Protein AF-0000000085180297 (afdb_homodimer)

Solvent-accessible surface area (backbone atoms only — not comparable to full-atom values): 61639 Å² total; per-residue (Å²): 126,77,76,69,55,74,67,64,65,93,54,68,66,61,51,52,54,57,50,56,61,45,54,87,44,45,68,52,50,51,50,18,51,49,22,45,51,49,23,40,52,36,58,58,46,50,39,54,44,52,18,48,41,33,41,61,41,64,56,42,88,58,97,67,59,68,70,57,30,51,52,49,31,47,51,42,26,51,50,47,49,50,41,44,49,50,25,27,50,21,44,25,49,19,45,32,38,40,44,45,49,24,48,51,38,37,46,52,50,37,51,50,48,50,49,46,61,61,60,43,44,69,70,54,52,75,77,41,54,64,68,59,53,50,38,44,56,46,58,28,38,47,34,41,28,45,16,49,46,56,17,54,49,42,52,52,48,37,50,48,42,48,50,48,45,50,51,55,39,45,73,73,37,51,69,64,38,49,60,46,55,65,42,46,64,56,50,54,48,53,51,50,53,45,48,52,55,37,52,55,30,48,53,52,26,50,54,37,45,50,51,40,51,51,51,50,52,50,48,60,73,33,38,67,61,34,54,51,64,58,38,47,66,61,53,43,53,52,48,44,51,41,50,50,53,30,45,55,29,47,50,51,34,36,55,40,56,25,43,49,63,36,48,53,52,41,51,50,47,49,29,44,31,49,40,48,34,59,46,44,49,32,33,65,71,64,76,39,56,67,15,55,46,56,21,48,47,52,51,53,60,58,56,53,52,52,69,65,51,51,64,61,33,51,53,33,44,53,50,19,52,48,26,46,53,56,44,49,50,60,70,62,48,74,55,80,77,69,64,44,96,76,47,53,83,81,90,76,67,72,28,27,38,34,37,44,46,25,23,35,50,90,54,60,90,91,52,80,69,51,86,86,42,48,38,29,55,56,29,63,50,77,44,54,58,42,39,36,36,29,40,36,58,57,90,77,13,32,64,66,56,54,53,34,44,75,65,54,70,46,76,59,81,36,57,46,49,26,48,68,85,36,52,58,69,42,31,36,62,59,64,53,27,51,37,36,20,62,30,56,64,76,55,74,39,58,72,38,28,48,48,43,51,43,45,66,73,40,80,83,60,52,68,66,58,53,51,50,50,23,48,73,41,65,43,40,67,64,40,55,67,38,97,48,24,55,64,25,72,30,41,72,73,30,52,92,57,52,72,52,56,41,44,47,47,35,49,43,30,27,51,72,58,61,35,33,27,38,39,36,39,53,59,68,62,87,81,48,54,69,66,55,46,50,50,45,51,53,23,50,54,56,67,39,58,87,21,12,23,42,30,36,49,64,45,66,77,59,51,66,71,38,66,32,36,41,33,30,50,84,11,26,72,76,49,73,39,37,64,70,58,38,46,71,65,60,44,70,61,28,51,47,40,50,68,72,45,57,78,106,125,79,75,71,54,74,67,65,66,91,53,67,66,61,51,51,54,56,52,56,60,45,53,86,44,45,66,52,50,52,50,20,51,48,22,45,51,50,24,39,53,37,59,59,46,50,40,52,43,52,17,51,42,32,41,62,40,66,55,42,88,58,97,67,59,68,69,57,29,52,52,49,33,47,50,42,26,51,50,46,50,50,41,44,49,49,24,29,52,20,43,25,50,18,44,32,39,39,45,46,50,25,48,51,38,38,48,52,50,35,51,50,48,50,51,46,61,61,61,43,46,69,69,54,53,76,75,40,53,64,69,59,54,50,38,44,56,46,59,30,38,48,34,41,28,45,15,50,46,54,17,55,50,42,53,52,48,37,51,48,40,47,50,50,44,51,50,52,39,44,73,74,37,51,70,64,40,50,59,45,54,64,42,46,63,57,49,55,49,52,52,51,52,45,48,52,54,37,52,54,30,47,52,53,28,50,53,37,46,50,51,41,51,51,49,51,52,49,49,60,74,33,39,67,60,33,55,49,65,59,38,46,67,60,52,44,53,51,48,48,50,42,48,48,52,31,46,57,30,47,48,51,34,36,56,41,57,26,42,48,62,37,48,53,52,40,51,51,47,49,32,44,32,50,41,48,33,58,45,43,48,32,33,66,71,64,75,38,55,67,15,56,48,55,21,48,47,51,50,52,60,59,56,53,52,53,69,65,51,52,65,61,31,49,53,32,45,55,50,19,52,50,26,45,53,56,45,49,51,59,69,62,49,75,56,80,77,69,65,43,96,76,48,51,84,80,92,77,65,73,28,26,38,34,37,46,45,24,23,34,50,91,55,61,91,90,51,80,69,51,86,86,43,47,39,30,55,55,30,65,51,78,44,54,58,43,39,34,36,29,40,35,59,57,89,79,13,32,64,67,55,53,55,33,44,74,64,55,71,46,77,59,81,36,58,47,49,25,48,67,85,36,53,59,68,42,30,36,62,60,63,52,26,50,36,36,18,63,31,56,63,76,55,75,39,58,72,40,28,47,48,43,50,43,46,64,73,39,81,83,61,52,68,66,57,53,52,49,49,22,48,71,40,66,44,40,66,64,38,54,68,37,96,48,23,56,64,26,72,30,40,72,73,31,52,91,56,53,70,51,56,41,42,48,48,36,47,42,30,26,51,72,58,60,36,33,27,38,38,36,40,54,59,70,61,88,82,50,54,68,66,55,45,50,49,45,52,52,23,50,55,56,67,39,58,89,22,13,24,42,31,37,47,65,46,67,76,58,50,66,72,38,66,32,36,39,32,31,51,83,12,27,73,76,49,72,39,36,62,70,58,38,48,71,65,60,44,71,62,29,51,49,39,50,69,73,44,56,80,107

InterPro domains:
  IPR003439 ABC transporter-like, ATP-binding domain [PF00005] (376-526)
  IPR003439 ABC transporter-like, ATP-binding domain [PS50893] (353-595)
  IPR003593 AAA+ ATPase domain [SM00382] (385-572)
  IPR011527 ABC transporter type 1, transmembrane domain [PF00664] (30-307)
  IPR011527 ABC transporter type 1, transmembrane domain [PS50929] (31-319)
  IPR027417 P-loop containing nucleoside triphosphate hydrolase [G3DSA:3.40.50.300] (343-600)
  IPR027417 P-loop containing nucleoside triphosphate hydrolase [SSF52540] (342-597)
  IPR036640 ABC transporter type 1, transmembrane domain superfamily [G3DSA:1.20.1560.10] (3-340)
  IPR036640 ABC transporter type 1, transmembrane domain superfamily [SSF90123] (17-340)
  IPR039421 Type 1 protein exporter [PTHR43394] (13-596)

Structure (mmCIF, N/CA/C/O backbone):
data_AF-0000000085180297-model_v1
#
loop_
_entity.id
_entity.type
_entity.pdbx_description
1 polymer 'ABC-type multidrug transport system, ATPase and permease component'
#
loop_
_atom_site.group_PDB
_atom_site.id
_atom_site.type_symbol
_atom_site.label_atom_id
_atom_site.label_alt_id
_atom_site.label_comp_id
_atom_site.label_asym_id
_atom_site.label_entity_id
_atom_site.label_seq_id
_atom_site.pdbx_PDB_ins_code
_atom_site.Cartn_x
_atom_site.Cartn_y
_atom_site.Cartn_z
_atom_site.occupancy
_atom_site.B_iso_or_equiv
_atom_site.auth_seq_id
_atom_site.auth_comp_id
_atom_site.auth_asym_id
_atom_site.auth_atom_id
_atom_site.pdbx_PDB_model_num
ATOM 1 N N . MET A 1 1 ? 7.879 -11.773 10.672 1 28.69 1 MET A N 1
ATOM 2 C CA . MET A 1 1 ? 9 -10.922 10.297 1 28.69 1 MET A CA 1
ATOM 3 C C . MET A 1 1 ? 8.594 -9.453 10.297 1 28.69 1 MET A C 1
ATOM 5 O O . MET A 1 1 ? 9.438 -8.57 10.156 1 28.69 1 MET A O 1
ATOM 9 N N . THR A 1 2 ? 7.203 -9.227 10.242 1 34.41 2 THR A N 1
ATOM 10 C CA . THR A 1 2 ? 6.742 -7.848 10.109 1 34.41 2 THR A CA 1
ATOM 11 C C . THR A 1 2 ? 6.777 -7.141 11.461 1 34.41 2 THR A C 1
ATOM 13 O O . THR A 1 2 ? 6.559 -5.93 11.539 1 34.41 2 THR A O 1
ATOM 16 N N . GLU A 1 3 ? 6.613 -7.992 12.469 1 37.78 3 GLU A N 1
ATOM 17 C CA . GLU A 1 3 ? 6.367 -7.469 13.812 1 37.78 3 GLU A CA 1
ATOM 18 C C . GLU A 1 3 ? 7.535 -6.609 14.289 1 37.78 3 GLU A C 1
ATOM 20 O O . GLU A 1 3 ? 7.328 -5.566 14.914 1 37.78 3 GLU A O 1
ATOM 25 N N . ASP A 1 4 ? 8.781 -7.27 14.297 1 38.88 4 ASP A N 1
ATOM 26 C CA . ASP A 1 4 ? 9.977 -6.801 14.984 1 38.88 4 ASP A CA 1
ATOM 27 C C . ASP A 1 4 ? 10.547 -5.551 14.32 1 38.88 4 ASP A C 1
ATOM 29 O O . ASP A 1 4 ? 11.578 -5.027 14.75 1 38.88 4 ASP A O 1
ATOM 33 N N . ALA A 1 5 ? 10.18 -5.281 13.172 1 37.88 5 ALA A N 1
ATOM 34 C CA . ALA A 1 5 ? 10.914 -4.285 12.391 1 37.88 5 ALA A CA 1
ATOM 35 C C . ALA A 1 5 ? 10.727 -2.887 12.977 1 37.88 5 ALA A C 1
ATOM 37 O O . ALA A 1 5 ? 11.539 -1.992 12.734 1 37.88 5 ALA A O 1
ATOM 38 N N . TYR A 1 6 ? 9.609 -2.658 13.508 1 44.75 6 TYR A N 1
ATOM 39 C CA . TYR A 1 6 ? 9.367 -1.262 13.859 1 44.75 6 TYR A CA 1
ATOM 40 C C . TYR A 1 6 ? 10.008 -0.915 15.195 1 44.75 6 TYR A C 1
ATOM 42 O O . TYR A 1 6 ? 9.938 0.232 15.641 1 44.75 6 TYR A O 1
ATOM 50 N N . SER A 1 7 ? 10.328 -1.898 15.883 1 44.38 7 SER A N 1
ATOM 51 C CA . SER A 1 7 ? 10.852 -1.503 17.188 1 44.38 7 SER A CA 1
ATOM 52 C C . SER A 1 7 ? 12.289 -1 17.062 1 44.38 7 SER A C 1
ATOM 54 O O . SER A 1 7 ? 12.969 -0.8 18.078 1 44.38 7 SER A O 1
ATOM 56 N N . LYS A 1 8 ? 12.859 -1.248 15.953 1 48.69 8 LYS A N 1
ATOM 57 C CA . LYS A 1 8 ? 14.281 -0.948 16.125 1 48.69 8 LYS A CA 1
ATOM 58 C C . LYS A 1 8 ? 14.508 0.549 16.328 1 48.69 8 LYS A C 1
ATOM 60 O O . LYS A 1 8 ? 14.008 1.362 15.539 1 48.69 8 LYS A O 1
ATOM 65 N N . THR A 1 9 ? 15.039 0.898 17.422 1 58.44 9 THR A N 1
ATOM 66 C CA . THR A 1 9 ? 15.648 2.105 17.984 1 58.44 9 THR A CA 1
ATOM 67 C C . THR A 1 9 ? 16.453 2.846 16.922 1 58.44 9 THR A C 1
ATOM 69 O O . THR A 1 9 ? 16.781 2.277 15.875 1 58.44 9 THR A O 1
ATOM 72 N N . PHE A 1 10 ? 16.812 3.934 17.219 1 68.12 10 PHE A N 1
ATOM 73 C CA . PHE A 1 10 ? 17.703 4.844 16.5 1 68.12 10 PHE A CA 1
ATOM 74 C C . PHE A 1 10 ? 19 4.137 16.109 1 68.12 10 PHE A C 1
ATOM 76 O O . PHE A 1 10 ? 19.734 3.641 16.953 1 68.12 10 PHE A O 1
ATOM 83 N N . ASP A 1 11 ? 19.031 3.752 14.656 1 79.06 11 ASP A N 1
ATOM 84 C CA . ASP A 1 11 ? 20.281 3.229 14.141 1 79.06 11 ASP A CA 1
ATOM 85 C C . ASP A 1 11 ? 21.172 4.352 13.602 1 79.06 11 ASP A C 1
ATOM 87 O O . ASP A 1 11 ? 20.906 4.902 12.531 1 79.06 11 ASP A O 1
ATOM 91 N N . ARG A 1 12 ? 22.266 4.695 14.297 1 83.88 12 ARG A N 1
ATOM 92 C CA . ARG A 1 12 ? 23.156 5.797 13.977 1 83.88 12 ARG A CA 1
ATOM 93 C C . ARG A 1 12 ? 23.859 5.57 12.641 1 83.88 12 ARG A C 1
ATOM 95 O O . ARG A 1 12 ? 24.109 6.52 11.898 1 83.88 12 ARG A O 1
ATOM 102 N N . VAL A 1 13 ? 24.078 4.336 12.312 1 87.38 13 VAL A N 1
ATOM 103 C CA . VAL A 1 13 ? 24.797 4.016 11.078 1 87.38 13 VAL A CA 1
ATOM 104 C C . VAL A 1 13 ? 23.891 4.289 9.875 1 87.38 13 VAL A C 1
ATOM 106 O O . VAL A 1 13 ? 24.328 4.902 8.898 1 87.38 13 VAL A O 1
ATOM 109 N N . LEU A 1 14 ? 22.688 3.879 10.016 1 88.75 14 LEU A N 1
ATOM 110 C CA . LEU A 1 14 ? 21.75 4.094 8.93 1 88.75 14 LEU A CA 1
ATOM 111 C C . LEU A 1 14 ? 21.484 5.582 8.727 1 88.75 14 LEU A C 1
ATOM 113 O O . LEU A 1 14 ? 21.375 6.043 7.586 1 88.75 14 LEU A O 1
ATOM 117 N N . PHE A 1 15 ? 21.453 6.23 9.859 1 89.19 15 PHE A N 1
ATOM 118 C CA . PHE A 1 15 ? 21.234 7.672 9.797 1 89.19 15 PHE A CA 1
ATOM 119 C C . PHE A 1 15 ? 22.391 8.359 9.094 1 89.19 15 PHE A C 1
ATOM 121 O O . PHE A 1 15 ? 22.188 9.234 8.242 1 89.19 15 PHE A O 1
ATOM 128 N N . ALA A 1 16 ? 23.609 8 9.367 1 90.81 16 ALA A N 1
ATOM 129 C CA . ALA A 1 16 ? 24.812 8.578 8.758 1 90.81 16 ALA A CA 1
ATOM 130 C C . ALA A 1 16 ? 24.859 8.289 7.262 1 90.81 16 ALA A C 1
ATOM 132 O O . ALA A 1 16 ? 25.312 9.117 6.473 1 90.81 16 ALA A O 1
ATOM 133 N N . ARG A 1 17 ? 24.375 7.184 6.883 1 90.38 17 ARG A N 1
ATOM 134 C CA . ARG A 1 17 ? 24.375 6.801 5.473 1 90.38 17 ARG A CA 1
ATOM 135 C C . ARG A 1 17 ? 23.375 7.629 4.684 1 90.38 17 ARG A C 1
ATOM 137 O O . ARG A 1 17 ? 23.609 7.98 3.527 1 90.38 17 ARG A O 1
ATOM 144 N N . ILE A 1 18 ? 22.266 7.848 5.367 1 90 18 ILE A N 1
ATOM 145 C CA . ILE A 1 18 ? 21.281 8.711 4.719 1 90 18 ILE A CA 1
ATOM 146 C C . ILE A 1 18 ? 21.875 10.102 4.508 1 90 18 ILE A C 1
ATOM 148 O O . ILE A 1 18 ? 21.734 10.688 3.432 1 90 18 ILE A O 1
ATOM 152 N N . LEU A 1 19 ? 22.578 10.609 5.496 1 89.94 19 LEU A N 1
ATOM 153 C CA . LEU A 1 19 ? 23.156 11.953 5.441 1 89.94 19 LEU A CA 1
ATOM 154 C C . LEU A 1 19 ? 24.297 12.016 4.422 1 89.94 19 LEU A C 1
ATOM 156 O O . LEU A 1 19 ? 24.609 13.086 3.902 1 89.94 19 LEU A O 1
ATOM 160 N N . ALA A 1 20 ? 24.906 10.852 4.137 1 91.81 20 ALA A N 1
ATOM 161 C CA . ALA A 1 20 ? 25.953 10.789 3.125 1 91.81 20 ALA A CA 1
ATOM 162 C C . ALA A 1 20 ? 25.406 11.117 1.74 1 91.81 20 ALA A C 1
ATOM 164 O O . ALA A 1 20 ? 26.125 11.672 0.899 1 91.81 20 ALA A O 1
ATOM 165 N N . TYR A 1 21 ? 24.172 10.875 1.495 1 91.69 21 TYR A N 1
ATOM 166 C CA . TYR A 1 21 ? 23.547 11.18 0.211 1 91.69 21 TYR A CA 1
ATOM 167 C C . TYR A 1 21 ? 23.188 12.656 0.11 1 91.69 21 TYR A C 1
ATOM 169 O O . TYR A 1 21 ? 22.938 13.164 -0.985 1 91.69 21 TYR A O 1
ATOM 177 N N . VAL A 1 22 ? 23.203 13.312 1.261 1 92.12 22 VAL A N 1
ATOM 178 C CA . VAL A 1 22 ? 22.922 14.742 1.285 1 92.12 22 VAL A CA 1
ATOM 179 C C . VAL A 1 22 ? 24.219 15.531 1.129 1 92.12 22 VAL A C 1
ATOM 181 O O . VAL A 1 22 ? 24.203 16.703 0.76 1 92.12 22 VAL A O 1
ATOM 184 N N . ARG A 1 23 ? 25.391 14.93 1.265 1 91.62 23 ARG A N 1
ATOM 185 C CA . ARG A 1 23 ? 26.703 15.562 1.302 1 91.62 23 ARG A CA 1
ATOM 186 C C . ARG A 1 23 ? 27 16.281 -0.013 1 91.62 23 ARG A C 1
ATOM 188 O O . ARG A 1 23 ? 27.531 17.391 -0.014 1 91.62 23 ARG A O 1
ATOM 195 N N . PRO A 1 24 ? 26.625 15.648 -1.125 1 92.38 24 PRO A N 1
ATOM 196 C CA . PRO A 1 24 ? 26.906 16.344 -2.381 1 92.38 24 PRO A CA 1
ATOM 197 C C . PRO A 1 24 ? 26.125 17.656 -2.523 1 92.38 24 PRO A C 1
ATOM 199 O O . PRO A 1 24 ? 26.531 18.531 -3.285 1 92.38 24 PRO A O 1
ATOM 202 N N . TYR A 1 25 ? 25.156 17.812 -1.785 1 94.44 25 TYR A N 1
ATOM 203 C CA . TYR A 1 25 ? 24.328 19 -1.866 1 94.44 25 TYR A CA 1
ATOM 204 C C . TYR A 1 25 ? 24.5 19.875 -0.628 1 94.44 25 TYR A C 1
ATOM 206 O O . TYR A 1 25 ? 23.547 20.516 -0.186 1 94.44 25 TYR A O 1
ATOM 214 N N . ARG A 1 26 ? 25.609 19.922 -0.039 1 92.44 26 ARG A N 1
ATOM 215 C CA . ARG A 1 26 ? 25.875 20.625 1.21 1 92.44 26 ARG A CA 1
ATOM 216 C C . ARG A 1 26 ? 25.703 22.125 1.042 1 92.44 26 ARG A C 1
ATOM 218 O O . ARG A 1 26 ? 25.25 22.812 1.964 1 92.44 26 ARG A O 1
ATOM 225 N N . LEU A 1 27 ? 26 22.609 -0.156 1 94.12 27 LEU A N 1
ATOM 226 C CA . LEU A 1 27 ? 25.859 24.047 -0.389 1 94.12 27 LEU A CA 1
ATOM 227 C C . LEU A 1 27 ? 24.375 24.453 -0.392 1 94.12 27 LEU A C 1
ATOM 229 O O . LEU A 1 27 ? 24.016 25.469 0.184 1 94.12 27 LEU A O 1
ATOM 233 N N . GLN A 1 28 ? 23.594 23.641 -1.027 1 95 28 GLN A N 1
ATOM 234 C CA . GLN A 1 28 ? 22.172 23.922 -1.065 1 95 28 GLN A CA 1
ATOM 235 C C . GLN A 1 28 ? 21.547 23.797 0.32 1 95 28 GLN A C 1
ATOM 237 O O . GLN A 1 28 ? 20.688 24.609 0.706 1 95 28 GLN A O 1
ATOM 242 N N . VAL A 1 29 ? 22.016 22.844 1.051 1 92.81 29 VAL A N 1
ATOM 243 C CA . VAL A 1 29 ? 21.5 22.656 2.408 1 92.81 29 VAL A CA 1
ATOM 244 C C . VAL A 1 29 ? 21.953 23.812 3.293 1 92.81 29 VAL A C 1
ATOM 246 O O . VAL A 1 29 ? 21.172 24.344 4.094 1 92.81 29 VAL A O 1
ATOM 249 N N . GLY A 1 30 ? 23.219 24.234 3.205 1 93 30 GLY A N 1
ATOM 250 C CA . GLY A 1 30 ? 23.703 25.375 3.951 1 93 30 GLY A CA 1
ATOM 251 C C . GLY A 1 30 ? 22.922 26.656 3.656 1 93 30 GLY A C 1
ATOM 252 O O . GLY A 1 30 ? 22.594 27.406 4.57 1 93 30 GLY A O 1
ATOM 253 N N . LEU A 1 31 ? 22.609 26.828 2.385 1 95.06 31 LEU A N 1
ATOM 254 C CA . LEU A 1 31 ? 21.828 28 1.987 1 95.06 31 LEU A CA 1
ATOM 255 C C . LEU A 1 31 ? 20.406 27.922 2.543 1 95.06 31 LEU A C 1
ATOM 257 O O . LEU A 1 31 ? 19.844 28.922 2.955 1 95.06 31 LEU A O 1
ATOM 261 N N . ALA A 1 32 ? 19.875 26.703 2.516 1 93.69 32 ALA A N 1
ATOM 262 C CA . ALA A 1 32 ? 18.531 26.516 3.074 1 93.69 32 ALA A CA 1
ATOM 263 C C . ALA A 1 32 ? 18.516 26.812 4.57 1 93.69 32 ALA A C 1
ATOM 265 O O . ALA A 1 32 ? 17.578 27.438 5.074 1 93.69 32 ALA A O 1
ATOM 266 N N . LEU A 1 33 ? 19.547 26.391 5.266 1 92 33 LEU A N 1
ATOM 267 C CA . LEU A 1 33 ? 19.641 26.656 6.699 1 92 33 LEU A CA 1
ATOM 268 C C . LEU A 1 33 ? 19.812 28.141 6.969 1 92 33 LEU A C 1
ATOM 270 O O . LEU A 1 33 ? 19.281 28.672 7.957 1 92 33 LEU A O 1
ATOM 274 N N . LEU A 1 34 ? 20.5 28.797 6.086 1 94.44 34 LEU A N 1
ATOM 275 C CA . LEU A 1 34 ? 20.641 30.25 6.199 1 94.44 34 LEU A CA 1
ATOM 276 C C . LEU A 1 34 ? 19.297 30.938 6.004 1 94.44 34 LEU A C 1
ATOM 278 O O . LEU A 1 34 ? 18.953 31.859 6.75 1 94.44 34 LEU A O 1
ATOM 282 N N . PHE A 1 35 ? 18.594 30.5 5.004 1 94.44 35 PHE A N 1
ATOM 283 C CA . PHE A 1 35 ? 17.266 31.047 4.781 1 94.44 35 PHE A CA 1
ATOM 284 C C . PHE A 1 35 ? 16.344 30.75 5.957 1 94.44 35 PHE A C 1
ATOM 286 O O . PHE A 1 35 ? 15.484 31.562 6.309 1 94.44 35 PHE A O 1
ATOM 293 N N . LEU A 1 36 ? 16.562 29.594 6.508 1 91.12 36 LEU A N 1
ATOM 294 C CA . LEU A 1 36 ? 15.781 29.219 7.68 1 91.12 36 LEU A CA 1
ATOM 295 C C . LEU A 1 36 ? 16.078 30.125 8.859 1 91.12 36 LEU A C 1
ATOM 297 O O . LEU A 1 36 ? 15.172 30.562 9.562 1 91.12 36 LEU A O 1
ATOM 301 N N . LEU A 1 37 ? 17.328 30.406 9.078 1 91 37 LEU A N 1
ATOM 302 C CA . LEU A 1 37 ? 17.734 31.328 10.133 1 91 37 LEU A CA 1
ATOM 303 C C . LEU A 1 37 ? 17.172 32.719 9.898 1 91 37 LEU A C 1
ATOM 305 O O . LEU A 1 37 ? 16.656 33.344 10.828 1 91 37 LEU A O 1
ATOM 309 N N . LEU A 1 38 ? 17.234 33.125 8.695 1 92.94 38 LEU A N 1
ATOM 310 C CA . LEU A 1 38 ? 16.688 34.438 8.344 1 92.94 38 LEU A CA 1
ATOM 311 C C . LEU A 1 38 ? 15.18 34.5 8.562 1 92.94 38 LEU A C 1
ATOM 313 O O . LEU A 1 38 ? 14.648 35.5 9.055 1 92.94 38 LEU A O 1
ATOM 317 N N . GLY A 1 39 ? 14.578 33.438 8.148 1 90.19 39 GLY A N 1
ATOM 318 C CA . GLY A 1 39 ? 13.141 33.344 8.352 1 90.19 39 GLY A CA 1
ATOM 319 C C . GLY A 1 39 ? 12.742 33.344 9.82 1 90.19 39 GLY A C 1
ATOM 320 O O . GLY A 1 39 ? 11.766 34 10.195 1 90.19 39 GLY A O 1
ATOM 321 N N . THR A 1 40 ? 13.508 32.688 10.617 1 87.75 40 THR A N 1
ATOM 322 C CA . THR A 1 40 ? 13.242 32.625 12.047 1 87.75 40 THR A CA 1
ATOM 323 C C . THR A 1 40 ? 13.477 34 12.688 1 87.75 40 THR A C 1
ATOM 325 O O . THR A 1 40 ? 12.695 34.438 13.539 1 87.75 40 THR A O 1
ATOM 328 N N . LEU A 1 41 ? 14.484 34.656 12.312 1 90.25 41 LEU A N 1
ATOM 329 C CA . LEU A 1 41 ? 14.805 35.969 12.859 1 90.25 41 LEU A CA 1
ATOM 330 C C . LEU A 1 41 ? 13.75 37 12.461 1 90.25 41 LEU A C 1
ATOM 332 O O . LEU A 1 41 ? 13.352 37.812 13.273 1 90.25 41 LEU A O 1
ATOM 336 N N . THR A 1 42 ? 13.359 36.875 11.219 1 91.44 42 THR A N 1
ATOM 337 C CA . THR A 1 42 ? 12.344 37.812 10.758 1 91.44 42 THR A CA 1
ATOM 338 C C . THR A 1 42 ? 11 37.531 11.422 1 91.44 42 THR A C 1
ATOM 340 O O . THR A 1 42 ? 10.25 38.469 11.742 1 91.44 42 THR A O 1
ATOM 343 N N . ALA A 1 43 ? 10.695 36.312 11.664 1 87.75 43 ALA A N 1
ATOM 344 C CA . ALA A 1 43 ? 9.461 35.938 12.359 1 87.75 43 ALA A CA 1
ATOM 345 C C . ALA A 1 43 ? 9.5 36.406 13.812 1 87.75 43 ALA A C 1
ATOM 347 O O . ALA A 1 43 ? 8.492 36.875 14.344 1 87.75 43 ALA A O 1
ATOM 348 N N . ALA A 1 44 ? 10.641 36.281 14.406 1 88.12 44 ALA A N 1
ATOM 349 C CA . ALA A 1 44 ? 10.805 36.688 15.805 1 88.12 44 ALA A CA 1
ATOM 350 C C . ALA A 1 44 ? 10.766 38.188 15.961 1 88.12 44 ALA A C 1
ATOM 352 O O . ALA A 1 44 ? 10.461 38.719 17.047 1 88.12 44 ALA A O 1
ATOM 353 N N . ALA A 1 45 ? 11 38.906 14.906 1 90.88 45 ALA A N 1
ATOM 354 C CA . ALA A 1 45 ? 11.039 40.375 14.961 1 90.88 45 ALA A CA 1
ATOM 355 C C . ALA A 1 45 ? 9.641 40.969 14.805 1 90.88 45 ALA A C 1
ATOM 357 O O . ALA A 1 45 ? 9.414 42.125 15.141 1 90.88 45 ALA A O 1
ATOM 358 N N . THR A 1 46 ? 8.719 40.156 14.445 1 88.19 46 THR A N 1
ATOM 359 C CA . THR A 1 46 ? 7.395 40.625 14.07 1 88.19 46 THR A CA 1
ATOM 360 C C . THR A 1 46 ? 6.684 41.25 15.273 1 88.19 46 THR A C 1
ATOM 362 O O . THR A 1 46 ? 6.105 42.344 15.172 1 88.19 46 THR A O 1
ATOM 365 N N . PRO A 1 47 ? 6.719 40.625 16.453 1 88.75 47 PRO A N 1
ATOM 366 C CA . PRO A 1 47 ? 6.012 41.219 17.594 1 88.75 47 PRO A CA 1
ATOM 367 C C . PRO A 1 47 ? 6.598 42.562 18.031 1 88.75 47 PRO A C 1
ATOM 369 O O . PRO A 1 47 ? 5.906 43.375 18.656 1 88.75 47 PRO A O 1
ATOM 372 N N . LEU A 1 48 ? 7.855 42.875 17.688 1 91.38 48 LEU A N 1
ATOM 373 C CA . LEU A 1 48 ? 8.492 44.125 18.062 1 91.38 48 LEU A CA 1
ATOM 374 C C . LEU A 1 48 ? 7.836 45.312 17.344 1 91.38 48 LEU A C 1
ATOM 376 O O . LEU A 1 48 ? 7.812 46.406 17.859 1 91.38 48 LEU A O 1
ATOM 380 N N . PHE A 1 49 ? 7.328 45.031 16.203 1 91.69 49 PHE A N 1
ATOM 381 C CA . PHE A 1 49 ? 6.672 46.094 15.461 1 91.69 49 PHE A CA 1
ATOM 382 C C . PHE A 1 49 ? 5.379 46.531 16.141 1 91.69 49 PHE A C 1
ATOM 384 O O . PHE A 1 49 ? 5.023 47.688 16.141 1 91.69 49 PHE A O 1
ATOM 391 N N . PHE A 1 50 ? 4.758 45.594 16.766 1 90.31 50 PHE A N 1
ATOM 392 C CA . PHE A 1 50 ? 3.564 45.906 17.531 1 90.31 50 PHE A CA 1
ATOM 393 C C . PHE A 1 50 ? 3.934 46.719 18.781 1 90.31 50 PHE A C 1
ATOM 395 O O . PHE A 1 50 ? 3.232 47.656 19.156 1 90.31 50 PHE A O 1
ATOM 402 N N . LYS A 1 51 ? 5 46.312 19.344 1 90 51 LYS A N 1
ATOM 403 C CA . LYS A 1 51 ? 5.492 47.062 20.516 1 90 51 LYS A CA 1
ATOM 404 C C . LYS A 1 51 ? 5.805 48.5 20.156 1 90 51 LYS A C 1
ATOM 406 O O . LYS A 1 51 ? 5.355 49.438 20.844 1 90 51 LYS A O 1
ATOM 411 N N . TRP A 1 52 ? 6.484 48.688 19.047 1 89.81 52 TRP A N 1
ATOM 412 C CA . TRP A 1 52 ? 6.867 50.031 18.625 1 89.81 52 TRP A CA 1
ATOM 413 C C . TRP A 1 52 ? 5.641 50.844 18.234 1 89.81 52 TRP A C 1
ATOM 415 O O . TRP A 1 52 ? 5.57 52.031 18.531 1 89.81 52 TRP A O 1
ATOM 425 N N . ALA A 1 53 ? 4.723 50.219 17.656 1 90.38 53 ALA A N 1
ATOM 426 C CA . ALA A 1 53 ? 3.51 50.906 17.234 1 90.38 53 ALA A CA 1
ATOM 427 C C . ALA A 1 53 ? 2.709 51.375 18.438 1 90.38 53 ALA A C 1
ATOM 429 O O . ALA A 1 53 ? 2.229 52.531 18.469 1 90.38 53 ALA A O 1
ATOM 430 N N . ILE A 1 54 ? 2.639 50.594 19.453 1 88.5 54 ILE A N 1
ATOM 431 C CA . ILE A 1 54 ? 1.829 50.875 20.625 1 88.5 54 ILE A CA 1
ATOM 432 C C . ILE A 1 54 ? 2.555 51.906 21.516 1 88.5 54 ILE A C 1
ATOM 434 O O . ILE A 1 54 ? 1.987 52.938 21.875 1 88.5 54 ILE A O 1
ATOM 438 N N . ASP A 1 55 ? 3.779 51.719 21.781 1 87.12 55 ASP A N 1
ATOM 439 C CA . ASP A 1 55 ? 4.523 52.562 22.688 1 87.12 55 ASP A CA 1
ATOM 440 C C . ASP A 1 55 ? 4.867 53.906 22.031 1 87.12 55 ASP A C 1
ATOM 442 O O . ASP A 1 55 ? 4.988 54.938 22.719 1 87.12 55 ASP A O 1
ATOM 446 N N . GLY A 1 56 ? 4.98 53.906 20.734 1 85.75 56 GLY A N 1
ATOM 447 C CA . GLY A 1 56 ? 5.445 55.094 20.047 1 85.75 56 GLY A CA 1
ATOM 448 C C . GLY A 1 56 ? 4.316 55.969 19.516 1 85.75 56 GLY A C 1
ATOM 449 O O . GLY A 1 56 ? 4.43 57.188 19.484 1 85.75 56 GLY A O 1
ATOM 450 N N . ALA A 1 57 ? 3.309 55.344 19.094 1 84.88 57 ALA A N 1
ATOM 451 C CA . ALA A 1 57 ? 2.305 56.125 18.391 1 84.88 57 ALA A CA 1
ATOM 452 C C . ALA A 1 57 ? 0.954 56.062 19.109 1 84.88 57 ALA A C 1
ATOM 454 O O . ALA A 1 57 ? 0.234 57.062 19.188 1 84.88 57 ALA A O 1
ATOM 455 N N . LEU A 1 58 ? 0.614 55 19.656 1 80.75 58 LEU A N 1
ATOM 456 C CA . LEU A 1 58 ? -0.742 54.812 20.156 1 80.75 58 LEU A CA 1
ATOM 457 C C . LEU A 1 58 ? -0.848 55.281 21.609 1 80.75 58 LEU A C 1
ATOM 459 O O . LEU A 1 58 ? -1.811 55.938 21.984 1 80.75 58 LEU A O 1
ATOM 463 N N . VAL A 1 59 ? 0.102 54.812 22.422 1 79.94 59 VAL A N 1
ATOM 464 C CA . VAL A 1 59 ? 0.186 55.281 23.812 1 79.94 59 VAL A CA 1
ATOM 465 C C . VAL A 1 59 ? 1.576 55.844 24.078 1 79.94 59 VAL A C 1
ATOM 467 O O . VAL A 1 59 ? 2.375 55.25 24.797 1 79.94 59 VAL A O 1
ATOM 470 N N . PRO A 1 60 ? 1.7 57.062 23.453 1 73.31 60 PRO A N 1
ATOM 471 C CA . PRO A 1 60 ? 3.047 57.625 23.594 1 73.31 60 PRO A CA 1
ATOM 472 C C . PRO A 1 60 ? 3.352 58.094 25.016 1 73.31 60 PRO A C 1
ATOM 474 O O . PRO A 1 60 ? 2.449 58.531 25.734 1 73.31 60 PRO A O 1
ATOM 477 N N . GLN A 1 61 ? 4.5 57.781 25.406 1 67.75 61 GLN A N 1
ATOM 478 C CA . GLN A 1 61 ? 4.953 58.219 26.719 1 67.75 61 GLN A CA 1
ATOM 479 C C . GLN A 1 61 ? 5.062 59.719 26.797 1 67.75 61 GLN A C 1
ATOM 481 O O . GLN A 1 61 ? 4.844 60.344 27.844 1 67.75 61 GLN A O 1
ATOM 486 N N . SER A 1 62 ? 5.32 60.375 25.609 1 71.88 62 SER A N 1
ATOM 487 C CA . SER A 1 62 ? 5.395 61.812 25.531 1 71.88 62 SER A CA 1
ATOM 488 C C . SER A 1 62 ? 4.426 62.375 24.484 1 71.88 62 SER A C 1
ATOM 490 O O . SER A 1 62 ? 4.152 61.719 23.484 1 71.88 62 SER A O 1
ATOM 492 N N . PRO A 1 63 ? 3.807 63.5 24.797 1 76.5 63 PRO A N 1
ATOM 493 C CA . PRO A 1 63 ? 2.846 64.062 23.844 1 76.5 63 PRO A CA 1
ATOM 494 C C . PRO A 1 63 ? 3.475 64.375 22.5 1 76.5 63 PRO A C 1
ATOM 496 O O . PRO A 1 63 ? 4.516 65.062 22.438 1 76.5 63 PRO A O 1
ATOM 499 N N . LYS A 1 64 ? 3.107 63.75 21.516 1 82.69 64 LYS A N 1
ATOM 500 C CA . LYS A 1 64 ? 3.566 64 20.156 1 82.69 64 LYS A CA 1
ATOM 501 C C . LYS A 1 64 ? 2.42 64.5 19.266 1 82.69 64 LYS A C 1
ATOM 503 O O . LYS A 1 64 ? 1.27 64.062 19.469 1 82.69 64 LYS A O 1
ATOM 508 N N . PRO A 1 65 ? 2.791 65.375 18.281 1 85.31 65 PRO A N 1
ATOM 509 C CA . PRO A 1 65 ? 1.747 65.812 17.359 1 85.31 65 PRO A CA 1
ATOM 510 C C . PRO A 1 65 ? 1.15 64.688 16.531 1 85.31 65 PRO A C 1
ATOM 512 O O . PRO A 1 65 ? 1.79 63.625 16.344 1 85.31 65 PRO A O 1
ATOM 515 N N . LEU A 1 66 ? -0.109 64.938 16.156 1 85 66 LEU A N 1
ATOM 516 C CA . LEU A 1 66 ? -0.887 63.938 15.438 1 85 66 LEU A CA 1
ATOM 517 C C . LEU A 1 66 ? -0.189 63.562 14.141 1 85 66 LEU A C 1
ATOM 519 O O . LEU A 1 66 ? -0.171 62.375 13.773 1 85 66 LEU A O 1
ATOM 523 N N . ASP A 1 67 ? 0.345 64.5 13.477 1 86.44 67 ASP A N 1
ATOM 524 C CA . ASP A 1 67 ? 0.983 64.25 12.195 1 86.44 67 ASP A CA 1
ATOM 525 C C . ASP A 1 67 ? 2.203 63.344 12.359 1 86.44 67 ASP A C 1
ATOM 527 O O . ASP A 1 67 ? 2.453 62.469 11.523 1 86.44 67 ASP A O 1
ATOM 531 N N . GLU A 1 68 ? 2.893 63.531 13.406 1 88 68 GLU A N 1
ATOM 532 C CA . GLU A 1 68 ? 4.07 62.719 13.672 1 88 68 GLU A CA 1
ATOM 533 C C . GLU A 1 68 ? 3.676 61.312 14.062 1 88 68 GLU A C 1
ATOM 535 O O . GLU A 1 68 ? 4.367 60.344 13.719 1 88 68 GLU A O 1
ATOM 540 N N . ARG A 1 69 ? 2.576 61.188 14.68 1 88.75 69 ARG A N 1
ATOM 541 C CA . ARG A 1 69 ? 2.1 59.875 15.086 1 88.75 69 ARG A CA 1
ATOM 542 C C . ARG A 1 69 ? 1.64 59.062 13.875 1 88.75 69 ARG A C 1
ATOM 544 O O . ARG A 1 69 ? 1.921 57.875 13.781 1 88.75 69 ARG A O 1
ATOM 551 N N . PHE A 1 70 ? 0.989 59.75 12.953 1 89.5 70 PHE A N 1
ATOM 552 C CA . PHE A 1 70 ? 0.538 59.094 11.75 1 89.5 70 PHE A CA 1
ATOM 553 C C . PHE A 1 70 ? 1.724 58.656 10.891 1 89.5 70 PHE A C 1
ATOM 555 O O . PHE A 1 70 ? 1.716 57.594 10.297 1 89.5 70 PHE A O 1
ATOM 562 N N . ALA A 1 71 ? 2.705 59.5 10.789 1 90.56 71 ALA A N 1
ATOM 563 C CA . ALA A 1 71 ? 3.908 59.188 10.023 1 90.56 71 ALA A CA 1
ATOM 564 C C . ALA A 1 71 ? 4.648 58 10.648 1 90.56 71 ALA A C 1
ATOM 566 O O . ALA A 1 71 ? 5.145 57.125 9.93 1 90.56 71 ALA A O 1
ATOM 567 N N . PHE A 1 72 ? 4.688 57.969 11.945 1 90.06 72 PHE A N 1
ATOM 568 C CA . PHE A 1 72 ? 5.355 56.875 12.648 1 90.06 72 PHE A CA 1
ATOM 569 C C . PHE A 1 72 ? 4.613 55.562 12.438 1 90.06 72 PHE A C 1
ATOM 571 O O . PHE A 1 72 ? 5.234 54.5 12.219 1 90.06 72 PHE A O 1
ATOM 578 N N . LEU A 1 73 ? 3.312 55.656 12.469 1 91.81 73 LEU A N 1
ATOM 579 C CA . LEU A 1 73 ? 2.508 54.469 12.242 1 91.81 73 LEU A CA 1
ATOM 580 C C . LEU A 1 73 ? 2.703 53.938 10.828 1 91.81 73 LEU A C 1
ATOM 582 O O . LEU A 1 73 ? 2.732 52.719 10.617 1 91.81 73 LEU A O 1
ATOM 586 N N . LEU A 1 74 ? 2.797 54.812 9.867 1 92.62 74 LEU A N 1
ATOM 587 C CA . LEU A 1 74 ? 3.033 54.406 8.492 1 92.62 74 LEU A CA 1
ATOM 588 C C . LEU A 1 74 ? 4.391 53.719 8.344 1 92.62 74 LEU A C 1
ATOM 590 O O . LEU A 1 74 ? 4.508 52.688 7.68 1 92.62 74 LEU A O 1
ATOM 594 N N . TRP A 1 75 ? 5.414 54.25 9.008 1 92.38 75 TRP A N 1
ATOM 595 C CA . TRP A 1 75 ? 6.758 53.688 8.922 1 92.38 75 TRP A CA 1
ATOM 596 C C . TRP A 1 75 ? 6.824 52.344 9.602 1 92.38 75 TRP A C 1
ATOM 598 O O . TRP A 1 75 ? 7.496 51.438 9.117 1 92.38 75 TRP A O 1
ATOM 608 N N . VAL A 1 76 ? 6.137 52.188 10.68 1 93.25 76 VAL A N 1
ATOM 609 C CA . VAL A 1 76 ? 6.125 50.906 11.391 1 93.25 76 VAL A CA 1
ATOM 610 C C . VAL A 1 76 ? 5.391 49.875 10.562 1 93.25 76 VAL A C 1
ATOM 612 O O . VAL A 1 76 ? 5.832 48.719 10.477 1 93.25 76 VAL A O 1
ATOM 615 N N . SER A 1 77 ? 4.258 50.312 9.961 1 94.25 77 SER A N 1
ATOM 616 C CA . SER A 1 77 ? 3.498 49.375 9.133 1 94.25 77 SER A CA 1
ATOM 617 C C . SER A 1 77 ? 4.293 48.938 7.895 1 94.25 77 SER A C 1
ATOM 619 O O . SER A 1 77 ? 4.293 47.781 7.52 1 94.25 77 SER A O 1
ATOM 621 N N . LEU A 1 78 ? 4.953 49.875 7.266 1 94.19 78 LEU A N 1
ATOM 622 C CA . LEU A 1 78 ? 5.773 49.562 6.102 1 94.19 78 LEU A CA 1
ATOM 623 C C . LEU A 1 78 ? 6.977 48.719 6.488 1 94.19 78 LEU A C 1
ATOM 625 O O . LEU A 1 78 ? 7.391 47.812 5.734 1 94.19 78 LEU A O 1
ATOM 629 N N . GLY A 1 79 ? 7.586 49.062 7.645 1 94.25 79 GLY A N 1
ATOM 630 C CA . GLY A 1 79 ? 8.672 48.25 8.148 1 94.25 79 GLY A CA 1
ATOM 631 C C . GLY A 1 79 ? 8.242 46.812 8.438 1 94.25 79 GLY A C 1
ATOM 632 O O . GLY A 1 79 ? 8.977 45.875 8.133 1 94.25 79 GLY A O 1
ATOM 633 N N . PHE A 1 80 ? 7.043 46.719 9.023 1 94.44 80 PHE A N 1
ATOM 634 C CA . PHE A 1 80 ? 6.473 45.406 9.281 1 94.44 80 PHE A CA 1
ATOM 635 C C . PHE A 1 80 ? 6.293 44.625 7.984 1 94.44 80 PHE A C 1
ATOM 637 O O . PHE A 1 80 ? 6.684 43.469 7.895 1 94.44 80 PHE A O 1
ATOM 644 N N . LEU A 1 81 ? 5.758 45.219 6.957 1 94.5 81 LEU A N 1
ATOM 645 C CA . LEU A 1 81 ? 5.508 44.562 5.672 1 94.5 81 LEU A CA 1
ATOM 646 C C . LEU A 1 81 ? 6.82 44.188 5 1 94.5 81 LEU A C 1
ATOM 648 O O . LEU A 1 81 ? 6.895 43.125 4.34 1 94.5 81 LEU A O 1
ATOM 652 N N . LEU A 1 82 ? 7.801 45.031 5.137 1 94.81 82 LEU A N 1
ATOM 653 C CA . LEU A 1 82 ? 9.102 44.75 4.543 1 94.81 82 LEU A CA 1
ATOM 654 C C . LEU A 1 82 ? 9.734 43.5 5.191 1 94.81 82 LEU A C 1
ATOM 656 O O . LEU A 1 82 ? 10.281 42.656 4.496 1 94.81 82 LEU A O 1
ATOM 660 N N . VAL A 1 83 ? 9.68 43.438 6.504 1 94.62 83 VAL A N 1
ATOM 661 C CA . VAL A 1 83 ? 10.25 42.281 7.223 1 94.62 83 VAL A CA 1
ATOM 662 C C . VAL A 1 83 ? 9.484 41.031 6.875 1 94.62 83 VAL A C 1
ATOM 664 O O . VAL A 1 83 ? 10.078 39.938 6.727 1 94.62 83 VAL A O 1
ATOM 667 N N . ARG A 1 84 ? 8.195 41.156 6.727 1 93.12 84 ARG A N 1
ATOM 668 C CA . ARG A 1 84 ? 7.383 40 6.383 1 93.12 84 ARG A CA 1
ATOM 669 C C . ARG A 1 84 ? 7.621 39.562 4.938 1 93.12 84 ARG A C 1
ATOM 671 O O . ARG A 1 84 ? 7.535 38.375 4.613 1 93.12 84 ARG A O 1
ATOM 678 N N . ALA A 1 85 ? 7.875 40.531 4.082 1 95.19 85 ALA A N 1
ATOM 679 C CA . ALA A 1 85 ? 8.258 40.219 2.709 1 95.19 85 ALA A CA 1
ATOM 680 C C . ALA A 1 85 ? 9.578 39.438 2.676 1 95.19 85 ALA A C 1
ATOM 682 O O . ALA A 1 85 ? 9.742 38.531 1.876 1 95.19 85 ALA A O 1
ATOM 683 N N . LEU A 1 86 ? 10.469 39.906 3.545 1 95.12 86 LEU A N 1
ATOM 684 C CA . LEU A 1 86 ? 11.727 39.188 3.664 1 95.12 86 LEU A CA 1
ATOM 685 C C . LEU A 1 86 ? 11.508 37.75 4.207 1 95.12 86 LEU A C 1
ATOM 687 O O . LEU A 1 86 ? 12.172 36.812 3.783 1 95.12 86 LEU A O 1
ATOM 691 N N . ASN A 1 87 ? 10.617 37.688 5.133 1 94.31 87 ASN A N 1
ATOM 692 C CA . ASN A 1 87 ? 10.258 36.375 5.66 1 94.31 87 ASN A CA 1
ATOM 693 C C . ASN A 1 87 ? 9.656 35.469 4.582 1 94.31 87 ASN A C 1
ATOM 695 O O . ASN A 1 87 ? 9.945 34.281 4.531 1 94.31 87 ASN A O 1
ATOM 699 N N . PHE A 1 88 ? 8.836 36.062 3.777 1 94.38 88 PHE A N 1
ATOM 700 C CA . PHE A 1 88 ? 8.242 35.375 2.648 1 94.38 88 PHE A CA 1
ATOM 701 C C . PHE A 1 88 ? 9.32 34.844 1.713 1 94.38 88 PHE A C 1
ATOM 703 O O . PHE A 1 88 ? 9.305 33.656 1.355 1 94.38 88 PHE A O 1
ATOM 710 N N . ALA A 1 89 ? 10.242 35.625 1.371 1 95.75 89 ALA A N 1
ATOM 711 C CA . ALA A 1 89 ? 11.32 35.25 0.461 1 95.75 89 ALA A CA 1
ATOM 712 C C . ALA A 1 89 ? 12.203 34.188 1.084 1 95.75 89 ALA A C 1
ATOM 714 O O . ALA A 1 89 ? 12.609 33.219 0.409 1 95.75 89 ALA A O 1
ATOM 715 N N . ALA A 1 90 ? 12.5 34.344 2.344 1 95.12 90 ALA A N 1
ATOM 716 C CA . ALA A 1 90 ? 13.352 33.406 3.045 1 95.12 90 ALA A CA 1
ATOM 717 C C . ALA A 1 90 ? 12.664 32.031 3.166 1 95.12 90 ALA A C 1
ATOM 719 O O . ALA A 1 90 ? 13.289 31 2.963 1 95.12 90 ALA A O 1
ATOM 720 N N . THR A 1 91 ? 11.422 32.062 3.461 1 92.94 91 THR A N 1
ATOM 721 C CA . THR A 1 91 ? 10.672 30.828 3.615 1 92.94 91 THR A CA 1
ATOM 722 C C . THR A 1 91 ? 10.516 30.125 2.271 1 92.94 91 THR A C 1
ATOM 724 O O . THR A 1 91 ? 10.602 28.906 2.191 1 92.94 91 THR A O 1
ATOM 727 N N . TYR A 1 92 ? 10.227 30.922 1.289 1 94.62 92 TYR A N 1
ATOM 728 C CA . TYR A 1 92 ? 10.148 30.359 -0.054 1 94.62 92 TYR A CA 1
ATOM 729 C C . TYR A 1 92 ? 11.469 29.703 -0.449 1 94.62 92 TYR A C 1
ATOM 731 O O . TYR A 1 92 ? 11.492 28.562 -0.907 1 94.62 92 TYR A O 1
ATOM 739 N N . GLY A 1 93 ? 12.531 30.484 -0.249 1 94.94 93 GLY A N 1
ATOM 740 C CA . GLY A 1 93 ? 13.844 29.969 -0.602 1 94.94 93 GLY A CA 1
ATOM 741 C C . GLY A 1 93 ? 14.219 28.719 0.16 1 94.94 93 GLY A C 1
ATOM 742 O O . GLY A 1 93 ? 14.742 27.766 -0.424 1 94.94 93 GLY A O 1
ATOM 743 N N . GLN A 1 94 ? 13.953 28.734 1.357 1 94.06 94 GLN A N 1
ATOM 744 C CA . GLN A 1 94 ? 14.289 27.578 2.195 1 94.06 94 GLN A CA 1
ATOM 745 C C . GLN A 1 94 ? 13.484 26.359 1.792 1 94.06 94 GLN A C 1
ATOM 747 O O . GLN A 1 94 ? 14.039 25.266 1.647 1 94.06 94 GLN A O 1
ATOM 752 N N . THR A 1 95 ? 12.18 26.516 1.619 1 92.19 95 THR A N 1
ATOM 753 C CA . THR A 1 95 ? 11.305 25.406 1.273 1 92.19 95 THR A CA 1
ATOM 754 C C . THR A 1 95 ? 11.664 24.844 -0.096 1 92.19 95 THR A C 1
ATOM 756 O O . THR A 1 95 ? 11.742 23.625 -0.27 1 92.19 95 THR A O 1
ATOM 759 N N . TYR A 1 96 ? 11.898 25.703 -0.924 1 94.31 96 TYR A N 1
ATOM 760 C CA . TYR A 1 96 ? 12.258 25.281 -2.273 1 94.31 96 TYR A CA 1
ATOM 761 C C . TYR A 1 96 ? 13.555 24.484 -2.268 1 94.31 96 TYR A C 1
ATOM 763 O O . TYR A 1 96 ? 13.625 23.391 -2.842 1 94.31 96 TYR A O 1
ATOM 771 N N . LEU A 1 97 ? 14.539 25.031 -1.621 1 94.81 97 LEU A N 1
ATOM 772 C CA . LEU A 1 97 ? 15.859 24.406 -1.642 1 94.81 97 LEU A CA 1
ATOM 773 C C . LEU A 1 97 ? 15.836 23.062 -0.927 1 94.81 97 LEU A C 1
ATOM 775 O O . LEU A 1 97 ? 16.438 22.094 -1.398 1 94.81 97 LEU A O 1
ATOM 779 N N . ILE A 1 98 ? 15.164 23 0.131 1 92.94 98 ILE A N 1
ATOM 780 C CA . ILE A 1 98 ? 15.117 21.766 0.899 1 92.94 98 ILE A CA 1
ATOM 781 C C . ILE A 1 98 ? 14.359 20.688 0.11 1 92.94 98 ILE A C 1
ATOM 783 O O . ILE A 1 98 ? 14.781 19.531 0.059 1 92.94 98 ILE A O 1
ATOM 787 N N . GLN A 1 99 ? 13.258 21.062 -0.481 1 93.44 99 GLN A N 1
ATOM 788 C CA . GLN A 1 99 ? 12.484 20.125 -1.278 1 93.44 99 GLN A CA 1
ATOM 789 C C . GLN A 1 99 ? 13.266 19.688 -2.516 1 93.44 99 GLN A C 1
ATOM 791 O O . GLN A 1 99 ? 13.18 18.516 -2.932 1 93.44 99 GLN A O 1
ATOM 796 N N . TRP A 1 100 ? 13.922 20.656 -3.029 1 94.06 100 TRP A N 1
ATOM 797 C CA . TRP A 1 100 ? 14.758 20.328 -4.184 1 94.06 100 TRP A CA 1
ATOM 798 C C . TRP A 1 100 ? 15.836 19.312 -3.818 1 94.06 100 TRP A C 1
ATOM 800 O O . TRP A 1 100 ? 16.062 18.359 -4.559 1 94.06 100 TRP A O 1
ATOM 810 N N . VAL A 1 101 ? 16.469 19.531 -2.736 1 93.88 101 VAL A N 1
ATOM 811 C CA . VAL A 1 101 ? 17.5 18.609 -2.264 1 93.88 101 VAL A CA 1
ATOM 812 C C . VAL A 1 101 ? 16.859 17.234 -1.999 1 93.88 101 VAL A C 1
ATOM 814 O O . VAL A 1 101 ? 17.453 16.203 -2.342 1 93.88 101 VAL A O 1
ATOM 817 N N . GLY A 1 102 ? 15.719 17.266 -1.325 1 93.31 102 GLY A N 1
ATOM 818 C CA . GLY A 1 102 ? 15.031 16.016 -1.067 1 93.31 102 GLY A CA 1
ATOM 819 C C . GLY A 1 102 ? 14.758 15.211 -2.326 1 93.31 102 GLY A C 1
ATOM 820 O O . GLY A 1 102 ? 14.977 14 -2.357 1 93.31 102 GLY A O 1
ATOM 821 N N . GLN A 1 103 ? 14.336 15.883 -3.359 1 93.62 103 GLN A N 1
ATOM 822 C CA . GLN A 1 103 ? 14.016 15.211 -4.613 1 93.62 103 GLN A CA 1
ATOM 823 C C . GLN A 1 103 ? 15.281 14.727 -5.312 1 93.62 103 GLN A C 1
ATOM 825 O O . GLN A 1 103 ? 15.273 13.68 -5.965 1 93.62 103 GLN A O 1
ATOM 830 N N . ARG A 1 104 ? 16.344 15.469 -5.211 1 94.19 104 ARG A N 1
ATOM 831 C CA . ARG A 1 104 ? 17.594 15.055 -5.809 1 94.19 104 ARG A CA 1
ATOM 832 C C . ARG A 1 104 ? 18.156 13.82 -5.113 1 94.19 104 ARG A C 1
ATOM 834 O O . ARG A 1 104 ? 18.719 12.93 -5.762 1 94.19 104 ARG A O 1
ATOM 841 N N . VAL A 1 105 ? 18.047 13.844 -3.857 1 93.44 105 VAL A N 1
ATOM 842 C CA . VAL A 1 105 ? 18.469 12.672 -3.098 1 93.44 105 VAL A CA 1
ATOM 843 C C . VAL A 1 105 ? 17.641 11.461 -3.49 1 93.44 105 VAL A C 1
ATOM 845 O O . VAL A 1 105 ? 18.156 10.352 -3.617 1 93.44 105 VAL A O 1
ATOM 848 N N . LEU A 1 106 ? 16.344 11.648 -3.588 1 94.06 106 LEU A N 1
ATOM 849 C CA . LEU A 1 106 ? 15.445 10.586 -4.031 1 94.06 106 LEU A CA 1
ATOM 850 C C . LEU A 1 106 ? 15.883 10.031 -5.387 1 94.06 106 LEU A C 1
ATOM 852 O O . LEU A 1 106 ? 15.883 8.82 -5.602 1 94.06 106 LEU A O 1
ATOM 856 N N . PHE A 1 107 ? 16.234 10.922 -6.242 1 94.38 107 PHE A N 1
ATOM 857 C CA . PHE A 1 107 ? 16.719 10.555 -7.566 1 94.38 107 PHE A CA 1
ATOM 858 C C . PHE A 1 107 ? 17.984 9.703 -7.465 1 94.38 107 PHE A C 1
ATOM 860 O O . PHE A 1 107 ? 18.094 8.664 -8.117 1 94.38 107 PHE A O 1
ATOM 867 N N . ASP A 1 108 ? 18.891 10.125 -6.676 1 94.94 108 ASP A N 1
ATOM 868 C CA . ASP A 1 108 ? 20.156 9.422 -6.516 1 94.94 108 ASP A CA 1
ATOM 869 C C . ASP A 1 108 ? 19.938 8.023 -5.934 1 94.94 108 ASP A C 1
ATOM 871 O O . ASP A 1 108 ? 20.547 7.055 -6.387 1 94.94 108 ASP A O 1
ATOM 875 N N . LEU A 1 109 ? 19.062 7.949 -4.984 1 94.38 109 LEU A N 1
ATOM 876 C CA . LEU A 1 109 ? 18.797 6.668 -4.348 1 94.38 109 LEU A CA 1
ATOM 877 C C . LEU A 1 109 ? 18.109 5.711 -5.312 1 94.38 109 LEU A C 1
ATOM 879 O O . LEU A 1 109 ? 18.438 4.527 -5.371 1 94.38 109 LEU A O 1
ATOM 883 N N . ARG A 1 110 ? 17.172 6.23 -5.984 1 94.31 110 ARG A N 1
ATOM 884 C CA . ARG A 1 110 ? 16.422 5.414 -6.934 1 94.31 110 ARG A CA 1
ATOM 885 C C . ARG A 1 110 ? 17.328 4.883 -8.039 1 94.31 110 ARG A C 1
ATOM 887 O O . ARG A 1 110 ? 17.266 3.703 -8.391 1 94.31 110 ARG A O 1
ATOM 894 N N . THR A 1 111 ? 18.125 5.723 -8.586 1 94.06 111 THR A N 1
ATOM 895 C CA . THR A 1 111 ? 19.031 5.332 -9.664 1 94.06 111 THR A CA 1
ATOM 896 C C . THR A 1 111 ? 20.078 4.348 -9.156 1 94.06 111 THR A C 1
ATOM 898 O O . THR A 1 111 ? 20.453 3.402 -9.859 1 94.06 111 THR A O 1
ATOM 901 N N . ALA A 1 112 ? 20.562 4.59 -7.961 1 93.88 112 ALA A N 1
ATOM 902 C CA . ALA A 1 112 ? 21.547 3.676 -7.375 1 93.88 112 ALA A CA 1
ATOM 903 C C . ALA A 1 112 ? 20.922 2.301 -7.129 1 93.88 112 ALA A C 1
ATOM 905 O O . ALA A 1 112 ? 21.562 1.275 -7.379 1 93.88 112 ALA A O 1
ATOM 906 N N . LEU A 1 113 ? 19.688 2.32 -6.621 1 94.5 113 LEU A N 1
ATOM 907 C CA . LEU A 1 113 ? 18.984 1.068 -6.348 1 94.5 113 LEU A CA 1
ATOM 908 C C . LEU A 1 113 ? 18.734 0.293 -7.633 1 94.5 113 LEU A C 1
ATOM 910 O O . LEU A 1 113 ? 18.938 -0.923 -7.684 1 94.5 113 LEU A O 1
ATOM 914 N N . PHE A 1 114 ? 18.344 1.005 -8.641 1 93.44 114 PHE A N 1
ATOM 915 C CA . PHE A 1 114 ? 18.078 0.354 -9.914 1 93.44 114 PHE A CA 1
ATOM 916 C C . PHE A 1 114 ? 19.344 -0.234 -10.508 1 93.44 114 PHE A C 1
ATOM 918 O O . PHE A 1 114 ? 19.359 -1.371 -10.984 1 93.44 114 PHE A O 1
ATOM 925 N N . ALA A 1 115 ? 20.344 0.514 -10.5 1 91.88 115 ALA A N 1
ATOM 926 C CA . ALA A 1 115 ? 21.625 0.048 -11.023 1 91.88 115 ALA A CA 1
ATOM 927 C C . ALA A 1 115 ? 22.109 -1.194 -10.281 1 91.88 115 ALA A C 1
ATOM 929 O O . ALA A 1 115 ? 22.609 -2.143 -10.898 1 91.88 115 ALA A O 1
ATOM 930 N N . LYS A 1 116 ? 21.938 -1.113 -8.969 1 91.56 116 LYS A N 1
ATOM 931 C CA . LYS A 1 116 ? 22.344 -2.252 -8.156 1 91.56 116 LYS A CA 1
ATOM 932 C C . LYS A 1 116 ? 21.5 -3.486 -8.469 1 91.56 116 LYS A C 1
ATOM 934 O O . LYS A 1 116 ? 22.031 -4.598 -8.562 1 91.56 116 LYS A O 1
ATOM 939 N N . LEU A 1 117 ? 20.234 -3.301 -8.602 1 91 117 LEU A N 1
ATOM 940 C CA . LEU A 1 117 ? 19.328 -4.406 -8.898 1 91 117 LEU A CA 1
ATOM 941 C C . LEU A 1 117 ? 19.656 -5.043 -10.242 1 91 117 LEU A C 1
ATOM 943 O O . LEU A 1 117 ? 19.516 -6.254 -10.414 1 91 117 LEU A O 1
ATOM 947 N N . MET A 1 118 ? 20.156 -4.23 -11.156 1 87.69 118 MET A N 1
ATOM 948 C CA . MET A 1 118 ? 20.531 -4.742 -12.477 1 87.69 118 MET A CA 1
ATOM 949 C C . MET A 1 118 ? 21.812 -5.566 -12.406 1 87.69 118 MET A C 1
ATOM 951 O O . MET A 1 118 ? 22.062 -6.395 -13.281 1 87.69 118 MET A O 1
ATOM 955 N N . ARG A 1 119 ? 22.531 -5.457 -11.32 1 84.12 119 ARG A N 1
ATOM 956 C CA . ARG A 1 119 ? 23.828 -6.117 -11.234 1 84.12 119 ARG A CA 1
ATOM 957 C C . ARG A 1 119 ? 23.766 -7.328 -10.312 1 84.12 119 ARG A C 1
ATOM 959 O O . ARG A 1 119 ? 24.703 -8.117 -10.25 1 84.12 119 ARG A O 1
ATOM 966 N N . LEU A 1 120 ? 22.672 -7.449 -9.633 1 85.75 120 LEU A N 1
ATOM 967 C CA . LEU A 1 120 ? 22.562 -8.555 -8.688 1 85.75 120 LEU A CA 1
ATOM 968 C C . LEU A 1 120 ? 22.312 -9.867 -9.422 1 85.75 120 LEU A C 1
ATOM 970 O O . LEU A 1 120 ? 21.828 -9.875 -10.555 1 85.75 120 LEU A O 1
ATOM 974 N N . HIS A 1 121 ? 22.688 -10.906 -8.734 1 80.12 121 HIS A N 1
ATOM 975 C CA . HIS A 1 121 ? 22.562 -12.25 -9.289 1 80.12 121 HIS A CA 1
ATOM 976 C C . HIS A 1 121 ? 21.109 -12.656 -9.43 1 80.12 121 HIS A C 1
ATOM 978 O O . HIS A 1 121 ? 20.25 -12.234 -8.641 1 80.12 121 HIS A O 1
ATOM 984 N N . PRO A 1 122 ? 20.828 -13.414 -10.43 1 74.94 122 PRO A N 1
ATOM 985 C CA . PRO A 1 122 ? 19.453 -13.867 -10.648 1 74.94 122 PRO A CA 1
ATOM 986 C C . PRO A 1 122 ? 18.859 -14.578 -9.43 1 74.94 122 PRO A C 1
ATOM 988 O O . PRO A 1 122 ? 17.641 -14.555 -9.227 1 74.94 122 PRO A O 1
ATOM 991 N N . GLY A 1 123 ? 19.703 -15.227 -8.672 1 72 123 GLY A N 1
ATOM 992 C CA . GLY A 1 123 ? 19.234 -15.891 -7.469 1 72 123 GLY A CA 1
ATOM 993 C C . GLY A 1 123 ? 18.594 -14.93 -6.48 1 72 123 GLY A C 1
ATOM 994 O O . GLY A 1 123 ? 17.719 -15.328 -5.699 1 72 123 GLY A O 1
ATOM 995 N N . PHE A 1 124 ? 19.016 -13.734 -6.645 1 78.25 124 PHE A N 1
ATOM 996 C CA . PHE A 1 124 ? 18.453 -12.711 -5.762 1 78.25 124 PHE A CA 1
ATOM 997 C C . PHE A 1 124 ? 16.984 -12.492 -6.055 1 78.25 124 PHE A C 1
ATOM 999 O O . PHE A 1 124 ? 16.188 -12.281 -5.137 1 78.25 124 PHE A O 1
ATOM 1006 N N . TYR A 1 125 ? 16.609 -12.57 -7.258 1 77.81 125 TYR A N 1
ATOM 1007 C CA . TYR A 1 125 ? 15.25 -12.289 -7.695 1 77.81 125 TYR A CA 1
ATOM 1008 C C . TYR A 1 125 ? 14.32 -13.453 -7.383 1 77.81 125 TYR A C 1
ATOM 1010 O O . TYR A 1 125 ? 13.102 -13.281 -7.305 1 77.81 125 TYR A O 1
ATOM 1018 N N . ASP A 1 126 ? 14.898 -14.617 -7.234 1 71 126 ASP A N 1
ATOM 1019 C CA . ASP A 1 126 ? 14.125 -15.789 -6.828 1 71 126 ASP A CA 1
ATOM 1020 C C . ASP A 1 126 ? 13.672 -15.672 -5.375 1 71 126 ASP A C 1
ATOM 1022 O O . ASP A 1 126 ? 12.578 -16.109 -5.02 1 71 126 ASP A O 1
ATOM 1026 N N . ARG A 1 127 ? 14.484 -14.969 -4.641 1 72.56 127 ARG A N 1
ATOM 1027 C CA . ARG A 1 127 ? 14.219 -14.844 -3.209 1 72.56 127 ARG A CA 1
ATOM 1028 C C . ARG A 1 127 ? 13.43 -13.578 -2.908 1 72.56 127 ARG A C 1
ATOM 1030 O O . ARG A 1 127 ? 12.82 -13.461 -1.844 1 72.56 127 ARG A O 1
ATOM 1037 N N . ASN A 1 128 ? 13.484 -12.672 -3.857 1 81.06 128 ASN A N 1
ATOM 1038 C CA . ASN A 1 128 ? 12.797 -11.398 -3.664 1 81.06 128 ASN A CA 1
ATOM 1039 C C . ASN A 1 128 ? 11.797 -11.125 -4.781 1 81.06 128 ASN A C 1
ATOM 1041 O O . ASN A 1 128 ? 12.18 -10.727 -5.883 1 81.06 128 ASN A O 1
ATOM 1045 N N . PRO A 1 129 ? 10.555 -11.266 -4.453 1 81 129 PRO A N 1
ATOM 1046 C CA . PRO A 1 129 ? 9.539 -11.023 -5.48 1 81 129 PRO A CA 1
ATOM 1047 C C . PRO A 1 129 ? 9.609 -9.609 -6.055 1 81 129 PRO A C 1
ATOM 1049 O O . PRO A 1 129 ? 10.016 -8.672 -5.359 1 81 129 PRO A O 1
ATOM 1052 N N . VAL A 1 130 ? 9.195 -9.5 -7.309 1 84.75 130 VAL A N 1
ATOM 1053 C CA . VAL A 1 130 ? 9.266 -8.25 -8.062 1 84.75 130 VAL A CA 1
ATOM 1054 C C . VAL A 1 130 ? 8.5 -7.156 -7.324 1 84.75 130 VAL A C 1
ATOM 1056 O O . VAL A 1 130 ? 8.945 -6.012 -7.258 1 84.75 130 VAL A O 1
ATOM 1059 N N . GLY A 1 131 ? 7.391 -7.461 -6.742 1 77.5 131 GLY A N 1
ATOM 1060 C CA . GLY A 1 131 ? 6.594 -6.484 -6.016 1 77.5 131 GLY A CA 1
ATOM 1061 C C . GLY A 1 131 ? 7.34 -5.852 -4.855 1 77.5 131 GLY A C 1
ATOM 1062 O O . GLY A 1 131 ? 7.246 -4.641 -4.641 1 77.5 131 GLY A O 1
ATOM 1063 N N . ARG A 1 132 ? 8.031 -6.617 -4.137 1 84.06 132 ARG A N 1
ATOM 1064 C CA . ARG A 1 132 ? 8.812 -6.129 -3 1 84.06 132 ARG A CA 1
ATOM 1065 C C . ARG A 1 132 ? 9.914 -5.188 -3.459 1 84.06 132 ARG A C 1
ATOM 1067 O O . ARG A 1 132 ? 10.172 -4.16 -2.822 1 84.06 132 ARG A O 1
ATOM 1074 N N . LEU A 1 133 ? 10.508 -5.59 -4.504 1 89.44 133 LEU A N 1
ATOM 1075 C CA . LEU A 1 133 ? 11.594 -4.77 -5.035 1 89.44 133 LEU A CA 1
ATOM 1076 C C . LEU A 1 133 ? 11.062 -3.441 -5.562 1 89.44 133 LEU A C 1
ATOM 1078 O O . LEU A 1 133 ? 11.719 -2.406 -5.422 1 89.44 133 LEU A O 1
ATOM 1082 N N . MET A 1 134 ? 9.898 -3.516 -6.133 1 89.44 134 MET A N 1
ATOM 1083 C CA . MET A 1 134 ? 9.25 -2.293 -6.594 1 89.44 134 MET A CA 1
ATOM 1084 C C . MET A 1 134 ? 9.008 -1.336 -5.43 1 89.44 134 MET A C 1
ATOM 1086 O O . MET A 1 134 ? 9.25 -0.133 -5.551 1 89.44 134 MET A O 1
ATOM 1090 N N . THR A 1 135 ? 8.625 -1.829 -4.281 1 85.19 135 THR A N 1
ATOM 1091 C CA . THR A 1 135 ? 8.328 -1.021 -3.1 1 85.19 135 THR A CA 1
ATOM 1092 C C . THR A 1 135 ? 9.602 -0.373 -2.562 1 85.19 135 THR A C 1
ATOM 1094 O O . THR A 1 135 ? 9.57 0.763 -2.084 1 85.19 135 THR A O 1
ATOM 1097 N N . ARG A 1 136 ? 10.625 -1.062 -2.666 1 88.5 136 ARG A N 1
ATOM 1098 C CA . ARG A 1 136 ? 11.898 -0.543 -2.18 1 88.5 136 ARG A CA 1
ATOM 1099 C C . ARG A 1 136 ? 12.352 0.661 -2.998 1 88.5 136 ARG A C 1
ATOM 1101 O O . ARG A 1 136 ? 12.867 1.637 -2.447 1 88.5 136 ARG A O 1
ATOM 1108 N N . VAL A 1 137 ? 12.031 0.583 -4.281 1 92 137 VAL A N 1
ATOM 1109 C CA . VAL A 1 137 ? 12.531 1.617 -5.18 1 92 137 VAL A CA 1
ATOM 1110 C C . VAL A 1 137 ? 11.562 2.801 -5.191 1 92 137 VAL A C 1
ATOM 1112 O O . VAL A 1 137 ? 11.945 3.92 -5.539 1 92 137 VAL A O 1
ATOM 1115 N N . THR A 1 138 ? 10.344 2.561 -4.73 1 89.19 138 THR A N 1
ATOM 1116 C CA . THR A 1 138 ? 9.352 3.625 -4.844 1 89.19 138 THR A CA 1
ATOM 1117 C C . THR A 1 138 ? 8.977 4.156 -3.463 1 89.19 138 THR A C 1
ATOM 1119 O O . THR A 1 138 ? 9.547 5.145 -2.994 1 89.19 138 THR A O 1
ATOM 1122 N N . SER A 1 139 ? 8.25 3.355 -2.65 1 85.62 139 SER A N 1
ATOM 1123 C CA . SER A 1 139 ? 7.672 3.805 -1.387 1 85.62 139 SER A CA 1
ATOM 1124 C C . SER A 1 139 ? 8.758 4.031 -0.337 1 85.62 139 SER A C 1
ATOM 1126 O O . SER A 1 139 ? 8.711 5.012 0.41 1 85.62 139 SER A O 1
ATOM 1128 N N . ASP A 1 140 ? 9.664 3.143 -0.294 1 89.69 140 ASP A N 1
ATOM 1129 C CA . ASP A 1 140 ? 10.703 3.252 0.723 1 89.69 140 ASP A CA 1
ATOM 1130 C C . ASP A 1 140 ? 11.586 4.473 0.472 1 89.69 140 ASP A C 1
ATOM 1132 O O . ASP A 1 140 ? 11.984 5.16 1.413 1 89.69 140 ASP A O 1
ATOM 1136 N N . VAL A 1 141 ? 11.883 4.68 -0.759 1 93 141 VAL A N 1
ATOM 1137 C CA . VAL A 1 141 ? 12.703 5.836 -1.1 1 93 141 VAL A CA 1
ATOM 1138 C C . VAL A 1 141 ? 11.945 7.121 -0.784 1 93 141 VAL A C 1
ATOM 1140 O O . VAL A 1 141 ? 12.539 8.109 -0.348 1 93 141 VAL A O 1
ATOM 1143 N N . ASP A 1 142 ? 10.688 7.086 -0.959 1 91.62 142 ASP A N 1
ATOM 1144 C CA . ASP A 1 142 ? 9.859 8.242 -0.65 1 91.62 142 ASP A CA 1
ATOM 1145 C C . ASP A 1 142 ? 9.852 8.531 0.85 1 91.62 142 ASP A C 1
ATOM 1147 O O . ASP A 1 142 ? 9.797 9.688 1.267 1 91.62 142 ASP A O 1
ATOM 1151 N N . ALA A 1 143 ? 9.852 7.523 1.669 1 90.06 143 ALA A N 1
ATOM 1152 C CA . ALA A 1 143 ? 9.898 7.695 3.119 1 90.06 143 ALA A CA 1
ATOM 1153 C C . ALA A 1 143 ? 11.164 8.438 3.541 1 90.06 143 ALA A C 1
ATOM 1155 O O . ALA A 1 143 ? 11.125 9.273 4.449 1 90.06 143 ALA A O 1
ATOM 1156 N N . ILE A 1 144 ? 12.195 8.156 2.889 1 91.19 144 ILE A N 1
ATOM 1157 C CA . ILE A 1 144 ? 13.461 8.82 3.186 1 91.19 144 ILE A CA 1
ATOM 1158 C C . ILE A 1 144 ? 13.375 10.289 2.783 1 91.19 144 ILE A C 1
ATOM 1160 O O . ILE A 1 144 ? 13.859 11.164 3.504 1 91.19 144 ILE A O 1
ATOM 1164 N N . ASN A 1 145 ? 12.781 10.477 1.635 1 91.62 145 ASN A N 1
ATOM 1165 C CA . ASN A 1 145 ? 12.578 11.852 1.191 1 91.62 145 ASN A CA 1
ATOM 1166 C C . ASN A 1 145 ? 11.734 12.648 2.188 1 91.62 145 ASN A C 1
ATOM 1168 O O . ASN A 1 145 ? 12.055 13.797 2.5 1 91.62 145 ASN A O 1
ATOM 1172 N N . GLN A 1 146 ? 10.711 12.07 2.713 1 89.69 146 GLN A N 1
ATOM 1173 C CA . GLN A 1 146 ? 9.844 12.742 3.676 1 89.69 146 GLN A CA 1
ATOM 1174 C C . GLN A 1 146 ? 10.586 13.055 4.969 1 89.69 146 GLN A C 1
ATOM 1176 O O . GLN A 1 146 ? 10.344 14.094 5.594 1 89.69 146 GLN A O 1
ATOM 1181 N N . PHE A 1 147 ? 11.453 12.203 5.266 1 89.25 147 PHE A N 1
ATOM 1182 C CA . PHE A 1 147 ? 12.25 12.422 6.465 1 89.25 147 PHE A CA 1
ATOM 1183 C C . PHE A 1 147 ? 13.219 13.578 6.273 1 89.25 147 PHE A C 1
ATOM 1185 O O . PHE A 1 147 ? 13.367 14.43 7.156 1 89.25 147 PHE A O 1
ATOM 1192 N N . ILE A 1 148 ? 13.789 13.641 5.176 1 88.38 148 ILE A N 1
ATOM 1193 C CA . ILE A 1 148 ? 14.75 14.695 4.91 1 88.38 148 ILE A CA 1
ATOM 1194 C C . ILE A 1 148 ? 14.031 16.047 4.828 1 88.38 148 ILE A C 1
ATOM 1196 O O . ILE A 1 148 ? 14.438 17.016 5.469 1 88.38 148 ILE A O 1
ATOM 1200 N N . THR A 1 149 ? 12.914 16.062 4.098 1 86.44 149 THR A N 1
ATOM 1201 C CA . THR A 1 149 ? 12.242 17.328 3.805 1 86.44 149 THR A CA 1
ATOM 1202 C C . THR A 1 149 ? 11.344 17.734 4.965 1 86.44 149 THR A C 1
ATOM 1204 O O . THR A 1 149 ? 11.258 18.922 5.309 1 86.44 149 THR A O 1
ATOM 1207 N N . GLY A 1 150 ? 10.688 16.797 5.531 1 83.25 150 GLY A N 1
ATOM 1208 C CA . GLY A 1 150 ? 9.719 17.125 6.57 1 83.25 150 GLY A CA 1
ATOM 1209 C C . GLY A 1 150 ? 10.219 16.812 7.969 1 83.25 150 GLY A C 1
ATOM 1210 O O . GLY A 1 150 ? 9.789 17.438 8.938 1 83.25 150 GLY A O 1
ATOM 1211 N N . GLY A 1 151 ? 11.078 15.82 8.148 1 84.38 151 GLY A N 1
ATOM 1212 C CA . GLY A 1 151 ? 11.547 15.383 9.453 1 84.38 151 GLY A CA 1
ATOM 1213 C C . GLY A 1 151 ? 12.789 16.125 9.922 1 84.38 151 GLY A C 1
ATOM 1214 O O . GLY A 1 151 ? 12.711 17 10.781 1 84.38 151 GLY A O 1
ATOM 1215 N N . LEU A 1 152 ? 13.828 15.977 9.266 1 83.38 152 LEU A N 1
ATOM 1216 C CA . LEU A 1 152 ? 15.125 16.484 9.688 1 83.38 152 LEU A CA 1
ATOM 1217 C C . LEU A 1 152 ? 15.156 18 9.648 1 83.38 152 LEU A C 1
ATOM 1219 O O . LEU A 1 152 ? 15.523 18.656 10.633 1 83.38 152 LEU A O 1
ATOM 1223 N N . VAL A 1 153 ? 14.82 18.531 8.617 1 81.5 153 VAL A N 1
ATOM 1224 C CA . VAL A 1 153 ? 14.82 19.984 8.477 1 81.5 153 VAL A CA 1
ATOM 1225 C C . VAL A 1 153 ? 13.773 20.594 9.406 1 81.5 153 VAL A C 1
ATOM 1227 O O . VAL A 1 153 ? 13.984 21.672 9.969 1 81.5 153 VAL A O 1
ATOM 1230 N N . GLY A 1 154 ? 12.641 19.891 9.562 1 82.56 154 GLY A N 1
ATOM 1231 C CA . GLY A 1 154 ? 11.609 20.359 10.477 1 82.56 154 GLY A CA 1
ATOM 1232 C C . GLY A 1 154 ? 12.086 20.453 11.914 1 82.56 154 GLY A C 1
ATOM 1233 O O . GLY A 1 154 ? 11.797 21.422 12.609 1 82.56 154 GLY A O 1
ATOM 1234 N N . VAL A 1 155 ? 12.883 19.516 12.336 1 85.44 155 VAL A N 1
ATOM 1235 C CA . VAL A 1 155 ? 13.414 19.5 13.695 1 85.44 155 VAL A CA 1
ATOM 1236 C C . VAL A 1 155 ? 14.406 20.656 13.883 1 85.44 155 VAL A C 1
ATOM 1238 O O . VAL A 1 155 ? 14.398 21.328 14.906 1 85.44 155 VAL A O 1
ATOM 1241 N N . ILE A 1 156 ? 15.188 20.859 12.906 1 86.31 156 ILE A N 1
ATOM 1242 C CA . ILE A 1 156 ? 16.156 21.938 12.953 1 86.31 156 ILE A CA 1
ATOM 1243 C C . ILE A 1 156 ? 15.445 23.297 12.984 1 86.31 156 ILE A C 1
ATOM 1245 O O . ILE A 1 156 ? 15.797 24.172 13.766 1 86.31 156 ILE A O 1
ATOM 1249 N N . ALA A 1 157 ? 14.461 23.312 12.141 1 84.5 157 ALA A N 1
ATOM 1250 C CA . ALA A 1 157 ? 13.672 24.547 12.102 1 84.5 157 ALA A CA 1
ATOM 1251 C C . ALA A 1 157 ? 13 24.812 13.445 1 84.5 157 ALA A C 1
ATOM 1253 O O . ALA A 1 157 ? 12.984 25.938 13.938 1 84.5 157 ALA A O 1
ATOM 1254 N N . ASP A 1 158 ? 12.461 23.797 14.039 1 85.56 158 ASP A N 1
ATOM 1255 C CA . ASP A 1 158 ? 11.789 23.938 15.328 1 85.56 158 ASP A CA 1
ATOM 1256 C C . ASP A 1 158 ? 12.773 24.359 16.422 1 85.56 158 ASP A C 1
ATOM 1258 O O . ASP A 1 158 ? 12.438 25.188 17.281 1 85.56 158 ASP A O 1
ATOM 1262 N N . PHE A 1 159 ? 13.922 23.891 16.375 1 86.5 159 PHE A N 1
ATOM 1263 C CA . PHE A 1 159 ? 14.961 24.234 17.328 1 86.5 159 PHE A CA 1
ATOM 1264 C C . PHE A 1 159 ? 15.359 25.703 17.188 1 86.5 159 PHE A C 1
ATOM 1266 O O . PHE A 1 159 ? 15.484 26.406 18.188 1 86.5 159 PHE A O 1
ATOM 1273 N N . PHE A 1 160 ? 15.477 26.141 15.984 1 85.31 160 PHE A N 1
ATOM 1274 C CA . PHE A 1 160 ? 15.852 27.531 15.734 1 85.31 160 PHE A CA 1
ATOM 1275 C C . PHE A 1 160 ? 14.727 28.484 16.156 1 85.31 160 PHE A C 1
ATOM 1277 O O . PHE A 1 160 ? 14.984 29.547 16.703 1 85.31 160 PHE A O 1
ATOM 1284 N N . THR A 1 161 ? 13.57 28.016 15.906 1 86 161 THR A N 1
ATOM 1285 C CA . THR A 1 161 ? 12.43 28.859 16.266 1 86 161 THR A CA 1
ATOM 1286 C C . THR A 1 161 ? 12.281 28.953 17.781 1 86 161 THR A C 1
ATOM 1288 O O . THR A 1 161 ? 12.109 30.047 18.328 1 86 161 THR A O 1
ATOM 1291 N N . LEU A 1 162 ? 12.383 27.828 18.438 1 87.75 162 LEU A N 1
ATOM 1292 C CA . LEU A 1 162 ? 12.234 27.781 19.891 1 87.75 162 LEU A CA 1
ATOM 1293 C C . LEU A 1 162 ? 13.32 28.609 20.562 1 87.75 162 LEU A C 1
ATOM 1295 O O . LEU A 1 162 ? 13.023 29.484 21.391 1 87.75 162 LEU A O 1
ATOM 1299 N N . PHE A 1 163 ? 14.484 28.484 20.188 1 88.38 163 PHE A N 1
ATOM 1300 C CA . PHE A 1 163 ? 15.609 29.156 20.828 1 88.38 163 PHE A CA 1
ATOM 1301 C C . PHE A 1 163 ? 15.695 30.609 20.375 1 88.38 163 PHE A C 1
ATOM 1303 O O . PHE A 1 163 ? 16.078 31.484 21.156 1 88.38 163 PHE A O 1
ATOM 1310 N N . GLY A 1 164 ? 15.367 30.766 19.094 1 86.88 164 GLY A N 1
ATOM 1311 C CA . GLY A 1 164 ? 15.32 32.156 18.625 1 86.88 164 GLY A CA 1
ATOM 1312 C C . GLY A 1 164 ? 14.297 33 19.359 1 86.88 164 GLY A C 1
ATOM 1313 O O . GLY A 1 164 ? 14.609 34.094 19.812 1 86.88 164 GLY A O 1
ATOM 1314 N N . LEU A 1 165 ? 13.109 32.469 19.547 1 89.81 165 LEU A N 1
ATOM 1315 C CA . LEU A 1 165 ? 12.062 33.188 20.25 1 89.81 165 LEU A CA 1
ATOM 1316 C C . LEU A 1 165 ? 12.438 33.375 21.719 1 89.81 165 LEU A C 1
ATOM 1318 O O . LEU A 1 165 ? 12.203 34.438 22.281 1 89.81 165 LEU A O 1
ATOM 1322 N N . LEU A 1 166 ? 13.047 32.375 22.312 1 91.12 166 LEU A N 1
ATOM 1323 C CA . LEU A 1 166 ? 13.461 32.469 23.703 1 91.12 166 LEU A CA 1
ATOM 1324 C C . LEU A 1 166 ? 14.547 33.531 23.875 1 91.12 166 LEU A C 1
ATOM 1326 O O . LEU A 1 166 ? 14.547 34.25 24.875 1 91.12 166 LEU A O 1
ATOM 1330 N N . ALA A 1 167 ? 15.445 33.625 22.922 1 91.38 167 ALA A N 1
ATOM 1331 C CA . ALA A 1 167 ? 16.516 34.625 22.984 1 91.38 167 ALA A CA 1
ATOM 1332 C C . ALA A 1 167 ? 15.938 36.031 22.906 1 91.38 167 ALA A C 1
ATOM 1334 O O . ALA A 1 167 ? 16.344 36.906 23.672 1 91.38 167 ALA A O 1
ATOM 1335 N N . PHE A 1 168 ? 14.969 36.219 22.062 1 91.44 168 PHE A N 1
ATOM 1336 C CA . PHE A 1 168 ? 14.328 37.531 21.922 1 91.44 168 PHE A CA 1
ATOM 1337 C C . PHE A 1 168 ? 13.578 37.906 23.203 1 91.44 168 PHE A C 1
ATOM 1339 O O . PHE A 1 168 ? 13.648 39.031 23.672 1 91.44 168 PHE A O 1
ATOM 1346 N N . MET A 1 169 ? 12.891 36.938 23.781 1 93.31 169 MET A N 1
ATOM 1347 C CA . MET A 1 169 ? 12.109 37.156 24.984 1 93.31 169 MET A CA 1
ATOM 1348 C C . MET A 1 169 ? 13.016 37.5 26.156 1 93.31 169 MET A C 1
ATOM 1350 O O . MET A 1 169 ? 12.719 38.406 26.953 1 93.31 169 MET A O 1
ATOM 1354 N N . LEU A 1 170 ? 14.172 36.906 26.281 1 94.19 170 LEU A N 1
ATOM 1355 C CA . LEU A 1 170 ? 15.109 37.125 27.375 1 94.19 170 LEU A CA 1
ATOM 1356 C C . LEU A 1 170 ? 15.781 38.5 27.266 1 94.19 170 LEU A C 1
ATOM 1358 O O . LEU A 1 170 ? 16.047 39.125 28.281 1 94.19 170 LEU A O 1
ATOM 1362 N N . VAL A 1 171 ? 16.047 38.938 26.078 1 92.75 171 VAL A N 1
ATOM 1363 C CA . VAL A 1 171 ? 16.688 40.219 25.859 1 92.75 171 VAL A CA 1
ATOM 1364 C C . VAL A 1 171 ? 15.711 41.375 26.172 1 92.75 171 VAL A C 1
ATOM 1366 O O . VAL A 1 171 ? 16.109 42.406 26.719 1 92.75 171 VAL A O 1
ATOM 1369 N N . LEU A 1 172 ? 14.461 41.094 25.859 1 91.44 172 LEU A N 1
ATOM 1370 C CA . LEU A 1 172 ? 13.461 42.125 26.078 1 91.44 172 LEU A CA 1
ATOM 1371 C C . LEU A 1 172 ? 13.102 42.219 27.562 1 91.44 172 LEU A C 1
ATOM 1373 O O . LEU A 1 172 ? 13.094 43.344 28.125 1 91.44 172 LEU A O 1
ATOM 1377 N N . SER A 1 173 ? 12.75 41.062 28.219 1 94.62 173 SER A N 1
ATOM 1378 C CA . SER A 1 173 ? 12.445 41.062 29.656 1 94.62 173 SER A CA 1
ATOM 1379 C C . SER A 1 173 ? 12.648 39.688 30.266 1 94.62 173 SER A C 1
ATOM 1381 O O . SER A 1 173 ? 11.812 38.812 30.094 1 94.62 173 SER A O 1
ATOM 1383 N N . PRO A 1 174 ? 13.633 39.469 30.984 1 94.06 174 PRO A N 1
ATOM 1384 C CA . PRO A 1 174 ? 13.867 38.188 31.641 1 94.06 174 PRO A CA 1
ATOM 1385 C C . PRO A 1 174 ? 12.766 37.812 32.625 1 94.06 174 PRO A C 1
ATOM 1387 O O . PRO A 1 174 ? 12.445 36.656 32.812 1 94.06 174 PRO A O 1
ATOM 1390 N N . LYS A 1 175 ? 12.172 38.875 33.312 1 93.75 175 LYS A N 1
ATOM 1391 C CA . LYS A 1 175 ? 11.141 38.625 34.312 1 93.75 175 LYS A CA 1
ATOM 1392 C C . LYS A 1 175 ? 9.883 38.031 33.656 1 93.75 175 LYS A C 1
ATOM 1394 O O . LYS A 1 175 ? 9.359 37.031 34.156 1 93.75 175 LYS A O 1
ATOM 1399 N N . LEU A 1 176 ? 9.461 38.656 32.562 1 94.38 176 LEU A N 1
ATOM 1400 C CA . LEU A 1 176 ? 8.281 38.156 31.891 1 94.38 176 LEU A CA 1
ATOM 1401 C C . LEU A 1 176 ? 8.555 36.812 31.25 1 94.38 176 LEU A C 1
ATOM 1403 O O . LEU A 1 176 ? 7.66 35.969 31.156 1 94.38 176 LEU A O 1
ATOM 1407 N N . THR A 1 177 ? 9.797 36.625 30.812 1 94.88 177 THR A N 1
ATOM 1408 C CA . THR A 1 177 ? 10.18 35.344 30.219 1 94.88 177 THR A CA 1
ATOM 1409 C C . THR A 1 177 ? 10.086 34.219 31.234 1 94.88 177 THR A C 1
ATOM 1411 O O . THR A 1 177 ? 9.664 33.125 30.922 1 94.88 177 THR A O 1
ATOM 1414 N N . LEU A 1 178 ? 10.445 34.469 32.406 1 94.12 178 LEU A N 1
ATOM 1415 C CA . LEU A 1 178 ? 10.398 33.5 33.469 1 94.12 178 LEU A CA 1
ATOM 1416 C C . LEU A 1 178 ? 8.953 33.062 33.781 1 94.12 178 LEU A C 1
ATOM 1418 O O . LEU A 1 178 ? 8.688 31.922 34.094 1 94.12 178 LEU A O 1
ATOM 1422 N N . VAL A 1 179 ? 8 34 33.656 1 92.75 179 VAL A N 1
ATOM 1423 C CA . VAL A 1 179 ? 6.59 33.719 33.875 1 92.75 179 VAL A CA 1
ATOM 1424 C C . VAL A 1 179 ? 6.102 32.719 32.844 1 92.75 179 VAL A C 1
ATOM 1426 O O . VAL A 1 179 ? 5.367 31.781 33.188 1 92.75 179 VAL A O 1
ATOM 1429 N N . VAL A 1 180 ? 6.531 32.875 31.609 1 92 180 VAL A N 1
ATOM 1430 C CA . VAL A 1 180 ? 6.125 31.984 30.531 1 92 180 VAL A CA 1
ATOM 1431 C C . VAL A 1 180 ? 6.797 30.625 30.719 1 92 180 VAL A C 1
ATOM 1433 O O . VAL A 1 180 ? 6.168 29.578 30.516 1 92 180 VAL A O 1
ATOM 1436 N N . LEU A 1 181 ? 8.055 30.578 31.141 1 91.69 181 LEU A N 1
ATOM 1437 C CA . LEU A 1 181 ? 8.844 29.359 31.266 1 91.69 181 LEU A CA 1
ATOM 1438 C C . LEU A 1 181 ? 8.344 28.516 32.438 1 91.69 181 LEU A C 1
ATOM 1440 O O . LEU A 1 181 ? 8.602 27.297 32.469 1 91.69 181 LEU A O 1
ATOM 1444 N N . LEU A 1 182 ? 7.605 29.109 33.344 1 92.06 182 LEU A N 1
ATOM 1445 C CA . LEU A 1 182 ? 7.078 28.375 34.469 1 92.06 182 LEU A CA 1
ATOM 1446 C C . LEU A 1 182 ? 6.027 27.359 34.031 1 92.06 182 LEU A C 1
ATOM 1448 O O . LEU A 1 182 ? 5.793 26.359 34.719 1 92.06 182 LEU A O 1
ATOM 1452 N N . VAL A 1 183 ? 5.445 27.609 32.906 1 91.12 183 VAL A N 1
ATOM 1453 C CA . VAL A 1 183 ? 4.414 26.719 32.375 1 91.12 183 VAL A CA 1
ATOM 1454 C C . VAL A 1 183 ? 5.062 25.578 31.594 1 91.12 183 VAL A C 1
ATOM 1456 O O . VAL A 1 183 ? 4.453 24.531 31.391 1 91.12 183 VAL A O 1
ATOM 1459 N N . ALA A 1 184 ? 6.332 25.703 31.219 1 86.75 184 ALA A N 1
ATOM 1460 C CA . ALA A 1 184 ? 7.02 24.781 30.328 1 86.75 184 ALA A CA 1
ATOM 1461 C C . ALA A 1 184 ? 7.18 23.406 30.984 1 86.75 184 ALA A C 1
ATOM 1463 O O . ALA A 1 184 ? 6.883 22.375 30.375 1 86.75 184 ALA A O 1
ATOM 1464 N N . PRO A 1 185 ? 7.594 23.328 32.25 1 88.19 185 PRO A N 1
ATOM 1465 C CA . PRO A 1 185 ? 7.719 22 32.875 1 88.19 185 PRO A CA 1
ATOM 1466 C C . PRO A 1 185 ? 6.383 21.266 32.969 1 88.19 185 PRO A C 1
ATOM 1468 O O . PRO A 1 185 ? 6.34 20.047 32.844 1 88.19 185 PRO A O 1
ATOM 1471 N N . ILE A 1 186 ? 5.312 22 33.156 1 90.81 186 ILE A N 1
ATOM 1472 C CA . ILE A 1 186 ? 3.99 21.391 33.219 1 90.81 186 ILE A CA 1
ATOM 1473 C C . ILE A 1 186 ? 3.592 20.859 31.844 1 90.81 186 ILE A C 1
ATOM 1475 O O . ILE A 1 186 ? 3.051 19.75 31.734 1 90.81 186 ILE A O 1
ATOM 1479 N N . LEU A 1 187 ? 3.93 21.625 30.891 1 87.19 187 LEU A N 1
ATOM 1480 C CA . LEU A 1 187 ? 3.643 21.203 29.516 1 87.19 187 LEU A CA 1
ATOM 1481 C C . LEU A 1 187 ? 4.422 19.953 29.141 1 87.19 187 LEU A C 1
ATOM 1483 O O . LEU A 1 187 ? 3.867 19.016 28.562 1 87.19 187 LEU A O 1
ATOM 1487 N N . LEU A 1 188 ? 5.703 19.906 29.516 1 84.38 188 LEU A N 1
ATOM 1488 C CA . LEU A 1 188 ? 6.551 18.766 29.188 1 84.38 188 LEU A CA 1
ATOM 1489 C C . LEU A 1 188 ? 6.062 17.5 29.891 1 84.38 188 LEU A C 1
ATOM 1491 O O . LEU A 1 188 ? 6.051 16.422 29.312 1 84.38 188 LEU A O 1
ATOM 1495 N N . TRP A 1 189 ? 5.645 17.719 31.047 1 89.69 189 TRP A N 1
ATOM 1496 C CA . TRP A 1 189 ? 5.133 16.594 31.812 1 89.69 189 TRP A CA 1
ATOM 1497 C C . TRP A 1 189 ? 3.812 16.094 31.234 1 89.69 189 TRP A C 1
ATOM 1499 O O . TRP A 1 189 ? 3.611 14.883 31.078 1 89.69 189 TRP A O 1
ATOM 1509 N N . ALA A 1 190 ? 2.875 16.953 30.984 1 89.25 190 ALA A N 1
ATOM 1510 C CA . ALA A 1 190 ? 1.567 16.609 30.438 1 89.25 190 ALA A CA 1
ATOM 1511 C C . ALA A 1 190 ? 1.705 15.914 29.078 1 89.25 190 ALA A C 1
ATOM 1513 O O . ALA A 1 190 ? 1.01 14.93 28.797 1 89.25 190 ALA A O 1
ATOM 1514 N N . THR A 1 191 ? 2.566 16.406 28.297 1 84.69 191 THR A N 1
ATOM 1515 C CA . THR A 1 191 ? 2.775 15.828 26.969 1 84.69 191 THR A CA 1
ATOM 1516 C C . THR A 1 191 ? 3.395 14.438 27.094 1 84.69 191 THR A C 1
ATOM 1518 O O . THR A 1 191 ? 3.031 13.523 26.344 1 84.69 191 THR A O 1
ATOM 1521 N N . ALA A 1 192 ? 4.316 14.258 28 1 86.81 192 ALA A N 1
ATOM 1522 C CA . ALA A 1 192 ? 4.938 12.953 28.219 1 86.81 192 ALA A CA 1
ATOM 1523 C C . ALA A 1 192 ? 3.918 11.945 28.734 1 86.81 192 ALA A C 1
ATOM 1525 O O . ALA A 1 192 ? 3.955 10.766 28.359 1 86.81 192 ALA A O 1
ATOM 1526 N N . TRP A 1 193 ? 3.096 12.5 29.562 1 91.62 193 TRP A N 1
ATOM 1527 C CA . TRP A 1 193 ? 2.053 11.648 30.125 1 91.62 193 TRP A CA 1
ATOM 1528 C C . TRP A 1 193 ? 1.103 11.156 29.047 1 91.62 193 TRP A C 1
ATOM 1530 O O . TRP A 1 193 ? 0.796 9.969 28.969 1 91.62 193 TRP A O 1
ATOM 1540 N N . VAL A 1 194 ? 0.653 12 28.219 1 90.19 194 VAL A N 1
ATOM 1541 C CA . VAL A 1 194 ? -0.254 11.641 27.141 1 90.19 194 VAL A CA 1
ATOM 1542 C C . VAL A 1 194 ? 0.461 10.727 26.141 1 90.19 194 VAL A C 1
ATOM 1544 O O . VAL A 1 194 ? -0.125 9.766 25.641 1 90.19 194 VAL A O 1
ATOM 1547 N N . ARG A 1 195 ? 1.66 11.031 25.891 1 84.5 195 ARG A N 1
ATOM 1548 C CA . ARG A 1 195 ? 2.445 10.242 24.953 1 84.5 195 ARG A CA 1
ATOM 1549 C C . ARG A 1 195 ? 2.594 8.805 25.422 1 84.5 195 ARG A C 1
ATOM 1551 O O . ARG A 1 195 ? 2.525 7.867 24.625 1 84.5 195 ARG A O 1
ATOM 1558 N N . LYS A 1 196 ? 2.863 8.641 26.641 1 89.75 196 LYS A N 1
ATOM 1559 C CA . LYS A 1 196 ? 2.979 7.301 27.203 1 89.75 196 LYS A CA 1
ATOM 1560 C C . LYS A 1 196 ? 1.67 6.531 27.062 1 89.75 196 LYS A C 1
ATOM 1562 O O . LYS A 1 196 ? 1.67 5.363 26.672 1 89.75 196 LYS A O 1
ATOM 1567 N N . GLY A 1 197 ? 0.578 7.195 27.391 1 91.75 197 GLY A N 1
ATOM 1568 C CA . GLY A 1 197 ? -0.723 6.566 27.219 1 91.75 197 GLY A CA 1
ATOM 1569 C C . GLY A 1 197 ? -1.023 6.203 25.766 1 91.75 197 GLY A C 1
ATOM 1570 O O . GLY A 1 197 ? -1.532 5.113 25.5 1 91.75 197 GLY A O 1
ATOM 1571 N N . MET A 1 198 ? -0.659 7.043 24.922 1 90.25 198 MET A N 1
ATOM 1572 C CA . MET A 1 198 ? -0.878 6.816 23.5 1 90.25 198 MET A CA 1
ATOM 1573 C C . MET A 1 198 ? -0.04 5.645 23 1 90.25 198 MET A C 1
ATOM 1575 O O . MET A 1 198 ? -0.511 4.84 22.203 1 90.25 198 MET A O 1
ATOM 1579 N N . ARG A 1 199 ? 1.142 5.578 23.453 1 86.69 199 ARG A N 1
ATOM 1580 C CA . ARG A 1 199 ? 2.045 4.512 23.031 1 86.69 199 ARG A CA 1
ATOM 1581 C C . ARG A 1 199 ? 1.487 3.143 23.422 1 86.69 199 ARG A C 1
ATOM 1583 O O . ARG A 1 199 ? 1.518 2.211 22.609 1 86.69 199 ARG A O 1
ATOM 1590 N N . GLU A 1 200 ? 1.026 3.027 24.531 1 92.12 200 GLU A N 1
ATOM 1591 C CA . GLU A 1 200 ? 0.457 1.768 25.016 1 92.12 200 GLU A CA 1
ATOM 1592 C C . GLU A 1 200 ? -0.821 1.423 24.25 1 92.12 200 GLU A C 1
ATOM 1594 O O . GLU A 1 200 ? -1.048 0.262 23.906 1 92.12 200 GLU A O 1
ATOM 1599 N N . ALA A 1 201 ? -1.645 2.404 24.078 1 93 201 ALA A N 1
ATOM 1600 C CA . ALA A 1 201 ? -2.889 2.195 23.328 1 93 201 ALA A CA 1
ATOM 1601 C C . ALA A 1 201 ? -2.609 1.776 21.891 1 93 201 ALA A C 1
ATOM 1603 O O . ALA A 1 201 ? -3.289 0.902 21.359 1 93 201 ALA A O 1
ATOM 1604 N N . TYR A 1 202 ? -1.628 2.311 21.312 1 90.25 202 TYR A N 1
ATOM 1605 C CA . TYR A 1 202 ? -1.261 1.979 19.938 1 90.25 202 TYR A CA 1
ATOM 1606 C C . TYR A 1 202 ? -0.728 0.555 19.844 1 90.25 202 TYR A C 1
ATOM 1608 O O . TYR A 1 202 ? -0.983 -0.146 18.859 1 90.25 202 TYR A O 1
ATOM 1616 N N . ARG A 1 203 ? 0.011 0.212 20.828 1 89.06 203 ARG A N 1
ATOM 1617 C CA . ARG A 1 203 ? 0.529 -1.151 20.844 1 89.06 203 ARG A CA 1
ATOM 1618 C C . ARG A 1 203 ? -0.607 -2.168 20.891 1 89.06 203 ARG A C 1
ATOM 1620 O O . ARG A 1 203 ? -0.608 -3.133 20.109 1 89.06 203 ARG A O 1
ATOM 1627 N N . THR A 1 204 ? -1.514 -1.877 21.703 1 93.94 204 THR A N 1
ATOM 1628 C CA . THR A 1 204 ? -2.668 -2.762 21.812 1 93.94 204 THR A CA 1
ATOM 1629 C C . THR A 1 204 ? -3.465 -2.777 20.5 1 93.94 204 THR A C 1
ATOM 1631 O O . THR A 1 204 ? -3.889 -3.84 20.047 1 93.94 204 THR A O 1
ATOM 1634 N N . MET A 1 205 ? -3.676 -1.677 19.953 1 93 205 MET A N 1
ATOM 1635 C CA . MET A 1 205 ? -4.426 -1.556 18.703 1 93 205 MET A CA 1
ATOM 1636 C C . MET A 1 205 ? -3.736 -2.316 17.578 1 93 205 MET A C 1
ATOM 1638 O O . MET A 1 205 ? -4.395 -3.002 16.781 1 93 205 MET A O 1
ATOM 1642 N N . ARG A 1 206 ? -2.469 -2.26 17.547 1 88.94 206 ARG A N 1
ATOM 1643 C CA . ARG A 1 206 ? -1.704 -2.938 16.5 1 88.94 206 ARG A CA 1
ATOM 1644 C C . ARG A 1 206 ? -1.849 -4.449 16.609 1 88.94 206 ARG A C 1
ATOM 1646 O O . ARG A 1 206 ? -1.965 -5.145 15.602 1 88.94 206 ARG A O 1
ATOM 1653 N N . LEU A 1 207 ? -1.839 -4.941 17.75 1 91.44 207 LEU A N 1
ATOM 1654 C CA . LEU A 1 207 ? -2.025 -6.371 17.984 1 91.44 207 LEU A CA 1
ATOM 1655 C C . LEU A 1 207 ? -3.418 -6.812 17.547 1 91.44 207 LEU A C 1
ATOM 1657 O O . LEU A 1 207 ? -3.572 -7.848 16.891 1 91.44 207 LEU A O 1
ATOM 1661 N N . ARG A 1 208 ? -4.387 -6.02 17.953 1 94.31 208 ARG A N 1
ATOM 1662 C CA . ARG A 1 208 ? -5.758 -6.344 17.578 1 94.31 208 ARG A CA 1
ATOM 1663 C C . ARG A 1 208 ? -5.949 -6.25 16.062 1 94.31 208 ARG A C 1
ATOM 1665 O O . ARG A 1 208 ? -6.676 -7.047 15.469 1 94.31 208 ARG A O 1
ATOM 1672 N N . LEU A 1 209 ? -5.355 -5.297 15.477 1 92.31 209 LEU A N 1
ATOM 1673 C CA . LEU A 1 209 ? -5.426 -5.129 14.031 1 92.31 209 LEU A CA 1
ATOM 1674 C C . LEU A 1 209 ? -4.773 -6.305 13.312 1 92.31 209 LEU A C 1
ATOM 1676 O O . LEU A 1 209 ? -5.305 -6.801 12.312 1 92.31 209 LEU A O 1
ATOM 1680 N N . ALA A 1 210 ? -3.693 -6.746 13.828 1 88.56 210 ALA A N 1
ATOM 1681 C CA . ALA A 1 210 ? -3.004 -7.902 13.258 1 88.56 210 ALA A CA 1
ATOM 1682 C C . ALA A 1 210 ? -3.887 -9.148 13.305 1 88.56 210 ALA A C 1
ATOM 1684 O O . ALA A 1 210 ? -3.943 -9.914 12.336 1 88.56 210 ALA A O 1
ATOM 1685 N N . ARG A 1 211 ? -4.512 -9.297 14.352 1 92.31 211 ARG A N 1
ATOM 1686 C CA . ARG A 1 211 ? -5.414 -10.438 14.516 1 92.31 211 ARG A CA 1
ATOM 1687 C C . ARG A 1 211 ? -6.578 -10.352 13.531 1 92.31 211 ARG A C 1
ATOM 1689 O O . ARG A 1 211 ? -6.973 -11.359 12.938 1 92.31 211 ARG A O 1
ATOM 1696 N N . LEU A 1 212 ? -7.109 -9.195 13.438 1 93.69 212 LEU A N 1
ATOM 1697 C CA . LEU A 1 212 ? -8.227 -8.992 12.516 1 93.69 212 LEU A CA 1
ATOM 1698 C C . LEU A 1 212 ? -7.793 -9.25 11.07 1 93.69 212 LEU A C 1
ATOM 1700 O O . LEU A 1 212 ? -8.5 -9.922 10.32 1 93.69 212 LEU A O 1
ATOM 1704 N N . ASN A 1 213 ? -6.66 -8.727 10.703 1 91.19 213 ASN A N 1
ATOM 1705 C CA . ASN A 1 213 ? -6.145 -8.93 9.352 1 91.19 213 ASN A CA 1
ATOM 1706 C C . ASN A 1 213 ? -5.867 -10.398 9.07 1 91.19 213 ASN A C 1
ATOM 1708 O O . ASN A 1 213 ? -6.145 -10.891 7.973 1 91.19 213 ASN A O 1
ATOM 1712 N N . ALA A 1 214 ? -5.348 -11.055 10.008 1 89.31 214 ALA A N 1
ATOM 1713 C CA . ALA A 1 214 ? -5.098 -12.484 9.859 1 89.31 214 ALA A CA 1
ATOM 1714 C C . ALA A 1 214 ? -6.402 -13.25 9.656 1 89.31 214 ALA A C 1
ATOM 1716 O O . ALA A 1 214 ? -6.48 -14.141 8.805 1 89.31 214 ALA A O 1
ATOM 1717 N N . ALA A 1 215 ? -7.344 -12.914 10.422 1 91.06 215 ALA A N 1
ATOM 1718 C CA . ALA A 1 215 ? -8.648 -13.555 10.305 1 91.06 215 ALA A CA 1
ATOM 1719 C C . ALA A 1 215 ? -9.289 -13.266 8.953 1 91.06 215 ALA A C 1
ATOM 1721 O O . ALA A 1 215 ? -9.883 -14.156 8.336 1 91.06 215 ALA A O 1
ATOM 1722 N N . LEU A 1 216 ? -9.18 -12.023 8.586 1 92 216 LEU A N 1
ATOM 1723 C CA . LEU A 1 216 ? -9.727 -11.641 7.289 1 92 216 LEU A CA 1
ATOM 1724 C C . LEU A 1 216 ? -9.055 -12.422 6.168 1 92 216 LEU A C 1
ATOM 1726 O O . LEU A 1 216 ? -9.727 -12.953 5.285 1 92 216 LEU A O 1
ATOM 1730 N N . GLN A 1 217 ? -7.801 -12.492 6.18 1 89.81 217 GLN A N 1
ATOM 1731 C CA . GLN A 1 217 ? -7.039 -13.203 5.16 1 89.81 217 GLN A CA 1
ATOM 1732 C C . GLN A 1 217 ? -7.402 -14.688 5.141 1 89.81 217 GLN A C 1
ATOM 1734 O O . GLN A 1 217 ? -7.594 -15.273 4.074 1 89.81 217 GLN A O 1
ATOM 1739 N N . GLU A 1 218 ? -7.492 -15.273 6.227 1 88.81 218 GLU A N 1
ATOM 1740 C CA . GLU A 1 218 ? -7.836 -16.688 6.355 1 88.81 218 GLU A CA 1
ATOM 1741 C C . GLU A 1 218 ? -9.242 -16.953 5.832 1 88.81 218 GLU A C 1
ATOM 1743 O O . GLU A 1 218 ? -9.469 -17.938 5.109 1 88.81 218 GLU A O 1
ATOM 1748 N N . ASN A 1 219 ? -10.18 -16.172 6.23 1 91 219 ASN A N 1
ATOM 1749 C CA . ASN A 1 219 ? -11.562 -16.375 5.828 1 91 219 ASN A CA 1
ATOM 1750 C C . ASN A 1 219 ? -11.75 -16.156 4.328 1 91 219 ASN A C 1
ATOM 1752 O O . ASN A 1 219 ? -12.547 -16.859 3.691 1 91 219 ASN A O 1
ATOM 1756 N N . LEU A 1 220 ? -11.016 -15.25 3.816 1 89.25 220 LEU A N 1
ATOM 1757 C CA . LEU A 1 220 ? -11.117 -15.008 2.381 1 89.25 220 LEU A CA 1
ATOM 1758 C C . LEU A 1 220 ? -10.461 -16.125 1.588 1 89.25 220 LEU A C 1
ATOM 1760 O O . LEU A 1 220 ? -10.977 -16.547 0.547 1 89.25 220 LEU A O 1
ATOM 1764 N N . SER A 1 221 ? -9.367 -16.609 2.08 1 86.38 221 SER A N 1
ATOM 1765 C CA . SER A 1 221 ? -8.68 -17.719 1.42 1 86.38 221 SER A CA 1
ATOM 1766 C C . SER A 1 221 ? -9.477 -19.016 1.539 1 86.38 221 SER A C 1
ATOM 1768 O O . SER A 1 221 ? -9.414 -19.875 0.66 1 86.38 221 SER A O 1
ATOM 1770 N N . GLY A 1 222 ? -10.172 -19.156 2.598 1 87 222 GLY A N 1
ATOM 1771 C CA . GLY A 1 222 ? -10.945 -20.375 2.844 1 87 222 GLY A CA 1
ATOM 1772 C C . GLY A 1 222 ? -12.438 -20.188 2.635 1 87 222 GLY A C 1
ATOM 1773 O O . GLY A 1 222 ? -13.242 -20.922 3.203 1 87 222 GLY A O 1
ATOM 1774 N N . VAL A 1 223 ? -12.828 -19.25 1.858 1 87.69 223 VAL A N 1
ATOM 1775 C CA . VAL A 1 223 ? -14.234 -18.875 1.723 1 87.69 223 VAL A CA 1
ATOM 1776 C C . VAL A 1 223 ? -15.023 -20.047 1.145 1 87.69 223 VAL A C 1
ATOM 1778 O O . VAL A 1 223 ? -16.172 -20.281 1.54 1 87.69 223 VAL A O 1
ATOM 1781 N N . GLU A 1 224 ? -14.438 -20.734 0.218 1 82.94 224 GLU A N 1
ATOM 1782 C CA . GLU A 1 224 ? -15.109 -21.875 -0.396 1 82.94 224 GLU A CA 1
ATOM 1783 C C . GLU A 1 224 ? -15.477 -22.922 0.647 1 82.94 224 GLU A C 1
ATOM 1785 O O . GLU A 1 224 ? -16.594 -23.453 0.641 1 82.94 224 GLU A O 1
ATOM 1790 N N . THR A 1 225 ? -14.562 -23.203 1.505 1 83.94 225 THR A N 1
ATOM 1791 C CA . THR A 1 225 ? -14.789 -24.172 2.566 1 83.94 225 THR A CA 1
ATOM 1792 C C . THR A 1 225 ? -15.859 -23.672 3.531 1 83.94 225 THR A C 1
ATOM 1794 O O . THR A 1 225 ? -16.719 -24.453 3.967 1 83.94 225 THR A O 1
ATOM 1797 N N . ILE A 1 226 ? -15.875 -22.469 3.816 1 87.44 226 ILE A N 1
ATOM 1798 C CA . ILE A 1 226 ? -16.828 -21.875 4.746 1 87.44 226 ILE A CA 1
ATOM 1799 C C . ILE A 1 226 ? -18.234 -21.984 4.172 1 87.44 226 ILE A C 1
ATOM 1801 O O . ILE A 1 226 ? -19.188 -22.359 4.887 1 87.44 226 ILE A O 1
ATOM 1805 N N . GLN A 1 227 ? -18.344 -21.781 2.941 1 81.94 227 GLN A N 1
ATOM 1806 C CA . GLN A 1 227 ? -19.656 -21.828 2.289 1 81.94 227 GLN A CA 1
ATOM 1807 C C . GLN A 1 227 ? -20.141 -23.266 2.123 1 81.94 227 GLN A C 1
ATOM 1809 O O . GLN A 1 227 ? -21.328 -23.547 2.27 1 81.94 227 GLN A O 1
ATOM 1814 N N . LEU A 1 228 ? -19.172 -24.078 1.83 1 80.31 228 LEU A N 1
ATOM 1815 C CA . LEU A 1 228 ? -19.516 -25.484 1.644 1 80.31 228 LEU A CA 1
ATOM 1816 C C . LEU A 1 228 ? -20.094 -26.078 2.92 1 80.31 228 LEU A C 1
ATOM 1818 O O . LEU A 1 228 ? -21 -26.922 2.861 1 80.31 228 LEU A O 1
ATOM 1822 N N . PHE A 1 229 ? -19.672 -25.531 4.008 1 82.5 229 PHE A N 1
ATOM 1823 C CA . PHE A 1 229 ? -20.109 -26.109 5.273 1 82.5 229 PHE A CA 1
ATOM 1824 C C . PHE A 1 229 ? -21.062 -25.156 6 1 82.5 229 PHE A C 1
ATOM 1826 O O . PHE A 1 229 ? -21.344 -25.359 7.184 1 82.5 229 PHE A O 1
ATOM 1833 N N . ALA A 1 230 ? -21.516 -24.172 5.355 1 80.62 230 ALA A N 1
ATOM 1834 C CA . ALA A 1 230 ? -22.531 -23.234 5.836 1 80.62 230 ALA A CA 1
ATOM 1835 C C . ALA A 1 230 ? -22.141 -22.656 7.191 1 80.62 230 ALA A C 1
ATOM 1837 O O . ALA A 1 230 ? -22.922 -22.672 8.133 1 80.62 230 ALA A O 1
ATOM 1838 N N . ARG A 1 231 ? -20.906 -22.234 7.281 1 84.44 231 ARG A N 1
ATOM 1839 C CA . ARG A 1 231 ? -20.406 -21.688 8.531 1 84.44 231 ARG A CA 1
ATOM 1840 C C . ARG A 1 231 ? -20.234 -20.172 8.43 1 84.44 231 ARG A C 1
ATOM 1842 O O . ARG A 1 231 ? -19.438 -19.578 9.164 1 84.44 231 ARG A O 1
ATOM 1849 N N . GLU A 1 232 ? -20.922 -19.578 7.543 1 86.44 232 GLU A N 1
ATOM 1850 C CA . GLU A 1 232 ? -20.812 -18.141 7.32 1 86.44 232 GLU A CA 1
ATOM 1851 C C . GLU A 1 232 ? -21.203 -17.359 8.57 1 86.44 232 GLU A C 1
ATOM 1853 O O . GLU A 1 232 ? -20.5 -16.422 8.961 1 86.44 232 GLU A O 1
ATOM 1858 N N . GLY A 1 233 ? -22.281 -17.797 9.25 1 86.06 233 GLY A N 1
ATOM 1859 C CA . GLY A 1 233 ? -22.766 -17.094 10.43 1 86.06 233 GLY A CA 1
ATOM 1860 C C . GLY A 1 233 ? -21.766 -17.125 11.578 1 86.06 233 GLY A C 1
ATOM 1861 O O . GLY A 1 233 ? -21.531 -16.094 12.227 1 86.06 233 GLY A O 1
ATOM 1862 N N . ALA A 1 234 ? -21.172 -18.25 11.758 1 86.69 234 ALA A N 1
ATOM 1863 C CA . ALA A 1 234 ? -20.203 -18.391 12.844 1 86.69 234 ALA A CA 1
ATOM 1864 C C . ALA A 1 234 ? -18.953 -17.547 12.578 1 86.69 234 ALA A C 1
ATOM 1866 O O . ALA A 1 234 ? -18.406 -16.938 13.5 1 86.69 234 ALA A O 1
ATOM 1867 N N . ARG A 1 235 ? -18.5 -17.609 11.352 1 88.62 235 ARG A N 1
ATOM 1868 C CA . ARG A 1 235 ? -17.312 -16.859 11.008 1 88.62 235 ARG A CA 1
ATOM 1869 C C . ARG A 1 235 ? -17.578 -15.352 11.055 1 88.62 235 ARG A C 1
ATOM 1871 O O . ARG A 1 235 ? -16.703 -14.57 11.445 1 88.62 235 ARG A O 1
ATOM 1878 N N . GLU A 1 236 ? -18.797 -15.039 10.703 1 91.94 236 GLU A N 1
ATOM 1879 C CA . GLU A 1 236 ? -19.203 -13.633 10.781 1 91.94 236 GLU A CA 1
ATOM 1880 C C . GLU A 1 236 ? -19.219 -13.156 12.234 1 91.94 236 GLU A C 1
ATOM 1882 O O . GLU A 1 236 ? -18.766 -12.047 12.531 1 91.94 236 GLU A O 1
ATOM 1887 N N . ALA A 1 237 ? -19.766 -13.969 13.102 1 92 237 ALA A N 1
ATOM 1888 C CA . ALA A 1 237 ? -19.828 -13.609 14.516 1 92 237 ALA A CA 1
ATOM 1889 C C . ALA A 1 237 ? -18.438 -13.461 15.117 1 92 237 ALA A C 1
ATOM 1891 O O . ALA A 1 237 ? -18.188 -12.547 15.906 1 92 237 ALA A O 1
ATOM 1892 N N . LYS A 1 238 ? -17.578 -14.336 14.711 1 91.12 238 LYS A N 1
ATOM 1893 C CA . LYS A 1 238 ? -16.203 -14.258 15.195 1 91.12 238 LYS A CA 1
ATOM 1894 C C . LYS A 1 238 ? -15.508 -13 14.68 1 91.12 238 LYS A C 1
ATOM 1896 O O . LYS A 1 238 ? -14.789 -12.336 15.43 1 91.12 238 LYS A O 1
ATOM 1901 N N . PHE A 1 239 ? -15.734 -12.695 13.445 1 93.06 239 PHE A N 1
ATOM 1902 C CA . PHE A 1 239 ? -15.141 -11.5 12.867 1 93.06 239 PHE A CA 1
ATOM 1903 C C . PHE A 1 239 ? -15.68 -10.242 13.539 1 93.06 239 PHE A C 1
ATOM 1905 O O . PHE A 1 239 ? -14.938 -9.289 13.766 1 93.06 239 PHE A O 1
ATOM 1912 N N . ASP A 1 240 ? -16.922 -10.305 13.875 1 94.12 240 ASP A N 1
ATOM 1913 C CA . ASP A 1 240 ? -17.562 -9.172 14.555 1 94.12 240 ASP A CA 1
ATOM 1914 C C . ASP A 1 240 ? -16.922 -8.938 15.922 1 94.12 240 ASP A C 1
ATOM 1916 O O . ASP A 1 240 ? -16.734 -7.789 16.328 1 94.12 240 ASP A O 1
ATOM 1920 N N . ARG A 1 241 ? -16.609 -10.008 16.562 1 94.5 241 ARG A N 1
ATOM 1921 C CA . ARG A 1 241 ? -15.984 -9.883 17.859 1 94.5 241 ARG A CA 1
ATOM 1922 C C . ARG A 1 241 ? -14.586 -9.297 17.75 1 94.5 241 ARG A C 1
ATOM 1924 O O . ARG A 1 241 ? -14.188 -8.445 18.547 1 94.5 241 ARG A O 1
ATOM 1931 N N . LEU A 1 242 ? -13.875 -9.734 16.781 1 94.88 242 LEU A N 1
ATOM 1932 C CA . LEU A 1 242 ? -12.531 -9.211 16.547 1 94.88 242 LEU A CA 1
ATOM 1933 C C . LEU A 1 242 ? -12.586 -7.734 16.156 1 94.88 242 LEU A C 1
ATOM 1935 O O . LEU A 1 242 ? -11.758 -6.941 16.609 1 94.88 242 LEU A O 1
ATOM 1939 N N . ALA A 1 243 ? -13.547 -7.441 15.344 1 95.12 243 ALA A N 1
ATOM 1940 C CA . ALA A 1 243 ? -13.742 -6.055 14.93 1 95.12 243 ALA A CA 1
ATOM 1941 C C . ALA A 1 243 ? -14.117 -5.172 16.109 1 95.12 243 ALA A C 1
ATOM 1943 O O . ALA A 1 243 ? -13.688 -4.02 16.203 1 95.12 243 ALA A O 1
ATOM 1944 N N . GLN A 1 244 ? -14.953 -5.723 17.047 1 95.88 244 GLN A N 1
ATOM 1945 C CA . GLN A 1 244 ? -15.344 -4.992 18.234 1 95.88 244 GLN A CA 1
ATOM 1946 C C . GLN A 1 244 ? -14.141 -4.758 19.156 1 95.88 244 GLN A C 1
ATOM 1948 O O . GLN A 1 244 ? -14.016 -3.689 19.766 1 95.88 244 GLN A O 1
ATOM 1953 N N . ASP A 1 245 ? -13.32 -5.738 19.219 1 95.94 245 ASP A N 1
ATOM 1954 C CA . ASP A 1 245 ? -12.109 -5.586 20.016 1 95.94 245 ASP A CA 1
ATOM 1955 C C . ASP A 1 245 ? -11.203 -4.496 19.438 1 95.94 245 ASP A C 1
ATOM 1957 O O . ASP A 1 245 ? -10.602 -3.721 20.188 1 95.94 245 ASP A O 1
ATOM 1961 N N . LEU A 1 246 ? -11.125 -4.48 18.141 1 94.75 246 LEU A N 1
ATOM 1962 C CA . LEU A 1 246 ? -10.336 -3.447 17.484 1 94.75 246 LEU A CA 1
ATOM 1963 C C . LEU A 1 246 ? -10.945 -2.066 17.719 1 94.75 246 LEU A C 1
ATOM 1965 O O . LEU A 1 246 ? -10.219 -1.101 17.969 1 94.75 246 LEU A O 1
ATOM 1969 N N . LEU A 1 247 ? -12.266 -1.999 17.688 1 95.25 247 LEU A N 1
ATOM 1970 C CA . LEU A 1 247 ? -12.961 -0.741 17.938 1 95.25 247 LEU A CA 1
ATOM 1971 C C . LEU A 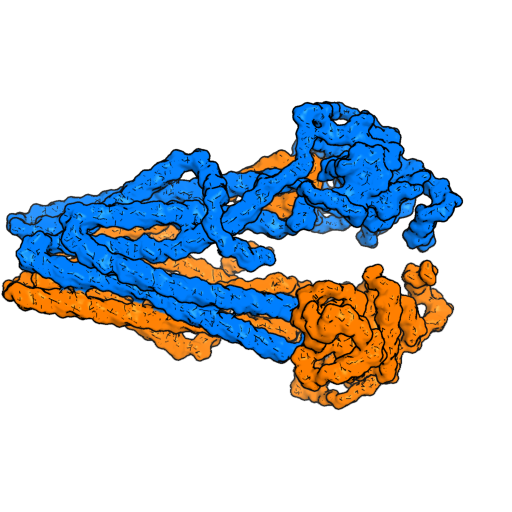1 247 ? -12.656 -0.228 19.344 1 95.25 247 LEU A C 1
ATOM 1973 O O . LEU A 1 247 ? -12.352 0.952 19.531 1 95.25 247 LEU A O 1
ATOM 1977 N N . ARG A 1 248 ? -12.672 -1.099 20.297 1 95.69 248 ARG A N 1
ATOM 1978 C CA . ARG A 1 248 ? -12.398 -0.709 21.688 1 95.69 248 ARG A CA 1
ATOM 1979 C C . ARG A 1 248 ? -10.969 -0.195 21.828 1 95.69 248 ARG A C 1
ATOM 1981 O O . ARG A 1 248 ? -10.727 0.776 22.547 1 95.69 248 ARG A O 1
ATOM 1988 N N . ALA A 1 249 ? -10.078 -0.86 21.141 1 95.12 249 ALA A N 1
ATOM 1989 C CA . ALA A 1 249 ? -8.688 -0.418 21.188 1 95.12 249 ALA A CA 1
ATOM 1990 C C . ALA A 1 249 ? -8.523 0.951 20.531 1 95.12 249 ALA A C 1
ATOM 1992 O O . ALA A 1 249 ? -7.789 1.803 21.031 1 95.12 249 ALA A O 1
ATOM 1993 N N . TRP A 1 250 ? -9.211 1.169 19.438 1 92.62 250 TRP A N 1
ATOM 1994 C CA . TRP A 1 250 ? -9.156 2.443 18.734 1 92.62 250 TRP A CA 1
ATOM 1995 C C . TRP A 1 250 ? -9.75 3.564 19.578 1 92.62 250 TRP A C 1
ATOM 1997 O O . TRP A 1 250 ? -9.258 4.691 19.562 1 92.62 250 TRP A O 1
ATOM 2007 N N . VAL A 1 251 ? -10.859 3.291 20.297 1 94.12 251 VAL A N 1
ATOM 2008 C CA . VAL A 1 251 ? -11.523 4.293 21.125 1 94.12 251 VAL A CA 1
ATOM 2009 C C . VAL A 1 251 ? -10.578 4.742 22.234 1 94.12 251 VAL A C 1
ATOM 2011 O O . VAL A 1 251 ? -10.594 5.914 22.625 1 94.12 251 VAL A O 1
ATOM 2014 N N . GLU A 1 252 ? -9.719 3.865 22.656 1 94.31 252 GLU A N 1
ATOM 2015 C CA . GLU A 1 252 ? -8.719 4.238 23.656 1 94.31 252 GLU A CA 1
ATOM 2016 C C . GLU A 1 252 ? -7.703 5.227 23.078 1 94.31 252 GLU A C 1
ATOM 2018 O O . GLU A 1 252 ? -7.293 6.168 23.766 1 94.31 252 GLU A O 1
ATOM 2023 N N . ILE A 1 253 ? -7.344 5 21.891 1 92.31 253 ILE A N 1
ATOM 2024 C CA . ILE A 1 253 ? -6.434 5.922 21.219 1 92.31 253 ILE A CA 1
ATOM 2025 C C . ILE A 1 253 ? -7.117 7.277 21.031 1 92.31 253 ILE A C 1
ATOM 2027 O O . ILE A 1 253 ? -6.504 8.32 21.25 1 92.31 253 ILE A O 1
ATOM 2031 N N . VAL A 1 254 ? -8.406 7.184 20.672 1 91.44 254 VAL A N 1
ATOM 2032 C CA . VAL A 1 254 ? -9.18 8.398 20.422 1 91.44 254 VAL A CA 1
ATOM 2033 C C . VAL A 1 254 ? -9.242 9.234 21.703 1 91.44 254 VAL A C 1
ATOM 2035 O O . VAL A 1 254 ? -9.141 10.461 21.656 1 91.44 254 VAL A O 1
ATOM 2038 N N . ARG A 1 255 ? -9.312 8.641 22.828 1 93.88 255 ARG A N 1
ATOM 2039 C CA . ARG A 1 255 ? -9.359 9.336 24.109 1 93.88 255 ARG A CA 1
ATOM 2040 C C . ARG A 1 255 ? -8.078 10.117 24.359 1 93.88 255 ARG A C 1
ATOM 2042 O O . ARG A 1 255 ? -8.125 11.289 24.766 1 93.88 255 ARG A O 1
ATOM 2049 N N . TRP A 1 256 ? -6.992 9.508 24.078 1 90.88 256 TRP A N 1
ATOM 2050 C CA . TRP A 1 256 ? -5.699 10.156 24.281 1 90.88 256 TRP A CA 1
ATOM 2051 C C . TRP A 1 256 ? -5.449 11.219 23.219 1 90.88 256 TRP A C 1
ATOM 2053 O O . TRP A 1 256 ? -4.941 12.305 23.531 1 90.88 256 TRP A O 1
ATOM 2063 N N . PHE A 1 257 ? -5.832 10.914 22.047 1 86 257 PHE A N 1
ATOM 2064 C CA . PHE A 1 257 ? -5.621 11.836 20.938 1 86 257 PHE A CA 1
ATOM 2065 C C . PHE A 1 257 ? -6.43 13.109 21.125 1 86 257 PHE A C 1
ATOM 2067 O O . PHE A 1 257 ? -5.93 14.211 20.891 1 86 257 PHE A O 1
ATOM 2074 N N . ALA A 1 258 ? -7.664 12.914 21.547 1 90.5 258 ALA A N 1
ATOM 2075 C CA . ALA A 1 258 ? -8.57 14.047 21.734 1 90.5 258 ALA A CA 1
ATOM 2076 C C . ALA A 1 258 ? -8.086 14.961 22.844 1 90.5 258 ALA A C 1
ATOM 2078 O O . ALA A 1 258 ? -8.414 16.156 22.875 1 90.5 258 ALA A O 1
ATOM 2079 N N . LEU A 1 259 ? -7.219 14.375 23.703 1 91.12 259 LEU A N 1
ATOM 2080 C CA . LEU A 1 259 ? -6.75 15.125 24.859 1 91.12 259 LEU A CA 1
ATOM 2081 C C . LEU A 1 259 ? -5.488 15.914 24.531 1 91.12 259 LEU A C 1
ATOM 2083 O O . LEU A 1 259 ? -5.234 16.953 25.125 1 91.12 259 LEU A O 1
ATOM 2087 N N . PHE A 1 260 ? -4.746 15.555 23.594 1 85.88 260 PHE A N 1
ATOM 2088 C CA . PHE A 1 260 ? -3.391 16.062 23.406 1 85.88 260 PHE A CA 1
ATOM 2089 C C . PHE A 1 260 ? -3.414 17.516 22.953 1 85.88 260 PHE A C 1
ATOM 2091 O O . PHE A 1 260 ? -2.896 18.391 23.656 1 85.88 260 PHE A O 1
ATOM 2098 N N . PHE A 1 261 ? -4.102 17.844 21.828 1 82.56 261 PHE A N 1
ATOM 2099 C CA . PHE A 1 261 ? -4.02 19.188 21.25 1 82.56 261 PHE A CA 1
ATOM 2100 C C . PHE A 1 261 ? -4.73 20.203 22.125 1 82.56 261 PHE A C 1
ATOM 2102 O O . PHE A 1 261 ? -4.176 21.266 22.438 1 82.56 261 PHE A O 1
ATOM 2109 N N . PRO A 1 262 ? -5.926 19.844 22.688 1 87.56 262 PRO A N 1
ATOM 2110 C CA . PRO A 1 262 ? -6.586 20.797 23.578 1 87.56 262 PRO A CA 1
ATOM 2111 C C . PRO A 1 262 ? -5.809 21.031 24.859 1 87.56 262 PRO A C 1
ATOM 2113 O O . PRO A 1 262 ? -5.824 22.141 25.406 1 87.56 262 PRO A O 1
ATOM 2116 N N . LEU A 1 263 ? -5.098 20 25.297 1 89.5 263 LEU A N 1
ATOM 2117 C CA . LEU A 1 263 ? -4.312 20.141 26.516 1 89.5 263 LEU A CA 1
ATOM 2118 C C . LEU A 1 263 ? -3.127 21.078 26.281 1 89.5 263 LEU A C 1
ATOM 2120 O O . LEU A 1 263 ? -2.854 21.953 27.109 1 89.5 263 LEU A O 1
ATOM 2124 N N . VAL A 1 264 ? -2.473 20.938 25.25 1 86.19 264 VAL A N 1
ATOM 2125 C CA . VAL A 1 264 ? -1.346 21.797 24.906 1 86.19 264 VAL A CA 1
ATOM 2126 C C . VAL A 1 264 ? -1.835 23.234 24.703 1 86.19 264 VAL A C 1
ATOM 2128 O O . VAL A 1 264 ? -1.205 24.172 25.172 1 86.19 264 VAL A O 1
ATOM 2131 N N . GLY A 1 265 ? -2.996 23.375 23.938 1 87.62 265 GLY A N 1
ATOM 2132 C CA . GLY A 1 265 ? -3.588 24.688 23.75 1 87.62 265 GLY A CA 1
ATOM 2133 C C . GLY A 1 265 ? -3.947 25.359 25.062 1 87.62 265 GLY A C 1
ATOM 2134 O O . GLY A 1 265 ? -3.67 26.547 25.25 1 87.62 265 GLY A O 1
ATOM 2135 N N . PHE A 1 266 ? -4.453 24.625 25.969 1 90.94 266 PHE A N 1
ATOM 2136 C CA . PHE A 1 266 ? -4.871 25.156 27.25 1 90.94 266 PHE A CA 1
ATOM 2137 C C . PHE A 1 266 ? -3.668 25.609 28.062 1 90.94 266 PHE A C 1
ATOM 2139 O O . PHE A 1 266 ? -3.713 26.656 28.719 1 90.94 266 PHE A O 1
ATOM 2146 N N . LEU A 1 267 ? -2.65 24.859 28.062 1 90.62 267 LEU A N 1
ATOM 2147 C CA . LEU A 1 267 ? -1.444 25.234 28.781 1 90.62 267 LEU A CA 1
ATOM 2148 C C . LEU A 1 267 ? -0.801 26.484 28.172 1 90.62 267 LEU A C 1
ATOM 2150 O O . LEU A 1 267 ? -0.246 27.312 28.891 1 90.62 267 LEU A O 1
ATOM 2154 N N . GLY A 1 268 ? -0.842 26.578 26.844 1 89.12 268 GLY A N 1
ATOM 2155 C CA . GLY A 1 268 ? -0.424 27.812 26.203 1 89.12 268 GLY A CA 1
ATOM 2156 C C . GLY A 1 268 ? -1.242 29.016 26.656 1 89.12 268 GLY A C 1
ATOM 2157 O O . GLY A 1 268 ? -0.694 30.094 26.906 1 89.12 268 GLY A O 1
ATOM 2158 N N . ASP A 1 269 ? -2.52 28.766 26.781 1 91.75 269 ASP A N 1
ATOM 2159 C CA . ASP A 1 269 ? -3.414 29.828 27.219 1 91.75 269 ASP A CA 1
ATOM 2160 C C . ASP A 1 269 ? -3.182 30.172 28.688 1 91.75 269 ASP A C 1
ATOM 2162 O O . ASP A 1 269 ? -3.35 31.328 29.094 1 91.75 269 ASP A O 1
ATOM 2166 N N . LEU A 1 270 ? -2.82 29.188 29.422 1 93.25 270 LEU A N 1
ATOM 2167 C CA . LEU A 1 270 ? -2.449 29.438 30.812 1 93.25 270 LEU A CA 1
ATOM 2168 C C . LEU A 1 270 ? -1.247 30.375 30.906 1 93.25 270 LEU A C 1
ATOM 2170 O O . LEU A 1 270 ? -1.194 31.25 31.766 1 93.25 270 LEU A O 1
ATOM 2174 N N . ALA A 1 271 ? -0.333 30.188 30 1 93.31 271 ALA A N 1
ATOM 2175 C CA . ALA A 1 271 ? 0.828 31.062 29.953 1 93.31 271 ALA A CA 1
ATOM 2176 C C . ALA A 1 271 ? 0.414 32.5 29.594 1 93.31 271 ALA A C 1
ATOM 2178 O O . ALA A 1 271 ? 0.912 33.469 30.172 1 93.31 271 ALA A O 1
ATOM 2179 N N . VAL A 1 272 ? -0.484 32.594 28.688 1 92.38 272 VAL A N 1
ATOM 2180 C CA . VAL A 1 272 ? -0.963 33.906 28.25 1 92.38 272 VAL A CA 1
ATOM 2181 C C . VAL A 1 272 ? -1.713 34.594 29.391 1 92.38 272 VAL A C 1
ATOM 2183 O O . VAL A 1 272 ? -1.535 35.781 29.641 1 92.38 272 VAL A O 1
ATOM 2186 N N . ALA A 1 273 ? -2.578 33.844 30.078 1 93.38 273 ALA A N 1
ATOM 2187 C CA . ALA A 1 273 ? -3.314 34.375 31.219 1 93.38 273 ALA A CA 1
ATOM 2188 C C . ALA A 1 273 ? -2.363 34.844 32.312 1 93.38 273 ALA A C 1
ATOM 2190 O O . ALA A 1 273 ? -2.594 35.875 32.938 1 93.38 273 ALA A O 1
ATOM 2191 N N . SER A 1 274 ? -1.336 34.062 32.562 1 93.25 274 SER A N 1
ATOM 2192 C CA . SER A 1 274 ? -0.336 34.438 33.531 1 93.25 274 SER A CA 1
ATOM 2193 C C . SER A 1 274 ? 0.385 35.719 33.156 1 93.25 274 SER A C 1
ATOM 2195 O O . SER A 1 274 ? 0.666 36.562 34 1 93.25 274 SER A O 1
ATOM 2197 N N . LEU A 1 275 ? 0.626 35.875 31.859 1 93.12 275 LEU A N 1
ATOM 2198 C CA . LEU A 1 275 ? 1.265 37.062 31.359 1 93.12 275 LEU A CA 1
ATOM 2199 C C . LEU A 1 275 ? 0.345 38.281 31.516 1 93.12 275 LEU A C 1
ATOM 2201 O O . LEU A 1 275 ? 0.806 39.375 31.828 1 93.12 275 LEU A O 1
ATOM 2205 N N . LEU A 1 276 ? -0.893 38.031 31.234 1 91.25 276 LEU A N 1
ATOM 2206 C CA . LEU A 1 276 ? -1.858 39.125 31.359 1 91.25 276 LEU A CA 1
ATOM 2207 C C . LEU A 1 276 ? -1.942 39.625 32.781 1 91.25 276 LEU A C 1
ATOM 2209 O O . LEU A 1 276 ? -2.027 40.812 33.031 1 91.25 276 LEU A O 1
ATOM 2213 N N . TYR A 1 277 ? -1.897 38.719 33.688 1 91.38 277 TYR A N 1
ATOM 2214 C CA . TYR A 1 277 ? -2.018 39.094 35.094 1 91.38 277 TYR A CA 1
ATOM 2215 C C . TYR A 1 277 ? -0.712 39.688 35.594 1 91.38 277 TYR A C 1
ATOM 2217 O O . TYR A 1 277 ? -0.682 40.844 36.062 1 91.38 277 TYR A O 1
ATOM 2225 N N . PHE A 1 278 ? 0.371 38.969 35.5 1 91.62 278 PHE A N 1
ATOM 2226 C CA . PHE A 1 278 ? 1.645 39.406 36.031 1 91.62 278 PHE A CA 1
ATOM 2227 C C . PHE A 1 278 ? 2.246 40.5 35.188 1 91.62 278 PHE A C 1
ATOM 2229 O O . PHE A 1 278 ? 2.746 41.5 35.719 1 91.62 278 PHE A O 1
ATOM 2236 N N . GLY A 1 279 ? 2.238 40.281 33.844 1 90.88 279 GLY A N 1
ATOM 2237 C CA . GLY A 1 279 ? 2.732 41.312 32.969 1 90.88 279 GLY A CA 1
ATOM 2238 C C . GLY A 1 279 ? 1.869 42.562 32.969 1 90.88 279 GLY A C 1
ATOM 2239 O O . GLY A 1 279 ? 2.387 43.688 32.969 1 90.88 279 GLY A O 1
ATOM 2240 N N . GLY A 1 280 ? 0.558 42.375 33 1 90.75 280 GLY A N 1
ATOM 2241 C CA . GLY A 1 280 ? -0.349 43.5 33.125 1 90.75 280 GLY A CA 1
ATOM 2242 C C . GLY A 1 280 ? -0.169 44.281 34.406 1 90.75 280 GLY A C 1
ATOM 2243 O O . GLY A 1 280 ? -0.279 45.531 34.406 1 90.75 280 GLY A O 1
ATOM 2244 N N . GLY A 1 281 ? 0.091 43.562 35.469 1 89.69 281 GLY A N 1
ATOM 2245 C CA . GLY A 1 281 ? 0.387 44.219 36.75 1 89.69 281 GLY A CA 1
ATOM 2246 C C . GLY A 1 281 ? 1.625 45.094 36.688 1 89.69 281 GLY A C 1
ATOM 2247 O O . GLY A 1 281 ? 1.648 46.188 37.25 1 89.69 281 GLY A O 1
ATOM 2248 N N . GLU A 1 282 ? 2.574 44.719 35.938 1 91.25 282 GLU A N 1
ATOM 2249 C CA . GLU A 1 282 ? 3.803 45.469 35.781 1 91.25 282 GLU A CA 1
ATOM 2250 C C . GLU A 1 282 ? 3.572 46.719 34.906 1 91.25 282 GLU A C 1
ATOM 2252 O O . GLU A 1 282 ? 4.215 47.75 35.094 1 91.25 282 GLU A O 1
ATOM 2257 N N . VAL A 1 283 ? 2.688 46.594 34.031 1 89.06 283 VAL A N 1
ATOM 2258 C CA . VAL A 1 283 ? 2.348 47.75 33.188 1 89.06 283 VAL A CA 1
ATOM 2259 C C . VAL A 1 283 ? 1.629 48.812 34 1 89.06 283 VAL A C 1
ATOM 2261 O O . VAL A 1 283 ? 1.911 50 33.875 1 89.06 283 VAL A O 1
ATOM 2264 N N . VAL A 1 284 ? 0.72 48.375 34.875 1 87 284 VAL A N 1
ATOM 2265 C CA . VAL A 1 284 ? -0.047 49.312 35.688 1 87 284 VAL A CA 1
ATOM 2266 C C . VAL A 1 284 ? 0.886 50.031 36.688 1 87 284 VAL A C 1
ATOM 2268 O O . VAL A 1 284 ? 0.682 51.188 36.969 1 87 284 VAL A O 1
ATOM 2271 N N . ARG A 1 285 ? 1.909 49.281 37.094 1 87.19 285 ARG A N 1
ATOM 2272 C CA . ARG A 1 285 ? 2.879 49.875 38 1 87.19 285 ARG A CA 1
ATOM 2273 C C . ARG A 1 285 ? 3.902 50.719 37.25 1 87.19 285 ARG A C 1
ATOM 2275 O O . ARG A 1 285 ? 4.707 51.406 37.875 1 87.19 285 ARG A O 1
ATOM 2282 N N . GLY A 1 286 ? 3.955 50.688 35.938 1 84.5 286 GLY A N 1
ATOM 2283 C CA . GLY A 1 286 ? 4.84 51.5 35.094 1 84.5 286 GLY A CA 1
ATOM 2284 C C . GLY A 1 286 ? 6.191 50.844 34.875 1 84.5 286 GLY A C 1
ATOM 2285 O O . GLY A 1 286 ? 7.109 51.5 34.344 1 84.5 286 GLY A O 1
ATOM 2286 N N . ALA A 1 287 ? 6.301 49.625 35.219 1 86.94 287 ALA A N 1
ATOM 2287 C CA . ALA A 1 287 ? 7.59 48.969 35.125 1 86.94 287 ALA A CA 1
ATOM 2288 C C . ALA A 1 287 ? 7.82 48.438 33.719 1 86.94 287 ALA A C 1
ATOM 2290 O O . ALA A 1 287 ? 8.969 48.25 33.281 1 86.94 287 ALA A O 1
ATOM 2291 N N . VAL A 1 288 ? 6.73 48.094 33.031 1 89.19 288 VAL A N 1
ATOM 2292 C CA . VAL A 1 288 ? 6.801 47.531 31.688 1 89.19 288 VAL A CA 1
ATOM 2293 C C . VAL A 1 288 ? 5.836 48.281 30.766 1 89.19 288 VAL A C 1
ATOM 2295 O O . VAL A 1 288 ? 4.797 48.781 31.219 1 89.19 288 VAL A O 1
ATOM 2298 N N . SER A 1 289 ? 6.242 48.438 29.547 1 89.75 289 SER A N 1
ATOM 2299 C CA . SER A 1 289 ? 5.375 49.125 28.594 1 89.75 289 SER A CA 1
ATOM 2300 C C . SER A 1 289 ? 4.27 48.219 28.078 1 89.75 289 SER A C 1
ATOM 2302 O O . SER A 1 289 ? 4.402 47 28.125 1 89.75 289 SER A O 1
ATOM 2304 N N . LEU A 1 290 ? 3.15 48.781 27.688 1 89.69 290 LEU A N 1
ATOM 2305 C CA . LEU A 1 290 ? 2.033 48.031 27.141 1 89.69 290 LEU A CA 1
ATOM 2306 C C . LEU A 1 290 ? 2.445 47.312 25.859 1 89.69 290 LEU A C 1
ATOM 2308 O O . LEU A 1 290 ? 2.031 46.188 25.625 1 89.69 290 LEU A O 1
ATOM 2312 N N . GLY A 1 291 ? 3.227 47.969 25.078 1 89.44 291 GLY A N 1
ATOM 2313 C CA . GLY A 1 291 ? 3.711 47.312 23.859 1 89.44 291 GLY A CA 1
ATOM 2314 C C . GLY A 1 291 ? 4.527 46.062 24.109 1 89.44 291 GLY A C 1
ATOM 2315 O O . GLY A 1 291 ? 4.43 45.094 23.375 1 89.44 291 GLY A O 1
ATOM 2316 N N . LEU A 1 292 ? 5.312 46.125 25.141 1 91.88 292 LEU A N 1
ATOM 2317 C CA . LEU A 1 292 ? 6.117 44.969 25.5 1 91.88 292 LEU A CA 1
ATOM 2318 C C . LEU A 1 292 ? 5.23 43.781 25.922 1 91.88 292 LEU A C 1
ATOM 2320 O O . LEU A 1 292 ? 5.512 42.656 25.578 1 91.88 292 LEU A O 1
ATOM 2324 N N . LEU A 1 293 ? 4.199 44.094 26.641 1 91.62 293 LEU A N 1
ATOM 2325 C CA . LEU A 1 293 ? 3.273 43.062 27.062 1 91.62 293 LEU A CA 1
ATOM 2326 C C . LEU A 1 293 ? 2.592 42.406 25.859 1 91.62 293 LEU A C 1
ATOM 2328 O O . LEU A 1 293 ? 2.494 41.188 25.797 1 91.62 293 LEU A O 1
ATOM 2332 N N . VAL A 1 294 ? 2.123 43.188 24.906 1 90.62 294 VAL A N 1
ATOM 2333 C CA . VAL A 1 294 ? 1.445 42.688 23.719 1 90.62 294 VAL A CA 1
ATOM 2334 C C . VAL A 1 294 ? 2.412 41.844 22.906 1 90.62 294 VAL A C 1
ATOM 2336 O O . VAL A 1 294 ? 2.041 40.781 22.406 1 90.62 294 VAL A O 1
ATOM 2339 N N . ALA A 1 295 ? 3.582 42.281 22.844 1 91.62 295 ALA A N 1
ATOM 2340 C CA . ALA A 1 295 ? 4.598 41.5 22.125 1 91.62 295 ALA A CA 1
ATOM 2341 C C . ALA A 1 295 ? 4.844 40.156 22.797 1 91.62 295 ALA A C 1
ATOM 2343 O O . ALA A 1 295 ? 5 39.125 22.141 1 91.62 295 ALA A O 1
ATOM 2344 N N . PHE A 1 296 ? 4.91 40.156 24.094 1 92.81 296 PHE A N 1
ATOM 2345 C CA . PHE A 1 296 ? 5.176 38.938 24.844 1 92.81 296 PHE A CA 1
ATOM 2346 C C . PHE A 1 296 ? 4.035 37.938 24.672 1 92.81 296 PHE A C 1
ATOM 2348 O O . PHE A 1 296 ? 4.262 36.719 24.656 1 92.81 296 PHE A O 1
ATOM 2355 N N . VAL A 1 297 ? 2.834 38.406 24.594 1 90.88 297 VAL A N 1
ATOM 2356 C CA . VAL A 1 297 ? 1.691 37.531 24.359 1 90.88 297 VAL A CA 1
ATOM 2357 C C . VAL A 1 297 ? 1.847 36.844 23 1 90.88 297 VAL A C 1
ATOM 2359 O O . VAL A 1 297 ? 1.62 35.625 22.891 1 90.88 297 VAL A O 1
ATOM 2362 N N . ASP A 1 298 ? 2.225 37.562 22.047 1 90.31 298 ASP A N 1
ATOM 2363 C CA . ASP A 1 298 ? 2.432 37 20.719 1 90.31 298 ASP A CA 1
ATOM 2364 C C . ASP A 1 298 ? 3.564 35.969 20.719 1 90.31 298 ASP A C 1
ATOM 2366 O O . ASP A 1 298 ? 3.439 34.906 20.125 1 90.31 298 ASP A O 1
ATOM 2370 N N . TYR A 1 299 ? 4.676 36.312 21.375 1 91.44 299 TYR A N 1
ATOM 2371 C CA . TYR A 1 299 ? 5.812 35.406 21.484 1 91.44 299 TYR A CA 1
ATOM 2372 C C . TYR A 1 299 ? 5.41 34.094 22.156 1 91.44 299 TYR A C 1
ATOM 2374 O O . TYR A 1 299 ? 5.82 33.031 21.719 1 91.44 299 TYR A O 1
ATOM 2382 N N . THR A 1 300 ? 4.648 34.25 23.172 1 89.81 300 THR A N 1
ATOM 2383 C CA . THR A 1 300 ? 4.23 33.062 23.922 1 89.81 300 THR A CA 1
ATOM 2384 C C . THR A 1 300 ? 3.393 32.156 23.047 1 89.81 300 THR A C 1
ATOM 2386 O O . THR A 1 300 ? 3.566 30.922 23.094 1 89.81 300 THR A O 1
ATOM 2389 N N . ARG A 1 301 ? 2.541 32.688 22.234 1 86.31 301 ARG A N 1
ATOM 2390 C CA . ARG A 1 301 ? 1.707 31.875 21.344 1 86.31 301 ARG A CA 1
ATOM 2391 C C . ARG A 1 301 ? 2.557 31.141 20.297 1 86.31 301 ARG A C 1
ATOM 2393 O O . ARG A 1 301 ? 2.285 29.984 19.969 1 86.31 301 ARG A O 1
ATOM 2400 N N . GLN A 1 302 ? 3.521 31.797 19.844 1 85.62 302 GLN A N 1
ATOM 2401 C CA . GLN A 1 302 ? 4.398 31.219 18.828 1 85.62 302 GLN A CA 1
ATOM 2402 C C . GLN A 1 302 ? 5.289 30.141 19.422 1 85.62 302 GLN A C 1
ATOM 2404 O O . GLN A 1 302 ? 5.66 29.188 18.734 1 85.62 302 GLN A O 1
ATOM 2409 N N . LEU A 1 303 ? 5.656 30.281 20.656 1 84.94 303 LEU A N 1
ATOM 2410 C CA . LEU A 1 303 ? 6.594 29.391 21.328 1 84.94 303 LEU A CA 1
ATOM 2411 C C . LEU A 1 303 ? 6 28 21.516 1 84.94 303 LEU A C 1
ATOM 2413 O O . LEU A 1 303 ? 6.73 27 21.516 1 84.94 303 LEU A O 1
ATOM 2417 N N . PHE A 1 304 ? 4.738 27.891 21.531 1 77.81 304 PHE A N 1
ATOM 2418 C CA . PHE A 1 304 ? 4.113 26.609 21.859 1 77.81 304 PHE A CA 1
ATOM 2419 C C . PHE A 1 304 ? 3.797 25.828 20.594 1 77.81 304 PHE A C 1
ATOM 2421 O O . PHE A 1 304 ? 3.537 24.625 20.656 1 77.81 304 PHE A O 1
ATOM 2428 N N . GLN A 1 305 ? 3.93 26.391 19.453 1 76.31 305 GLN A N 1
ATOM 2429 C CA . GLN A 1 305 ? 3.588 25.734 18.188 1 76.31 305 GLN A CA 1
ATOM 2430 C C . GLN A 1 305 ? 4.59 24.625 17.859 1 76.31 305 GLN A C 1
ATOM 2432 O O . GLN A 1 305 ? 4.203 23.5 17.547 1 76.31 305 GLN A O 1
ATOM 2437 N N . PRO A 1 306 ? 5.938 24.875 17.953 1 74.5 306 PRO A N 1
ATOM 2438 C CA . PRO A 1 306 ? 6.926 23.844 17.609 1 74.5 306 PRO A CA 1
ATOM 2439 C C . PRO A 1 306 ? 6.824 22.625 18.516 1 74.5 306 PRO A C 1
ATOM 2441 O O . PRO A 1 306 ? 7.184 21.516 18.109 1 74.5 306 PRO A O 1
ATOM 2444 N N . LEU A 1 307 ? 6.293 22.75 19.656 1 72.81 307 LEU A N 1
ATOM 2445 C CA . LEU A 1 307 ? 6.203 21.641 20.609 1 72.81 307 LEU A CA 1
ATOM 2446 C C . LEU A 1 307 ? 5.141 20.641 20.172 1 72.81 307 LEU A C 1
ATOM 2448 O O . LEU A 1 307 ? 5.238 19.453 20.5 1 72.81 307 LEU A O 1
ATOM 2452 N N . GLN A 1 308 ? 4.23 21.078 19.359 1 70.06 308 GLN A N 1
ATOM 2453 C CA . GLN A 1 308 ? 3.168 20.219 18.859 1 70.06 308 GLN A CA 1
ATOM 2454 C C . GLN A 1 308 ? 3.646 19.375 17.672 1 70.06 308 GLN A C 1
ATOM 2456 O O . GLN A 1 308 ? 3.166 18.266 17.453 1 70.06 308 GLN A O 1
ATOM 2461 N N . ASP A 1 309 ? 4.594 19.859 16.938 1 73.5 309 ASP A N 1
ATOM 2462 C CA . ASP A 1 309 ? 5.039 19.25 15.688 1 73.5 309 ASP A CA 1
ATOM 2463 C C . ASP A 1 309 ? 5.988 18.094 15.953 1 73.5 309 ASP A C 1
ATOM 2465 O O . ASP A 1 309 ? 6.176 17.234 15.086 1 73.5 309 ASP A O 1
ATOM 2469 N N . LEU A 1 310 ? 6.508 17.969 17.141 1 69.31 310 LEU A N 1
ATOM 2470 C CA . LEU A 1 310 ? 7.598 17.031 17.422 1 69.31 310 LEU A CA 1
ATOM 2471 C C . LEU A 1 310 ? 7.133 15.594 17.297 1 69.31 310 LEU A C 1
ATOM 2473 O O . LEU A 1 310 ? 7.891 14.734 16.844 1 69.31 310 LEU A O 1
ATOM 2477 N N . SER A 1 311 ? 5.883 15.32 17.609 1 66.62 311 SER A N 1
ATOM 2478 C CA . SER A 1 311 ? 5.375 13.961 17.547 1 66.62 311 SER A CA 1
ATOM 2479 C C . SER A 1 311 ? 5.332 13.461 16.109 1 66.62 311 SER A C 1
ATOM 2481 O O . SER A 1 311 ? 5.688 12.312 15.828 1 66.62 311 SER A O 1
ATOM 2483 N N . ASP A 1 312 ? 4.91 14.289 15.164 1 73.88 312 ASP A N 1
ATOM 2484 C CA . ASP A 1 312 ? 4.836 13.922 13.758 1 73.88 312 ASP A CA 1
ATOM 2485 C C . ASP A 1 312 ? 6.227 13.664 13.18 1 73.88 312 ASP A C 1
ATOM 2487 O O . ASP A 1 312 ? 6.406 12.758 12.367 1 73.88 312 ASP A O 1
ATOM 2491 N N . LYS A 1 313 ? 7.211 14.375 13.656 1 80.19 313 LYS A N 1
ATOM 2492 C CA . LYS A 1 313 ? 8.586 14.227 13.172 1 80.19 313 LYS A CA 1
ATOM 2493 C C . LYS A 1 313 ? 9.172 12.883 13.602 1 80.19 313 LYS A C 1
ATOM 2495 O O . LYS A 1 313 ? 9.953 12.281 12.859 1 80.19 313 LYS A O 1
ATOM 2500 N N . PHE A 1 314 ? 8.711 12.516 14.727 1 76.25 314 PHE A N 1
ATOM 2501 C CA . PHE A 1 314 ? 9.188 11.227 15.219 1 76.25 314 PHE A CA 1
ATOM 2502 C C . PHE A 1 314 ? 8.664 10.086 14.352 1 76.25 314 PHE A C 1
ATOM 2504 O O . PHE A 1 314 ? 9.383 9.125 14.078 1 76.25 314 PHE A O 1
ATOM 2511 N N . ASN A 1 315 ? 7.492 10.195 13.906 1 73.5 315 ASN A N 1
ATOM 2512 C CA . ASN A 1 315 ? 6.906 9.188 13.023 1 73.5 315 ASN A CA 1
ATOM 2513 C C . ASN A 1 315 ? 7.629 9.117 11.688 1 73.5 315 ASN A C 1
ATOM 2515 O O . ASN A 1 315 ? 7.863 8.031 11.156 1 73.5 315 ASN A O 1
ATOM 2519 N N . LEU A 1 316 ? 7.945 10.242 11.172 1 84.38 316 LEU A N 1
ATOM 2520 C CA . LEU A 1 316 ? 8.68 10.297 9.914 1 84.38 316 LEU A CA 1
ATOM 2521 C C . LEU A 1 316 ? 10.055 9.664 10.055 1 84.38 316 LEU A C 1
ATOM 2523 O O . LEU A 1 316 ? 10.516 8.953 9.156 1 84.38 316 LEU A O 1
ATOM 2527 N N . PHE A 1 317 ? 10.633 9.883 11.219 1 85.31 317 PHE A N 1
ATOM 2528 C CA . PHE A 1 317 ? 11.961 9.336 11.484 1 85.31 317 PHE A CA 1
ATOM 2529 C C . PHE A 1 317 ? 11.914 7.816 11.547 1 85.31 317 PHE A C 1
ATOM 2531 O O . PHE A 1 317 ? 12.742 7.141 10.93 1 85.31 317 PHE A O 1
ATOM 2538 N N . GLN A 1 318 ? 11.008 7.355 12.234 1 81.06 318 GLN A N 1
ATOM 2539 C CA . GLN A 1 318 ? 10.898 5.91 12.391 1 81.06 318 GLN A CA 1
ATOM 2540 C C . GLN A 1 318 ? 10.617 5.234 11.047 1 81.06 318 GLN A C 1
ATOM 2542 O O . GLN A 1 318 ? 11.203 4.191 10.742 1 81.06 318 GLN A O 1
ATOM 2547 N N . GLY A 1 319 ? 9.727 5.797 10.336 1 83.5 319 GLY A N 1
ATOM 2548 C CA . GLY A 1 319 ? 9.438 5.266 9.016 1 83.5 319 GLY A CA 1
ATOM 2549 C C . GLY A 1 319 ? 10.641 5.273 8.094 1 83.5 319 GLY A C 1
ATOM 2550 O O . GLY A 1 319 ? 10.891 4.305 7.371 1 83.5 319 GLY A O 1
ATOM 2551 N N . ALA A 1 320 ? 11.398 6.297 8.164 1 89.12 320 ALA A N 1
ATOM 2552 C CA . ALA A 1 320 ? 12.594 6.438 7.332 1 89.12 320 ALA A CA 1
ATOM 2553 C C . ALA A 1 320 ? 13.656 5.418 7.727 1 89.12 320 ALA A C 1
ATOM 2555 O O . ALA A 1 320 ? 14.359 4.883 6.867 1 89.12 320 ALA A O 1
ATOM 2556 N N . MET A 1 321 ? 13.766 5.125 9.008 1 88.12 321 MET A N 1
ATOM 2557 C CA . MET A 1 321 ? 14.75 4.16 9.477 1 88.12 321 MET A CA 1
ATOM 2558 C C . MET A 1 321 ? 14.406 2.752 9 1 88.12 321 MET A C 1
ATOM 2560 O O . MET A 1 321 ? 15.281 1.999 8.578 1 88.12 321 MET A O 1
ATOM 2564 N N . ALA A 1 322 ? 13.203 2.477 9.047 1 86.69 322 ALA A N 1
ATOM 2565 C CA . ALA A 1 322 ? 12.758 1.175 8.555 1 86.69 322 ALA A CA 1
ATOM 2566 C C . ALA A 1 322 ? 13.023 1.034 7.059 1 86.69 322 ALA A C 1
ATOM 2568 O O . ALA A 1 322 ? 13.508 -0.004 6.602 1 86.69 322 ALA A O 1
ATOM 2569 N N . SER A 1 323 ? 12.68 2.023 6.348 1 91.19 323 SER A N 1
ATOM 2570 C CA . SER A 1 323 ? 12.898 2.025 4.906 1 91.19 323 SER A CA 1
ATOM 2571 C C . SER A 1 323 ? 14.391 1.999 4.574 1 91.19 323 SER A C 1
ATOM 2573 O O . SER A 1 323 ? 14.805 1.338 3.621 1 91.19 323 SER A O 1
ATOM 2575 N N . ALA A 1 324 ? 15.133 2.723 5.383 1 92.56 324 ALA A N 1
ATOM 2576 C CA . ALA A 1 324 ? 16.578 2.766 5.176 1 92.56 324 ALA A CA 1
ATOM 2577 C C . ALA A 1 324 ? 17.188 1.38 5.336 1 92.56 324 ALA A C 1
ATOM 2579 O O . ALA A 1 324 ? 18.094 1.001 4.574 1 92.56 324 ALA A O 1
ATOM 2580 N N . GLU A 1 325 ? 16.766 0.699 6.242 1 91.06 325 GLU A N 1
ATOM 2581 C CA . GLU A 1 325 ? 17.25 -0.658 6.457 1 91.06 325 GLU A CA 1
ATOM 2582 C C . GLU A 1 325 ? 17 -1.537 5.234 1 91.06 325 GLU A C 1
ATOM 2584 O O . GLU A 1 325 ? 17.875 -2.299 4.82 1 91.06 325 GLU A O 1
ATOM 2589 N N . ARG A 1 326 ? 15.875 -1.402 4.703 1 90.38 326 ARG A N 1
ATOM 2590 C CA . ARG A 1 326 ? 15.508 -2.205 3.543 1 90.38 326 ARG A CA 1
ATOM 2591 C C . ARG A 1 326 ? 16.281 -1.773 2.307 1 90.38 326 ARG A C 1
ATOM 2593 O O . ARG A 1 326 ? 16.766 -2.615 1.547 1 90.38 326 ARG A O 1
ATOM 2600 N N . ILE A 1 327 ? 16.375 -0.543 2.117 1 93.19 327 ILE A N 1
ATOM 2601 C CA . ILE A 1 327 ? 17.062 0.011 0.956 1 93.19 327 ILE A CA 1
ATOM 2602 C C . ILE A 1 327 ? 18.547 -0.358 1.008 1 93.19 327 ILE A C 1
ATOM 2604 O O . ILE A 1 327 ? 19.109 -0.855 0.026 1 93.19 327 ILE A O 1
ATOM 2608 N N . PHE A 1 328 ? 19.172 -0.16 2.123 1 92 328 PHE A N 1
ATOM 2609 C CA . PHE A 1 328 ? 20.594 -0.417 2.234 1 92 328 PHE A CA 1
ATOM 2610 C C . PHE A 1 328 ? 20.875 -1.913 2.299 1 92 328 PHE A C 1
ATOM 2612 O O . PHE A 1 328 ? 21.984 -2.359 1.984 1 92 328 PHE A O 1
ATOM 2619 N N . GLY A 1 329 ? 19.844 -2.701 2.664 1 88.75 329 GLY A N 1
ATOM 2620 C CA . GLY A 1 329 ? 19.969 -4.145 2.518 1 88.75 329 GLY A CA 1
ATOM 2621 C C . GLY A 1 329 ? 20.172 -4.582 1.08 1 88.75 329 GLY A C 1
ATOM 2622 O O . GLY A 1 329 ? 20.938 -5.496 0.808 1 88.75 329 GLY A O 1
ATOM 2623 N N . VAL A 1 330 ? 19.531 -3.875 0.204 1 90.44 330 VAL A N 1
ATOM 2624 C CA . VAL A 1 330 ? 19.672 -4.168 -1.219 1 90.44 330 VAL A CA 1
ATOM 2625 C C . VAL A 1 330 ? 21 -3.615 -1.734 1 90.44 330 VAL A C 1
ATOM 2627 O O . VAL A 1 330 ? 21.734 -4.305 -2.451 1 90.44 330 VAL A O 1
ATOM 2630 N N . LEU A 1 331 ? 21.344 -2.443 -1.366 1 91.69 331 LEU A N 1
ATOM 2631 C CA . LEU A 1 331 ? 22.547 -1.781 -1.857 1 91.69 331 LEU A CA 1
ATOM 2632 C C . LEU A 1 331 ? 23.812 -2.48 -1.342 1 91.69 331 LEU A C 1
ATOM 2634 O O . LEU A 1 331 ? 24.844 -2.465 -2.004 1 91.69 331 LEU A O 1
ATOM 2638 N N . ASP A 1 332 ? 23.625 -3.131 -0.179 1 89.12 332 ASP A N 1
ATOM 2639 C CA . ASP A 1 332 ? 24.781 -3.791 0.427 1 89.12 332 ASP A CA 1
ATOM 2640 C C . ASP A 1 332 ? 24.828 -5.27 0.054 1 89.12 332 ASP A C 1
ATOM 2642 O O . ASP A 1 332 ? 25.766 -5.98 0.416 1 89.12 332 ASP A O 1
ATOM 2646 N N . ALA A 1 333 ? 23.797 -5.668 -0.634 1 85.31 333 ALA A N 1
ATOM 2647 C CA . ALA A 1 333 ? 23.812 -7.066 -1.054 1 85.31 333 ALA A CA 1
ATOM 2648 C C . ALA A 1 333 ? 25.047 -7.367 -1.902 1 85.31 333 ALA A C 1
ATOM 2650 O O . ALA A 1 333 ? 25.453 -6.555 -2.734 1 85.31 333 ALA A O 1
ATOM 2651 N N . GLU A 1 334 ? 25.75 -8.367 -1.56 1 79.38 334 GLU A N 1
ATOM 2652 C CA . GLU A 1 334 ? 26.984 -8.711 -2.252 1 79.38 334 GLU A CA 1
ATOM 2653 C C . GLU A 1 334 ? 26.703 -9.18 -3.68 1 79.38 334 GLU A C 1
ATOM 2655 O O . GLU A 1 334 ? 25.75 -9.922 -3.92 1 79.38 334 GLU A O 1
ATOM 2660 N N . GLU A 1 335 ? 27.422 -8.562 -4.551 1 79.38 335 GLU A N 1
ATOM 2661 C CA . GLU A 1 335 ? 27.391 -9.055 -5.926 1 79.38 335 GLU A CA 1
ATOM 2662 C C . GLU A 1 335 ? 28.141 -10.375 -6.051 1 79.38 335 GLU A C 1
ATOM 2664 O O . GLU A 1 335 ? 29.344 -10.445 -5.754 1 79.38 335 GLU A O 1
ATOM 2669 N N . GLU A 1 336 ? 27.453 -11.398 -6.133 1 71.81 336 GLU A N 1
ATOM 2670 C CA . GLU A 1 336 ? 28.016 -12.742 -6.059 1 71.81 336 GLU A CA 1
ATOM 2671 C C . GLU A 1 336 ? 29.094 -12.945 -7.121 1 71.81 336 GLU A C 1
ATOM 2673 O O . GLU A 1 336 ? 30.078 -13.648 -6.887 1 71.81 336 GLU A O 1
ATOM 2678 N N . LEU A 1 337 ? 28.938 -12.32 -8.266 1 77.75 337 LEU A N 1
ATOM 2679 C CA . LEU A 1 337 ? 29.906 -12.539 -9.328 1 77.75 337 LEU A CA 1
ATOM 2680 C C . LEU A 1 337 ? 30.75 -11.297 -9.555 1 77.75 337 LEU A C 1
ATOM 2682 O O . LEU A 1 337 ? 30.219 -10.195 -9.719 1 77.75 337 LEU A O 1
ATOM 2686 N N . LYS A 1 338 ? 32.062 -11.367 -9.281 1 80.69 338 LYS A N 1
ATOM 2687 C CA . LYS A 1 338 ? 33 -10.273 -9.531 1 80.69 338 LYS A CA 1
ATOM 2688 C C . LYS A 1 338 ? 33.938 -10.602 -10.688 1 80.69 338 LYS A C 1
ATOM 2690 O O . LYS A 1 338 ? 34.375 -11.742 -10.82 1 80.69 338 LYS A O 1
ATOM 2695 N N . ASP A 1 339 ? 34.031 -9.719 -11.523 1 86.31 339 ASP A N 1
ATOM 2696 C CA . ASP A 1 339 ? 34.969 -9.891 -12.617 1 86.31 339 ASP A CA 1
ATOM 2697 C C . ASP A 1 339 ? 36.406 -9.93 -12.094 1 86.31 339 ASP A C 1
ATOM 2699 O O . ASP A 1 339 ? 36.719 -9.289 -11.094 1 86.31 339 ASP A O 1
ATOM 2703 N N . PRO A 1 340 ? 37.219 -10.773 -12.688 1 87.88 340 PRO A N 1
ATOM 2704 C CA . PRO A 1 340 ? 38.625 -10.789 -12.297 1 87.88 340 PRO A CA 1
ATOM 2705 C C . PRO A 1 340 ? 39.344 -9.469 -12.562 1 87.88 340 PRO A C 1
ATOM 2707 O O . PRO A 1 340 ? 38.875 -8.656 -13.367 1 87.88 340 PRO A O 1
ATOM 2710 N N . GLU A 1 341 ? 40.375 -9.164 -11.75 1 88.62 341 GLU A N 1
ATOM 2711 C CA . GLU A 1 341 ? 41.125 -7.914 -11.883 1 88.62 341 GLU A CA 1
ATOM 2712 C C . GLU A 1 341 ? 41.688 -7.777 -13.289 1 88.62 341 GLU A C 1
ATOM 2714 O O . GLU A 1 341 ? 41.688 -6.688 -13.867 1 88.62 341 GLU A O 1
ATOM 2719 N N . ASN A 1 342 ? 42.156 -8.922 -13.773 1 90.75 342 ASN A N 1
ATOM 2720 C CA . ASN A 1 342 ? 42.688 -8.945 -15.125 1 90.75 342 ASN A CA 1
ATOM 2721 C C . ASN A 1 342 ? 42 -9.992 -15.992 1 90.75 342 ASN A C 1
ATOM 2723 O O . ASN A 1 342 ? 42.531 -11.086 -16.188 1 90.75 342 ASN A O 1
ATOM 2727 N N . PRO A 1 343 ? 40.938 -9.578 -16.609 1 91.12 343 PRO A N 1
ATOM 2728 C CA . PRO A 1 343 ? 40.188 -10.547 -17.422 1 91.12 343 PRO A CA 1
ATOM 2729 C C . PRO A 1 343 ? 40.875 -10.891 -18.734 1 91.12 343 PRO A C 1
ATOM 2731 O O . PRO A 1 343 ? 41.469 -10.016 -19.359 1 91.12 343 PRO A O 1
ATOM 2734 N N . LYS A 1 344 ? 40.75 -12.07 -19.062 1 92 344 LYS A N 1
ATOM 2735 C CA . LYS A 1 344 ? 41.281 -12.523 -20.359 1 92 344 LYS A CA 1
ATOM 2736 C C . LYS A 1 344 ? 40.375 -12.062 -21.5 1 92 344 LYS A C 1
ATOM 2738 O O . LYS A 1 344 ? 39.156 -12.234 -21.438 1 92 344 LYS A O 1
ATOM 2743 N N . PRO A 1 345 ? 40.906 -11.453 -22.469 1 90.38 345 PRO A N 1
ATOM 2744 C CA . PRO A 1 345 ? 40.094 -10.992 -23.594 1 90.38 345 PRO A CA 1
ATOM 2745 C C . PRO A 1 345 ? 39.562 -12.141 -24.453 1 90.38 345 PRO A C 1
ATOM 2747 O O . PRO A 1 345 ? 40.25 -13.148 -24.625 1 90.38 345 PRO A O 1
ATOM 2750 N N . ILE A 1 346 ? 38.375 -11.922 -24.922 1 86.69 346 ILE A N 1
ATOM 2751 C CA . ILE A 1 346 ? 37.75 -12.922 -25.781 1 86.69 346 ILE A CA 1
ATOM 2752 C C . ILE A 1 346 ? 37.594 -12.367 -27.188 1 86.69 346 ILE A C 1
ATOM 2754 O O . ILE A 1 346 ? 36.875 -11.375 -27.391 1 86.69 346 ILE A O 1
ATOM 2758 N N . ALA A 1 347 ? 38.312 -12.852 -28.141 1 80.75 347 ALA A N 1
ATOM 2759 C CA . ALA A 1 347 ? 38.062 -12.469 -29.531 1 80.75 347 ALA A CA 1
ATOM 2760 C C . ALA A 1 347 ? 36.938 -13.32 -30.141 1 80.75 347 ALA A C 1
ATOM 2762 O O . ALA A 1 347 ? 35.906 -12.797 -30.547 1 80.75 347 ALA A O 1
ATOM 2763 N N . ARG A 1 348 ? 37.156 -14.656 -30.188 1 84.5 348 ARG A N 1
ATOM 2764 C CA . ARG A 1 348 ? 36.156 -15.648 -30.641 1 84.5 348 ARG A CA 1
ATOM 2765 C C . ARG A 1 348 ? 36.375 -16.969 -29.906 1 84.5 348 ARG A C 1
ATOM 2767 O O . ARG A 1 348 ? 37.5 -17.328 -29.562 1 84.5 348 ARG A O 1
ATOM 2774 N N . PHE A 1 349 ? 35.281 -17.531 -29.656 1 87.94 349 PHE A N 1
ATOM 2775 C CA . PHE A 1 349 ? 35.406 -18.875 -29.078 1 87.94 349 PHE A CA 1
ATOM 2776 C C . PHE A 1 349 ? 35.344 -19.938 -30.172 1 87.94 349 PHE A C 1
ATOM 2778 O O . PHE A 1 349 ? 34.594 -19.797 -31.141 1 87.94 349 PHE A O 1
ATOM 2785 N N . ARG A 1 350 ? 36.094 -20.953 -29.969 1 89.81 350 ARG A N 1
ATOM 2786 C CA . ARG A 1 350 ? 35.938 -22.156 -30.781 1 89.81 350 ARG A CA 1
ATOM 2787 C C . ARG A 1 350 ? 34.656 -22.906 -30.391 1 89.81 350 ARG A C 1
ATOM 2789 O O . ARG A 1 350 ? 34.031 -23.547 -31.219 1 89.81 350 ARG A O 1
ATOM 2796 N N . GLY A 1 351 ? 34.281 -22.75 -29.156 1 92.38 351 GLY A N 1
ATOM 2797 C CA . GLY A 1 351 ? 33.031 -23.328 -28.688 1 92.38 351 GLY A CA 1
ATOM 2798 C C . GLY A 1 351 ? 33.219 -24.625 -27.906 1 92.38 351 GLY A C 1
ATOM 2799 O O . GLY A 1 351 ? 32.312 -25.438 -27.797 1 92.38 351 GLY A O 1
ATOM 2800 N N . GLU A 1 352 ? 34.438 -24.875 -27.438 1 95.06 352 GLU A N 1
ATOM 2801 C CA . GLU A 1 352 ? 34.719 -26.031 -26.609 1 95.06 352 GLU A CA 1
ATOM 2802 C C . GLU A 1 352 ? 34.281 -25.797 -25.172 1 95.06 352 GLU A C 1
ATOM 2804 O O . GLU A 1 352 ? 34.594 -24.766 -24.562 1 95.06 352 GLU A O 1
ATOM 2809 N N . VAL A 1 353 ? 33.5 -26.703 -24.609 1 96.62 353 VAL A N 1
ATOM 2810 C CA . VAL A 1 353 ? 33.031 -26.594 -23.234 1 96.62 353 VAL A CA 1
ATOM 2811 C C . VAL A 1 353 ? 33.406 -27.844 -22.438 1 96.62 353 VAL A C 1
ATOM 2813 O O . VAL A 1 353 ? 33.25 -28.969 -22.938 1 96.62 353 VAL A O 1
ATOM 2816 N N . ALA A 1 354 ? 33.938 -27.656 -21.281 1 97.5 354 ALA A N 1
ATOM 2817 C CA . ALA A 1 354 ? 34.344 -28.797 -20.453 1 97.5 354 ALA A CA 1
ATOM 2818 C C . ALA A 1 354 ? 34 -28.562 -18.984 1 97.5 354 ALA A C 1
ATOM 2820 O O . ALA A 1 354 ? 34.156 -27.469 -18.469 1 97.5 354 ALA A O 1
ATOM 2821 N N . PHE A 1 355 ? 33.344 -29.484 -18.438 1 97.5 355 PHE A N 1
ATOM 2822 C CA . PHE A 1 355 ? 33.094 -29.547 -17 1 97.5 355 PHE A CA 1
ATOM 2823 C C . PHE A 1 355 ? 34.062 -30.5 -16.328 1 97.5 355 PHE A C 1
ATOM 2825 O O . PHE A 1 355 ? 34.25 -31.641 -16.781 1 97.5 355 PHE A O 1
ATOM 2832 N N . ARG A 1 356 ? 34.719 -30.062 -15.297 1 97.44 356 ARG A N 1
ATOM 2833 C CA . ARG A 1 356 ? 35.656 -30.891 -14.539 1 97.44 356 ARG A CA 1
ATOM 2834 C C . ARG A 1 356 ? 35.25 -30.984 -13.078 1 97.44 356 ARG A C 1
ATOM 2836 O O . ARG A 1 356 ? 35.562 -30.109 -12.273 1 97.44 356 ARG A O 1
ATOM 2843 N N . ASP A 1 357 ? 34.625 -32.062 -12.68 1 96.81 357 ASP A N 1
ATOM 2844 C CA . ASP A 1 357 ? 34.188 -32.375 -11.32 1 96.81 357 ASP A CA 1
ATOM 2845 C C . ASP A 1 357 ? 33.438 -31.203 -10.688 1 96.81 357 ASP A C 1
ATOM 2847 O O . ASP A 1 357 ? 33.812 -30.734 -9.609 1 96.81 357 ASP A O 1
ATOM 2851 N N . VAL A 1 358 ? 32.531 -30.828 -11.367 1 96.88 358 VAL A N 1
ATOM 2852 C CA . VAL A 1 358 ? 31.812 -29.594 -10.992 1 96.88 358 VAL A CA 1
ATOM 2853 C C . VAL A 1 358 ? 30.75 -29.906 -9.953 1 96.88 358 VAL A C 1
ATOM 2855 O O . VAL A 1 358 ? 29.938 -30.828 -10.141 1 96.88 358 VAL A O 1
ATOM 2858 N N . TRP A 1 359 ? 30.703 -29.125 -8.875 1 95.44 359 TRP A N 1
ATOM 2859 C CA . TRP A 1 359 ? 29.688 -29.172 -7.82 1 95.44 359 TRP A CA 1
ATOM 2860 C C . TRP A 1 359 ? 29.016 -27.812 -7.664 1 95.44 359 TRP A C 1
ATOM 2862 O O . TRP A 1 359 ? 29.688 -26.781 -7.645 1 95.44 359 TRP A O 1
ATOM 2872 N N . LEU A 1 360 ? 27.734 -27.797 -7.645 1 93.88 360 LEU A N 1
ATOM 2873 C CA . LEU A 1 360 ? 27.016 -26.531 -7.516 1 93.88 360 LEU A CA 1
ATOM 2874 C C . LEU A 1 360 ? 25.859 -26.656 -6.52 1 93.88 360 LEU A C 1
ATOM 2876 O O . LEU A 1 360 ? 25.109 -27.641 -6.551 1 93.88 360 LEU A O 1
ATOM 2880 N N . ALA A 1 361 ? 25.781 -25.812 -5.574 1 90.88 361 ALA A N 1
ATOM 2881 C CA . ALA A 1 361 ? 24.656 -25.656 -4.656 1 90.88 361 ALA A CA 1
ATOM 2882 C C . ALA A 1 361 ? 24.188 -24.203 -4.613 1 90.88 361 ALA A C 1
ATOM 2884 O O . ALA A 1 361 ? 24.984 -23.281 -4.73 1 90.88 361 ALA A O 1
ATOM 2885 N N . TYR A 1 362 ? 22.875 -24.016 -4.559 1 82.31 362 TYR A N 1
ATOM 2886 C CA . TYR A 1 362 ? 22.312 -22.672 -4.531 1 82.31 362 TYR A CA 1
ATOM 2887 C C . TYR A 1 362 ? 22.266 -22.125 -3.105 1 82.31 362 TYR A C 1
ATOM 2889 O O . TYR A 1 362 ? 21.234 -21.609 -2.67 1 82.31 362 TYR A O 1
ATOM 2897 N N . THR A 1 363 ? 23.188 -22.344 -2.359 1 80.25 363 THR A N 1
ATOM 2898 C CA . THR A 1 363 ? 23.234 -21.812 -0.998 1 80.25 363 THR A CA 1
ATOM 2899 C C . THR A 1 363 ? 23.828 -20.406 -0.978 1 80.25 363 THR A C 1
ATOM 2901 O O . THR A 1 363 ? 24.688 -20.078 -1.801 1 80.25 363 THR A O 1
ATOM 2904 N N . PRO A 1 364 ? 23.281 -19.562 -0.091 1 72 364 PRO A N 1
ATOM 2905 C CA . PRO A 1 364 ? 23.844 -18.219 0.008 1 72 364 PRO A CA 1
ATOM 2906 C C . PRO A 1 364 ? 25.328 -18.203 0.365 1 72 364 PRO A C 1
ATOM 2908 O O . PRO A 1 364 ? 25.844 -19.188 0.897 1 72 364 PRO A O 1
ATOM 2911 N N . LYS A 1 365 ? 25.969 -17.094 0.015 1 68.38 365 LYS A N 1
ATOM 2912 C CA . LYS A 1 365 ? 27.391 -16.969 0.288 1 68.38 365 LYS A CA 1
ATOM 2913 C C . LYS A 1 365 ? 27.688 -17.062 1.785 1 68.38 365 LYS A C 1
ATOM 2915 O O . LYS A 1 365 ? 26.984 -16.453 2.594 1 68.38 365 LYS A O 1
ATOM 2920 N N . GLY A 1 366 ? 28.531 -17.828 2.125 1 68.31 366 GLY A N 1
ATOM 2921 C CA . GLY A 1 366 ? 28.953 -17.984 3.506 1 68.31 366 GLY A CA 1
ATOM 2922 C C . GLY A 1 366 ? 28.391 -19.219 4.172 1 68.31 366 GLY A C 1
ATOM 2923 O O . GLY A 1 366 ? 28.844 -19.609 5.254 1 68.31 366 GLY A O 1
ATOM 2924 N N . VAL A 1 367 ? 27.391 -19.797 3.561 1 75.88 367 VAL A N 1
ATOM 2925 C CA . VAL A 1 367 ? 26.797 -21.016 4.125 1 75.88 367 VAL A CA 1
ATOM 2926 C C . VAL A 1 367 ? 27.312 -22.234 3.369 1 75.88 367 VAL A C 1
ATOM 2928 O O . VAL A 1 367 ? 27.172 -22.328 2.145 1 75.88 367 VAL A O 1
ATOM 2931 N N . GLU A 1 368 ? 27.938 -23.078 4.02 1 81.12 368 GLU A N 1
ATOM 2932 C CA . GLU A 1 368 ? 28.438 -24.297 3.393 1 81.12 368 GLU A CA 1
ATOM 2933 C C . GLU A 1 368 ? 27.281 -25.234 3.035 1 81.12 368 GLU A C 1
ATOM 2935 O O . GLU A 1 368 ? 26.406 -25.5 3.865 1 81.12 368 GLU A O 1
ATOM 2940 N N . PRO A 1 369 ? 27.25 -25.609 1.794 1 86.69 369 PRO A N 1
ATOM 2941 C CA . PRO A 1 369 ? 26.156 -26.469 1.366 1 86.69 369 PRO A CA 1
ATOM 2942 C C . PRO A 1 369 ? 26.188 -27.844 2.045 1 86.69 369 PRO A C 1
ATOM 2944 O O . PRO A 1 369 ? 27.266 -28.391 2.297 1 86.69 369 PRO A O 1
ATOM 2947 N N . THR A 1 370 ? 25.016 -28.297 2.432 1 84.5 370 THR A N 1
ATOM 2948 C CA . THR A 1 370 ? 24.859 -29.656 2.936 1 84.5 370 THR A CA 1
ATOM 2949 C C . THR A 1 370 ? 24.672 -30.641 1.787 1 84.5 370 THR A C 1
ATOM 2951 O O . THR A 1 370 ? 24.484 -30.234 0.639 1 84.5 370 THR A O 1
ATOM 2954 N N . GLU A 1 371 ? 24.75 -31.906 2.104 1 81.56 371 GLU A N 1
ATOM 2955 C CA . GLU A 1 371 ? 24.641 -32.938 1.08 1 81.56 371 GLU A CA 1
ATOM 2956 C C . GLU A 1 371 ? 23.344 -32.812 0.295 1 81.56 371 GLU A C 1
ATOM 2958 O O . GLU A 1 371 ? 23.297 -33.094 -0.905 1 81.56 371 GLU A O 1
ATOM 2963 N N . LYS A 1 372 ? 22.359 -32.312 0.915 1 81.19 372 LYS A N 1
ATOM 2964 C CA . LYS A 1 372 ? 21.062 -32.219 0.28 1 81.19 372 LYS A CA 1
ATOM 2965 C C . LYS A 1 372 ? 20.938 -30.969 -0.555 1 81.19 372 LYS A C 1
ATOM 2967 O O . LYS A 1 372 ? 20.047 -30.844 -1.402 1 81.19 372 LYS A O 1
ATOM 2972 N N . ASP A 1 373 ? 21.953 -30.172 -0.416 1 86.62 373 ASP A N 1
ATOM 2973 C CA . ASP A 1 373 ? 21.875 -28.891 -1.087 1 86.62 373 ASP A CA 1
ATOM 2974 C C . ASP A 1 373 ? 22.5 -28.938 -2.477 1 86.62 373 ASP A C 1
ATOM 2976 O O . ASP A 1 373 ? 22.25 -28.078 -3.316 1 86.62 373 ASP A O 1
ATOM 2980 N N . TRP A 1 374 ? 23.266 -30 -2.693 1 91.19 374 TRP A N 1
ATOM 2981 C CA . TRP A 1 374 ? 23.984 -30.078 -3.959 1 91.19 374 TRP A CA 1
ATOM 2982 C C . TRP A 1 374 ? 23.047 -30.391 -5.109 1 91.19 374 TRP A C 1
ATOM 2984 O O . TRP A 1 374 ? 22.344 -31.406 -5.086 1 91.19 374 TRP A O 1
ATOM 2994 N N . VAL A 1 375 ? 22.953 -29.531 -6.02 1 91.56 375 VAL A N 1
ATOM 2995 C CA . VAL A 1 375 ? 22.156 -29.734 -7.219 1 91.56 375 VAL A CA 1
ATOM 2996 C C . VAL A 1 375 ? 22.969 -30.5 -8.266 1 91.56 375 VAL A C 1
ATOM 2998 O O . VAL A 1 375 ? 22.422 -31.344 -8.977 1 91.56 375 VAL A O 1
ATOM 3001 N N . LEU A 1 376 ? 24.219 -30.125 -8.438 1 94.88 376 LEU A N 1
ATOM 3002 C CA . LEU A 1 376 ? 25.172 -30.875 -9.25 1 94.88 376 LEU A CA 1
ATOM 3003 C C . LEU A 1 376 ? 26.234 -31.531 -8.375 1 94.88 376 LEU A C 1
ATOM 3005 O O . LEU A 1 376 ? 26.75 -30.906 -7.441 1 94.88 376 LEU A O 1
ATOM 3009 N N . LYS A 1 377 ? 26.484 -32.781 -8.641 1 95.69 377 LYS A N 1
ATOM 3010 C CA . LYS A 1 377 ? 27.391 -33.562 -7.805 1 95.69 377 LYS A CA 1
ATOM 3011 C C . LYS A 1 377 ? 28.516 -34.156 -8.633 1 95.69 377 LYS A C 1
ATOM 3013 O O . LYS A 1 377 ? 28.438 -35.344 -9.039 1 95.69 377 LYS A O 1
ATOM 3018 N N . GLY A 1 378 ? 29.547 -33.531 -8.719 1 95 378 GLY A N 1
ATOM 3019 C CA . GLY A 1 378 ? 30.734 -34.031 -9.375 1 95 378 GLY A CA 1
ATOM 3020 C C . GLY A 1 378 ? 30.531 -34.344 -10.844 1 95 378 GLY A C 1
ATOM 3021 O O . GLY A 1 378 ? 30.859 -35.438 -11.312 1 95 378 GLY A O 1
ATOM 3022 N N . VAL A 1 379 ? 30.031 -33.438 -11.578 1 96.06 379 VAL A N 1
ATOM 3023 C CA . VAL A 1 379 ? 29.688 -33.656 -12.984 1 96.06 379 VAL A CA 1
ATOM 3024 C C . VAL A 1 379 ? 30.891 -33.312 -13.859 1 96.06 379 VAL A C 1
ATOM 3026 O O . VAL A 1 379 ? 31.516 -32.281 -13.703 1 96.06 379 VAL A O 1
ATOM 3029 N N . SER A 1 380 ? 31.234 -34.281 -14.719 1 97.38 380 SER A N 1
ATOM 3030 C CA . SER A 1 380 ? 32.344 -34.062 -15.656 1 97.38 380 SER A CA 1
ATOM 3031 C C . SER A 1 380 ? 31.938 -34.5 -17.062 1 97.38 380 SER A C 1
ATOM 3033 O O . SER A 1 380 ? 31.375 -35.594 -17.266 1 97.38 380 SER A O 1
ATOM 3035 N N . PHE A 1 381 ? 32.156 -33.625 -18.047 1 96.81 381 PHE A N 1
ATOM 3036 C CA . PHE A 1 381 ? 31.938 -33.938 -19.453 1 96.81 381 PHE A CA 1
ATOM 3037 C C . PHE A 1 381 ? 32.656 -32.969 -20.359 1 96.81 381 PHE A C 1
ATOM 3039 O O . PHE A 1 381 ? 33.188 -31.953 -19.891 1 96.81 381 PHE A O 1
ATOM 3046 N N . HIS A 1 382 ? 32.781 -33.312 -21.594 1 96.81 382 HIS A N 1
ATOM 3047 C CA . HIS A 1 382 ? 33.469 -32.5 -22.578 1 96.81 382 HIS A CA 1
ATOM 3048 C C . HIS A 1 382 ? 32.688 -32.375 -23.875 1 96.81 382 HIS A C 1
ATOM 3050 O O . HIS A 1 382 ? 32.188 -33.406 -24.406 1 96.81 382 HIS A O 1
ATOM 3056 N N . ILE A 1 383 ? 32.5 -31.172 -24.297 1 96.38 383 ILE A N 1
ATOM 3057 C CA . ILE A 1 383 ? 31.781 -30.906 -25.547 1 96.38 383 ILE A CA 1
ATOM 3058 C C . ILE A 1 383 ? 32.75 -30.312 -26.562 1 96.38 383 ILE A C 1
ATOM 3060 O O . ILE A 1 383 ? 33.406 -29.297 -26.297 1 96.38 383 ILE A O 1
ATOM 3064 N N . ARG A 1 384 ? 32.781 -30.891 -27.734 1 95.5 384 ARG A N 1
ATOM 3065 C CA . ARG A 1 384 ? 33.688 -30.438 -28.781 1 95.5 384 ARG A CA 1
ATOM 3066 C C . ARG A 1 384 ? 33.094 -29.25 -29.531 1 95.5 384 ARG A C 1
ATOM 3068 O O . ARG A 1 384 ? 31.891 -29.031 -29.516 1 95.5 384 ARG A O 1
ATOM 3075 N N . PRO A 1 385 ? 34.031 -28.469 -30.172 1 94.94 385 PRO A N 1
ATOM 3076 C CA . PRO A 1 385 ? 33.531 -27.328 -30.953 1 94.94 385 PRO A CA 1
ATOM 3077 C C . PRO A 1 385 ? 32.562 -27.766 -32.062 1 94.94 385 PRO A C 1
ATOM 3079 O O . PRO A 1 385 ? 32.875 -28.688 -32.812 1 94.94 385 PRO A O 1
ATOM 3082 N N . GLY A 1 386 ? 31.406 -27.125 -32.094 1 92.62 386 GLY A N 1
ATOM 3083 C CA . GLY A 1 386 ? 30.438 -27.375 -33.125 1 92.62 386 GLY A CA 1
ATOM 3084 C C . GLY A 1 386 ? 29.5 -28.531 -32.844 1 92.62 386 GLY A C 1
ATOM 3085 O O . GLY A 1 386 ? 28.578 -28.812 -33.594 1 92.62 386 GLY A O 1
ATOM 3086 N N . GLU A 1 387 ? 29.734 -29.156 -31.734 1 94.69 387 GLU A N 1
ATOM 3087 C CA . GLU A 1 387 ? 28.938 -30.312 -31.344 1 94.69 387 GLU A CA 1
ATOM 3088 C C . GLU A 1 387 ? 27.562 -29.875 -30.828 1 94.69 387 GLU A C 1
ATOM 3090 O O . GLU A 1 387 ? 27.438 -28.859 -30.141 1 94.69 387 GLU A O 1
ATOM 3095 N N . LYS A 1 388 ? 26.547 -30.625 -31.25 1 94.69 388 LYS A N 1
ATOM 3096 C CA . LYS A 1 388 ? 25.188 -30.438 -30.719 1 94.69 388 LYS A CA 1
ATOM 3097 C C . LYS A 1 388 ? 24.875 -31.469 -29.641 1 94.69 388 LYS A C 1
ATOM 3099 O O . LYS A 1 388 ? 24.812 -32.656 -29.922 1 94.69 388 LYS A O 1
ATOM 3104 N N . VAL A 1 389 ? 24.641 -30.969 -28.422 1 94.44 389 VAL A N 1
ATOM 3105 C CA . VAL A 1 389 ? 24.453 -31.875 -27.281 1 94.44 389 VAL A CA 1
ATOM 3106 C C . VAL A 1 389 ? 23.109 -31.609 -26.609 1 94.44 389 VAL A C 1
ATOM 3108 O O . VAL A 1 389 ? 22.719 -30.453 -26.438 1 94.44 389 VAL A O 1
ATOM 3111 N N . ALA A 1 390 ? 22.406 -32.625 -26.281 1 92.75 390 ALA A N 1
ATOM 3112 C CA . ALA A 1 390 ? 21.141 -32.5 -25.562 1 92.75 390 ALA A CA 1
ATOM 3113 C C . ALA A 1 390 ? 21.281 -32.969 -24.109 1 92.75 390 ALA A C 1
ATOM 3115 O O . ALA A 1 390 ? 21.953 -33.969 -23.828 1 92.75 390 ALA A O 1
ATOM 3116 N N . LEU A 1 391 ? 20.766 -32.188 -23.234 1 92.06 391 LEU A N 1
ATOM 3117 C CA . LEU A 1 391 ? 20.656 -32.562 -21.844 1 92.06 391 LEU A CA 1
ATOM 3118 C C . LEU A 1 391 ? 19.266 -33.156 -21.547 1 92.06 391 LEU A C 1
ATOM 3120 O O . LEU A 1 391 ? 18.25 -32.469 -21.766 1 92.06 391 LEU A O 1
ATOM 3124 N N . VAL A 1 392 ? 19.25 -34.375 -21.094 1 87 392 VAL A N 1
ATOM 3125 C CA . VAL A 1 392 ? 17.984 -35.031 -20.812 1 87 392 VAL A CA 1
ATOM 3126 C C . VAL A 1 392 ? 17.969 -35.531 -19.359 1 87 392 VAL A C 1
ATOM 3128 O O . VAL A 1 392 ? 19 -35.938 -18.828 1 87 392 VAL A O 1
ATOM 3131 N N . GLY A 1 393 ? 16.891 -35.438 -18.781 1 82.31 393 GLY A N 1
ATOM 3132 C CA . GLY A 1 393 ? 16.703 -35.875 -17.406 1 82.31 393 GLY A CA 1
ATOM 3133 C C . GLY A 1 393 ? 15.414 -35.375 -16.781 1 82.31 393 GLY A C 1
ATOM 3134 O O . GLY A 1 393 ? 14.727 -34.531 -17.359 1 82.31 393 GLY A O 1
ATOM 3135 N N . ALA A 1 394 ? 15.164 -35.875 -15.633 1 75.56 394 ALA A N 1
ATOM 3136 C CA . ALA A 1 394 ? 13.961 -35.438 -14.922 1 75.56 394 ALA A CA 1
ATOM 3137 C C . ALA A 1 394 ? 14.078 -34 -14.477 1 75.56 394 ALA A C 1
ATOM 3139 O O . ALA A 1 394 ? 15.164 -33.406 -14.5 1 75.56 394 ALA A O 1
ATOM 3140 N N . THR A 1 395 ? 12.93 -33.406 -14.258 1 74.5 395 THR A N 1
ATOM 3141 C CA . THR A 1 395 ? 12.93 -32.031 -13.719 1 74.5 395 THR A CA 1
ATOM 3142 C C . THR A 1 395 ? 13.727 -31.969 -12.414 1 74.5 395 THR A C 1
ATOM 3144 O O . THR A 1 395 ? 13.594 -32.844 -11.555 1 74.5 395 THR A O 1
ATOM 3147 N N . GLY A 1 396 ? 14.562 -31.109 -12.312 1 76.88 396 GLY A N 1
ATOM 3148 C CA . GLY A 1 396 ? 15.367 -30.938 -11.109 1 76.88 396 GLY A CA 1
ATOM 3149 C C . GLY A 1 396 ? 16.672 -31.719 -11.164 1 76.88 396 GLY A C 1
ATOM 3150 O O . GLY A 1 396 ? 17.438 -31.734 -10.195 1 76.88 396 GLY A O 1
ATOM 3151 N N . ALA A 1 397 ? 16.875 -32.312 -12.297 1 83.38 397 ALA A N 1
ATOM 3152 C CA . ALA A 1 397 ? 18.047 -33.188 -12.398 1 83.38 397 ALA A CA 1
ATOM 3153 C C . ALA A 1 397 ? 19.312 -32.344 -12.531 1 83.38 397 ALA A C 1
ATOM 3155 O O . ALA A 1 397 ? 20.422 -32.875 -12.438 1 83.38 397 ALA A O 1
ATOM 3156 N N . GLY A 1 398 ? 19.203 -31.031 -12.695 1 87.62 398 GLY A N 1
ATOM 3157 C CA . GLY A 1 398 ? 20.375 -30.188 -12.742 1 87.62 398 GLY A CA 1
ATOM 3158 C C . GLY A 1 398 ? 20.672 -29.625 -14.133 1 87.62 398 GLY A C 1
ATOM 3159 O O . GLY A 1 398 ? 21.688 -28.969 -14.344 1 87.62 398 GLY A O 1
ATOM 3160 N N . LYS A 1 399 ? 19.859 -29.875 -15.047 1 89.06 399 LYS A N 1
ATOM 3161 C CA . LYS A 1 399 ? 20.062 -29.484 -16.438 1 89.06 399 LYS A CA 1
ATOM 3162 C C . LYS A 1 399 ? 20.219 -27.969 -16.562 1 89.06 399 LYS A C 1
ATOM 3164 O O . LYS A 1 399 ? 21.172 -27.484 -17.188 1 89.06 399 LYS A O 1
ATOM 3169 N N . THR A 1 400 ? 19.328 -27.234 -15.922 1 87.06 400 THR A N 1
ATOM 3170 C CA . THR A 1 400 ? 19.344 -25.781 -15.984 1 87.06 400 THR A CA 1
ATOM 3171 C C . THR A 1 400 ? 20.578 -25.219 -15.289 1 87.06 400 THR A C 1
ATOM 3173 O O . THR A 1 400 ? 21.125 -24.203 -15.703 1 87.06 400 THR A O 1
ATOM 3176 N N . SER A 1 401 ? 21.016 -25.922 -14.305 1 90.94 401 SER A N 1
ATOM 3177 C CA . SER A 1 401 ? 22.219 -25.516 -13.594 1 90.94 401 SER A CA 1
ATOM 3178 C C . SER A 1 401 ? 23.453 -25.594 -14.484 1 90.94 401 SER A C 1
ATOM 3180 O O . SER A 1 401 ? 24.344 -24.75 -14.391 1 90.94 401 SER A O 1
ATOM 3182 N N . VAL A 1 402 ? 23.438 -26.594 -15.305 1 93.12 402 VAL A N 1
ATOM 3183 C CA . VAL A 1 402 ? 24.547 -26.75 -16.25 1 93.12 402 VAL A CA 1
ATOM 3184 C C . VAL A 1 402 ? 24.609 -25.531 -17.172 1 93.12 402 VAL A C 1
ATOM 3186 O O . VAL A 1 402 ? 25.672 -24.938 -17.359 1 93.12 402 VAL A O 1
ATOM 3189 N N . VAL A 1 403 ? 23.5 -25.141 -17.656 1 90.12 403 VAL A N 1
ATOM 3190 C CA . VAL A 1 403 ? 23.406 -24 -18.547 1 90.12 403 VAL A CA 1
ATOM 3191 C C . VAL A 1 403 ? 23.781 -22.719 -17.812 1 90.12 403 VAL A C 1
ATOM 3193 O O . VAL A 1 403 ? 24.5 -21.875 -18.344 1 90.12 403 VAL A O 1
ATOM 3196 N N . SER A 1 404 ? 23.406 -22.625 -16.609 1 88.56 404 SER A N 1
ATOM 3197 C CA . SER A 1 404 ? 23.672 -21.438 -15.805 1 88.56 404 SER A CA 1
ATOM 3198 C C . SER A 1 404 ? 25.172 -21.297 -15.531 1 88.56 404 SER A C 1
ATOM 3200 O O . SER A 1 404 ? 25.688 -20.172 -15.43 1 88.56 404 SER A O 1
ATOM 3202 N N . LEU A 1 405 ? 25.797 -22.391 -15.398 1 92.06 405 LEU A N 1
ATOM 3203 C CA . LEU A 1 405 ? 27.234 -22.375 -15.133 1 92.06 405 LEU A CA 1
ATOM 3204 C C . LEU A 1 405 ? 28.016 -21.984 -16.375 1 92.06 405 LEU A C 1
ATOM 3206 O O . LEU A 1 405 ? 29.031 -21.281 -16.297 1 92.06 405 LEU A O 1
ATOM 3210 N N . ILE A 1 406 ? 27.547 -22.469 -17.5 1 92.88 406 ILE A N 1
ATOM 3211 C CA . ILE A 1 406 ? 28.219 -22.141 -18.75 1 92.88 406 ILE A CA 1
ATOM 3212 C C . ILE A 1 406 ? 28.125 -20.641 -19.016 1 92.88 406 ILE A C 1
ATOM 3214 O O . ILE A 1 406 ? 29.109 -20.016 -19.406 1 92.88 406 ILE A O 1
ATOM 3218 N N . ALA A 1 407 ? 26.969 -20.094 -18.703 1 88.69 407 ALA A N 1
ATOM 3219 C CA . ALA A 1 407 ? 26.75 -18.656 -18.891 1 88.69 407 ALA A CA 1
ATOM 3220 C C . ALA A 1 407 ? 27.297 -17.875 -17.703 1 88.69 407 ALA A C 1
ATOM 3222 O O . ALA A 1 407 ? 27.234 -16.641 -17.672 1 88.69 407 ALA A O 1
ATOM 3223 N N . ARG A 1 408 ? 27.781 -18.5 -16.703 1 89.44 408 ARG A N 1
ATOM 3224 C CA . ARG A 1 408 ? 28.359 -17.969 -15.484 1 89.44 408 ARG A CA 1
ATOM 3225 C C . ARG A 1 408 ? 27.375 -17.094 -14.727 1 89.44 408 ARG A C 1
ATOM 3227 O O . ARG A 1 408 ? 27.703 -15.961 -14.367 1 89.44 408 ARG A O 1
ATOM 3234 N N . PHE A 1 409 ? 26.281 -17.578 -14.609 1 83.81 409 PHE A N 1
ATOM 3235 C CA . PHE A 1 409 ? 25.328 -16.969 -13.68 1 83.81 409 PHE A CA 1
ATOM 3236 C C . PHE A 1 409 ? 25.672 -17.344 -12.242 1 83.81 409 PHE A C 1
ATOM 3238 O O . PHE A 1 409 ? 25.281 -16.641 -11.305 1 83.81 409 PHE A O 1
ATOM 3245 N N . TYR A 1 410 ? 26.297 -18.438 -12.188 1 85.25 410 TYR A N 1
ATOM 3246 C CA . TYR A 1 410 ? 26.797 -18.953 -10.914 1 85.25 410 TYR A CA 1
ATOM 3247 C C . TYR A 1 410 ? 28.234 -19.469 -11.062 1 85.25 410 TYR A C 1
ATOM 3249 O O . TYR A 1 410 ? 28.641 -19.859 -12.164 1 85.25 410 TYR A O 1
ATOM 3257 N N . ASP A 1 411 ? 28.875 -19.375 -9.961 1 89.56 411 ASP A N 1
ATOM 3258 C CA . ASP A 1 411 ? 30.188 -20.031 -9.898 1 89.56 411 ASP A CA 1
ATOM 3259 C C . ASP A 1 411 ? 30.109 -21.344 -9.141 1 89.56 411 ASP A C 1
ATOM 3261 O O . ASP A 1 411 ? 29.391 -21.453 -8.141 1 89.56 411 ASP A O 1
ATOM 3265 N N . PRO A 1 412 ? 30.703 -22.312 -9.758 1 91.94 412 PRO A N 1
ATOM 3266 C CA . PRO A 1 412 ? 30.703 -23.578 -9.023 1 91.94 412 PRO A CA 1
ATOM 3267 C C . PRO A 1 412 ? 31.484 -23.516 -7.719 1 91.94 412 PRO A C 1
ATOM 3269 O O . PRO A 1 412 ? 32.5 -22.797 -7.641 1 91.94 412 PRO A O 1
ATOM 3272 N N . GLN A 1 413 ? 31.047 -24.203 -6.703 1 91.06 413 GLN A N 1
ATOM 3273 C CA . GLN A 1 413 ? 31.734 -24.25 -5.422 1 91.06 413 GLN A CA 1
ATOM 3274 C C . GLN A 1 413 ? 32.969 -25.141 -5.492 1 91.06 413 GLN A C 1
ATOM 3276 O O . GLN A 1 413 ? 34 -24.859 -4.863 1 91.06 413 GLN A O 1
ATOM 3281 N N . ARG A 1 414 ? 32.781 -26.266 -6.199 1 93.5 414 ARG A N 1
ATOM 3282 C CA . ARG A 1 414 ? 33.906 -27.188 -6.461 1 93.5 414 ARG A CA 1
ATOM 3283 C C . ARG A 1 414 ? 34 -27.5 -7.949 1 93.5 414 ARG A C 1
ATOM 3285 O O . ARG A 1 414 ? 33 -27.531 -8.656 1 93.5 414 ARG A O 1
ATOM 3292 N N . GLY A 1 415 ? 35.25 -27.625 -8.367 1 95.31 415 GLY A N 1
ATOM 3293 C CA . GLY A 1 415 ? 35.469 -27.938 -9.773 1 95.31 415 GLY A CA 1
ATOM 3294 C C . GLY A 1 415 ? 35.625 -26.703 -10.648 1 95.31 415 GLY A C 1
ATOM 3295 O O . GLY A 1 415 ? 35.812 -25.609 -10.148 1 95.31 415 GLY A O 1
ATOM 3296 N N . GLN A 1 416 ? 35.656 -26.953 -11.992 1 96.56 416 GLN A N 1
ATOM 3297 C CA . GLN A 1 416 ? 35.812 -25.828 -12.906 1 96.56 416 GLN A CA 1
ATOM 3298 C C . GLN A 1 416 ? 35.031 -26.047 -14.188 1 96.56 416 GLN A C 1
ATOM 3300 O O . GLN A 1 416 ? 34.844 -27.172 -14.633 1 96.56 416 GLN A O 1
ATOM 3305 N N . VAL A 1 417 ? 34.531 -24.984 -14.68 1 96.31 417 VAL A N 1
ATOM 3306 C CA . VAL A 1 417 ? 33.906 -24.938 -16 1 96.31 417 VAL A CA 1
ATOM 3307 C C . VAL A 1 417 ? 34.812 -24.219 -16.984 1 96.31 417 VAL A C 1
ATOM 3309 O O . VAL A 1 417 ? 35.188 -23.062 -16.75 1 96.31 417 VAL A O 1
ATOM 3312 N N . LEU A 1 418 ? 35.125 -24.984 -18 1 96.62 418 LEU A N 1
ATOM 3313 C CA . LEU A 1 418 ? 36.094 -24.438 -18.953 1 96.62 418 LEU A CA 1
ATOM 3314 C C . LEU A 1 418 ? 35.406 -24.188 -20.312 1 96.62 418 LEU A C 1
ATOM 3316 O O . LEU A 1 418 ? 34.625 -25 -20.766 1 96.62 418 LEU A O 1
ATOM 3320 N N . ILE A 1 419 ? 35.75 -23.047 -20.906 1 95.38 419 ILE A N 1
ATOM 3321 C CA . ILE A 1 419 ? 35.438 -22.766 -22.297 1 95.38 419 ILE A CA 1
ATOM 3322 C C . ILE A 1 419 ? 36.719 -22.5 -23.078 1 95.38 419 ILE A C 1
ATOM 3324 O O . ILE A 1 419 ? 37.469 -21.578 -22.766 1 95.38 419 ILE A O 1
ATOM 3328 N N . ASP A 1 420 ? 36.906 -23.281 -24.031 1 94.88 420 ASP A N 1
ATOM 3329 C CA . ASP A 1 420 ? 38.125 -23.25 -24.828 1 94.88 420 ASP A CA 1
ATOM 3330 C C . ASP A 1 420 ? 39.375 -23.344 -23.953 1 94.88 420 ASP A C 1
ATOM 3332 O O . ASP A 1 420 ? 40.312 -22.562 -24.109 1 94.88 420 ASP A O 1
ATOM 3336 N N . GLY A 1 421 ? 39.25 -24.125 -22.969 1 92.94 421 GLY A N 1
ATOM 3337 C CA . GLY A 1 421 ? 40.406 -24.453 -22.141 1 92.94 421 GLY A CA 1
ATOM 3338 C C . GLY A 1 421 ? 40.594 -23.484 -20.984 1 92.94 421 GLY A C 1
ATOM 3339 O O . GLY A 1 421 ? 41.438 -23.719 -20.125 1 92.94 421 GLY A O 1
ATOM 3340 N N . GLU A 1 422 ? 39.844 -22.453 -20.938 1 94.62 422 GLU A N 1
ATOM 3341 C CA . GLU A 1 422 ? 39.969 -21.453 -19.891 1 94.62 422 GLU A CA 1
ATOM 3342 C C . GLU A 1 422 ? 38.781 -21.469 -18.953 1 94.62 422 GLU A C 1
ATOM 3344 O O . GLU A 1 422 ? 37.625 -21.578 -19.406 1 94.62 422 GLU A O 1
ATOM 3349 N N . ASP A 1 423 ? 39.125 -21.25 -17.688 1 95.12 423 ASP A N 1
ATOM 3350 C CA . ASP A 1 423 ? 38.062 -21.188 -16.688 1 95.12 423 ASP A CA 1
ATOM 3351 C C . ASP A 1 423 ? 37.188 -19.984 -16.922 1 95.12 423 ASP A C 1
ATOM 3353 O O . ASP A 1 423 ? 37.656 -18.875 -17.188 1 95.12 423 ASP A O 1
ATOM 3357 N N . VAL A 1 424 ? 35.938 -20.188 -16.812 1 93.62 424 VAL A N 1
ATOM 3358 C CA . VAL A 1 424 ? 34.969 -19.125 -17.078 1 93.62 424 VAL A CA 1
ATOM 3359 C C . VAL A 1 424 ? 35.156 -17.984 -16.094 1 93.62 424 VAL A C 1
ATOM 3361 O O . VAL A 1 424 ? 34.75 -16.844 -16.359 1 93.62 424 VAL A O 1
ATOM 3364 N N . ARG A 1 425 ? 35.781 -18.094 -14.93 1 92.69 425 ARG A N 1
ATOM 3365 C CA . ARG A 1 425 ? 35.969 -17.094 -13.891 1 92.69 425 ARG A CA 1
ATOM 3366 C C . ARG A 1 425 ? 37.062 -16.094 -14.305 1 92.69 425 ARG A C 1
ATOM 3368 O O . ARG A 1 425 ? 37.188 -15.023 -13.719 1 92.69 425 ARG A O 1
ATOM 3375 N N . ASN A 1 426 ? 37.688 -16.516 -15.352 1 93.69 426 ASN A N 1
ATOM 3376 C CA . ASN A 1 426 ? 38.781 -15.664 -15.812 1 93.69 426 ASN A CA 1
ATOM 3377 C C . ASN A 1 426 ? 38.312 -14.695 -16.891 1 93.69 426 ASN A C 1
ATOM 3379 O O . ASN A 1 426 ? 39.062 -13.805 -17.297 1 93.69 426 ASN A O 1
ATOM 3383 N N . TYR A 1 427 ? 37.156 -14.82 -17.375 1 92.44 427 TYR A N 1
ATOM 3384 C CA . TYR A 1 427 ? 36.625 -13.922 -18.391 1 92.44 427 TYR A CA 1
ATOM 3385 C C . TYR A 1 427 ? 35.781 -12.828 -17.75 1 92.44 427 TYR A C 1
ATOM 3387 O O . TYR A 1 427 ? 35.281 -12.992 -16.625 1 92.44 427 TYR A O 1
ATOM 3395 N N . ARG A 1 428 ? 35.75 -11.719 -18.453 1 90.81 428 ARG A N 1
ATOM 3396 C CA . ARG A 1 428 ? 34.781 -10.711 -18.078 1 90.81 428 ARG A CA 1
ATOM 3397 C C . ARG A 1 428 ? 33.344 -11.18 -18.391 1 90.81 428 ARG A C 1
ATOM 3399 O O . ARG A 1 428 ? 33.094 -11.672 -19.484 1 90.81 428 ARG A O 1
ATOM 3406 N N . GLN A 1 429 ? 32.469 -11.039 -17.453 1 87.25 429 GLN A N 1
ATOM 3407 C CA . GLN A 1 429 ? 31.109 -11.562 -17.578 1 87.25 429 GLN A CA 1
ATOM 3408 C C . GLN A 1 429 ? 30.422 -11.016 -18.828 1 87.25 429 GLN A C 1
ATOM 3410 O O . GLN A 1 429 ? 29.797 -11.773 -19.578 1 87.25 429 GLN A O 1
ATOM 3415 N N . GLU A 1 430 ? 30.578 -9.766 -19.062 1 84.25 430 GLU A N 1
ATOM 3416 C CA . GLU A 1 430 ? 29.906 -9.109 -20.188 1 84.25 430 GLU A CA 1
ATOM 3417 C C . GLU A 1 430 ? 30.406 -9.68 -21.516 1 84.25 430 GLU A C 1
ATOM 3419 O O . GLU A 1 430 ? 29.609 -9.945 -22.422 1 84.25 430 GLU A O 1
ATOM 3424 N N . GLU A 1 431 ? 31.672 -9.852 -21.578 1 86.88 431 GLU A N 1
ATOM 3425 C CA . GLU A 1 431 ? 32.281 -10.375 -22.812 1 86.88 431 GLU A CA 1
ATOM 3426 C C . GLU A 1 431 ? 31.891 -11.844 -23.016 1 86.88 431 GLU A C 1
ATOM 3428 O O . GLU A 1 431 ? 31.641 -12.266 -24.141 1 86.88 431 GLU A O 1
ATOM 3433 N N . LEU A 1 432 ? 31.938 -12.539 -21.984 1 89.75 432 LEU A N 1
ATOM 3434 C CA . LEU A 1 432 ? 31.562 -13.953 -22.047 1 89.75 432 LEU A CA 1
ATOM 3435 C C . LEU A 1 432 ? 30.141 -14.109 -22.562 1 89.75 432 LEU A C 1
ATOM 3437 O O . LEU A 1 432 ? 29.891 -14.883 -23.484 1 89.75 432 LEU A O 1
ATOM 3441 N N . ARG A 1 433 ? 29.266 -13.383 -22.031 1 86.5 433 ARG A N 1
ATOM 3442 C CA . ARG A 1 433 ? 27.844 -13.523 -22.344 1 86.5 433 ARG A CA 1
ATOM 3443 C C . ARG A 1 433 ? 27.531 -12.984 -23.734 1 86.5 433 ARG A C 1
ATOM 3445 O O . ARG A 1 433 ? 26.531 -13.375 -24.344 1 86.5 433 ARG A O 1
ATOM 3452 N N . ARG A 1 434 ? 28.406 -12.195 -24.234 1 84.31 434 ARG A N 1
ATOM 3453 C CA . ARG A 1 434 ? 28.25 -11.719 -25.609 1 84.31 434 ARG A CA 1
ATOM 3454 C C . ARG A 1 434 ? 28.484 -12.844 -26.609 1 84.31 434 ARG A C 1
ATOM 3456 O O . ARG A 1 434 ? 27.922 -12.836 -27.703 1 84.31 434 ARG A O 1
ATOM 3463 N N . HIS A 1 435 ? 29.203 -13.773 -26.172 1 89.5 435 HIS A N 1
ATOM 3464 C CA . HIS A 1 435 ? 29.578 -14.852 -27.078 1 89.5 435 HIS A CA 1
ATOM 3465 C C . HIS A 1 435 ? 28.719 -16.094 -26.828 1 89.5 435 HIS A C 1
ATOM 3467 O O . HIS A 1 435 ? 28.875 -17.109 -27.516 1 89.5 435 HIS A O 1
ATOM 3473 N N . ILE A 1 436 ? 27.875 -15.922 -25.875 1 89.62 436 ILE A N 1
ATOM 3474 C CA . ILE A 1 436 ? 26.969 -17.016 -25.562 1 89.62 436 ILE A CA 1
ATOM 3475 C C . ILE A 1 436 ? 25.531 -16.578 -25.797 1 89.62 436 ILE A C 1
ATOM 3477 O O . ILE A 1 436 ? 25.078 -15.586 -25.219 1 89.62 436 ILE A O 1
ATOM 3481 N N . GLY A 1 437 ? 24.812 -17.266 -26.688 1 88.5 437 GLY A N 1
ATOM 3482 C CA . GLY A 1 437 ? 23.406 -17.031 -26.891 1 88.5 437 GLY A CA 1
ATOM 3483 C C . GLY A 1 437 ? 22.516 -17.969 -26.062 1 88.5 437 GLY A C 1
ATOM 3484 O O . GLY A 1 437 ? 22.812 -19.156 -25.953 1 88.5 437 GLY A O 1
ATOM 3485 N N . ILE A 1 438 ? 21.594 -17.375 -25.406 1 87.38 438 ILE A N 1
ATOM 3486 C CA . ILE A 1 438 ? 20.719 -18.219 -24.578 1 87.38 438 ILE A CA 1
ATOM 3487 C C . ILE A 1 438 ? 19.266 -17.984 -24.953 1 87.38 438 ILE A C 1
ATOM 3489 O O . ILE A 1 438 ? 18.844 -16.844 -25.156 1 87.38 438 ILE A O 1
ATOM 3493 N N . VAL A 1 439 ? 18.578 -19.047 -25.109 1 86.94 439 VAL A N 1
ATOM 3494 C CA . VAL A 1 439 ? 17.141 -19.031 -25.297 1 86.94 439 VAL A CA 1
ATOM 3495 C C . VAL A 1 439 ? 16.438 -19.672 -24.109 1 86.94 439 VAL A C 1
ATOM 3497 O O . VAL A 1 439 ? 16.531 -20.875 -23.906 1 86.94 439 VAL A O 1
ATOM 3500 N N . LEU A 1 440 ? 15.734 -18.859 -23.406 1 83.69 440 LEU A N 1
ATOM 3501 C CA . LEU A 1 440 ? 15.094 -19.328 -22.172 1 83.69 440 LEU A CA 1
ATOM 3502 C C . LEU A 1 440 ? 13.797 -20.062 -22.484 1 83.69 440 LEU A C 1
ATOM 3504 O O . LEU A 1 440 ? 13.258 -19.938 -23.594 1 83.69 440 LEU A O 1
ATOM 3508 N N . GLN A 1 441 ? 13.367 -20.781 -21.422 1 75.94 441 GLN A N 1
ATOM 3509 C CA . GLN A 1 441 ? 12.109 -21.516 -21.531 1 75.94 441 GLN A CA 1
ATOM 3510 C C . GLN A 1 441 ? 10.93 -20.578 -21.703 1 75.94 441 GLN A C 1
ATOM 3512 O O . GLN A 1 441 ? 10.047 -20.797 -22.531 1 75.94 441 GLN A O 1
ATOM 3517 N N . ASP A 1 442 ? 10.93 -19.578 -20.906 1 79.12 442 ASP A N 1
ATOM 3518 C CA . ASP A 1 442 ? 9.922 -18.516 -20.984 1 79.12 442 ASP A CA 1
ATOM 3519 C C . ASP A 1 442 ? 10.555 -17.172 -21.312 1 79.12 442 ASP A C 1
ATOM 3521 O O . ASP A 1 442 ? 10.836 -16.375 -20.422 1 79.12 442 ASP A O 1
ATOM 3525 N N . PRO A 1 443 ? 10.625 -17.016 -22.688 1 84.31 443 PRO A N 1
ATOM 3526 C CA . PRO A 1 443 ? 11.305 -15.789 -23.094 1 84.31 443 PRO A CA 1
ATOM 3527 C C . PRO A 1 443 ? 10.523 -14.531 -22.719 1 84.31 443 PRO A C 1
ATOM 3529 O O . PRO A 1 443 ? 9.297 -14.508 -22.812 1 84.31 443 PRO A O 1
ATOM 3532 N N . PHE A 1 444 ? 11.219 -13.594 -22.297 1 86.62 444 PHE A N 1
ATOM 3533 C CA . PHE A 1 444 ? 10.625 -12.328 -21.891 1 86.62 444 PHE A CA 1
ATOM 3534 C C . PHE A 1 444 ? 10.734 -11.297 -23.016 1 86.62 444 PHE A C 1
ATOM 3536 O O . PHE A 1 444 ? 11.797 -11.133 -23.609 1 86.62 444 PHE A O 1
ATOM 3543 N N . LEU A 1 445 ? 9.586 -10.672 -23.359 1 88 445 LEU A N 1
ATOM 3544 C CA . LEU A 1 445 ? 9.578 -9.578 -24.312 1 88 445 LEU A CA 1
ATOM 3545 C C . LEU A 1 445 ? 9.266 -8.258 -23.641 1 88 445 LEU A C 1
ATOM 3547 O O . LEU A 1 445 ? 8.367 -8.188 -22.781 1 88 445 LEU A O 1
ATOM 3551 N N . PHE A 1 446 ? 10.031 -7.301 -23.969 1 88.62 446 PHE A N 1
ATOM 3552 C CA . PHE A 1 446 ? 9.844 -5.973 -23.391 1 88.62 446 PHE A CA 1
ATOM 3553 C C . PHE A 1 446 ? 8.773 -5.203 -24.156 1 88.62 446 PHE A C 1
ATOM 3555 O O . PHE A 1 446 ? 8.43 -5.555 -25.281 1 88.62 446 PHE A O 1
ATOM 3562 N N . SER A 1 447 ? 8.273 -4.129 -23.469 1 87.38 447 SER A N 1
ATOM 3563 C CA . SER A 1 447 ? 7.336 -3.254 -24.172 1 87.38 447 SER A CA 1
ATOM 3564 C C . SER A 1 447 ? 8.023 -2.48 -25.281 1 87.38 447 SER A C 1
ATOM 3566 O O . SER A 1 447 ? 9.148 -1.993 -25.109 1 87.38 447 SER A O 1
ATOM 3568 N N . GLY A 1 448 ? 7.453 -2.52 -26.438 1 87.31 448 GLY A N 1
ATOM 3569 C CA . GLY A 1 448 ? 8.016 -1.889 -27.625 1 87.31 448 GLY A CA 1
ATOM 3570 C C . GLY A 1 448 ? 7.68 -2.617 -28.906 1 87.31 448 GLY A C 1
ATOM 3571 O O . GLY A 1 448 ? 6.688 -3.346 -28.969 1 87.31 448 GLY A O 1
ATOM 3572 N N . THR A 1 449 ? 8.469 -2.381 -29.859 1 91.06 449 THR A N 1
ATOM 3573 C CA . THR A 1 449 ? 8.234 -3.037 -31.141 1 91.06 449 THR A CA 1
ATOM 3574 C C . THR A 1 449 ? 8.977 -4.371 -31.219 1 91.06 449 THR A C 1
ATOM 3576 O O . THR A 1 449 ? 9.859 -4.637 -30.406 1 91.06 449 THR A O 1
ATOM 3579 N N . ILE A 1 450 ? 8.539 -5.188 -32.125 1 92.38 450 ILE A N 1
ATOM 3580 C CA . ILE A 1 450 ? 9.219 -6.457 -32.375 1 92.38 450 ILE A CA 1
ATOM 3581 C C . ILE A 1 450 ? 10.68 -6.199 -32.719 1 92.38 450 ILE A C 1
ATOM 3583 O O . ILE A 1 450 ? 11.578 -6.879 -32.219 1 92.38 450 ILE A O 1
ATOM 3587 N N . LEU A 1 451 ? 10.875 -5.172 -33.5 1 92.81 451 LEU A N 1
ATOM 3588 C CA . LEU A 1 451 ? 12.227 -4.812 -33.906 1 92.81 451 LEU A CA 1
ATOM 3589 C C . LEU A 1 451 ? 13.086 -4.445 -32.719 1 92.81 451 LEU A C 1
ATOM 3591 O O . LEU A 1 451 ? 14.219 -4.902 -32.594 1 92.81 451 LEU A O 1
ATOM 3595 N N . GLU A 1 452 ? 12.578 -3.676 -31.844 1 90.06 452 GLU A N 1
ATOM 3596 C CA . GLU A 1 452 ? 13.297 -3.252 -30.656 1 90.06 452 GLU A CA 1
ATOM 3597 C C . GLU A 1 452 ? 13.602 -4.438 -29.734 1 90.06 452 GLU A C 1
ATOM 3599 O O . GLU A 1 452 ? 14.664 -4.488 -29.109 1 90.06 452 GLU A O 1
ATOM 3604 N N . ASN A 1 453 ? 12.656 -5.348 -29.656 1 90.81 453 ASN A N 1
ATOM 3605 C CA . ASN A 1 453 ? 12.836 -6.539 -28.844 1 90.81 453 ASN A CA 1
ATOM 3606 C C . ASN A 1 453 ? 13.922 -7.453 -29.406 1 90.81 453 ASN A C 1
ATOM 3608 O O . ASN A 1 453 ? 14.68 -8.062 -28.656 1 90.81 453 ASN A O 1
ATOM 3612 N N . LEU A 1 454 ? 13.914 -7.504 -30.703 1 92.06 454 LEU A N 1
ATOM 3613 C CA . LEU A 1 454 ? 14.898 -8.367 -31.344 1 92.06 454 LEU A CA 1
ATOM 3614 C C . LEU A 1 454 ? 16.297 -7.785 -31.188 1 92.06 454 LEU A C 1
ATOM 3616 O O . LEU A 1 454 ? 17.25 -8.523 -30.906 1 92.06 454 LEU A O 1
ATOM 3620 N N . ARG A 1 455 ? 16.391 -6.488 -31.312 1 89.5 455 ARG A N 1
ATOM 3621 C CA . ARG A 1 455 ? 17.688 -5.824 -31.188 1 89.5 455 ARG A CA 1
ATOM 3622 C C . ARG A 1 455 ? 18.016 -5.574 -29.719 1 89.5 455 ARG A C 1
ATOM 3624 O O . ARG A 1 455 ? 19.125 -5.125 -29.391 1 89.5 455 ARG A O 1
ATOM 3631 N N . LEU A 1 456 ? 17.109 -5.875 -28.828 1 85.06 456 LEU A N 1
ATOM 3632 C CA . LEU A 1 456 ? 17.188 -5.582 -27.406 1 85.06 456 LEU A CA 1
ATOM 3633 C C . LEU A 1 456 ? 17.672 -4.152 -27.172 1 85.06 456 LEU A C 1
ATOM 3635 O O . LEU A 1 456 ? 18.609 -3.93 -26.406 1 85.06 456 LEU A O 1
ATOM 3639 N N . PHE A 1 457 ? 17.297 -3.252 -28.031 1 76.12 457 PHE A N 1
ATOM 3640 C CA . PHE A 1 457 ? 17.438 -1.805 -27.938 1 76.12 457 PHE A CA 1
ATOM 3641 C C . PHE A 1 457 ? 18.875 -1.388 -28.219 1 76.12 457 PHE A C 1
ATOM 3643 O O . PHE A 1 457 ? 19.359 -0.399 -27.672 1 76.12 457 PHE A O 1
ATOM 3650 N N . ASN A 1 458 ? 19.562 -2.314 -28.938 1 81.38 458 ASN A N 1
ATOM 3651 C CA . ASN A 1 458 ? 20.859 -1.947 -29.469 1 81.38 458 ASN A CA 1
ATOM 3652 C C . ASN A 1 458 ? 20.734 -1.312 -30.859 1 81.38 458 ASN A C 1
ATOM 3654 O O . ASN A 1 458 ? 20.578 -2.016 -31.859 1 81.38 458 ASN A O 1
ATOM 3658 N N . PRO A 1 459 ? 20.953 -0.093 -30.875 1 79.81 459 PRO A N 1
ATOM 3659 C CA . PRO A 1 459 ? 20.766 0.592 -32.156 1 79.81 459 PRO A CA 1
ATOM 3660 C C . PRO A 1 459 ? 21.875 0.277 -33.156 1 79.81 459 PRO A C 1
ATOM 3662 O O . PRO A 1 459 ? 21.734 0.547 -34.344 1 79.81 459 PRO A O 1
ATOM 3665 N N . GLU A 1 460 ? 22.859 -0.307 -32.75 1 83.06 460 GLU A N 1
ATOM 3666 C CA . GLU A 1 460 ? 23.984 -0.598 -33.625 1 83.06 460 GLU A CA 1
ATOM 3667 C C . GLU A 1 460 ? 23.672 -1.748 -34.594 1 83.06 460 GLU A C 1
ATOM 3669 O O . GLU A 1 460 ? 24.328 -1.896 -35.625 1 83.06 460 GLU A O 1
ATOM 3674 N N . ILE A 1 461 ? 22.703 -2.562 -34.219 1 88.69 461 ILE A N 1
ATOM 3675 C CA . ILE A 1 461 ? 22.312 -3.66 -35.094 1 88.69 461 ILE A CA 1
ATOM 3676 C C . ILE A 1 461 ? 21.375 -3.143 -36.188 1 88.69 461 ILE A C 1
ATOM 3678 O O . ILE A 1 461 ? 20.25 -2.715 -35.875 1 88.69 461 ILE A O 1
ATOM 3682 N N . PRO A 1 462 ? 21.766 -3.113 -37.344 1 91.31 462 PRO A N 1
ATOM 3683 C CA . PRO A 1 462 ? 20.922 -2.607 -38.438 1 91.31 462 PRO A CA 1
ATOM 3684 C C . PRO A 1 462 ? 19.688 -3.488 -38.688 1 91.31 462 PRO A C 1
ATOM 3686 O O . PRO A 1 462 ? 19.734 -4.695 -38.406 1 91.31 462 PRO A O 1
ATOM 3689 N N . GLU A 1 463 ? 18.688 -2.893 -39.156 1 92.06 463 GLU A N 1
ATOM 3690 C CA . GLU A 1 463 ? 17.438 -3.596 -39.438 1 92.06 463 GLU A CA 1
ATOM 3691 C C . GLU A 1 463 ? 17.641 -4.688 -40.5 1 92.06 463 GLU A C 1
ATOM 3693 O O . GLU A 1 463 ? 17 -5.738 -40.438 1 92.06 463 GLU A O 1
ATOM 3698 N N . GLU A 1 464 ? 18.484 -4.398 -41.375 1 92.94 464 GLU A N 1
ATOM 3699 C CA . GLU A 1 464 ? 18.766 -5.359 -42.438 1 92.94 464 GLU A CA 1
ATOM 3700 C C . GLU A 1 464 ? 19.312 -6.668 -41.875 1 92.94 464 GLU A C 1
ATOM 3702 O O . GLU A 1 464 ? 18.953 -7.75 -42.344 1 92.94 464 GLU A O 1
ATOM 3707 N N . LYS A 1 465 ? 20.094 -6.566 -40.906 1 93.56 465 LYS A N 1
ATOM 3708 C CA . LYS A 1 465 ? 20.672 -7.762 -40.281 1 93.56 465 LYS A CA 1
ATOM 3709 C C . LYS A 1 465 ? 19.594 -8.562 -39.562 1 93.56 465 LYS A C 1
ATOM 3711 O O . LYS A 1 465 ? 19.625 -9.797 -39.562 1 93.56 465 LYS A O 1
ATOM 3716 N N . VAL A 1 466 ? 18.719 -7.867 -38.969 1 94.75 466 VAL A N 1
ATOM 3717 C CA . VAL A 1 466 ? 17.609 -8.516 -38.281 1 94.75 466 VAL A CA 1
ATOM 3718 C C . VAL A 1 466 ? 16.766 -9.32 -39.25 1 94.75 466 VAL A C 1
ATOM 3720 O O . VAL A 1 466 ? 16.422 -10.469 -39 1 94.75 466 VAL A O 1
ATOM 3723 N N . VAL A 1 467 ? 16.484 -8.688 -40.406 1 94.88 467 VAL A N 1
ATOM 3724 C CA . VAL A 1 467 ? 15.656 -9.328 -41.406 1 94.88 467 VAL A CA 1
ATOM 3725 C C . VAL A 1 467 ? 16.391 -10.547 -41.969 1 94.88 467 VAL A C 1
ATOM 3727 O O . VAL A 1 467 ? 15.781 -11.586 -42.25 1 94.88 467 VAL A O 1
ATOM 3730 N N . GLU A 1 468 ? 17.625 -10.414 -42.125 1 94.06 468 GLU A N 1
ATOM 3731 C CA . GLU A 1 468 ? 18.453 -11.5 -42.656 1 94.06 468 GLU A CA 1
ATOM 3732 C C . GLU A 1 468 ? 18.406 -12.711 -41.719 1 94.06 468 GLU A C 1
ATOM 3734 O O . GLU A 1 468 ? 18.188 -13.844 -42.156 1 94.06 468 GLU A O 1
ATOM 3739 N N . VAL A 1 469 ? 18.594 -12.492 -40.469 1 93.31 469 VAL A N 1
ATOM 3740 C CA . VAL A 1 469 ? 18.609 -13.578 -39.5 1 93.31 469 VAL A CA 1
ATOM 3741 C C . VAL A 1 469 ? 17.203 -14.18 -39.375 1 93.31 469 VAL A C 1
ATOM 3743 O O . VAL A 1 469 ? 17.062 -15.406 -39.281 1 93.31 469 VAL A O 1
ATOM 3746 N N . ALA A 1 470 ? 16.219 -13.367 -39.438 1 94.75 470 ALA A N 1
ATOM 3747 C CA . ALA A 1 470 ? 14.836 -13.844 -39.375 1 94.75 470 ALA A CA 1
ATOM 3748 C C . ALA A 1 470 ? 14.5 -14.711 -40.562 1 94.75 470 ALA A C 1
ATOM 3750 O O . ALA A 1 470 ? 13.805 -15.719 -40.438 1 94.75 470 ALA A O 1
ATOM 3751 N N . ARG A 1 471 ? 14.969 -14.258 -41.719 1 93.81 471 ARG A N 1
ATOM 3752 C CA . ARG A 1 471 ? 14.766 -15.039 -42.938 1 93.81 471 ARG A CA 1
ATOM 3753 C C . ARG A 1 471 ? 15.5 -16.375 -42.844 1 93.81 471 ARG A C 1
ATOM 3755 O O . ARG A 1 471 ? 14.977 -17.406 -43.281 1 93.81 471 ARG A O 1
ATOM 3762 N N . PHE A 1 472 ? 16.656 -16.297 -42.375 1 91.62 472 PHE A N 1
ATOM 3763 C CA . PHE A 1 472 ? 17.469 -17.5 -42.25 1 91.62 472 PHE A CA 1
ATOM 3764 C C . PHE A 1 472 ? 16.75 -18.531 -41.375 1 91.62 472 PHE A C 1
ATOM 3766 O O . PHE A 1 472 ? 16.703 -19.719 -41.688 1 91.62 472 PHE A O 1
ATOM 3773 N N . LEU A 1 473 ? 16.094 -18.031 -40.312 1 91.69 473 LEU A N 1
ATOM 3774 C CA . LEU A 1 473 ? 15.453 -18.922 -39.344 1 91.69 473 LEU A CA 1
ATOM 3775 C C . LEU A 1 473 ? 14.023 -19.234 -39.781 1 91.69 473 LEU A C 1
ATOM 3777 O O . LEU A 1 473 ? 13.336 -20.016 -39.125 1 91.69 473 LEU A O 1
ATOM 3781 N N . GLY A 1 474 ? 13.57 -18.609 -40.844 1 88.31 474 GLY A N 1
ATOM 3782 C CA . GLY A 1 474 ? 12.234 -18.859 -41.344 1 88.31 474 GLY A CA 1
ATOM 3783 C C . GLY A 1 474 ? 11.141 -18.188 -40.562 1 88.31 474 GLY A C 1
ATOM 3784 O O . GLY A 1 474 ? 10.008 -18.672 -40.5 1 88.31 474 GLY A O 1
ATOM 3785 N N . VAL A 1 475 ? 11.5 -17.172 -39.844 1 89.88 475 VAL A N 1
ATOM 3786 C CA . VAL A 1 475 ? 10.547 -16.5 -38.969 1 89.88 475 VAL A CA 1
ATOM 3787 C C . VAL A 1 475 ? 10.078 -15.195 -39.625 1 89.88 475 VAL A C 1
ATOM 3789 O O . VAL A 1 475 ? 9.102 -14.586 -39.188 1 89.88 475 VAL A O 1
ATOM 3792 N N . HIS A 1 476 ? 10.68 -14.773 -40.656 1 92.56 476 HIS A N 1
ATOM 3793 C CA . HIS A 1 476 ? 10.445 -13.492 -41.312 1 92.56 476 HIS A CA 1
ATOM 3794 C C . HIS A 1 476 ? 8.984 -13.344 -41.719 1 92.56 476 HIS A C 1
ATOM 3796 O O . HIS A 1 476 ? 8.352 -12.32 -41.438 1 92.56 476 HIS A O 1
ATOM 3802 N N . GLU A 1 477 ? 8.453 -14.375 -42.344 1 88.88 477 GLU A N 1
ATOM 3803 C CA . GLU A 1 477 ? 7.078 -14.312 -42.844 1 88.88 477 GLU A CA 1
ATOM 3804 C C . GLU A 1 477 ? 6.086 -14.242 -41.688 1 88.88 477 GLU A C 1
ATOM 3806 O O . GLU A 1 477 ? 5.059 -13.57 -41.781 1 88.88 477 GLU A O 1
ATOM 3811 N N . ALA A 1 478 ? 6.402 -14.93 -40.656 1 86.38 478 ALA A N 1
ATOM 3812 C CA . ALA A 1 478 ? 5.531 -14.906 -39.469 1 86.38 478 ALA A CA 1
ATOM 3813 C C . ALA A 1 478 ? 5.488 -13.508 -38.844 1 86.38 478 ALA A C 1
ATOM 3815 O O . ALA A 1 478 ? 4.441 -13.078 -38.375 1 86.38 478 ALA A O 1
ATOM 3816 N N . ILE A 1 479 ? 6.586 -12.828 -38.875 1 90.94 479 ILE A N 1
ATOM 3817 C CA . ILE A 1 479 ? 6.672 -11.477 -38.312 1 90.94 479 ILE A CA 1
ATOM 3818 C C . ILE A 1 479 ? 5.891 -10.508 -39.219 1 90.94 479 ILE A C 1
ATOM 3820 O O . ILE A 1 479 ? 5.199 -9.617 -38.719 1 90.94 479 ILE A O 1
ATOM 3824 N N . LEU A 1 480 ? 5.988 -10.711 -40.469 1 91.44 480 LEU A N 1
ATOM 3825 C CA . LEU A 1 480 ? 5.32 -9.836 -41.438 1 91.44 480 LEU A CA 1
ATOM 3826 C C . LEU A 1 480 ? 3.805 -9.992 -41.344 1 91.44 480 LEU A C 1
ATOM 3828 O O . LEU A 1 480 ? 3.059 -9.094 -41.75 1 91.44 480 LEU A O 1
ATOM 3832 N N . ARG A 1 481 ? 3.361 -11.086 -40.844 1 86.44 481 ARG A N 1
ATOM 3833 C CA . ARG A 1 481 ? 1.93 -11.344 -40.719 1 86.44 481 ARG A CA 1
ATOM 3834 C C . ARG A 1 481 ? 1.333 -10.594 -39.531 1 86.44 481 ARG A C 1
ATOM 3836 O O . ARG A 1 481 ? 0.115 -10.414 -39.469 1 86.44 481 ARG A O 1
ATOM 3843 N N . LEU A 1 482 ? 2.146 -10.219 -38.75 1 88 482 LEU A N 1
ATOM 3844 C CA . LEU A 1 482 ? 1.652 -9.383 -37.656 1 88 482 LEU A CA 1
ATOM 3845 C C . LEU A 1 482 ? 1.146 -8.047 -38.188 1 88 482 LEU A C 1
ATOM 3847 O O . LEU A 1 482 ? 1.543 -7.605 -39.25 1 88 482 LEU A O 1
ATOM 3851 N N . PRO A 1 483 ? 0.277 -7.312 -37.469 1 86.38 483 PRO A N 1
ATOM 3852 C CA . PRO A 1 483 ? -0.397 -6.109 -37.969 1 86.38 483 PRO A CA 1
ATOM 3853 C C . PRO A 1 483 ? 0.579 -5.059 -38.5 1 86.38 483 PRO A C 1
ATOM 3855 O O . PRO A 1 483 ? 0.311 -4.414 -39.5 1 86.38 483 PRO A O 1
ATOM 3858 N N . GLN A 1 484 ? 1.752 -4.848 -37.906 1 92.19 484 GLN A N 1
ATOM 3859 C CA . GLN A 1 484 ? 2.719 -3.85 -38.344 1 92.19 484 GLN A CA 1
ATOM 3860 C C . GLN A 1 484 ? 4.094 -4.473 -38.562 1 92.19 484 GLN A C 1
ATOM 3862 O O . GLN A 1 484 ? 5.117 -3.799 -38.438 1 92.19 484 GLN A O 1
ATOM 3867 N N . GLY A 1 485 ? 4.027 -5.773 -38.781 1 92.19 485 GLY A N 1
ATOM 3868 C CA . GLY A 1 485 ? 5.281 -6.457 -39.031 1 92.19 485 GLY A CA 1
ATOM 3869 C C . GLY A 1 485 ? 6.289 -6.289 -37.906 1 92.19 485 GLY A C 1
ATOM 3870 O O . GLY A 1 485 ? 5.969 -6.512 -36.75 1 92.19 485 GLY A O 1
ATOM 3871 N N . TYR A 1 486 ? 7.457 -5.746 -38.344 1 93.06 486 TYR A N 1
ATOM 3872 C CA . TYR A 1 486 ? 8.539 -5.562 -37.375 1 93.06 486 TYR A CA 1
ATOM 3873 C C . TYR A 1 486 ? 8.242 -4.398 -36.438 1 93.06 486 TYR A C 1
ATOM 3875 O O . TYR A 1 486 ? 8.828 -4.301 -35.344 1 93.06 486 TYR A O 1
ATOM 3883 N N . GLN A 1 487 ? 7.309 -3.623 -36.844 1 92.44 487 GLN A N 1
ATOM 3884 C CA . GLN A 1 487 ? 6.98 -2.447 -36.062 1 92.44 487 GLN A CA 1
ATOM 3885 C C . GLN A 1 487 ? 5.766 -2.705 -35.188 1 92.44 487 GLN A C 1
ATOM 3887 O O . GLN A 1 487 ? 5.273 -1.793 -34.5 1 92.44 487 GLN A O 1
ATOM 3892 N N . THR A 1 488 ? 5.387 -3.957 -35.188 1 91.44 488 THR A N 1
ATOM 3893 C CA . THR A 1 488 ? 4.258 -4.305 -34.312 1 91.44 488 THR A CA 1
ATOM 3894 C C . THR A 1 488 ? 4.602 -4.074 -32.844 1 91.44 488 THR A C 1
ATOM 3896 O O . THR A 1 488 ? 5.668 -4.48 -32.375 1 91.44 488 THR A O 1
ATOM 3899 N N . ARG A 1 489 ? 3.754 -3.424 -32.156 1 89.12 489 ARG A N 1
ATOM 3900 C CA . ARG A 1 489 ? 3.977 -3.131 -30.75 1 89.12 489 ARG A CA 1
ATOM 3901 C C . ARG A 1 489 ? 3.51 -4.285 -29.875 1 89.12 489 ARG A C 1
ATOM 3903 O O . ARG A 1 489 ? 2.432 -4.844 -30.094 1 89.12 489 ARG A O 1
ATOM 3910 N N . VAL A 1 490 ? 4.406 -4.715 -28.969 1 85.06 490 VAL A N 1
ATOM 3911 C CA . VAL A 1 490 ? 4.082 -5.758 -28 1 85.06 490 VAL A CA 1
ATOM 3912 C C . VAL A 1 490 ? 3.881 -5.137 -26.625 1 85.06 490 VAL A C 1
ATOM 3914 O O . VAL A 1 490 ? 4.594 -4.203 -26.25 1 85.06 490 VAL A O 1
ATOM 3917 N N . GLY A 1 491 ? 2.789 -5.5 -26.047 1 77.25 491 GLY A N 1
ATOM 3918 C CA . GLY A 1 491 ? 2.51 -5.008 -24.703 1 77.25 491 GLY A CA 1
ATOM 3919 C C . GLY A 1 491 ? 3.369 -5.66 -23.641 1 77.25 491 GLY A C 1
ATOM 3920 O O . GLY A 1 491 ? 4.379 -6.297 -23.953 1 77.25 491 GLY A O 1
ATOM 3921 N N . GLU A 1 492 ? 2.871 -5.547 -22.422 1 72.62 492 GLU A N 1
ATOM 3922 C CA . GLU A 1 492 ? 3.613 -6.082 -21.281 1 72.62 492 GLU A CA 1
ATOM 3923 C C . GLU A 1 492 ? 3.725 -7.602 -21.359 1 72.62 492 GLU A C 1
ATOM 3925 O O . GLU A 1 492 ? 2.75 -8.281 -21.672 1 72.62 492 GLU A O 1
ATOM 3930 N N . ARG A 1 493 ? 4.926 -8.102 -21.234 1 69.25 493 ARG A N 1
ATOM 3931 C CA . ARG A 1 493 ? 5.281 -9.516 -21.203 1 69.25 493 ARG A CA 1
ATOM 3932 C C . ARG A 1 493 ? 4.848 -10.219 -22.484 1 69.25 493 ARG A C 1
ATOM 393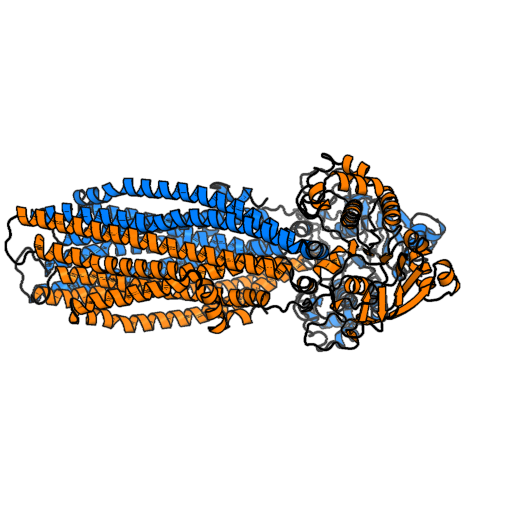4 O O . ARG A 1 493 ? 4.438 -11.383 -22.453 1 69.25 493 ARG A O 1
ATOM 3941 N N . GLY A 1 494 ? 4.82 -9.461 -23.594 1 70.88 494 GLY A N 1
ATOM 3942 C CA . GLY A 1 494 ? 4.523 -10.062 -24.875 1 70.88 494 GLY A CA 1
ATOM 3943 C C . GLY A 1 494 ? 3.053 -10.391 -25.062 1 70.88 494 GLY A C 1
ATOM 3944 O O . GLY A 1 494 ? 2.709 -11.359 -25.75 1 70.88 494 GLY A O 1
ATOM 3945 N N . ALA A 1 495 ? 2.264 -9.625 -24.422 1 69.81 495 ALA A N 1
ATOM 3946 C CA . ALA A 1 495 ? 0.828 -9.867 -24.531 1 69.81 495 ALA A CA 1
ATOM 3947 C C . ALA A 1 495 ? 0.378 -9.891 -25.984 1 69.81 495 ALA A C 1
ATOM 3949 O O . ALA A 1 495 ? 0.758 -9.023 -26.781 1 69.81 495 ALA A O 1
ATOM 3950 N N . GLY A 1 496 ? -0.218 -11.023 -26.391 1 68.06 496 GLY A N 1
ATOM 3951 C CA . GLY A 1 496 ? -0.738 -11.133 -27.75 1 68.06 496 GLY A CA 1
ATOM 3952 C C . GLY A 1 496 ? -0.038 -12.203 -28.562 1 68.06 496 GLY A C 1
ATOM 3953 O O . GLY A 1 496 ? -0.531 -12.594 -29.625 1 68.06 496 GLY A O 1
ATOM 3954 N N . LEU A 1 497 ? 1.182 -12.594 -28.094 1 78.88 497 LEU A N 1
ATOM 3955 C CA . LEU A 1 497 ? 1.931 -13.609 -28.812 1 78.88 497 LEU A CA 1
ATOM 3956 C C . LEU A 1 497 ? 1.861 -14.953 -28.094 1 78.88 497 LEU A C 1
ATOM 3958 O O . LEU A 1 497 ? 1.799 -15 -26.875 1 78.88 497 LEU A O 1
ATOM 3962 N N . SER A 1 498 ? 1.74 -15.938 -28.828 1 76 498 SER A N 1
ATOM 3963 C CA . SER A 1 498 ? 1.784 -17.266 -28.234 1 76 498 SER A CA 1
ATOM 3964 C C . SER A 1 498 ? 3.178 -17.594 -27.719 1 76 498 SER A C 1
ATOM 3966 O O . SER A 1 498 ? 4.152 -16.938 -28.078 1 76 498 SER A O 1
ATOM 3968 N N . THR A 1 499 ? 3.303 -18.578 -26.844 1 77.69 499 THR A N 1
ATOM 3969 C CA . THR A 1 499 ? 4.578 -19 -26.281 1 77.69 499 THR A CA 1
ATOM 3970 C C . THR A 1 499 ? 5.547 -19.422 -27.391 1 77.69 499 THR A C 1
ATOM 3972 O O . THR A 1 499 ? 6.742 -19.125 -27.312 1 77.69 499 THR A O 1
ATOM 3975 N N . GLY A 1 500 ? 5 -20.109 -28.359 1 78.19 500 GLY A N 1
ATOM 3976 C CA . GLY A 1 500 ? 5.832 -20.531 -29.484 1 78.19 500 GLY A CA 1
ATOM 3977 C C . GLY A 1 500 ? 6.383 -19.359 -30.281 1 78.19 500 GLY A C 1
ATOM 3978 O O . GLY A 1 500 ? 7.543 -19.375 -30.703 1 78.19 500 GLY A O 1
ATOM 3979 N N . GLU A 1 501 ? 5.566 -18.391 -30.484 1 82.06 501 GLU A N 1
ATOM 3980 C CA . GLU A 1 501 ? 5.996 -17.188 -31.203 1 82.06 501 GLU A CA 1
ATOM 3981 C C . GLU A 1 501 ? 7.074 -16.438 -30.422 1 82.06 501 GLU A C 1
ATOM 3983 O O . GLU A 1 501 ? 8.039 -15.938 -31 1 82.06 501 GLU A O 1
ATOM 3988 N N . LYS A 1 502 ? 6.926 -16.375 -29.156 1 87.5 502 LYS A N 1
ATOM 3989 C CA . LYS A 1 502 ? 7.926 -15.719 -28.312 1 87.5 502 LYS A CA 1
ATOM 3990 C C . LYS A 1 502 ? 9.266 -16.453 -28.391 1 87.5 502 LYS A C 1
ATOM 3992 O O . LYS A 1 502 ? 10.32 -15.812 -28.406 1 87.5 502 LYS A O 1
ATOM 3997 N N . GLN A 1 503 ? 9.164 -17.719 -28.453 1 85.5 503 GLN A N 1
ATOM 3998 C CA . GLN A 1 503 ? 10.383 -18.516 -28.531 1 85.5 503 GLN A CA 1
ATOM 3999 C C . GLN A 1 503 ? 11.102 -18.297 -29.859 1 85.5 503 GLN A C 1
ATOM 4001 O O . GLN A 1 503 ? 12.336 -18.281 -29.906 1 85.5 503 GLN A O 1
ATOM 4006 N N . LEU A 1 504 ? 10.305 -18.25 -30.891 1 87.31 504 LEU A N 1
ATOM 4007 C CA . LEU A 1 504 ? 10.891 -17.969 -32.188 1 87.31 504 LEU A CA 1
ATOM 4008 C C . LEU A 1 504 ? 11.625 -16.641 -32.188 1 87.31 504 LEU A C 1
ATOM 4010 O O . LEU A 1 504 ? 12.742 -16.531 -32.719 1 87.31 504 LEU A O 1
ATOM 4014 N N . LEU A 1 505 ? 10.961 -15.672 -31.641 1 89.75 505 LEU A N 1
ATOM 4015 C CA . LEU A 1 505 ? 11.57 -14.352 -31.562 1 89.75 505 LEU A CA 1
ATOM 4016 C C . LEU A 1 505 ? 12.828 -14.375 -30.703 1 89.75 505 LEU A C 1
ATOM 4018 O O . LEU A 1 505 ? 13.812 -13.703 -31.016 1 89.75 505 LEU A O 1
ATOM 4022 N N . ALA A 1 506 ? 12.773 -15.125 -29.625 1 89.56 506 ALA A N 1
ATOM 4023 C CA . ALA A 1 506 ? 13.93 -15.258 -28.734 1 89.56 506 ALA A CA 1
ATOM 4024 C C . ALA A 1 506 ? 15.102 -15.914 -29.453 1 89.56 506 ALA A C 1
ATOM 4026 O O . ALA A 1 506 ? 16.266 -15.586 -29.203 1 89.56 506 ALA A O 1
ATOM 4027 N N . LEU A 1 507 ? 14.75 -16.844 -30.312 1 89.44 507 LEU A N 1
ATOM 4028 C CA . LEU A 1 507 ? 15.781 -17.516 -31.094 1 89.44 507 LEU A CA 1
ATOM 4029 C C . LEU A 1 507 ? 16.453 -16.531 -32.062 1 89.44 507 LEU A C 1
ATOM 4031 O O . LEU A 1 507 ? 17.688 -16.547 -32.188 1 89.44 507 LEU A O 1
ATOM 4035 N N . VAL A 1 508 ? 15.664 -15.719 -32.719 1 91.56 508 VAL A N 1
ATOM 4036 C CA . VAL A 1 508 ? 16.203 -14.695 -33.625 1 91.56 508 VAL A CA 1
ATOM 4037 C C . VAL A 1 508 ? 17.109 -13.758 -32.844 1 91.56 508 VAL A C 1
ATOM 4039 O O . VAL A 1 508 ? 18.219 -13.445 -33.281 1 91.56 508 VAL A O 1
ATOM 4042 N N . ARG A 1 509 ? 16.672 -13.359 -31.703 1 90.81 509 ARG A N 1
ATOM 4043 C CA . ARG A 1 509 ? 17.422 -12.469 -30.828 1 90.81 509 ARG A CA 1
ATOM 4044 C C . ARG A 1 509 ? 18.781 -13.086 -30.469 1 90.81 509 ARG A C 1
ATOM 4046 O O . ARG A 1 509 ? 19.797 -12.406 -30.516 1 90.81 509 ARG A O 1
ATOM 4053 N N . ALA A 1 510 ? 18.719 -14.281 -30.078 1 89.12 510 ALA A N 1
ATOM 4054 C CA . ALA A 1 510 ? 19.938 -14.977 -29.672 1 89.12 510 ALA A CA 1
ATOM 4055 C C . ALA A 1 510 ? 20.938 -15.055 -30.812 1 89.12 510 ALA A C 1
ATOM 4057 O O . ALA A 1 510 ? 22.156 -14.922 -30.609 1 89.12 510 ALA A O 1
ATOM 4058 N N . LEU A 1 511 ? 20.516 -15.195 -32 1 90.31 511 LEU A N 1
ATOM 4059 C CA . LEU A 1 511 ? 21.391 -15.383 -33.156 1 90.31 511 LEU A CA 1
ATOM 4060 C C . LEU A 1 511 ? 21.922 -14.047 -33.656 1 90.31 511 LEU A C 1
ATOM 4062 O O . LEU A 1 511 ? 22.969 -13.992 -34.281 1 90.31 511 LEU A O 1
ATOM 4066 N N . LEU A 1 512 ? 21.109 -13.047 -33.469 1 89.69 512 LEU A N 1
ATOM 4067 C CA . LEU A 1 512 ? 21.531 -11.711 -33.906 1 89.69 512 LEU A CA 1
ATOM 4068 C C . LEU A 1 512 ? 22.844 -11.32 -33.219 1 89.69 512 LEU A C 1
ATOM 4070 O O . LEU A 1 512 ? 23.641 -10.57 -33.812 1 89.69 512 LEU A O 1
ATOM 4074 N N . ALA A 1 513 ? 23.062 -11.805 -32.062 1 80.81 513 ALA A N 1
ATOM 4075 C CA . ALA A 1 513 ? 24.297 -11.508 -31.344 1 80.81 513 ALA A CA 1
ATOM 4076 C C . ALA A 1 513 ? 25.453 -12.359 -31.875 1 80.81 513 ALA A C 1
ATOM 4078 O O . ALA A 1 513 ? 26.609 -12.148 -31.484 1 80.81 513 ALA A O 1
ATOM 4079 N N . SER A 1 514 ? 25.188 -13.242 -32.844 1 78.44 514 SER A N 1
ATOM 4080 C CA . SER A 1 514 ? 26.172 -14.141 -33.469 1 78.44 514 SER A CA 1
ATOM 4081 C C . SER A 1 514 ? 27 -14.859 -32.406 1 78.44 514 SER A C 1
ATOM 4083 O O . SER A 1 514 ? 28.234 -14.742 -32.375 1 78.44 514 SER A O 1
ATOM 4085 N N . PRO A 1 515 ? 26.344 -15.602 -31.609 1 86.06 515 PRO A N 1
ATOM 4086 C CA . PRO A 1 515 ? 27.047 -16.312 -30.531 1 86.06 515 PRO A CA 1
ATOM 4087 C C . PRO A 1 515 ? 27.875 -17.484 -31.031 1 86.06 515 PRO A C 1
ATOM 4089 O O . PRO A 1 515 ? 27.547 -18.078 -32.062 1 86.06 515 PRO A O 1
ATOM 4092 N N . ASP A 1 516 ? 28.922 -17.781 -30.328 1 89.75 516 ASP A N 1
ATOM 4093 C CA . ASP A 1 516 ? 29.75 -18.938 -30.641 1 89.75 516 ASP A CA 1
ATOM 4094 C C . ASP A 1 516 ? 29.172 -20.203 -30 1 89.75 516 ASP A C 1
ATOM 4096 O O . ASP A 1 516 ? 29.359 -21.297 -30.516 1 89.75 516 ASP A O 1
ATOM 4100 N N . ILE A 1 517 ? 28.531 -19.969 -28.953 1 90.88 517 ILE A N 1
ATOM 4101 C CA . ILE A 1 517 ? 27.891 -21.047 -28.219 1 90.88 517 ILE A CA 1
ATOM 4102 C C . ILE A 1 517 ? 26.406 -20.734 -28.016 1 90.88 517 ILE A C 1
ATOM 4104 O O . ILE A 1 517 ? 26.047 -19.609 -27.672 1 90.88 517 ILE A O 1
ATOM 4108 N N . LEU A 1 518 ? 25.641 -21.703 -28.312 1 87.69 518 LEU A N 1
ATOM 4109 C CA . LEU A 1 518 ? 24.188 -21.5 -28.203 1 87.69 518 LEU A CA 1
ATOM 4110 C C . LEU A 1 518 ? 23.594 -22.422 -27.141 1 87.69 518 LEU A C 1
ATOM 4112 O O . LEU A 1 518 ? 23.812 -23.641 -27.188 1 87.69 518 LEU A O 1
ATOM 4116 N N . LEU A 1 519 ? 23.016 -21.812 -26.188 1 85.12 519 LEU A N 1
ATOM 4117 C CA . LEU A 1 519 ? 22.328 -22.531 -25.125 1 85.12 519 LEU A CA 1
ATOM 4118 C C . LEU A 1 519 ? 20.812 -22.406 -25.266 1 85.12 519 LEU A C 1
ATOM 4120 O O . LEU A 1 519 ? 20.297 -21.281 -25.328 1 85.12 519 LEU A O 1
ATOM 4124 N N . ILE A 1 520 ? 20.141 -23.547 -25.328 1 76.44 520 ILE A N 1
ATOM 4125 C CA . ILE A 1 520 ? 18.703 -23.5 -25.562 1 76.44 520 ILE A CA 1
ATOM 4126 C C . ILE A 1 520 ? 17.984 -24.266 -24.453 1 76.44 520 ILE A C 1
ATOM 4128 O O . ILE A 1 520 ? 18.281 -25.422 -24.188 1 76.44 520 ILE A O 1
ATOM 4132 N N . LEU A 1 521 ? 17.172 -23.547 -23.703 1 72.44 521 LEU A N 1
ATOM 4133 C CA . LEU A 1 521 ? 16.297 -24.188 -22.734 1 72.44 521 LEU A CA 1
ATOM 4134 C C . LEU A 1 521 ? 14.898 -24.406 -23.312 1 72.44 521 LEU A C 1
ATOM 4136 O O . LEU A 1 521 ? 14.18 -23.438 -23.562 1 72.44 521 LEU A O 1
ATOM 4140 N N . ASP A 1 522 ? 14.602 -25.672 -23.844 1 63 522 ASP A N 1
ATOM 4141 C CA . ASP A 1 522 ? 13.367 -25.969 -24.562 1 63 522 ASP A CA 1
ATOM 4142 C C . ASP A 1 522 ? 12.273 -26.438 -23.609 1 63 522 ASP A C 1
ATOM 4144 O O . ASP A 1 522 ? 12.562 -27.109 -22.609 1 63 522 ASP A O 1
ATOM 4148 N N . GLU A 1 523 ? 11.219 -25.672 -23.359 1 57.69 523 GLU A N 1
ATOM 4149 C CA . GLU A 1 523 ? 10.117 -26.328 -22.656 1 57.69 523 GLU A CA 1
ATOM 4150 C C . GLU A 1 523 ? 9.227 -27.094 -23.625 1 57.69 523 GLU A C 1
ATOM 4152 O O . GLU A 1 523 ? 9.031 -26.672 -24.766 1 57.69 523 GLU A O 1
ATOM 4157 N N . ALA A 1 524 ? 8.883 -28.328 -23.25 1 48.53 524 ALA A N 1
ATOM 4158 C CA . ALA A 1 524 ? 7.836 -29.141 -23.859 1 48.53 524 ALA A CA 1
ATOM 4159 C C . ALA A 1 524 ? 6.508 -28.391 -23.891 1 48.53 524 ALA A C 1
ATOM 4161 O O . ALA A 1 524 ? 5.863 -28.219 -22.859 1 48.53 524 ALA A O 1
ATOM 4162 N N . THR A 1 525 ? 6.453 -27.188 -24.391 1 49.66 525 THR A N 1
ATOM 4163 C CA . THR A 1 525 ? 5.266 -26.375 -24.172 1 49.66 525 THR A CA 1
ATOM 4164 C C . THR A 1 525 ? 4.012 -27.109 -24.641 1 49.66 525 THR A C 1
ATOM 4166 O O . THR A 1 525 ? 3.932 -27.531 -25.797 1 49.66 525 THR A O 1
ATOM 4169 N N . ALA A 1 526 ? 3.244 -27.625 -23.828 1 49.06 526 ALA A N 1
ATOM 4170 C CA . ALA A 1 526 ? 1.943 -28.266 -23.969 1 49.06 526 ALA A CA 1
ATOM 4171 C C . ALA A 1 526 ? 1.016 -27.469 -24.875 1 49.06 526 ALA A C 1
ATOM 4173 O O . ALA A 1 526 ? 0.15 -28.031 -25.547 1 49.06 526 ALA A O 1
ATOM 4174 N N . ASN A 1 527 ? 1.3 -26.172 -25.094 1 51.72 527 ASN A N 1
ATOM 4175 C CA . ASN A 1 527 ? 0.204 -25.422 -25.703 1 51.72 527 ASN A CA 1
ATOM 4176 C C . ASN A 1 527 ? 0.639 -24.75 -27 1 51.72 527 ASN A C 1
ATOM 4178 O O . ASN A 1 527 ? 0.14 -23.688 -27.359 1 51.72 527 ASN A O 1
ATOM 4182 N N . VAL A 1 528 ? 1.642 -25.375 -27.656 1 59.47 528 VAL A N 1
ATOM 4183 C CA . VAL A 1 528 ? 2.041 -24.781 -28.938 1 59.47 528 VAL A CA 1
ATOM 4184 C C . VAL A 1 528 ? 1.351 -25.516 -30.078 1 59.47 528 VAL A C 1
ATOM 4186 O O . VAL A 1 528 ? 1.255 -26.75 -30.078 1 59.47 528 VAL A O 1
ATOM 4189 N N . ASP A 1 529 ? 0.722 -24.75 -30.891 1 62.53 529 ASP A N 1
ATOM 4190 C CA . ASP A 1 529 ? 0.098 -25.359 -32.062 1 62.53 529 ASP A CA 1
ATOM 4191 C C . ASP A 1 529 ? 1.131 -26.094 -32.906 1 62.53 529 ASP A C 1
ATOM 4193 O O . ASP A 1 529 ? 2.318 -25.766 -32.875 1 62.53 529 ASP A O 1
ATOM 4197 N N . THR A 1 530 ? 0.662 -27.047 -33.656 1 65 530 THR A N 1
ATOM 4198 C CA . THR A 1 530 ? 1.496 -27.969 -34.406 1 65 530 THR A CA 1
ATOM 4199 C C . THR A 1 530 ? 2.305 -27.219 -35.469 1 65 530 THR A C 1
ATOM 4201 O O . THR A 1 530 ? 3.473 -27.531 -35.719 1 65 530 THR A O 1
ATOM 4204 N N . GLU A 1 531 ? 1.71 -26.234 -36.062 1 70.88 531 GLU A N 1
ATOM 4205 C CA . GLU A 1 531 ? 2.414 -25.484 -37.094 1 70.88 531 GLU A CA 1
ATOM 4206 C C . GLU A 1 531 ? 3.574 -24.688 -36.5 1 70.88 531 GLU A C 1
ATOM 4208 O O . GLU A 1 531 ? 4.68 -24.688 -37.062 1 70.88 531 GLU A O 1
ATOM 4213 N N . THR A 1 532 ? 3.275 -24.016 -35.531 1 76.75 532 THR A N 1
ATOM 4214 C CA . THR A 1 532 ? 4.305 -23.219 -34.875 1 76.75 532 THR A CA 1
ATOM 4215 C C . THR A 1 532 ? 5.402 -24.125 -34.312 1 76.75 532 THR A C 1
ATOM 4217 O O . THR A 1 532 ? 6.578 -23.766 -34.344 1 76.75 532 THR A O 1
ATOM 4220 N N . GLU A 1 533 ? 4.926 -25.297 -33.938 1 76.12 533 GLU A N 1
ATOM 4221 C CA . GLU A 1 533 ? 5.898 -26.266 -33.406 1 76.12 533 GLU A CA 1
ATOM 4222 C C . GLU A 1 533 ? 6.879 -26.703 -34.5 1 76.12 533 GLU A C 1
ATOM 4224 O O . GLU A 1 533 ? 8.078 -26.828 -34.25 1 76.12 533 GLU A O 1
ATOM 4229 N N . ARG A 1 534 ? 6.332 -26.922 -35.594 1 76.75 534 ARG A N 1
ATOM 4230 C CA . ARG A 1 534 ? 7.18 -27.344 -36.688 1 76.75 534 ARG A CA 1
ATOM 4231 C C . ARG A 1 534 ? 8.164 -26.234 -37.062 1 76.75 534 ARG A C 1
ATOM 4233 O O . ARG A 1 534 ? 9.352 -26.5 -37.281 1 76.75 534 ARG A O 1
ATOM 4240 N N . ARG A 1 535 ? 7.711 -25.062 -37.156 1 80.44 535 ARG A N 1
ATOM 4241 C CA . ARG A 1 535 ? 8.562 -23.922 -37.469 1 80.44 535 ARG A CA 1
ATOM 4242 C C . ARG A 1 535 ? 9.656 -23.734 -36.438 1 80.44 535 ARG A C 1
ATOM 4244 O O . ARG A 1 535 ? 10.797 -23.422 -36.781 1 80.44 535 ARG A O 1
ATOM 4251 N N . LEU A 1 536 ? 9.234 -23.922 -35.281 1 83.62 536 LEU A N 1
ATOM 4252 C CA . LEU A 1 536 ? 10.172 -23.781 -34.156 1 83.62 536 LEU A CA 1
ATOM 4253 C C . LEU A 1 536 ? 11.273 -24.828 -34.25 1 83.62 536 LEU A C 1
ATOM 4255 O O . LEU A 1 536 ? 12.445 -24.531 -34.031 1 83.62 536 LEU A O 1
ATOM 4259 N N . GLN A 1 537 ? 10.836 -26 -34.562 1 82.06 537 GLN A N 1
ATOM 4260 C CA . GLN A 1 537 ? 11.805 -27.094 -34.688 1 82.06 537 GLN A CA 1
ATOM 4261 C C . GLN A 1 537 ? 12.789 -26.828 -35.812 1 82.06 537 GLN A C 1
ATOM 4263 O O . GLN A 1 537 ? 13.992 -27.062 -35.688 1 82.06 537 GLN A O 1
ATOM 4268 N N . GLU A 1 538 ? 12.312 -26.391 -36.875 1 85.19 538 GLU A N 1
ATOM 4269 C CA . GLU A 1 538 ? 13.164 -26.094 -38.031 1 85.19 538 GLU A CA 1
ATOM 4270 C C . GLU A 1 538 ? 14.125 -24.953 -37.719 1 85.19 538 GLU A C 1
ATOM 4272 O O . GLU A 1 538 ? 15.305 -25.016 -38.062 1 85.19 538 GLU A O 1
ATOM 4277 N N . ALA A 1 539 ? 13.594 -23.969 -37.125 1 88.19 539 ALA A N 1
ATOM 4278 C CA . ALA A 1 539 ? 14.414 -22.828 -36.75 1 88.19 539 ALA A CA 1
ATOM 4279 C C . ALA A 1 539 ? 15.516 -23.234 -35.781 1 88.19 539 ALA A C 1
ATOM 4281 O O . ALA A 1 539 ? 16.641 -22.75 -35.875 1 88.19 539 ALA A O 1
ATOM 4282 N N . LEU A 1 540 ? 15.156 -24.047 -34.906 1 87.12 540 LEU A N 1
ATOM 4283 C CA . LEU A 1 540 ? 16.109 -24.531 -33.906 1 87.12 540 LEU A CA 1
ATOM 4284 C C . LEU A 1 540 ? 17.266 -25.266 -34.562 1 87.12 540 LEU A C 1
ATOM 4286 O O . LEU A 1 540 ? 18.422 -25.062 -34.188 1 87.12 540 LEU A O 1
ATOM 4290 N N . TYR A 1 541 ? 16.938 -26.062 -35.5 1 87.75 541 TYR A N 1
ATOM 4291 C CA . TYR A 1 541 ? 17.969 -26.844 -36.188 1 87.75 541 TYR A CA 1
ATOM 4292 C C . TYR A 1 541 ? 18.906 -25.938 -36.969 1 87.75 541 TYR A C 1
ATOM 4294 O O . TYR A 1 541 ? 20.125 -26.141 -36.969 1 87.75 541 TYR A O 1
ATOM 4302 N N . LYS A 1 542 ? 18.312 -25.031 -37.594 1 89.38 542 LYS A N 1
ATOM 4303 C CA . LYS A 1 542 ? 19.125 -24.078 -38.375 1 89.38 542 LYS A CA 1
ATOM 4304 C C . LYS A 1 542 ? 20.031 -23.266 -37.438 1 89.38 542 LYS A C 1
ATOM 4306 O O . LYS A 1 542 ? 21.188 -23 -37.781 1 89.38 542 LYS A O 1
ATOM 4311 N N . ALA A 1 543 ? 19.484 -22.875 -36.344 1 89.94 543 ALA A N 1
ATOM 4312 C CA . ALA A 1 543 ? 20.234 -22.047 -35.406 1 89.94 543 ALA A CA 1
ATOM 4313 C C . ALA A 1 543 ? 21.438 -22.812 -34.844 1 89.94 543 ALA A C 1
ATOM 4315 O O . ALA A 1 543 ? 22.469 -22.219 -34.531 1 89.94 543 ALA A O 1
ATOM 4316 N N . MET A 1 544 ? 21.281 -24.047 -34.75 1 89.81 544 MET A N 1
ATOM 4317 C CA . MET A 1 544 ? 22.312 -24.875 -34.156 1 89.81 544 MET A CA 1
ATOM 4318 C C . MET A 1 544 ? 23.406 -25.203 -35.156 1 89.81 544 MET A C 1
ATOM 4320 O O . MET A 1 544 ? 24.5 -25.641 -34.781 1 89.81 544 MET A O 1
ATOM 4324 N N . GLU A 1 545 ? 23.156 -25 -36.375 1 87.19 545 GLU A N 1
ATOM 4325 C CA . GLU A 1 545 ? 24.109 -25.391 -37.406 1 87.19 545 GLU A CA 1
ATOM 4326 C C . GLU A 1 545 ? 25.391 -24.578 -37.312 1 87.19 545 GLU A C 1
ATOM 4328 O O . GLU A 1 545 ? 25.359 -23.344 -37.25 1 87.19 545 GLU A O 1
ATOM 4333 N N . GLY A 1 546 ? 26.516 -25.219 -37.219 1 85.12 546 GLY A N 1
ATOM 4334 C CA . GLY A 1 546 ? 27.828 -24.594 -37.281 1 85.12 546 GLY A CA 1
ATOM 4335 C C . GLY A 1 546 ? 28.281 -24.016 -35.938 1 85.12 546 GLY A C 1
ATOM 4336 O O . GLY A 1 546 ? 29.234 -23.25 -35.906 1 85.12 546 GLY A O 1
ATOM 4337 N N . ARG A 1 547 ? 27.578 -24.281 -34.969 1 90.62 547 ARG A N 1
ATOM 4338 C CA . ARG A 1 547 ? 27.953 -23.75 -33.656 1 90.62 547 ARG A CA 1
ATOM 4339 C C . ARG A 1 547 ? 27.781 -24.812 -32.562 1 90.62 547 ARG A C 1
ATOM 4341 O O . ARG A 1 547 ? 27 -25.75 -32.719 1 90.62 547 ARG A O 1
ATOM 4348 N N . THR A 1 548 ? 28.547 -24.641 -31.516 1 94.12 548 THR A N 1
ATOM 4349 C CA . THR A 1 548 ? 28.359 -25.5 -30.359 1 94.12 548 THR A CA 1
ATOM 4350 C C . THR A 1 548 ? 27.016 -25.219 -29.688 1 94.12 548 THR A C 1
ATOM 4352 O O . THR A 1 548 ? 26.719 -24.062 -29.359 1 94.12 548 THR A O 1
ATOM 4355 N N . SER A 1 549 ? 26.219 -26.203 -29.609 1 93.62 549 SER A N 1
ATOM 4356 C CA . SER A 1 549 ? 24.875 -25.984 -29.094 1 93.62 549 SER A CA 1
ATOM 4357 C C . SER A 1 549 ? 24.531 -26.984 -27.984 1 93.62 549 SER A C 1
ATOM 4359 O O . SER A 1 549 ? 24.844 -28.172 -28.094 1 93.62 549 SER A O 1
ATOM 4361 N N . ILE A 1 550 ? 24.062 -26.484 -26.922 1 93.56 550 ILE A N 1
ATOM 4362 C CA . ILE A 1 550 ? 23.578 -27.281 -25.812 1 93.56 550 ILE A CA 1
ATOM 4363 C C . ILE A 1 550 ? 22.078 -27.031 -25.609 1 93.56 550 ILE A C 1
ATOM 4365 O O . ILE A 1 550 ? 21.656 -25.891 -25.422 1 93.56 550 ILE A O 1
ATOM 4369 N N . ILE A 1 551 ? 21.297 -28.094 -25.672 1 90.94 551 ILE A N 1
ATOM 4370 C CA . ILE A 1 551 ? 19.844 -27.938 -25.609 1 90.94 551 ILE A CA 1
ATOM 4371 C C . ILE A 1 551 ? 19.266 -28.812 -24.5 1 90.94 551 ILE A C 1
ATOM 4373 O O . ILE A 1 551 ? 19.656 -29.969 -24.359 1 90.94 551 ILE A O 1
ATOM 4377 N N . ILE A 1 552 ? 18.547 -28.203 -23.641 1 88.38 552 ILE A N 1
ATOM 4378 C CA . ILE A 1 552 ? 17.734 -29 -22.719 1 88.38 552 ILE A CA 1
ATOM 4379 C C . ILE A 1 552 ? 16.453 -29.453 -23.422 1 88.38 552 ILE A C 1
ATOM 4381 O O . ILE A 1 552 ? 15.539 -28.672 -23.641 1 88.38 552 ILE A O 1
ATOM 4385 N N . ALA A 1 553 ? 16.375 -30.688 -23.781 1 77.38 553 ALA A N 1
ATOM 4386 C CA . ALA A 1 553 ? 15.32 -31.156 -24.688 1 77.38 553 ALA A CA 1
ATOM 4387 C C . ALA A 1 553 ? 14.258 -31.938 -23.906 1 77.38 553 ALA A C 1
ATOM 4389 O O . ALA A 1 553 ? 14.578 -32.75 -23.047 1 77.38 553 ALA A O 1
ATOM 4390 N N . HIS A 1 554 ? 13.164 -31.562 -24.266 1 68.81 554 HIS A N 1
ATOM 4391 C CA . HIS A 1 554 ? 12.039 -32.312 -23.719 1 68.81 554 HIS A CA 1
ATOM 4392 C C . HIS A 1 554 ? 11.281 -33.031 -24.812 1 68.81 554 HIS A C 1
ATOM 4394 O O . HIS A 1 554 ? 10.516 -33.969 -24.547 1 68.81 554 HIS A O 1
ATOM 4400 N N . ARG A 1 555 ? 11.641 -32.688 -26.031 1 69.69 555 ARG A N 1
ATOM 4401 C CA . ARG A 1 555 ? 10.938 -33.281 -27.156 1 69.69 555 ARG A CA 1
ATOM 4402 C C . ARG A 1 555 ? 11.812 -34.312 -27.844 1 69.69 555 ARG A C 1
ATOM 4404 O O . ARG A 1 555 ? 13.023 -34.125 -27.984 1 69.69 555 ARG A O 1
ATOM 4411 N N . LEU A 1 556 ? 11.18 -35.312 -28.312 1 69.75 556 LEU A N 1
ATOM 4412 C CA . LEU A 1 556 ? 11.875 -36.406 -28.969 1 69.75 556 LEU A CA 1
ATOM 4413 C C . LEU A 1 556 ? 12.508 -35.969 -30.281 1 69.75 556 LEU A C 1
ATOM 4415 O O . LEU A 1 556 ? 13.617 -36.406 -30.625 1 69.75 556 LEU A O 1
ATOM 4419 N N . SER A 1 557 ? 11.836 -35.188 -31 1 72.31 557 SER A N 1
ATOM 4420 C CA . SER A 1 557 ? 12.312 -34.75 -32.312 1 72.31 557 SER A CA 1
ATOM 4421 C C . SER A 1 557 ? 13.648 -34.031 -32.188 1 72.31 557 SER A C 1
ATOM 4423 O O . SER A 1 557 ? 14.516 -34.156 -33.031 1 72.31 557 SER A O 1
ATOM 4425 N N . THR A 1 558 ? 13.797 -33.375 -31.125 1 76.56 558 THR A N 1
ATOM 4426 C CA . THR A 1 558 ? 15.031 -32.625 -30.875 1 76.56 558 THR A CA 1
ATOM 4427 C C . THR A 1 558 ? 16.156 -33.562 -30.453 1 76.56 558 THR A C 1
ATOM 4429 O O . THR A 1 558 ? 17.297 -33.406 -30.891 1 76.56 558 THR A O 1
ATOM 4432 N N . ILE A 1 559 ? 15.805 -34.5 -29.719 1 79.88 559 ILE A N 1
ATOM 4433 C CA . ILE A 1 559 ? 16.781 -35.438 -29.156 1 79.88 559 ILE A CA 1
ATOM 4434 C C . ILE A 1 559 ? 17.375 -36.281 -30.266 1 79.88 559 ILE A C 1
ATOM 4436 O O . ILE A 1 559 ? 18.562 -36.625 -30.219 1 79.88 559 ILE A O 1
ATOM 4440 N N . ARG A 1 560 ? 16.594 -36.562 -31.281 1 81.31 560 ARG A N 1
ATOM 4441 C CA . ARG A 1 560 ? 17.031 -37.438 -32.344 1 81.31 560 ARG A CA 1
ATOM 4442 C C . ARG A 1 560 ? 18 -36.719 -33.281 1 81.31 560 ARG A C 1
ATOM 4444 O O . ARG A 1 560 ? 18.797 -37.375 -33.969 1 81.31 560 ARG A O 1
ATOM 4451 N N . LYS A 1 561 ? 18.047 -35.469 -33.25 1 82.62 561 LYS A N 1
ATOM 4452 C CA . LYS A 1 561 ? 18.812 -34.719 -34.25 1 82.62 561 LYS A CA 1
ATOM 4453 C C . LYS A 1 561 ? 20.125 -34.219 -33.656 1 82.62 561 LYS A C 1
ATOM 4455 O O . LYS A 1 561 ? 20.922 -33.594 -34.344 1 82.62 561 LYS A O 1
ATOM 4460 N N . VAL A 1 562 ? 20.391 -34.5 -32.469 1 90.62 562 VAL A N 1
ATOM 4461 C CA . VAL A 1 562 ? 21.609 -34.031 -31.859 1 90.62 562 VAL A CA 1
ATOM 4462 C C . VAL A 1 562 ? 22.719 -35.094 -32 1 90.62 562 VAL A C 1
ATOM 4464 O O . VAL A 1 562 ? 22.438 -36.25 -32.312 1 90.62 562 VAL A O 1
ATOM 4467 N N . ASP A 1 563 ? 23.953 -34.656 -31.734 1 92.75 563 ASP A N 1
ATOM 4468 C CA . ASP A 1 563 ? 25.109 -35.531 -31.891 1 92.75 563 ASP A CA 1
ATOM 4469 C C . ASP A 1 563 ? 25.281 -36.438 -30.672 1 92.75 563 ASP A C 1
ATOM 4471 O O . ASP A 1 563 ? 25.75 -37.562 -30.797 1 92.75 563 ASP A O 1
ATOM 4475 N N . ARG A 1 564 ? 25.031 -35.875 -29.562 1 94.56 564 ARG A N 1
ATOM 4476 C CA . ARG A 1 564 ? 25.25 -36.594 -28.312 1 94.56 564 ARG A CA 1
ATOM 4477 C C . ARG A 1 564 ? 24.234 -36.188 -27.25 1 94.56 564 ARG A C 1
ATOM 4479 O O . ARG A 1 564 ? 23.797 -35.031 -27.219 1 94.56 564 ARG A O 1
ATOM 4486 N N . ILE A 1 565 ? 23.891 -37.156 -26.438 1 94.06 565 ILE A N 1
ATOM 4487 C CA . ILE A 1 565 ? 22.922 -36.906 -25.375 1 94.06 565 ILE A CA 1
ATOM 4488 C C . ILE A 1 565 ? 23.594 -37.156 -24.016 1 94.06 565 ILE A C 1
ATOM 4490 O O . ILE A 1 565 ? 24.281 -38.156 -23.812 1 94.06 565 ILE A O 1
ATOM 4494 N N . LEU A 1 566 ? 23.453 -36.188 -23.156 1 94.62 566 LEU A N 1
ATOM 4495 C CA . LEU A 1 566 ? 23.891 -36.344 -21.766 1 94.62 566 LEU A CA 1
ATOM 4496 C C . LEU A 1 566 ? 22.688 -36.562 -20.844 1 94.62 566 LEU A C 1
ATOM 4498 O O . LEU A 1 566 ? 21.812 -35.688 -20.734 1 94.62 566 LEU A O 1
ATOM 4502 N N . VAL A 1 567 ? 22.672 -37.656 -20.156 1 93.38 567 VAL A N 1
ATOM 4503 C CA . VAL A 1 567 ? 21.531 -38 -19.312 1 93.38 567 VAL A CA 1
ATOM 4504 C C . VAL A 1 567 ? 21.859 -37.719 -17.859 1 93.38 567 VAL A C 1
ATOM 4506 O O . VAL A 1 567 ? 22.812 -38.281 -17.312 1 93.38 567 VAL A O 1
ATOM 4509 N N . PHE A 1 568 ? 21.031 -36.844 -17.328 1 91.88 568 PHE A N 1
ATOM 4510 C CA . PHE A 1 568 ? 21.234 -36.438 -15.945 1 91.88 568 PHE A CA 1
ATOM 4511 C C . PHE A 1 568 ? 20.219 -37.094 -15.023 1 91.88 568 PHE A C 1
ATOM 4513 O O . PHE A 1 568 ? 19.047 -37.219 -15.391 1 91.88 568 PHE A O 1
ATOM 4520 N N . ARG A 1 569 ? 20.656 -37.438 -13.82 1 89.75 569 ARG A N 1
ATOM 4521 C CA . ARG A 1 569 ? 19.797 -37.938 -12.758 1 89.75 569 ARG A CA 1
ATOM 4522 C C . ARG A 1 569 ? 20.281 -37.469 -11.391 1 89.75 569 ARG A C 1
ATOM 4524 O O . ARG A 1 569 ? 21.438 -37.719 -11.023 1 89.75 569 ARG A O 1
ATOM 4531 N N . LYS A 1 570 ? 19.438 -36.812 -10.641 1 88.94 570 LYS A N 1
ATOM 4532 C CA . LYS A 1 570 ? 19.703 -36.344 -9.281 1 88.94 570 LYS A CA 1
ATOM 4533 C C . LYS A 1 570 ? 21.031 -35.625 -9.188 1 88.94 570 LYS A C 1
ATOM 4535 O O . LYS A 1 570 ? 21.844 -35.906 -8.297 1 88.94 570 LYS A O 1
ATOM 4540 N N . GLY A 1 571 ? 21.359 -34.906 -10.203 1 92.5 571 GLY A N 1
ATOM 4541 C CA . GLY A 1 571 ? 22.516 -34.031 -10.164 1 92.5 571 GLY A CA 1
ATOM 4542 C C . GLY A 1 571 ? 23.781 -34.688 -10.695 1 92.5 571 GLY A C 1
ATOM 4543 O O . GLY A 1 571 ? 24.859 -34.062 -10.664 1 92.5 571 GLY A O 1
ATOM 4544 N N . ARG A 1 572 ? 23.688 -35.938 -11.18 1 94.38 572 ARG A N 1
ATOM 4545 C CA . ARG A 1 572 ? 24.844 -36.625 -11.695 1 94.38 572 ARG A CA 1
ATOM 4546 C C . ARG A 1 572 ? 24.641 -37.031 -13.164 1 94.38 572 ARG A C 1
ATOM 4548 O O . ARG A 1 572 ? 23.516 -37.188 -13.609 1 94.38 572 ARG A O 1
ATOM 4555 N N . LEU A 1 573 ? 25.734 -37 -13.844 1 95.19 573 LEU A N 1
ATOM 4556 C CA . LEU A 1 573 ? 25.719 -37.531 -15.211 1 95.19 573 LEU A CA 1
ATOM 4557 C C . LEU A 1 573 ? 25.797 -39.031 -15.219 1 95.19 573 LEU A C 1
ATOM 4559 O O . LEU A 1 573 ? 26.797 -39.625 -14.797 1 95.19 573 LEU A O 1
ATOM 4563 N N . LEU A 1 574 ? 24.828 -39.688 -15.758 1 93 574 LEU A N 1
ATOM 4564 C CA . LEU A 1 574 ? 24.719 -41.125 -15.656 1 93 574 LEU A CA 1
ATOM 4565 C C . LEU A 1 574 ? 25.156 -41.812 -16.953 1 93 574 LEU A C 1
ATOM 4567 O O . LEU A 1 574 ? 25.797 -42.875 -16.922 1 93 574 LEU A O 1
ATOM 4571 N N . GLU A 1 575 ? 24.531 -41.281 -18.047 1 94 575 GLU A N 1
ATOM 4572 C CA . GLU A 1 575 ? 24.781 -41.875 -19.359 1 94 575 GLU A CA 1
ATOM 4573 C C . GLU A 1 575 ? 25.078 -40.812 -20.391 1 94 575 GLU A C 1
ATOM 4575 O O . GLU A 1 575 ? 24.656 -39.656 -20.25 1 94 575 GLU A O 1
ATOM 4580 N N . GLU A 1 576 ? 25.906 -41.156 -21.375 1 94.88 576 GLU A N 1
ATOM 4581 C CA . GLU A 1 576 ? 26.156 -40.312 -22.516 1 94.88 576 GLU A CA 1
ATOM 4582 C C . GLU A 1 576 ? 26.266 -41.094 -23.797 1 94.88 576 GLU A C 1
ATOM 4584 O O . GLU A 1 576 ? 26.781 -42.219 -23.797 1 94.88 576 GLU A O 1
ATOM 4589 N N . GLY A 1 577 ? 25.75 -40.625 -24.828 1 93.38 577 GLY A N 1
ATOM 4590 C CA . GLY A 1 577 ? 25.828 -41.281 -26.109 1 93.38 577 GLY A CA 1
ATOM 4591 C C . GLY A 1 577 ? 24.797 -40.781 -27.109 1 93.38 577 GLY A C 1
ATOM 4592 O O . GLY A 1 577 ? 24.156 -39.75 -26.875 1 93.38 577 GLY A O 1
ATOM 4593 N N . ARG A 1 578 ? 24.719 -41.438 -28.281 1 92.56 578 ARG A N 1
ATOM 4594 C CA . ARG A 1 578 ? 23.719 -41.125 -29.297 1 92.56 578 ARG A CA 1
ATOM 4595 C C . ARG A 1 578 ? 22.375 -41.75 -28.953 1 92.56 578 ARG A C 1
ATOM 4597 O O . ARG A 1 578 ? 22.312 -42.688 -28.156 1 92.56 578 ARG A O 1
ATOM 4604 N N . HIS A 1 579 ? 21.359 -41.219 -29.562 1 89.62 579 HIS A N 1
ATOM 4605 C CA . HIS A 1 579 ? 20 -41.656 -29.281 1 89.62 579 HIS A CA 1
ATOM 4606 C C . HIS A 1 579 ? 19.875 -43.188 -29.422 1 89.62 579 HIS A C 1
ATOM 4608 O O . HIS A 1 579 ? 19.438 -43.875 -28.5 1 89.62 579 HIS A O 1
ATOM 4614 N N . GLU A 1 580 ? 20.391 -43.688 -30.531 1 87.88 580 GLU A N 1
ATOM 4615 C CA . GLU A 1 580 ? 20.234 -45.125 -30.844 1 87.88 580 GLU A CA 1
ATOM 4616 C C . GLU A 1 580 ? 21.078 -45.969 -29.906 1 87.88 580 GLU A C 1
ATOM 4618 O O . GLU A 1 580 ? 20.641 -47.031 -29.453 1 87.88 580 GLU A O 1
ATOM 4623 N N . GLU A 1 581 ? 22.219 -45.5 -29.562 1 92.12 581 GLU A N 1
ATOM 4624 C CA . GLU A 1 581 ? 23.125 -46.219 -28.688 1 92.12 581 GLU A CA 1
ATOM 4625 C C . GLU A 1 581 ? 22.562 -46.281 -27.266 1 92.12 581 GLU A C 1
ATOM 4627 O O . GLU A 1 581 ? 22.672 -47.344 -26.609 1 92.12 581 GLU A O 1
ATOM 4632 N N . LEU A 1 582 ? 22 -45.25 -26.875 1 90.88 582 LEU A N 1
ATOM 4633 C CA . LEU A 1 582 ? 21.484 -45.188 -25.5 1 90.88 582 LEU A CA 1
ATOM 4634 C C . LEU A 1 582 ? 20.219 -46.031 -25.359 1 90.88 582 LEU A C 1
ATOM 4636 O O . LEU A 1 582 ? 19.969 -46.594 -24.297 1 90.88 582 LEU A O 1
ATOM 4640 N N . LEU A 1 583 ? 19.484 -46.062 -26.391 1 87.81 583 LEU A N 1
ATOM 4641 C CA . LEU A 1 583 ? 18.297 -46.906 -26.359 1 87.81 583 LEU A CA 1
ATOM 4642 C C . LEU A 1 583 ? 18.672 -48.375 -26.328 1 87.81 583 LEU A C 1
ATOM 4644 O O . LEU A 1 583 ? 18.031 -49.156 -25.641 1 87.81 583 LEU A O 1
ATOM 4648 N N . ALA A 1 584 ? 19.703 -48.688 -27.031 1 88.12 584 ALA A N 1
ATOM 4649 C CA . ALA A 1 584 ? 20.156 -50.094 -27.125 1 88.12 584 ALA A CA 1
ATOM 4650 C C . ALA A 1 584 ? 20.766 -50.531 -25.797 1 88.12 584 ALA A C 1
ATOM 4652 O O . ALA A 1 584 ? 20.688 -51.719 -25.453 1 88.12 584 ALA A O 1
ATOM 4653 N N . LYS A 1 585 ? 21.281 -49.625 -25.078 1 89.62 585 LYS A N 1
ATOM 4654 C CA . LYS A 1 585 ? 21.922 -49.969 -23.812 1 89.62 585 LYS A CA 1
ATOM 4655 C C . LYS A 1 585 ? 20.875 -50.281 -22.734 1 89.62 585 LYS A C 1
ATOM 4657 O O . LYS A 1 585 ? 21.188 -50.969 -21.75 1 89.62 585 LYS A O 1
ATOM 4662 N N . GLY A 1 586 ? 19.656 -49.875 -22.828 1 82.88 586 GLY A N 1
ATOM 4663 C CA . GLY A 1 586 ? 18.547 -50.188 -21.938 1 82.88 586 GLY A CA 1
ATOM 4664 C C . GLY A 1 586 ? 18.703 -49.562 -20.562 1 82.88 586 GLY A C 1
ATOM 4665 O O . GLY A 1 586 ? 18.234 -50.094 -19.562 1 82.88 586 GLY A O 1
ATOM 4666 N N . GLY A 1 587 ? 19.469 -48.594 -20.531 1 86.94 587 GLY A N 1
ATOM 4667 C CA . GLY A 1 587 ? 19.719 -47.938 -19.234 1 86.94 587 GLY A CA 1
ATOM 4668 C C . GLY A 1 587 ? 18.641 -46.938 -18.844 1 86.94 587 GLY A C 1
ATOM 4669 O O . GLY A 1 587 ? 17.453 -47.156 -19.156 1 86.94 587 GLY A O 1
ATOM 4670 N N . TYR A 1 588 ? 19.016 -45.969 -18.078 1 84.31 588 TYR A N 1
ATOM 4671 C CA . TYR A 1 588 ? 18.078 -44.969 -17.547 1 84.31 588 TYR A CA 1
ATOM 4672 C C . TYR A 1 588 ? 17.438 -44.156 -18.688 1 84.31 588 TYR A C 1
ATOM 4674 O O . TYR A 1 588 ? 16.25 -43.844 -18.625 1 84.31 588 TYR A O 1
ATOM 4682 N N . TYR A 1 589 ? 18.109 -43.875 -19.625 1 86.5 589 TYR A N 1
ATOM 4683 C CA . TYR A 1 589 ? 17.609 -43.156 -20.781 1 86.5 589 TYR A CA 1
ATOM 4684 C C . TYR A 1 589 ? 16.453 -43.906 -21.438 1 86.5 589 TYR A C 1
ATOM 4686 O O . TYR A 1 589 ? 15.445 -43.281 -21.797 1 86.5 589 TYR A O 1
ATOM 4694 N N . ALA A 1 590 ? 16.688 -45.125 -21.641 1 82 590 ALA A N 1
ATOM 4695 C CA . ALA A 1 590 ? 15.672 -45.938 -22.266 1 82 590 ALA A CA 1
ATOM 4696 C C . ALA A 1 590 ? 14.383 -45.969 -21.453 1 82 590 ALA A C 1
ATOM 4698 O O . ALA A 1 590 ? 13.281 -45.938 -22 1 82 590 ALA A O 1
ATOM 4699 N N . THR A 1 591 ? 14.641 -46 -20.234 1 76 591 THR A N 1
ATOM 4700 C CA . THR A 1 591 ? 13.484 -45.969 -19.344 1 76 591 THR A CA 1
ATOM 4701 C C . THR A 1 591 ? 12.742 -44.656 -19.453 1 76 591 THR A C 1
ATOM 4703 O O . THR A 1 591 ? 11.508 -44.625 -19.5 1 76 591 THR A O 1
ATOM 4706 N N . LEU A 1 592 ? 13.492 -43.594 -19.469 1 73.94 592 LEU A N 1
ATOM 4707 C CA . LEU A 1 592 ? 12.891 -42.281 -19.594 1 73.94 592 LEU A CA 1
ATOM 4708 C C . LEU A 1 592 ? 12.164 -42.156 -20.922 1 73.94 592 LEU A C 1
ATOM 4710 O O . LEU A 1 592 ? 11.086 -41.531 -21 1 73.94 592 LEU A O 1
ATOM 4714 N N . TYR A 1 593 ? 12.82 -42.656 -21.906 1 71.5 593 TYR A N 1
ATOM 4715 C CA . TYR A 1 593 ? 12.281 -42.594 -23.266 1 71.5 593 TYR A CA 1
ATOM 4716 C C . TYR A 1 593 ? 10.945 -43.344 -23.344 1 71.5 593 TYR A C 1
ATOM 4718 O O . TYR A 1 593 ? 10 -42.875 -23.969 1 71.5 593 TYR A O 1
ATOM 4726 N N . ARG A 1 594 ? 10.969 -44.469 -22.766 1 62.69 594 ARG A N 1
ATOM 4727 C CA . ARG A 1 594 ? 9.758 -45.281 -22.781 1 62.69 594 ARG A CA 1
ATOM 4728 C C . ARG A 1 594 ? 8.625 -44.594 -22.016 1 62.69 594 ARG A C 1
ATOM 4730 O O . ARG A 1 594 ? 7.469 -44.688 -22.422 1 62.69 594 ARG A O 1
ATOM 4737 N N . LEU A 1 595 ? 9.117 -43.938 -20.984 1 54.25 595 LEU A N 1
ATOM 4738 C CA . LEU A 1 595 ? 8.125 -43.281 -20.156 1 54.25 595 LEU A CA 1
ATOM 4739 C C . LEU A 1 595 ? 7.605 -42 -20.828 1 54.25 595 LEU A C 1
ATOM 4741 O O . LEU A 1 595 ? 6.41 -41.719 -20.75 1 54.25 595 LEU A O 1
ATOM 4745 N N . GLN A 1 596 ? 8.555 -41.281 -21.281 1 54.94 596 GLN A N 1
ATOM 4746 C CA . GLN A 1 596 ? 8.203 -39.969 -21.766 1 54.94 596 GLN A CA 1
ATOM 4747 C C . GLN A 1 596 ? 7.719 -40 -23.219 1 54.94 596 GLN A C 1
ATOM 4749 O O . GLN A 1 596 ? 6.801 -39.281 -23.594 1 54.94 596 GLN A O 1
ATOM 4754 N N . TYR A 1 597 ? 8.43 -40.875 -24.172 1 51.56 597 TYR A N 1
ATOM 4755 C CA . TYR A 1 597 ? 8.203 -40.75 -25.609 1 51.56 597 TYR A CA 1
ATOM 4756 C C . TYR A 1 597 ? 7.48 -42 -26.156 1 51.56 597 TYR A C 1
ATOM 4758 O O . TYR A 1 597 ? 6.949 -41.969 -27.266 1 51.56 597 TYR A O 1
ATOM 4766 N N . ALA A 1 598 ? 7.781 -43.188 -25.594 1 43.28 598 ALA A N 1
ATOM 4767 C CA . ALA A 1 598 ? 7.168 -44.375 -26.203 1 43.28 598 ALA A CA 1
ATOM 4768 C C . ALA A 1 598 ? 5.656 -44.219 -26.312 1 43.28 598 ALA A C 1
ATOM 4770 O O . ALA A 1 598 ? 4.992 -45 -27 1 43.28 598 ALA A O 1
ATOM 4771 N N . GLU A 1 599 ? 5.137 -43.5 -25.531 1 36.12 599 GLU A N 1
ATOM 4772 C CA . GLU A 1 599 ? 3.697 -43.5 -25.766 1 36.12 599 GLU A CA 1
ATOM 4773 C C . GLU A 1 599 ? 3.352 -42.75 -27.062 1 36.12 599 GLU A C 1
ATOM 4775 O O . GLU A 1 599 ? 2.193 -42.75 -27.484 1 36.12 599 GLU A O 1
ATOM 4780 N N . HIS A 1 600 ? 4.32 -41.906 -27.672 1 34.16 600 HIS A N 1
ATOM 4781 C CA . HIS A 1 600 ? 3.934 -41.406 -29 1 34.16 600 HIS A CA 1
ATOM 4782 C C . HIS A 1 600 ? 4.531 -42.281 -30.109 1 34.16 600 HIS A C 1
ATOM 4784 O O . HIS A 1 600 ? 5.711 -42.625 -30.047 1 34.16 600 HIS A O 1
ATOM 4790 N N . MET B 1 1 ? -6.844 0.742 -16.125 1 28.92 1 MET B N 1
ATOM 4791 C CA . MET B 1 1 ? -8.016 0.901 -15.266 1 28.92 1 MET B CA 1
ATOM 4792 C C . MET B 1 1 ? -7.723 1.837 -14.102 1 28.92 1 MET B C 1
ATOM 4794 O O . MET B 1 1 ? -8.617 2.18 -13.328 1 28.92 1 MET B O 1
ATOM 4798 N N . THR B 1 2 ? -6.355 2.033 -13.852 1 34.56 2 THR B N 1
ATOM 4799 C CA . THR B 1 2 ? -5.992 2.809 -12.672 1 34.56 2 THR B CA 1
ATOM 4800 C C . THR B 1 2 ? -6.152 4.305 -12.938 1 34.56 2 THR B C 1
ATOM 4802 O O . THR B 1 2 ? -6.043 5.117 -12.023 1 34.56 2 THR B O 1
ATOM 4805 N N . GLU B 1 3 ? -5.969 4.605 -14.234 1 37.91 3 GLU B N 1
ATOM 4806 C CA . GLU B 1 3 ? -5.824 6.008 -14.617 1 37.91 3 GLU B CA 1
ATOM 4807 C C . GLU B 1 3 ? -7.082 6.805 -14.281 1 37.91 3 GLU B C 1
ATOM 4809 O O . GLU B 1 3 ? -6.996 7.949 -13.836 1 37.91 3 GLU B O 1
ATOM 4814 N N . ASP B 1 4 ? -8.25 6.293 -14.875 1 39.06 4 ASP B N 1
ATOM 4815 C CA . ASP B 1 4 ? -9.508 7.023 -14.977 1 39.06 4 ASP B CA 1
ATOM 4816 C C . ASP B 1 4 ? -10.148 7.215 -13.602 1 39.06 4 ASP B C 1
ATOM 4818 O O . ASP B 1 4 ? -11.227 7.793 -13.484 1 39.06 4 ASP B O 1
ATOM 4822 N N . ALA B 1 5 ? -9.758 6.488 -12.664 1 38.12 5 ALA B N 1
ATOM 4823 C CA . ALA B 1 5 ? -10.523 6.406 -11.43 1 38.12 5 ALA B CA 1
ATOM 4824 C C . ALA B 1 5 ? -10.461 7.723 -10.656 1 38.12 5 ALA B C 1
ATOM 4826 O O . ALA B 1 5 ? -11.336 8.008 -9.836 1 38.12 5 ALA B O 1
ATOM 4827 N N . TYR B 1 6 ? -9.375 8.352 -10.75 1 44.78 6 TYR B N 1
ATOM 4828 C CA . TYR B 1 6 ? -9.25 9.484 -9.836 1 44.78 6 TYR B CA 1
ATOM 4829 C C . TYR B 1 6 ? -9.977 10.711 -10.391 1 44.78 6 TYR B C 1
ATOM 4831 O O . TYR B 1 6 ? -10.008 11.758 -9.742 1 44.78 6 TYR B O 1
ATOM 4839 N N . SER B 1 7 ? -10.266 10.656 -11.602 1 44.47 7 SER B N 1
ATOM 4840 C CA . SER B 1 7 ? -10.875 11.883 -12.094 1 44.47 7 SER B CA 1
ATOM 4841 C C . SER B 1 7 ? -12.344 11.969 -11.68 1 44.47 7 SER B C 1
ATOM 4843 O O . SER B 1 7 ? -13.086 12.82 -12.172 1 44.47 7 SER B O 1
ATOM 4845 N N . LYS B 1 8 ? -12.852 10.891 -11.211 1 49 8 LYS B N 1
ATOM 4846 C CA . LYS B 1 8 ? -14.297 11.094 -11.141 1 49 8 LYS B CA 1
ATOM 4847 C C . LYS B 1 8 ? -14.648 12.141 -10.086 1 49 8 LYS B C 1
ATOM 4849 O O . LYS B 1 8 ? -14.172 12.07 -8.945 1 49 8 LYS B O 1
ATOM 4854 N N . THR B 1 9 ? -15.25 13.172 -10.523 1 58.69 9 THR B N 1
ATOM 4855 C CA . THR B 1 9 ? -15.969 14.297 -9.93 1 58.69 9 THR B CA 1
ATOM 4856 C C . THR B 1 9 ? -16.797 13.844 -8.734 1 58.69 9 THR B C 1
ATOM 4858 O O . THR B 1 9 ? -17.047 12.648 -8.562 1 58.69 9 THR B O 1
ATOM 4861 N N . PHE B 1 10 ? -17.25 14.719 -8.062 1 68.19 10 PHE B N 1
ATOM 4862 C CA . PHE B 1 10 ? -18.188 14.641 -6.953 1 68.19 10 PHE B CA 1
ATOM 4863 C C . PHE B 1 10 ? -19.406 13.797 -7.328 1 68.19 10 PHE B C 1
ATOM 4865 O O . PHE B 1 10 ? -20.125 14.117 -8.281 1 68.19 10 PHE B O 1
ATOM 4872 N N . ASP B 1 11 ? -19.359 12.422 -6.754 1 79.06 11 ASP B N 1
ATOM 4873 C CA . ASP B 1 11 ? -20.547 11.594 -6.91 1 79.06 11 ASP B CA 1
ATOM 4874 C C . ASP B 1 11 ? -21.5 11.773 -5.73 1 79.06 11 ASP B C 1
ATOM 4876 O O . ASP B 1 11 ? -21.25 11.281 -4.633 1 79.06 11 ASP B O 1
ATOM 4880 N N . ARG B 1 12 ? -22.641 12.445 -5.926 1 83.81 12 ARG B N 1
ATOM 4881 C CA . ARG B 1 12 ? -23.625 12.781 -4.895 1 83.81 12 ARG B CA 1
ATOM 4882 C C . ARG B 1 12 ? -24.234 11.531 -4.285 1 83.81 12 ARG B C 1
ATOM 4884 O O . ARG B 1 12 ? -24.531 11.492 -3.092 1 83.81 12 ARG B O 1
ATOM 4891 N N . VAL B 1 13 ? -24.344 10.516 -5.074 1 87.38 13 VAL B N 1
ATOM 4892 C CA . VAL B 1 13 ? -24.984 9.281 -4.609 1 87.38 13 VAL B CA 1
ATOM 4893 C C . VAL B 1 13 ? -24.062 8.57 -3.623 1 87.38 13 VAL B C 1
ATOM 4895 O O . VAL B 1 13 ? -24.5 8.133 -2.557 1 87.38 13 VAL B O 1
ATOM 4898 N N . LEU B 1 14 ? -22.828 8.539 -3.982 1 88.75 14 LEU B N 1
ATOM 4899 C CA . LEU B 1 14 ? -21.859 7.883 -3.113 1 88.75 14 LEU B CA 1
ATOM 4900 C C . LEU B 1 14 ? -21.719 8.641 -1.797 1 88.75 14 LEU B C 1
ATOM 4902 O O . LEU B 1 14 ? -21.594 8.031 -0.732 1 88.75 14 LEU B O 1
ATOM 4906 N N . PHE B 1 15 ? -21.781 9.922 -1.974 1 89.19 15 PHE B N 1
ATOM 4907 C CA . PHE B 1 15 ? -21.688 10.773 -0.789 1 89.19 15 PHE B CA 1
ATOM 4908 C C . PHE B 1 15 ? -22.859 10.531 0.143 1 89.19 15 PHE B C 1
ATOM 4910 O O . PHE B 1 15 ? -22.688 10.406 1.356 1 89.19 15 PHE B O 1
ATOM 4917 N N . ALA B 1 16 ? -24.047 10.43 -0.361 1 90.75 16 ALA B N 1
ATOM 4918 C CA . ALA B 1 16 ? -25.266 10.195 0.421 1 90.75 16 ALA B CA 1
ATOM 4919 C C . ALA B 1 16 ? -25.219 8.828 1.1 1 90.75 16 ALA B C 1
ATOM 4921 O O . ALA B 1 16 ? -25.703 8.672 2.223 1 90.75 16 ALA B O 1
ATOM 4922 N N . ARG B 1 17 ? -24.656 7.898 0.477 1 90.31 17 ARG B N 1
ATOM 4923 C CA . ARG B 1 17 ? -24.562 6.551 1.028 1 90.31 17 ARG B CA 1
ATOM 4924 C C . ARG B 1 17 ? -23.594 6.508 2.207 1 90.31 17 ARG B C 1
ATOM 4926 O O . ARG B 1 17 ? -23.812 5.781 3.176 1 90.31 17 ARG B O 1
ATOM 4933 N N . ILE B 1 18 ? -22.531 7.273 2.014 1 89.94 18 ILE B N 1
ATOM 4934 C CA . ILE B 1 18 ? -21.594 7.359 3.127 1 89.94 18 ILE B CA 1
ATOM 4935 C C . ILE B 1 18 ? -22.281 7.984 4.336 1 89.94 18 ILE B C 1
ATOM 4937 O O . ILE B 1 18 ? -22.156 7.492 5.461 1 89.94 18 ILE B O 1
ATOM 4941 N N . LEU B 1 19 ? -23.078 9.023 4.105 1 89.88 19 LEU B N 1
ATOM 4942 C CA . LEU B 1 19 ? -23.766 9.742 5.176 1 89.88 19 LEU B CA 1
ATOM 4943 C C . LEU B 1 19 ? -24.859 8.875 5.797 1 89.88 19 LEU B C 1
ATOM 4945 O O . LEU B 1 19 ? -25.234 9.086 6.953 1 89.88 19 LEU B O 1
ATOM 4949 N N . ALA B 1 20 ? -25.359 7.902 5.031 1 91.75 20 ALA B N 1
ATOM 4950 C CA . ALA B 1 20 ? -26.359 6.977 5.551 1 91.75 20 ALA B CA 1
ATOM 4951 C C . ALA B 1 20 ? -25.781 6.125 6.68 1 91.75 20 ALA B C 1
ATOM 4953 O O . ALA B 1 20 ? -26.5 5.734 7.598 1 91.75 20 ALA B O 1
ATOM 4954 N N . TYR B 1 21 ? -24.531 5.879 6.688 1 91.62 21 TYR B N 1
ATOM 4955 C CA . TYR B 1 21 ? -23.875 5.09 7.727 1 91.62 21 TYR B CA 1
ATOM 4956 C C . TYR B 1 21 ? -23.641 5.93 8.977 1 91.62 21 TYR B C 1
ATOM 4958 O O . TYR B 1 21 ? -23.375 5.391 10.055 1 91.62 21 TYR B O 1
ATOM 4966 N N . VAL B 1 22 ? -23.766 7.238 8.797 1 92.06 22 VAL B N 1
ATOM 4967 C CA . VAL B 1 22 ? -23.594 8.148 9.93 1 92.06 22 VAL B CA 1
ATOM 4968 C C . VAL B 1 22 ? -24.938 8.391 10.602 1 92.06 22 VAL B C 1
ATOM 4970 O O . VAL B 1 22 ? -25 8.812 11.758 1 92.06 22 VAL B O 1
ATOM 4973 N N . ARG B 1 23 ? -26.062 8.016 9.984 1 91.5 23 ARG B N 1
ATOM 4974 C CA . ARG B 1 23 ? -27.422 8.32 10.414 1 91.5 23 ARG B CA 1
ATOM 4975 C C . ARG B 1 23 ? -27.719 7.688 11.766 1 91.5 23 ARG B C 1
ATOM 4977 O O . ARG B 1 23 ? -28.344 8.32 12.633 1 91.5 23 ARG B O 1
ATOM 4984 N N . PRO B 1 24 ? -27.234 6.465 11.969 1 92.25 24 PRO B N 1
ATOM 4985 C CA . PRO B 1 24 ? -27.531 5.863 13.273 1 92.25 24 PRO B CA 1
ATOM 4986 C C . PRO B 1 24 ? -26.859 6.609 14.422 1 92.25 24 PRO B C 1
ATOM 4988 O O . PRO B 1 24 ? -27.297 6.5 15.57 1 92.25 24 PRO B O 1
ATOM 4991 N N . TYR B 1 25 ? -25.938 7.355 14.125 1 94.38 25 TYR B N 1
ATOM 4992 C CA . TYR B 1 25 ? -25.188 8.078 15.156 1 94.38 25 TYR B CA 1
ATOM 4993 C C . TYR B 1 25 ? -25.484 9.578 15.086 1 94.38 25 TYR B C 1
ATOM 4995 O O . TYR B 1 25 ? -24.609 10.398 15.367 1 94.38 25 TYR B O 1
ATOM 5003 N N . ARG B 1 26 ? -26.625 9.984 14.727 1 92.38 26 ARG B N 1
ATOM 5004 C CA . ARG B 1 26 ? -27.016 11.383 14.516 1 92.38 26 ARG B CA 1
ATOM 5005 C C . ARG B 1 26 ? -26.938 12.172 15.82 1 92.38 26 ARG B C 1
ATOM 5007 O O . ARG B 1 26 ? -26.578 13.352 15.82 1 92.38 26 ARG B O 1
ATOM 5014 N N . LEU B 1 27 ? -27.219 11.484 16.922 1 94.12 27 LEU B N 1
ATOM 5015 C CA . LEU B 1 27 ? -27.188 12.18 18.203 1 94.12 27 LEU B CA 1
ATOM 5016 C C . LEU B 1 27 ? -25.75 12.539 18.578 1 94.12 27 LEU B C 1
ATOM 5018 O O . LEU B 1 27 ? -25.5 13.648 19.062 1 94.12 27 LEU B O 1
ATOM 5022 N N . GLN B 1 28 ? -24.891 11.617 18.359 1 95 28 GLN B N 1
ATOM 5023 C CA . GLN B 1 28 ? -23.484 11.867 18.656 1 95 28 GLN B CA 1
ATOM 5024 C C . GLN B 1 28 ? -22.906 12.938 17.734 1 95 28 GLN B C 1
ATOM 5026 O O . GLN B 1 28 ? -22.141 13.805 18.188 1 95 28 GLN B O 1
ATOM 5031 N N . VAL B 1 29 ? -23.328 12.906 16.516 1 92.75 29 VAL B N 1
ATOM 5032 C CA . VAL B 1 29 ? -22.875 13.914 15.57 1 92.75 29 VAL B CA 1
ATOM 5033 C C . VAL B 1 29 ? -23.453 15.273 15.938 1 92.75 29 VAL B C 1
ATOM 5035 O O . VAL B 1 29 ? -22.75 16.281 15.891 1 92.75 29 VAL B O 1
ATOM 5038 N N . GLY B 1 30 ? -24.719 15.352 16.281 1 92.94 30 GLY B N 1
ATOM 5039 C CA . GLY B 1 30 ? -25.328 16.594 16.719 1 92.94 30 GLY B CA 1
ATOM 5040 C C . GLY B 1 30 ? -24.641 17.203 17.938 1 92.94 30 GLY B C 1
ATOM 5041 O O . GLY B 1 30 ? -24.406 18.406 18 1 92.94 30 GLY B O 1
ATOM 5042 N N . LEU B 1 31 ? -24.297 16.328 18.859 1 95.06 31 LEU B N 1
ATOM 5043 C CA . LEU B 1 31 ? -23.594 16.766 20.062 1 95.06 31 LEU B CA 1
ATOM 5044 C C . LEU B 1 31 ? -22.188 17.281 19.703 1 95.06 31 LEU B C 1
ATOM 5046 O O . LEU B 1 31 ? -21.719 18.266 20.297 1 95.06 31 LEU B O 1
ATOM 5050 N N . ALA B 1 32 ? -21.562 16.562 18.781 1 93.62 32 ALA B N 1
ATOM 5051 C CA . ALA B 1 32 ? -20.234 17 18.344 1 93.62 32 ALA B CA 1
ATOM 5052 C C . ALA B 1 32 ? -20.312 18.375 17.688 1 93.62 32 ALA B C 1
ATOM 5054 O O . ALA B 1 32 ? -19.438 19.219 17.906 1 93.62 32 ALA B O 1
ATOM 5055 N N . LEU B 1 33 ? -21.312 18.594 16.891 1 91.94 33 LEU B N 1
ATOM 5056 C CA . LEU B 1 33 ? -21.5 19.891 16.219 1 91.94 33 LEU B CA 1
ATOM 5057 C C . LEU B 1 33 ? -21.797 20.984 17.234 1 91.94 33 LEU B C 1
ATOM 5059 O O . LEU B 1 33 ? -21.359 22.125 17.062 1 91.94 33 LEU B O 1
ATOM 5063 N N . LEU B 1 34 ? -22.5 20.609 18.266 1 94.38 34 LEU B N 1
ATOM 5064 C CA . LEU B 1 34 ? -22.766 21.562 19.328 1 94.38 34 LEU B CA 1
ATOM 5065 C C . LEU B 1 34 ? -21.484 21.938 20.062 1 94.38 34 LEU B C 1
ATOM 5067 O O . LEU B 1 34 ? -21.25 23.109 20.344 1 94.38 34 LEU B O 1
ATOM 5071 N N . PHE B 1 35 ? -20.703 20.938 20.344 1 94.38 35 PHE B N 1
ATOM 5072 C CA . PHE B 1 35 ? -19.422 21.203 20.969 1 94.38 35 PHE B CA 1
ATOM 5073 C C . PHE B 1 35 ? -18.516 22.031 20.062 1 94.38 35 PHE B C 1
ATOM 5075 O O . PHE B 1 35 ? -17.75 22.875 20.516 1 94.38 35 PHE B O 1
ATOM 5082 N N . LEU B 1 36 ? -18.656 21.75 18.797 1 91.12 36 LEU B N 1
ATOM 5083 C CA . LEU B 1 36 ? -17.906 22.516 17.812 1 91.12 36 LEU B CA 1
ATOM 5084 C C . LEU B 1 36 ? -18.328 23.984 17.812 1 91.12 36 LEU B C 1
ATOM 5086 O O . LEU B 1 36 ? -17.469 24.875 17.766 1 91.12 36 LEU B O 1
ATOM 5090 N N . LEU B 1 37 ? -19.594 24.219 17.859 1 91.06 37 LEU B N 1
ATOM 5091 C CA . LEU B 1 37 ? -20.125 25.578 17.938 1 91.06 37 LEU B CA 1
ATOM 5092 C C . LEU B 1 37 ? -19.656 26.281 19.203 1 91.06 37 LEU B C 1
ATOM 5094 O O . LEU B 1 37 ? -19.234 27.438 19.172 1 91.06 37 LEU B O 1
ATOM 5098 N N . LEU B 1 38 ? -19.703 25.562 20.266 1 92.94 38 LEU B N 1
ATOM 5099 C CA . LEU B 1 38 ? -19.266 26.109 21.531 1 92.94 38 LEU B CA 1
ATOM 5100 C C . LEU B 1 38 ? -17.766 26.438 21.5 1 92.94 38 LEU B C 1
ATOM 5102 O O . LEU B 1 38 ? -17.344 27.469 22.016 1 92.94 38 LEU B O 1
ATOM 5106 N N . GLY B 1 39 ? -17.062 25.516 20.922 1 90.06 39 GLY B N 1
ATOM 5107 C CA . GLY B 1 39 ? -15.625 25.75 20.781 1 90.06 39 GLY B CA 1
ATOM 5108 C C . GLY B 1 39 ? -15.289 26.953 19.922 1 90.06 39 GLY B C 1
ATOM 5109 O O . GLY B 1 39 ? -14.383 27.719 20.25 1 90.06 39 GLY B O 1
ATOM 5110 N N . THR B 1 40 ? -16.031 27.109 18.891 1 87.69 40 THR B N 1
ATOM 5111 C CA . THR B 1 40 ? -15.82 28.25 17.984 1 87.69 40 THR B CA 1
ATOM 5112 C C . THR B 1 40 ? -16.188 29.562 18.672 1 87.69 40 THR B C 1
ATOM 5114 O O . THR B 1 40 ? -15.484 30.547 18.531 1 87.69 40 THR B O 1
ATOM 5117 N N . LEU B 1 41 ? -17.234 29.562 19.375 1 90.31 41 LEU B N 1
ATOM 5118 C CA . LEU B 1 41 ? -17.688 30.766 20.078 1 90.31 41 LEU B CA 1
ATOM 5119 C C . LEU B 1 41 ? -16.703 31.156 21.172 1 90.31 41 LEU B C 1
ATOM 5121 O O . LEU B 1 41 ? -16.406 32.344 21.359 1 90.31 41 LEU B O 1
ATOM 5125 N N . THR B 1 42 ? -16.25 30.141 21.859 1 91.44 42 THR B N 1
ATOM 5126 C CA . THR B 1 42 ? -15.297 30.422 22.922 1 91.44 42 THR B CA 1
ATOM 5127 C C . THR B 1 42 ? -13.969 30.891 22.344 1 91.44 42 THR B C 1
ATOM 5129 O O . THR B 1 42 ? -13.305 31.75 22.922 1 91.44 42 THR B O 1
ATOM 5132 N N . ALA B 1 43 ? -13.578 30.359 21.234 1 87.5 43 ALA B N 1
ATOM 5133 C CA . ALA B 1 43 ? -12.344 30.797 20.578 1 87.5 43 ALA B CA 1
ATOM 5134 C C . ALA B 1 43 ? -12.469 32.219 20.062 1 87.5 43 ALA B C 1
ATOM 5136 O O . ALA B 1 43 ? -11.523 33 20.156 1 87.5 43 ALA B O 1
ATOM 5137 N N . ALA B 1 44 ? -13.625 32.531 19.562 1 88.06 44 ALA B N 1
ATOM 5138 C CA . ALA B 1 44 ? -13.875 33.844 19.016 1 88.06 44 ALA B CA 1
ATOM 5139 C C . ALA B 1 44 ? -13.969 34.906 20.125 1 88.06 44 ALA B C 1
ATOM 5141 O O . ALA B 1 44 ? -13.742 36.094 19.891 1 88.06 44 ALA B O 1
ATOM 5142 N N . ALA B 1 45 ? -14.219 34.469 21.312 1 90.94 45 ALA B N 1
ATOM 5143 C CA . ALA B 1 45 ? -14.375 35.375 22.438 1 90.94 45 ALA B CA 1
ATOM 5144 C C . ALA B 1 45 ? -13.023 35.719 23.062 1 90.94 45 ALA B C 1
ATOM 5146 O O . ALA B 1 45 ? -12.906 36.719 23.797 1 90.94 45 ALA B O 1
ATOM 5147 N N . THR B 1 46 ? -12.016 35.031 22.672 1 88.19 46 THR B N 1
ATOM 5148 C CA . THR B 1 46 ? -10.727 35.125 23.344 1 88.19 46 THR B CA 1
ATOM 5149 C C . THR B 1 46 ? -10.117 36.5 23.125 1 88.19 46 THR B C 1
ATOM 5151 O O . THR B 1 46 ? -9.625 37.125 24.078 1 88.19 46 THR B O 1
ATOM 5154 N N . PRO B 1 47 ? -10.156 37.094 21.922 1 88.81 47 PRO B N 1
ATOM 5155 C CA . PRO B 1 47 ? -9.539 38.406 21.719 1 88.81 47 PRO B CA 1
ATOM 5156 C C . PRO B 1 47 ? -10.25 39.5 22.5 1 88.81 47 PRO B C 1
ATOM 5158 O O . PRO B 1 47 ? -9.648 40.531 22.797 1 88.81 47 PRO B O 1
ATOM 5161 N N . LEU B 1 48 ? -11.508 39.312 22.922 1 91.44 48 LEU B N 1
ATOM 5162 C CA . LEU B 1 48 ? -12.258 40.312 23.672 1 91.44 48 LEU B CA 1
ATOM 5163 C C . LEU B 1 48 ? -11.672 40.5 25.062 1 91.44 48 LEU B C 1
ATOM 5165 O O . LEU B 1 48 ? -11.75 41.594 25.625 1 91.44 48 LEU B O 1
ATOM 5169 N N . PHE B 1 49 ? -11.094 39.469 25.547 1 91.75 49 PHE B N 1
ATOM 5170 C CA . PHE B 1 49 ? -10.492 39.562 26.875 1 91.75 49 PHE B CA 1
ATOM 5171 C C . PHE B 1 49 ? -9.27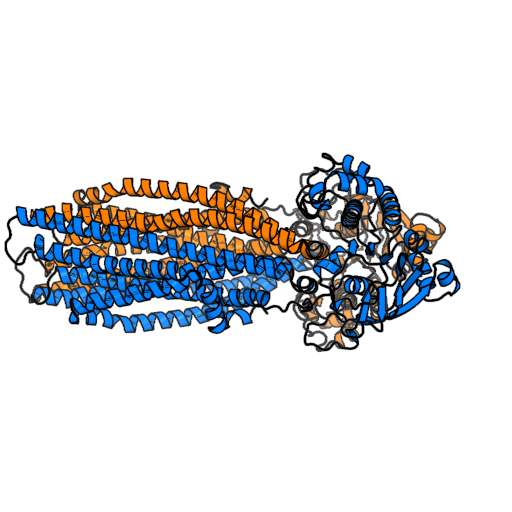3 40.469 26.844 1 91.75 49 PHE B C 1
ATOM 5173 O O . PHE B 1 49 ? -9.008 41.219 27.812 1 91.75 49 PHE B O 1
ATOM 5180 N N . PHE B 1 50 ? -8.609 40.469 25.734 1 90.38 50 PHE B N 1
ATOM 5181 C CA . PHE B 1 50 ? -7.48 41.375 25.594 1 90.38 50 PHE B CA 1
ATOM 5182 C C . PHE B 1 50 ? -7.961 42.812 25.438 1 90.38 50 PHE B C 1
ATOM 5184 O O . PHE B 1 50 ? -7.352 43.719 26 1 90.38 50 PHE B O 1
ATOM 5191 N N . LYS B 1 51 ? -9.016 42.938 24.75 1 90 51 LYS B N 1
ATOM 5192 C CA . LYS B 1 51 ? -9.617 44.25 24.609 1 90 51 LYS B CA 1
ATOM 5193 C C . LYS B 1 51 ? -10.031 44.812 25.969 1 90 51 LYS B C 1
ATOM 5195 O O . LYS B 1 51 ? -9.688 45.969 26.312 1 90 51 LYS B O 1
ATOM 5200 N N . TRP B 1 52 ? -10.688 44 26.75 1 89.94 52 TRP B N 1
ATOM 5201 C CA . TRP B 1 52 ? -11.156 44.438 28.062 1 89.94 52 TRP B CA 1
ATOM 5202 C C . TRP B 1 52 ? -9.984 44.719 29 1 89.94 52 TRP B C 1
ATOM 5204 O O . TRP B 1 52 ? -10.023 45.688 29.781 1 89.94 52 TRP B O 1
ATOM 5214 N N . ALA B 1 53 ? -8.992 43.969 28.891 1 90.38 53 ALA B N 1
ATOM 5215 C CA . ALA B 1 53 ? -7.82 44.156 29.75 1 90.38 53 ALA B CA 1
ATOM 5216 C C . ALA B 1 53 ? -7.109 45.469 29.438 1 90.38 53 ALA B C 1
ATOM 5218 O O . ALA B 1 53 ? -6.723 46.188 30.328 1 90.38 53 ALA B O 1
ATOM 5219 N N . ILE B 1 54 ? -7.02 45.781 28.188 1 88.56 54 ILE B N 1
ATOM 5220 C CA . ILE B 1 54 ? -6.285 46.969 27.734 1 88.56 54 ILE B CA 1
ATOM 5221 C C . ILE B 1 54 ? -7.121 48.219 27.984 1 88.56 54 ILE B C 1
ATOM 5223 O O . ILE B 1 54 ? -6.656 49.156 28.609 1 88.56 54 ILE B O 1
ATOM 5227 N N . ASP B 1 55 ? -8.344 48.188 27.625 1 87.19 55 ASP B N 1
ATOM 5228 C CA . ASP B 1 55 ? -9.188 49.375 27.719 1 87.19 55 ASP B CA 1
ATOM 5229 C C . ASP B 1 55 ? -9.609 49.625 29.156 1 87.19 55 ASP B C 1
ATOM 5231 O O . ASP B 1 55 ? -9.844 50.781 29.562 1 87.19 55 ASP B O 1
ATOM 5235 N N . GLY B 1 56 ? -9.664 48.594 29.969 1 85.81 56 GLY B N 1
ATOM 5236 C CA . GLY B 1 56 ? -10.203 48.75 31.312 1 85.81 56 GLY B CA 1
ATOM 5237 C C . GLY B 1 56 ? -9.125 48.938 32.344 1 85.81 56 GLY B C 1
ATOM 5238 O O . GLY B 1 56 ? -9.336 49.625 33.344 1 85.81 56 GLY B O 1
ATOM 5239 N N . ALA B 1 57 ? -8.039 48.312 32.156 1 85.06 57 ALA B N 1
ATOM 5240 C CA . ALA B 1 57 ? -7.078 48.312 33.25 1 85.06 57 ALA B CA 1
ATOM 5241 C C . ALA B 1 57 ? -5.754 48.938 32.812 1 85.06 57 ALA B C 1
ATOM 5243 O O . ALA B 1 57 ? -5.121 49.656 33.594 1 85.06 57 ALA B O 1
ATOM 5244 N N . LEU B 1 58 ? -5.359 48.781 31.656 1 80.81 58 LEU B N 1
ATOM 5245 C CA . LEU B 1 58 ? -4.016 49.156 31.25 1 80.81 58 LEU B CA 1
ATOM 5246 C C . LEU B 1 58 ? -4.004 50.594 30.734 1 80.81 58 LEU B C 1
ATOM 5248 O O . LEU B 1 58 ? -3.113 51.375 31.078 1 80.81 58 LEU B O 1
ATOM 5252 N N . VAL B 1 59 ? -4.949 50.875 29.844 1 80.06 59 VAL B N 1
ATOM 5253 C CA . VAL B 1 59 ? -5.125 52.25 29.359 1 80.06 59 VAL B CA 1
ATOM 5254 C C . VAL B 1 59 ? -6.562 52.688 29.609 1 80.06 59 VAL B C 1
ATOM 5256 O O . VAL B 1 59 ? -7.344 52.844 28.656 1 80.06 59 VAL B O 1
ATOM 5259 N N . PRO B 1 60 ? -6.758 52.938 30.938 1 73.69 60 PRO B N 1
ATOM 5260 C CA . PRO B 1 60 ? -8.148 53.281 31.25 1 73.69 60 PRO B CA 1
ATOM 5261 C C . PRO B 1 60 ? -8.547 54.656 30.734 1 73.69 60 PRO B C 1
ATOM 5263 O O . PRO B 1 60 ? -7.719 55.562 30.688 1 73.69 60 PRO B O 1
ATOM 5266 N N . GLN B 1 61 ? -9.688 54.688 30.219 1 67.94 61 GLN B N 1
ATOM 5267 C CA . GLN B 1 61 ? -10.234 55.969 29.75 1 67.94 61 GLN B CA 1
ATOM 5268 C C . GLN B 1 61 ? -10.469 56.906 30.906 1 67.94 61 GLN B C 1
ATOM 5270 O O . GLN B 1 61 ? -10.352 58.125 30.75 1 67.94 61 GLN B O 1
ATOM 5275 N N . SER B 1 62 ? -10.727 56.344 32.125 1 71.88 62 SER B N 1
ATOM 5276 C CA . SER B 1 62 ? -10.906 57.156 33.312 1 71.88 62 SER B CA 1
ATOM 5277 C C . SER B 1 62 ? -9.945 56.719 34.438 1 71.88 62 SER B C 1
ATOM 5279 O O . SER B 1 62 ? -9.586 55.562 34.531 1 71.88 62 SER B O 1
ATOM 5281 N N . PRO B 1 63 ? -9.438 57.688 35.156 1 76.56 63 PRO B N 1
ATOM 5282 C CA . PRO B 1 63 ? -8.484 57.375 36.219 1 76.56 63 PRO B CA 1
ATOM 5283 C C . PRO B 1 63 ? -9.086 56.438 37.281 1 76.56 63 PRO B C 1
ATOM 5285 O O . PRO B 1 63 ? -10.172 56.719 37.812 1 76.56 63 PRO B O 1
ATOM 5288 N N . LYS B 1 64 ? -8.633 55.312 37.375 1 82.75 64 LYS B N 1
ATOM 5289 C CA . LYS B 1 64 ? -9.055 54.344 38.375 1 82.75 64 LYS B CA 1
ATOM 5290 C C . LYS B 1 64 ? -7.914 54 39.344 1 82.75 64 LYS B C 1
ATOM 5292 O O . LYS B 1 64 ? -6.746 54.031 38.938 1 82.75 64 LYS B O 1
ATOM 5297 N N . PRO B 1 65 ? -8.312 53.719 40.625 1 85.31 65 PRO B N 1
ATOM 5298 C CA . PRO B 1 65 ? -7.27 53.344 41.594 1 85.31 65 PRO B CA 1
ATOM 5299 C C . PRO B 1 65 ? -6.551 52.062 41.219 1 85.31 65 PRO B C 1
ATOM 5301 O O . PRO B 1 65 ? -7.098 51.219 40.469 1 85.31 65 PRO B O 1
ATOM 5304 N N . LEU B 1 66 ? -5.305 52.031 41.719 1 85.12 66 LEU B N 1
ATOM 5305 C CA . LEU B 1 66 ? -4.418 50.906 41.375 1 85.12 66 LEU B CA 1
ATOM 5306 C C . LEU B 1 66 ? -5.027 49.594 41.812 1 85.12 66 LEU B C 1
ATOM 5308 O O . LEU B 1 66 ? -4.934 48.594 41.094 1 85.12 66 LEU B O 1
ATOM 5312 N N . ASP B 1 67 ? -5.602 49.594 42.969 1 86.5 67 ASP B N 1
ATOM 5313 C CA . ASP B 1 67 ? -6.164 48.375 43.5 1 86.5 67 ASP B CA 1
ATOM 5314 C C . ASP B 1 67 ? -7.312 47.844 42.656 1 86.5 67 ASP B C 1
ATOM 5316 O O . ASP B 1 67 ? -7.457 46.656 42.438 1 86.5 67 ASP B O 1
ATOM 5320 N N . GLU B 1 68 ? -8.07 48.75 42.125 1 88.19 68 GLU B N 1
ATOM 5321 C CA . GLU B 1 68 ? -9.188 48.375 41.281 1 88.19 68 GLU B CA 1
ATOM 5322 C C . GLU B 1 68 ? -8.695 47.875 39.938 1 88.19 68 GLU B C 1
ATOM 5324 O O . GLU B 1 68 ? -9.297 46.969 39.344 1 88.19 68 GLU B O 1
ATOM 5329 N N . ARG B 1 69 ? -7.621 48.375 39.5 1 88.75 69 ARG B N 1
ATOM 5330 C CA . ARG B 1 69 ? -7.059 47.938 38.219 1 88.75 69 ARG B CA 1
ATOM 5331 C C . ARG B 1 69 ? -6.484 46.531 38.344 1 88.75 69 ARG B C 1
ATOM 5333 O O . ARG B 1 69 ? -6.668 45.719 37.438 1 88.75 69 ARG B O 1
ATOM 5340 N N . PHE B 1 70 ? -5.863 46.281 39.5 1 89.44 70 PHE B N 1
ATOM 5341 C CA . PHE B 1 70 ? -5.309 44.938 39.719 1 89.44 70 PHE B CA 1
ATOM 5342 C C . PHE B 1 70 ? -6.422 43.906 39.844 1 89.44 70 PHE B C 1
ATOM 5344 O O . PHE B 1 70 ? -6.301 42.781 39.344 1 89.44 70 PHE B O 1
ATOM 5351 N N . ALA B 1 71 ? -7.461 44.25 40.5 1 90.62 71 ALA B N 1
ATOM 5352 C CA . ALA B 1 71 ? -8.602 43.375 40.656 1 90.62 71 ALA B CA 1
ATOM 5353 C C . ALA B 1 71 ? -9.266 43.094 39.312 1 90.62 71 ALA B C 1
ATOM 5355 O O . ALA B 1 71 ? -9.656 41.938 39.031 1 90.62 71 ALA B O 1
ATOM 5356 N N . PHE B 1 72 ? -9.352 44.094 38.5 1 90.19 72 PHE B N 1
ATOM 5357 C CA . PHE B 1 72 ? -9.953 43.938 37.188 1 90.19 72 PHE B CA 1
ATOM 5358 C C . PHE B 1 72 ? -9.102 43.031 36.312 1 90.19 72 PHE B C 1
ATOM 5360 O O . PHE B 1 72 ? -9.625 42.188 35.594 1 90.19 72 PHE B O 1
ATOM 5367 N N . LEU B 1 73 ? -7.816 43.219 36.406 1 91.88 73 LEU B N 1
ATOM 5368 C CA . LEU B 1 73 ? -6.91 42.406 35.625 1 91.88 73 LEU B CA 1
ATOM 5369 C C . LEU B 1 73 ? -7.004 40.938 36.062 1 91.88 73 LEU B C 1
ATOM 5371 O O . LEU B 1 73 ? -6.926 40.031 35.219 1 91.88 73 LEU B O 1
ATOM 5375 N N . LEU B 1 74 ? -7.137 40.688 37.344 1 92.62 74 LEU B N 1
ATOM 5376 C CA . LEU B 1 74 ? -7.285 39.344 37.844 1 92.62 74 LEU B CA 1
ATOM 5377 C C . LEU B 1 74 ? -8.578 38.688 37.344 1 92.62 74 LEU B C 1
ATOM 5379 O O . LEU B 1 74 ? -8.586 37.531 36.938 1 92.62 74 LEU B O 1
ATOM 5383 N N . TRP B 1 75 ? -9.656 39.469 37.312 1 92.44 75 TRP B N 1
ATOM 5384 C CA . TRP B 1 75 ? -10.945 38.969 36.875 1 92.44 75 TRP B CA 1
ATOM 5385 C C . TRP B 1 75 ? -10.93 38.688 35.375 1 92.44 75 TRP B C 1
ATOM 5387 O O . TRP B 1 75 ? -11.508 37.688 34.906 1 92.44 75 TRP B O 1
ATOM 5397 N N . VAL B 1 76 ? -10.281 39.5 34.625 1 93.31 76 VAL B N 1
ATOM 5398 C CA . VAL B 1 76 ? -10.195 39.281 33.188 1 93.31 76 VAL B CA 1
ATOM 5399 C C . VAL B 1 76 ? -9.344 38.062 32.875 1 93.31 76 VAL B C 1
ATOM 5401 O O . VAL B 1 76 ? -9.688 37.25 32 1 93.31 76 VAL B O 1
ATOM 5404 N N . SER B 1 77 ? -8.227 37.938 33.656 1 94.19 77 SER B N 1
ATOM 5405 C CA . SER B 1 77 ? -7.363 36.781 33.438 1 94.19 77 SER B CA 1
ATOM 5406 C C . SER B 1 77 ? -8.07 35.469 33.812 1 94.19 77 SER B C 1
ATOM 5408 O O . SER B 1 77 ? -7.965 34.469 33.125 1 94.19 77 SER B O 1
ATOM 5410 N N . LEU B 1 78 ? -8.773 35.469 34.906 1 94.19 78 LEU B N 1
ATOM 5411 C CA . LEU B 1 78 ? -9.523 34.312 35.344 1 94.19 78 LEU B CA 1
ATOM 5412 C C . LEU B 1 78 ? -10.664 34 34.375 1 94.19 78 LEU B C 1
ATOM 5414 O O . LEU B 1 78 ? -10.977 32.844 34.125 1 94.19 78 LEU B O 1
ATOM 5418 N N . GLY B 1 79 ? -11.352 35.094 33.938 1 94.25 79 GLY B N 1
ATOM 5419 C CA . GLY B 1 79 ? -12.383 34.906 32.938 1 94.25 79 GLY B CA 1
ATOM 5420 C C . GLY B 1 79 ? -11.859 34.312 31.641 1 94.25 79 GLY B C 1
ATOM 5421 O O . GLY B 1 79 ? -12.5 33.438 31.047 1 94.25 79 GLY B O 1
ATOM 5422 N N . PHE B 1 80 ? -10.672 34.812 31.25 1 94.31 80 PHE B N 1
ATOM 5423 C CA . PHE B 1 80 ? -10.008 34.281 30.078 1 94.31 80 PHE B CA 1
ATOM 5424 C C . PHE B 1 80 ? -9.711 32.781 30.25 1 94.31 80 PHE B C 1
ATOM 5426 O O . PHE B 1 80 ? -10.008 31.984 29.359 1 94.31 80 PHE B O 1
ATOM 5433 N N . LEU B 1 81 ? -9.195 32.375 31.359 1 94.5 81 LEU B N 1
ATOM 5434 C CA . LEU B 1 81 ? -8.844 30.984 31.641 1 94.5 81 LEU B CA 1
ATOM 5435 C C . LEU B 1 81 ? -10.086 30.109 31.688 1 94.5 81 LEU B C 1
ATOM 5437 O O . LEU B 1 81 ? -10.055 28.953 31.25 1 94.5 81 LEU B O 1
ATOM 5441 N N . LEU B 1 82 ? -11.133 30.641 32.219 1 94.88 82 LEU B N 1
ATOM 5442 C CA . LEU B 1 82 ? -12.383 29.891 32.312 1 94.88 82 LEU B CA 1
ATOM 5443 C C . LEU B 1 82 ? -12.945 29.625 30.922 1 94.88 82 LEU B C 1
ATOM 5445 O O . LEU B 1 82 ? -13.383 28.516 30.625 1 94.88 82 LEU B O 1
ATOM 5449 N N . VAL B 1 83 ? -12.93 30.625 30.062 1 94.62 83 VAL B N 1
ATOM 5450 C CA . VAL B 1 83 ? -13.438 30.469 28.703 1 94.62 83 VAL B CA 1
ATOM 5451 C C . VAL B 1 83 ? -12.555 29.484 27.938 1 94.62 83 VAL B C 1
ATOM 5453 O O . VAL B 1 83 ? -13.055 28.688 27.141 1 94.62 83 VAL B O 1
ATOM 5456 N N . ARG B 1 84 ? -11.266 29.578 28.188 1 93.06 84 ARG B N 1
ATOM 5457 C CA . ARG B 1 84 ? -10.352 28.672 27.516 1 93.06 84 ARG B CA 1
ATOM 5458 C C . ARG B 1 84 ? -10.5 27.25 28.031 1 93.06 84 ARG B C 1
ATOM 5460 O O . ARG B 1 84 ? -10.305 26.281 27.281 1 93.06 84 ARG B O 1
ATOM 5467 N N . ALA B 1 85 ? -10.805 27.109 29.297 1 95.19 85 ALA B N 1
ATOM 5468 C CA . ALA B 1 85 ? -11.109 25.797 29.859 1 95.19 85 ALA B CA 1
ATOM 5469 C C . ALA B 1 85 ? -12.352 25.203 29.219 1 95.19 85 ALA B C 1
ATOM 5471 O O . ALA B 1 85 ? -12.414 24 28.953 1 95.19 85 ALA B O 1
ATOM 5472 N N . LEU B 1 86 ? -13.305 26.094 29 1 95.12 86 LEU B N 1
ATOM 5473 C CA . LEU B 1 86 ? -14.508 25.656 28.312 1 95.12 86 LEU B CA 1
ATOM 5474 C C . LEU B 1 86 ? -14.195 25.25 26.875 1 95.12 86 LEU B C 1
ATOM 5476 O O . LEU B 1 86 ? -14.766 24.297 26.359 1 95.12 86 LEU B O 1
ATOM 5480 N N . ASN B 1 87 ? -13.336 26 26.281 1 94.31 87 ASN B N 1
ATOM 5481 C CA . ASN B 1 87 ? -12.891 25.672 24.938 1 94.31 87 ASN B CA 1
ATOM 5482 C C . ASN B 1 87 ? -12.18 24.312 24.906 1 94.31 87 ASN B C 1
ATOM 5484 O O . ASN B 1 87 ? -12.375 23.531 23.969 1 94.31 87 ASN B O 1
ATOM 5488 N N . PHE B 1 88 ? -11.383 24.109 25.891 1 94.44 88 PHE B N 1
ATOM 5489 C CA . PHE B 1 88 ? -10.68 22.844 26.047 1 94.44 88 PHE B CA 1
ATOM 5490 C C . PHE B 1 88 ? -11.672 21.688 26.141 1 94.44 88 PHE B C 1
ATOM 5492 O O . PHE B 1 88 ? -11.562 20.688 25.422 1 94.44 88 PHE B O 1
ATOM 5499 N N . ALA B 1 89 ? -12.648 21.828 26.953 1 95.75 89 ALA B N 1
ATOM 5500 C CA . ALA B 1 89 ? -13.648 20.781 27.156 1 95.75 89 ALA B CA 1
ATOM 5501 C C . ALA B 1 89 ? -14.477 20.562 25.891 1 95.75 89 ALA B C 1
ATOM 5503 O O . ALA B 1 89 ? -14.766 19.422 25.531 1 95.75 89 ALA B O 1
ATOM 5504 N N . ALA B 1 90 ? -14.836 21.641 25.266 1 95.12 90 ALA B N 1
ATOM 5505 C CA . ALA B 1 90 ? -15.633 21.547 24.047 1 95.12 90 ALA B CA 1
ATOM 5506 C C . ALA B 1 90 ? -14.844 20.891 22.922 1 95.12 90 ALA B C 1
ATOM 5508 O O . ALA B 1 90 ? -15.383 20.047 22.203 1 95.12 90 ALA B O 1
ATOM 5509 N N . THR B 1 91 ? -13.617 21.234 22.812 1 92.94 91 THR B N 1
ATOM 5510 C CA . THR B 1 91 ? -12.781 20.672 21.766 1 92.94 91 THR B CA 1
ATOM 5511 C C . THR B 1 91 ? -12.508 19.188 22.031 1 92.94 91 THR B C 1
ATOM 5513 O O . THR B 1 91 ? -12.5 18.375 21.109 1 92.94 91 THR B O 1
ATOM 5516 N N . TYR B 1 92 ? -12.25 18.906 23.266 1 94.62 92 TYR B N 1
ATOM 5517 C CA . TYR B 1 92 ? -12.078 17.516 23.641 1 94.62 92 TYR B CA 1
ATOM 5518 C C . TYR B 1 92 ? -13.32 16.703 23.312 1 94.62 92 TYR B C 1
ATOM 5520 O O . TYR B 1 92 ? -13.234 15.648 22.672 1 94.62 92 TYR B O 1
ATOM 5528 N N . GLY B 1 93 ? -14.445 17.25 23.766 1 94.94 93 GLY B N 1
ATOM 5529 C CA . GLY B 1 93 ? -15.703 16.562 23.516 1 94.94 93 GLY B CA 1
ATOM 5530 C C . GLY B 1 93 ? -16 16.375 22.047 1 94.94 93 GLY B C 1
ATOM 5531 O O . GLY B 1 93 ? -16.422 15.289 21.625 1 94.94 93 GLY B O 1
ATOM 5532 N N . GLN B 1 94 ? -15.797 17.344 21.344 1 94.06 94 GLN B N 1
ATOM 5533 C CA . GLN B 1 94 ? -16.062 17.297 19.906 1 94.06 94 GLN B CA 1
ATOM 5534 C C . GLN B 1 94 ? -15.148 16.297 19.203 1 94.06 94 GLN B C 1
ATOM 5536 O O . GLN B 1 94 ? -15.609 15.484 18.406 1 94.06 94 GLN B O 1
ATOM 5541 N N . THR B 1 95 ? -13.852 16.375 19.5 1 92.19 95 THR B N 1
ATOM 5542 C CA . THR B 1 95 ? -12.875 15.492 18.859 1 92.19 95 THR B CA 1
ATOM 5543 C C . THR B 1 95 ? -13.133 14.031 19.234 1 92.19 95 THR B C 1
ATOM 5545 O O . THR B 1 95 ? -13.109 13.156 18.359 1 92.19 95 THR B O 1
ATOM 5548 N N . TYR B 1 96 ? -13.414 13.891 20.406 1 94.31 96 TYR B N 1
ATOM 5549 C CA . TYR B 1 96 ? -13.68 12.531 20.875 1 94.31 96 TYR B CA 1
ATOM 5550 C C . TYR B 1 96 ? -14.906 11.953 20.188 1 94.31 96 TYR B C 1
ATOM 5552 O O . TYR B 1 96 ? -14.867 10.828 19.672 1 94.31 96 TYR B O 1
ATOM 5560 N N . LEU B 1 97 ? -15.953 12.719 20.188 1 94.75 97 LEU B N 1
ATOM 5561 C CA . LEU B 1 97 ? -17.219 12.219 19.656 1 94.75 97 LEU B CA 1
ATOM 5562 C C . LEU B 1 97 ? -17.109 11.977 18.156 1 94.75 97 LEU B C 1
ATOM 5564 O O . LEU B 1 97 ? -17.609 10.969 17.656 1 94.75 97 LEU B O 1
ATOM 5568 N N . ILE B 1 98 ? -16.484 12.82 17.484 1 92.94 98 ILE B N 1
ATOM 5569 C CA . ILE B 1 98 ? -16.359 12.688 16.031 1 92.94 98 ILE B CA 1
ATOM 5570 C C . ILE B 1 98 ? -15.492 11.477 15.695 1 92.94 98 ILE B C 1
ATOM 5572 O O . ILE B 1 98 ? -15.812 10.703 14.789 1 92.94 98 ILE B O 1
ATOM 5576 N N . GLN B 1 99 ? -14.398 11.328 16.406 1 93.5 99 GLN B N 1
ATOM 5577 C CA . GLN B 1 99 ? -13.523 10.188 16.156 1 93.5 99 GLN B CA 1
ATOM 5578 C C . GLN B 1 99 ? -14.219 8.875 16.531 1 93.5 99 GLN B C 1
ATOM 5580 O O . GLN B 1 99 ? -14.023 7.855 15.875 1 93.5 99 GLN B O 1
ATOM 5585 N N . TRP B 1 100 ? -14.922 9.008 17.594 1 94.06 100 TRP B N 1
ATOM 5586 C CA . TRP B 1 100 ? -15.688 7.836 18.016 1 94.06 100 TRP B CA 1
ATOM 5587 C C . TRP B 1 100 ? -16.688 7.43 16.938 1 94.06 100 TRP B C 1
ATOM 5589 O O . TRP B 1 100 ? -16.812 6.242 16.625 1 94.06 100 TRP B O 1
ATOM 5599 N N . VAL B 1 101 ? -17.391 8.367 16.422 1 93.88 101 VAL B N 1
ATOM 5600 C CA . VAL B 1 101 ? -18.344 8.094 15.352 1 93.88 101 VAL B CA 1
ATOM 5601 C C . VAL B 1 101 ? -17.625 7.531 14.133 1 93.88 101 VAL B C 1
ATOM 5603 O O . VAL B 1 101 ? -18.109 6.586 13.5 1 93.88 101 VAL B O 1
ATOM 5606 N N . GLY B 1 102 ? -16.5 8.164 13.805 1 93.25 102 GLY B N 1
ATOM 5607 C CA . GLY B 1 102 ? -15.727 7.668 12.68 1 93.25 102 GLY B CA 1
ATOM 5608 C C . GLY B 1 102 ? -15.344 6.211 12.812 1 93.25 102 GLY B C 1
ATOM 5609 O O . GLY B 1 102 ? -15.469 5.434 11.867 1 93.25 102 GLY B O 1
ATOM 5610 N N . GLN B 1 103 ? -14.945 5.84 13.992 1 93.56 103 GLN B N 1
ATOM 5611 C CA . GLN B 1 103 ? -14.523 4.465 14.227 1 93.56 103 GLN B CA 1
ATOM 5612 C C . GLN B 1 103 ? -15.719 3.512 14.219 1 93.56 103 GLN B C 1
ATOM 5614 O O . GLN B 1 103 ? -15.602 2.363 13.789 1 93.56 103 GLN B O 1
ATOM 5619 N N . ARG B 1 104 ? -16.828 3.967 14.703 1 94.12 104 ARG B N 1
ATOM 5620 C CA . ARG B 1 104 ? -18.031 3.139 14.688 1 94.12 104 ARG B CA 1
ATOM 5621 C C . ARG B 1 104 ? -18.5 2.896 13.266 1 94.12 104 ARG B C 1
ATOM 5623 O O . ARG B 1 104 ? -18.969 1.8 12.938 1 94.12 104 ARG B O 1
ATOM 5630 N N . VAL B 1 105 ? -18.453 3.908 12.516 1 93.38 105 VAL B N 1
ATOM 5631 C CA . VAL B 1 105 ? -18.828 3.77 11.117 1 93.38 105 VAL B CA 1
ATOM 5632 C C . VAL B 1 105 ? -17.875 2.793 10.422 1 93.38 105 VAL B C 1
ATOM 5634 O O . VAL B 1 105 ? -18.297 1.979 9.602 1 93.38 105 VAL B O 1
ATOM 5637 N N . LEU B 1 106 ? -16.578 2.939 10.688 1 94.06 106 LEU B N 1
ATOM 5638 C CA . LEU B 1 106 ? -15.594 2.016 10.156 1 94.06 106 LEU B CA 1
ATOM 5639 C C . LEU B 1 106 ? -15.93 0.576 10.523 1 94.06 106 LEU B C 1
ATOM 5641 O O . LEU B 1 106 ? -15.82 -0.326 9.688 1 94.06 106 LEU B O 1
ATOM 5645 N N . PHE B 1 107 ? -16.328 0.409 11.734 1 94.38 107 PHE B N 1
ATOM 5646 C CA . PHE B 1 107 ? -16.734 -0.903 12.227 1 94.38 107 PHE B CA 1
ATOM 5647 C C . PHE B 1 107 ? -17.922 -1.437 11.445 1 94.38 107 PHE B C 1
ATOM 5649 O O . PHE B 1 107 ? -17.922 -2.592 11.008 1 94.38 107 PHE B O 1
ATOM 5656 N N . ASP B 1 108 ? -18.891 -0.63 11.258 1 94.88 108 ASP B N 1
ATOM 5657 C CA . ASP B 1 108 ? -20.094 -1.03 10.547 1 94.88 108 ASP B CA 1
ATOM 5658 C C . ASP B 1 108 ? -19.797 -1.396 9.102 1 94.88 108 ASP B C 1
ATOM 5660 O O . ASP B 1 108 ? -20.312 -2.389 8.578 1 94.88 108 ASP B O 1
ATOM 5664 N N . LEU B 1 109 ? -18.953 -0.622 8.5 1 94.38 109 LEU B N 1
ATOM 5665 C CA . LEU B 1 109 ? -18.609 -0.867 7.105 1 94.38 109 LEU B CA 1
ATOM 5666 C C . LEU B 1 109 ? -17.797 -2.156 6.961 1 94.38 109 LEU B C 1
ATOM 5668 O O . LEU B 1 109 ? -18.047 -2.945 6.047 1 94.38 109 LEU B O 1
ATOM 5672 N N . ARG B 1 110 ? -16.891 -2.293 7.828 1 94.31 110 ARG B N 1
ATOM 5673 C CA . ARG B 1 110 ? -16.031 -3.477 7.789 1 94.31 110 ARG B CA 1
ATOM 5674 C C . ARG B 1 110 ? -16.859 -4.746 8 1 94.31 110 ARG B C 1
ATOM 5676 O O . ARG B 1 110 ? -16.688 -5.734 7.281 1 94.31 110 ARG B O 1
ATOM 5683 N N . THR B 1 111 ? -17.703 -4.734 8.953 1 94 111 THR B N 1
ATOM 5684 C CA . THR B 1 111 ? -18.531 -5.898 9.266 1 94 111 THR B CA 1
ATOM 5685 C C . THR B 1 111 ? -19.516 -6.176 8.141 1 94 111 THR B C 1
ATOM 5687 O O . THR B 1 111 ? -19.781 -7.336 7.805 1 94 111 THR B O 1
ATOM 5690 N N . ALA B 1 112 ? -20.062 -5.121 7.59 1 93.75 112 ALA B N 1
ATOM 5691 C CA . ALA B 1 112 ? -20.984 -5.289 6.469 1 93.75 112 ALA B CA 1
ATOM 5692 C C . ALA B 1 112 ? -20.266 -5.875 5.254 1 93.75 112 ALA B C 1
ATOM 5694 O O . ALA B 1 112 ? -20.812 -6.75 4.57 1 93.75 112 ALA B O 1
ATOM 5695 N N . LEU B 1 113 ? -19.047 -5.367 5.008 1 94.5 113 LEU B N 1
ATOM 5696 C CA . LEU B 1 113 ? -18.266 -5.852 3.875 1 94.5 113 LEU B CA 1
ATOM 5697 C C . LEU B 1 113 ? -17.906 -7.32 4.055 1 94.5 113 LEU B C 1
ATOM 5699 O O . LEU B 1 113 ? -18 -8.109 3.113 1 94.5 113 LEU B O 1
ATOM 5703 N N . PHE B 1 114 ? -17.531 -7.652 5.25 1 93.38 114 PHE B N 1
ATOM 5704 C CA . PHE B 1 114 ? -17.156 -9.039 5.52 1 93.38 114 PHE B CA 1
ATOM 5705 C C . PHE B 1 114 ? -18.359 -9.961 5.363 1 93.38 114 PHE B C 1
ATOM 5707 O O . PHE B 1 114 ? -18.25 -11.031 4.754 1 93.38 114 PHE B O 1
ATOM 5714 N N . ALA B 1 115 ? -19.422 -9.578 5.91 1 91.75 115 ALA B N 1
ATOM 5715 C CA . ALA B 1 115 ? -20.641 -10.383 5.812 1 91.75 115 ALA B CA 1
ATOM 5716 C C . ALA B 1 115 ? -21.047 -10.578 4.355 1 91.75 115 ALA B C 1
ATOM 5718 O O . ALA B 1 115 ? -21.438 -11.68 3.957 1 91.75 115 ALA B O 1
ATOM 5719 N N . LYS B 1 116 ? -20.938 -9.477 3.629 1 91.56 116 LYS B N 1
ATOM 5720 C CA . LYS B 1 116 ? -21.281 -9.555 2.213 1 91.56 116 LYS B CA 1
ATOM 5721 C C . LYS B 1 116 ? -20.328 -10.484 1.463 1 91.56 116 LYS B C 1
ATOM 5723 O O . LYS B 1 116 ? -20.766 -11.273 0.618 1 91.56 116 LYS B O 1
ATOM 5728 N N . LEU B 1 117 ? -19.078 -10.375 1.739 1 90.94 117 LEU B N 1
ATOM 5729 C CA . LEU B 1 117 ? -18.078 -11.203 1.08 1 90.94 117 LEU B CA 1
ATOM 5730 C C . LEU B 1 117 ? -18.297 -12.68 1.383 1 90.94 117 LEU B C 1
ATOM 5732 O O . LEU B 1 117 ? -18.062 -13.539 0.532 1 90.94 117 LEU B O 1
ATOM 5736 N N . MET B 1 118 ? -18.828 -12.953 2.561 1 87.62 118 MET B N 1
ATOM 5737 C CA . MET B 1 118 ? -19.094 -14.336 2.945 1 87.62 118 MET B CA 1
ATOM 5738 C C . MET B 1 118 ? -20.312 -14.883 2.197 1 87.62 118 MET B C 1
ATOM 5740 O O . MET B 1 118 ? -20.469 -16.094 2.059 1 87.62 118 MET B O 1
ATOM 5744 N N . ARG B 1 119 ? -21.078 -14.008 1.602 1 84.06 119 ARG B N 1
ATOM 5745 C CA . ARG B 1 119 ? -22.328 -14.445 0.971 1 84.06 119 ARG B CA 1
ATOM 5746 C C . ARG B 1 119 ? -22.203 -14.438 -0.548 1 84.06 119 ARG B C 1
ATOM 5748 O O . ARG B 1 119 ? -23.078 -14.938 -1.251 1 84.06 119 ARG B O 1
ATOM 5755 N N . LEU B 1 120 ? -21.141 -13.883 -1.014 1 85.69 120 LEU B N 1
ATOM 5756 C CA . LEU B 1 120 ? -20.969 -13.797 -2.459 1 85.69 120 LEU B CA 1
ATOM 5757 C C . LEU B 1 120 ? -20.578 -15.148 -3.047 1 85.69 120 LEU B C 1
ATOM 5759 O O . LEU B 1 120 ? -20.047 -16 -2.342 1 85.69 120 LEU B O 1
ATOM 5763 N N . HIS B 1 121 ? -20.891 -15.266 -4.301 1 80.19 121 HIS B N 1
ATOM 5764 C CA . HIS B 1 121 ? -20.641 -16.516 -5.016 1 80.19 121 HIS B CA 1
ATOM 5765 C C . HIS B 1 121 ? -19.156 -16.75 -5.199 1 80.19 121 HIS B C 1
ATOM 5767 O O . HIS B 1 121 ? -18.375 -15.797 -5.32 1 80.19 121 HIS B O 1
ATOM 5773 N N . PRO B 1 122 ? -18.766 -17.969 -5.18 1 74.88 122 PRO B N 1
ATOM 5774 C CA . PRO B 1 122 ? -17.344 -18.297 -5.355 1 74.88 122 PRO B CA 1
ATOM 5775 C C . PRO B 1 122 ? -16.766 -17.719 -6.637 1 74.88 122 PRO B C 1
ATOM 5777 O O . PRO B 1 122 ? -15.555 -17.438 -6.695 1 74.88 122 PRO B O 1
ATOM 5780 N N . GLY B 1 123 ? -17.594 -17.594 -7.652 1 71.88 123 GLY B N 1
ATOM 5781 C CA . GLY B 1 123 ? -17.109 -17 -8.891 1 71.88 123 GLY B CA 1
ATOM 5782 C C . GLY B 1 123 ? -16.594 -15.586 -8.711 1 71.88 123 GLY B C 1
ATOM 5783 O O . GLY B 1 123 ? -15.727 -15.141 -9.461 1 71.88 123 GLY B O 1
ATOM 5784 N N . PHE B 1 124 ? -17.109 -15.016 -7.68 1 78.44 124 PHE B N 1
ATOM 5785 C CA . PHE B 1 124 ? -16.672 -13.656 -7.387 1 78.44 124 PHE B CA 1
ATOM 5786 C C . PHE B 1 124 ? -15.195 -13.633 -6.977 1 78.44 124 PHE B C 1
ATOM 5788 O O . PHE B 1 124 ? -14.453 -12.719 -7.344 1 78.44 124 PHE B O 1
ATOM 5795 N N . TYR B 1 125 ? -14.781 -14.617 -6.289 1 77.94 125 TYR B N 1
ATOM 5796 C CA . TYR B 1 125 ? -13.422 -14.68 -5.75 1 77.94 125 TYR B CA 1
ATOM 5797 C C . TYR B 1 125 ? -12.422 -15.062 -6.828 1 77.94 125 TYR B C 1
ATOM 5799 O O . TYR B 1 125 ? -11.227 -14.797 -6.699 1 77.94 125 TYR B O 1
ATOM 5807 N N . ASP B 1 126 ? -12.898 -15.703 -7.867 1 71 126 ASP B N 1
ATOM 5808 C CA . ASP B 1 126 ? -12.047 -16.031 -9.008 1 71 126 ASP B CA 1
ATOM 5809 C C . ASP B 1 126 ? -11.664 -14.766 -9.781 1 71 126 ASP B C 1
ATOM 5811 O O . ASP B 1 126 ? -10.555 -14.664 -10.305 1 71 126 ASP B O 1
ATOM 5815 N N . ARG B 1 127 ? -12.57 -13.812 -9.695 1 72.75 127 ARG B N 1
ATOM 5816 C CA . ARG B 1 127 ? -12.367 -12.586 -10.461 1 72.75 127 ARG B CA 1
ATOM 5817 C C . ARG B 1 127 ? -11.695 -11.516 -9.609 1 72.75 127 ARG B C 1
ATOM 5819 O O . ARG B 1 127 ? -11.148 -10.547 -10.133 1 72.75 127 ARG B O 1
ATOM 5826 N N . ASN B 1 128 ? -11.781 -11.719 -8.312 1 81.12 128 ASN B N 1
ATOM 5827 C CA . ASN B 1 128 ? -11.211 -10.742 -7.395 1 81.12 128 ASN B CA 1
ATOM 5828 C C . ASN B 1 128 ? -10.188 -11.375 -6.461 1 81.12 128 ASN B C 1
ATOM 5830 O O . ASN B 1 128 ? -10.555 -12.047 -5.492 1 81.12 128 ASN B O 1
ATOM 5834 N N . PRO B 1 129 ? -8.945 -11.094 -6.719 1 81 129 PRO B N 1
ATOM 5835 C CA . PRO B 1 129 ? -7.91 -11.68 -5.859 1 81 129 PRO B CA 1
ATOM 5836 C C . PRO B 1 129 ? -8.078 -11.289 -4.395 1 81 129 PRO B C 1
ATOM 5838 O O . PRO B 1 129 ? -8.586 -10.203 -4.094 1 81 129 PRO B O 1
ATOM 5841 N N . VAL B 1 130 ? -7.617 -12.188 -3.525 1 84.88 130 VAL B N 1
ATOM 5842 C CA . VAL B 1 130 ? -7.758 -12.039 -2.082 1 84.88 130 VAL B CA 1
ATOM 5843 C C . VAL B 1 130 ? -7.113 -10.734 -1.629 1 84.88 130 VAL B C 1
ATOM 5845 O O . VAL B 1 130 ? -7.656 -10.023 -0.778 1 84.88 130 VAL B O 1
ATOM 5848 N N . GLY B 1 131 ? -6.012 -10.367 -2.186 1 77.38 131 GLY B N 1
ATOM 5849 C CA . GLY B 1 131 ? -5.328 -9.133 -1.819 1 77.38 131 GLY B CA 1
ATOM 5850 C C . GLY B 1 131 ? -6.172 -7.891 -2.049 1 77.38 131 GLY B C 1
ATOM 5851 O O . GLY B 1 131 ? -6.184 -6.984 -1.217 1 77.38 131 GLY B O 1
ATOM 5852 N N . ARG B 1 132 ? -6.836 -7.84 -3.123 1 84.06 132 ARG B N 1
ATOM 5853 C CA . ARG B 1 132 ? -7.695 -6.711 -3.457 1 84.06 132 ARG B CA 1
ATOM 5854 C C . ARG B 1 132 ? -8.852 -6.594 -2.475 1 84.06 132 ARG B C 1
ATOM 5856 O O . ARG B 1 132 ? -9.211 -5.492 -2.053 1 84.06 132 ARG B O 1
ATOM 5863 N N . LEU B 1 133 ? -9.367 -7.715 -2.184 1 89.44 133 LEU B N 1
ATOM 5864 C CA . LEU B 1 133 ? -10.492 -7.73 -1.255 1 89.44 133 LEU B CA 1
ATOM 5865 C C . LEU B 1 133 ? -10.055 -7.305 0.141 1 89.44 133 LEU B C 1
ATOM 5867 O O . LEU B 1 133 ? -10.789 -6.613 0.847 1 89.44 133 LEU B O 1
ATOM 5871 N N . MET B 1 134 ? -8.867 -7.707 0.481 1 89.62 134 MET B N 1
ATOM 5872 C CA . MET B 1 134 ? -8.305 -7.281 1.757 1 89.62 134 MET B CA 1
ATOM 5873 C C . MET B 1 134 ? -8.188 -5.762 1.816 1 89.62 134 MET B C 1
ATOM 5875 O O . MET B 1 134 ? -8.516 -5.148 2.832 1 89.62 134 MET B O 1
ATOM 5879 N N . THR B 1 135 ? -7.797 -5.113 0.745 1 85.38 135 THR B N 1
ATOM 5880 C CA . THR B 1 135 ? -7.621 -3.668 0.678 1 85.38 135 THR B CA 1
ATOM 5881 C C . THR B 1 135 ? -8.961 -2.953 0.815 1 85.38 135 THR B C 1
ATOM 5883 O O . THR B 1 135 ? -9.039 -1.886 1.429 1 85.38 135 THR B O 1
ATOM 5886 N N . ARG B 1 136 ? -9.922 -3.535 0.289 1 88.5 136 ARG B N 1
ATOM 5887 C CA . ARG B 1 136 ? -11.258 -2.939 0.353 1 88.5 136 ARG B CA 1
ATOM 5888 C C . ARG B 1 136 ? -11.766 -2.9 1.789 1 88.5 136 ARG B C 1
ATOM 5890 O O . ARG B 1 136 ? -12.383 -1.916 2.207 1 88.5 136 ARG B O 1
ATOM 5897 N N . VAL B 1 137 ? -11.383 -3.932 2.516 1 92.06 137 VAL B N 1
ATOM 5898 C CA . VAL B 1 137 ? -11.93 -4.062 3.863 1 92.06 137 VAL B CA 1
ATOM 5899 C C . VAL B 1 137 ? -11.062 -3.277 4.848 1 92.06 137 VAL B C 1
ATOM 5901 O O . VAL B 1 137 ? -11.523 -2.91 5.93 1 92.06 137 VAL B O 1
ATOM 5904 N N . THR B 1 138 ? -9.844 -2.965 4.426 1 89.25 138 THR B N 1
ATOM 5905 C CA . THR B 1 138 ? -8.938 -2.33 5.375 1 89.25 138 THR B CA 1
ATOM 5906 C C . THR B 1 138 ? -8.656 -0.885 4.973 1 89.25 138 THR B C 1
ATOM 5908 O O . THR B 1 138 ? -9.328 0.037 5.441 1 89.25 138 THR B O 1
ATOM 5911 N N . SER B 1 139 ? -7.895 -0.667 3.875 1 85.69 139 SER B N 1
ATOM 5912 C CA . SER B 1 139 ? -7.41 0.652 3.482 1 85.69 139 SER B CA 1
ATOM 5913 C C . SER B 1 139 ? -8.547 1.533 2.979 1 85.69 139 SER B C 1
ATOM 5915 O O . SER B 1 139 ? -8.609 2.721 3.305 1 85.69 139 SER B O 1
ATOM 5917 N N . ASP B 1 140 ? -9.391 0.966 2.219 1 89.69 140 ASP B N 1
ATOM 5918 C CA . ASP B 1 140 ? -10.477 1.755 1.646 1 89.69 140 ASP B CA 1
ATOM 5919 C C . ASP B 1 140 ? -11.445 2.223 2.729 1 89.69 140 ASP B C 1
ATOM 5921 O O . ASP B 1 140 ? -11.93 3.354 2.689 1 89.69 140 ASP B O 1
ATOM 5925 N N . VAL B 1 141 ? -11.688 1.342 3.629 1 92.88 141 VAL B N 1
ATOM 5926 C CA . VAL B 1 141 ? -12.586 1.705 4.719 1 92.88 141 VAL B CA 1
ATOM 5927 C C . VAL B 1 141 ? -11.945 2.791 5.578 1 92.88 141 VAL B C 1
ATOM 5929 O O . VAL B 1 141 ? -12.633 3.689 6.07 1 92.88 141 VAL B O 1
ATOM 5932 N N . ASP B 1 142 ? -10.695 2.73 5.699 1 91.62 142 ASP B N 1
ATOM 5933 C CA . ASP B 1 142 ? -9.969 3.742 6.465 1 91.62 142 ASP B CA 1
ATOM 5934 C C . ASP B 1 142 ? -10.047 5.105 5.781 1 91.62 142 ASP B C 1
ATOM 5936 O O . ASP B 1 142 ? -10.102 6.137 6.453 1 91.62 142 ASP B O 1
ATOM 5940 N N . ALA B 1 143 ? -10.008 5.148 4.484 1 90 143 ALA B N 1
ATOM 5941 C CA . ALA B 1 143 ? -10.125 6.398 3.738 1 90 143 ALA B CA 1
ATOM 5942 C C . ALA B 1 143 ? -11.461 7.078 4.023 1 90 143 ALA B C 1
ATOM 5944 O O . ALA B 1 143 ? -11.531 8.305 4.133 1 90 143 ALA B O 1
ATOM 5945 N N . ILE B 1 144 ? -12.445 6.305 4.152 1 91.19 144 ILE B N 1
ATOM 5946 C CA . ILE B 1 144 ? -13.766 6.84 4.453 1 91.19 144 ILE B CA 1
ATOM 5947 C C . ILE B 1 144 ? -13.789 7.41 5.867 1 91.19 144 ILE B C 1
ATOM 5949 O O . ILE B 1 144 ? -14.367 8.469 6.109 1 91.19 144 ILE B O 1
ATOM 5953 N N . ASN B 1 145 ? -13.156 6.656 6.738 1 91.62 145 ASN B N 1
ATOM 5954 C CA . ASN B 1 145 ? -13.047 7.145 8.109 1 91.62 145 ASN B CA 1
ATOM 5955 C C . ASN B 1 145 ? -12.312 8.484 8.164 1 91.62 145 ASN B C 1
ATOM 5957 O O . ASN B 1 145 ? -12.734 9.398 8.875 1 91.62 145 ASN B O 1
ATOM 5961 N N . GLN B 1 146 ? -11.266 8.648 7.43 1 89.62 146 GLN B N 1
ATOM 5962 C CA . GLN B 1 146 ? -10.492 9.883 7.41 1 89.62 146 GLN B CA 1
ATOM 5963 C C . GLN B 1 146 ? -11.32 11.039 6.852 1 89.62 146 GLN B C 1
ATOM 5965 O O . GLN B 1 146 ? -11.188 12.18 7.301 1 89.62 146 GLN B O 1
ATOM 5970 N N . PHE B 1 147 ? -12.125 10.695 5.965 1 89.19 147 PHE B N 1
ATOM 5971 C CA . PHE B 1 147 ? -12.992 11.711 5.375 1 89.19 147 PHE B CA 1
ATOM 5972 C C . PHE B 1 147 ? -14.039 12.18 6.379 1 89.19 147 PHE B C 1
ATOM 5974 O O . PHE B 1 147 ? -14.289 13.383 6.508 1 89.19 147 PHE B O 1
ATOM 5981 N N . ILE B 1 148 ? -14.562 11.289 7.062 1 88.44 148 ILE B N 1
ATOM 5982 C CA . ILE B 1 148 ? -15.594 11.641 8.031 1 88.44 148 ILE B CA 1
ATOM 5983 C C . ILE B 1 148 ? -14.977 12.445 9.172 1 88.44 148 ILE B C 1
ATOM 5985 O O . ILE B 1 148 ? -15.484 13.508 9.547 1 88.44 148 ILE B O 1
ATOM 5989 N N . THR B 1 149 ? -13.836 11.969 9.68 1 86.38 149 THR B N 1
ATOM 5990 C CA . THR B 1 149 ? -13.25 12.547 10.883 1 86.38 149 THR B CA 1
ATOM 5991 C C . THR B 1 149 ? -12.438 13.797 10.539 1 86.38 149 THR B C 1
ATOM 5993 O O . THR B 1 149 ? -12.461 14.781 11.281 1 86.38 149 THR B O 1
ATOM 5996 N N . GLY B 1 150 ? -11.734 13.734 9.469 1 83.31 150 GLY B N 1
ATOM 5997 C CA . GLY B 1 150 ? -10.844 14.828 9.141 1 83.31 150 GLY B CA 1
ATOM 5998 C C . GLY B 1 150 ? -11.375 15.711 8.023 1 83.31 150 GLY B C 1
ATOM 5999 O O . GLY B 1 150 ? -11.031 16.891 7.945 1 83.31 150 GLY B O 1
ATOM 6000 N N . GLY B 1 151 ? -12.156 15.188 7.094 1 84.56 151 GLY B N 1
ATOM 6001 C CA . GLY B 1 151 ? -12.641 15.922 5.934 1 84.56 151 GLY B CA 1
ATOM 6002 C C . GLY B 1 151 ? -13.961 16.641 6.188 1 84.56 151 GLY B C 1
ATOM 6003 O O . GLY B 1 151 ? -13.984 17.859 6.367 1 84.56 151 GLY B O 1
ATOM 6004 N N . LEU B 1 152 ? -14.953 15.945 6.426 1 83.5 152 LEU B N 1
ATOM 6005 C CA . LEU B 1 152 ? -16.312 16.484 6.52 1 83.5 152 LEU B CA 1
ATOM 6006 C C . LEU B 1 152 ? -16.469 17.359 7.75 1 83.5 152 LEU B C 1
ATOM 6008 O O . LEU B 1 152 ? -16.922 18.5 7.648 1 83.5 152 LEU B O 1
ATOM 6012 N N . VAL B 1 153 ? -16.125 16.891 8.82 1 81.44 153 VAL B N 1
ATOM 6013 C CA . VAL B 1 153 ? -16.234 17.656 10.055 1 81.44 153 VAL B CA 1
ATOM 6014 C C . VAL B 1 153 ? -15.281 18.844 10.016 1 81.44 153 VAL B C 1
ATOM 6016 O O . VAL B 1 153 ? -15.602 19.938 10.516 1 81.44 153 VAL B O 1
ATOM 6019 N N . GLY B 1 154 ? -14.109 18.641 9.406 1 82.56 154 GLY B N 1
ATOM 6020 C CA . GLY B 1 154 ? -13.156 19.734 9.258 1 82.56 154 GLY B CA 1
ATOM 6021 C C . GLY B 1 154 ? -13.688 20.891 8.438 1 82.56 154 GLY B C 1
ATOM 6022 O O . GLY B 1 154 ? -13.508 22.047 8.805 1 82.56 154 GLY B O 1
ATOM 6023 N N . VAL B 1 155 ? -14.422 20.609 7.414 1 85.56 155 VAL B N 1
ATOM 6024 C CA . VAL B 1 155 ? -15.008 21.641 6.555 1 85.56 155 VAL B CA 1
ATOM 6025 C C . VAL B 1 155 ? -16.094 22.391 7.312 1 85.56 155 VAL B C 1
ATOM 6027 O O . VAL B 1 155 ? -16.172 23.609 7.23 1 85.56 155 VAL B O 1
ATOM 6030 N N . ILE B 1 156 ? -16.859 21.672 8.047 1 86.19 156 ILE B N 1
ATOM 6031 C CA . ILE B 1 156 ? -17.922 22.297 8.836 1 86.19 156 ILE B CA 1
ATOM 6032 C C . ILE B 1 156 ? -17.312 23.188 9.914 1 86.19 156 ILE B C 1
ATOM 6034 O O . ILE B 1 156 ? -17.766 24.312 10.125 1 86.19 156 ILE B O 1
ATOM 6038 N N . ALA B 1 157 ? -16.297 22.609 10.484 1 84.44 157 ALA B N 1
ATOM 6039 C CA . ALA B 1 157 ? -15.617 23.391 11.508 1 84.44 157 ALA B CA 1
ATOM 6040 C C . ALA B 1 157 ? -15.023 24.672 10.93 1 84.44 157 ALA B C 1
ATOM 6042 O O . ALA B 1 157 ? -15.125 25.734 11.531 1 84.44 157 ALA B O 1
ATOM 6043 N N . ASP B 1 158 ? -14.422 24.562 9.797 1 85.38 158 ASP B N 1
ATOM 6044 C CA . ASP B 1 158 ? -13.812 25.719 9.141 1 85.38 158 ASP B CA 1
ATOM 6045 C C . ASP B 1 158 ? -14.867 26.766 8.781 1 85.38 158 ASP B C 1
ATOM 6047 O O . ASP B 1 158 ? -14.641 27.969 8.93 1 85.38 158 ASP B O 1
ATOM 6051 N N . PHE B 1 159 ? -15.977 26.344 8.383 1 86.5 159 PHE B N 1
ATOM 6052 C CA . PHE B 1 159 ? -17.078 27.234 8.031 1 86.5 159 PHE B CA 1
ATOM 6053 C C . PHE B 1 159 ? -17.594 27.969 9.258 1 86.5 159 PHE B C 1
ATOM 6055 O O . PHE B 1 159 ? -17.812 29.188 9.211 1 86.5 159 PHE B O 1
ATOM 6062 N N . PHE B 1 160 ? -17.703 27.281 10.352 1 85.19 160 PHE B N 1
ATOM 6063 C CA . PHE B 1 160 ? -18.172 27.891 11.594 1 85.19 160 PHE B CA 1
ATOM 6064 C C . PHE B 1 160 ? -17.141 28.875 12.133 1 85.19 160 PHE B C 1
ATOM 6066 O O . PHE B 1 160 ? -17.516 29.953 12.633 1 85.19 160 PHE B O 1
ATOM 6073 N N . THR B 1 161 ? -15.945 28.5 11.961 1 85.75 161 THR B N 1
ATOM 6074 C CA . THR B 1 161 ? -14.891 29.375 12.461 1 85.75 161 THR B CA 1
ATOM 6075 C C . THR B 1 161 ? -14.812 30.656 11.617 1 85.75 161 THR B C 1
ATOM 6077 O O . THR B 1 161 ? -14.75 31.75 12.164 1 85.75 161 THR B O 1
ATOM 6080 N N . LEU B 1 162 ? -14.852 30.484 10.328 1 87.62 162 LEU B N 1
ATOM 6081 C CA . LEU B 1 162 ? -14.75 31.625 9.422 1 87.62 162 LEU B CA 1
ATOM 6082 C C . LEU B 1 162 ? -15.93 32.562 9.609 1 87.62 162 LEU B C 1
ATOM 6084 O O . LEU B 1 162 ? -15.734 33.781 9.812 1 87.62 162 LEU B O 1
ATOM 6088 N N . PHE B 1 163 ? -17.062 32.094 9.695 1 88.31 163 PHE B N 1
ATOM 6089 C CA . PHE B 1 163 ? -18.266 32.906 9.797 1 88.31 163 PHE B CA 1
ATOM 6090 C C . PHE B 1 163 ? -18.453 33.438 11.219 1 88.31 163 PHE B C 1
ATOM 6092 O O . PHE B 1 163 ? -18.938 34.531 11.414 1 88.31 163 PHE B O 1
ATOM 6099 N N . GLY B 1 164 ? -18.094 32.531 12.141 1 86.69 164 GLY B N 1
ATOM 6100 C CA . GLY B 1 164 ? -18.125 33 13.523 1 86.69 164 GLY B CA 1
ATOM 6101 C C . GLY B 1 164 ? -17.219 34.188 13.781 1 86.69 164 GLY B C 1
ATOM 6102 O O . GLY B 1 164 ? -17.625 35.188 14.367 1 86.69 164 GLY B O 1
ATOM 6103 N N . LEU B 1 165 ? -16 34.094 13.305 1 89.62 165 LEU B N 1
ATOM 6104 C CA . LEU B 1 165 ? -15.039 35.188 13.484 1 89.62 165 LEU B CA 1
ATOM 6105 C C . LEU B 1 165 ? -15.484 36.438 12.727 1 89.62 165 LEU B C 1
ATOM 6107 O O . LEU B 1 165 ? -15.359 37.531 13.242 1 89.62 165 LEU B O 1
ATOM 6111 N N . LEU B 1 166 ? -16.031 36.25 11.562 1 91 166 LEU B N 1
ATOM 6112 C CA . LEU B 1 166 ? -16.5 37.375 10.773 1 91 166 LEU B CA 1
ATOM 6113 C C . LEU B 1 166 ? -17.672 38.062 11.461 1 91 166 LEU B C 1
ATOM 6115 O O . LEU B 1 166 ? -17.766 39.281 11.43 1 91 166 LEU B O 1
ATOM 6119 N N . ALA B 1 167 ? -18.547 37.281 12.078 1 91.25 167 ALA B N 1
ATOM 6120 C CA . ALA B 1 167 ? -19.688 37.844 12.789 1 91.25 167 ALA B CA 1
ATOM 6121 C C . ALA B 1 167 ? -19.234 38.688 13.984 1 91.25 167 ALA B C 1
ATOM 6123 O O . ALA B 1 167 ? -19.719 39.812 14.203 1 91.25 167 ALA B O 1
ATOM 6124 N N . PHE B 1 168 ? -18.25 38.219 14.695 1 91.38 168 PHE B N 1
ATOM 6125 C CA . PHE B 1 168 ? -17.703 38.938 15.828 1 91.38 168 PHE B CA 1
ATOM 6126 C C . PHE B 1 168 ? -17.031 40.25 15.375 1 91.38 168 PHE B C 1
ATOM 6128 O O . PHE B 1 168 ? -17.219 41.281 15.984 1 91.38 168 PHE B O 1
ATOM 6135 N N . MET B 1 169 ? -16.297 40.156 14.281 1 93.31 169 MET B N 1
ATOM 6136 C CA . MET B 1 169 ? -15.586 41.312 13.773 1 93.31 169 MET B CA 1
ATOM 6137 C C . MET B 1 169 ? -16.562 42.375 13.281 1 93.31 169 MET B C 1
ATOM 6139 O O . MET B 1 169 ? -16.359 43.562 13.531 1 93.31 169 MET B O 1
ATOM 6143 N N . LEU B 1 170 ? -17.672 42.031 12.711 1 94.19 170 LEU B N 1
ATOM 6144 C CA . LEU B 1 170 ? -18.656 42.969 12.164 1 94.19 170 LEU B CA 1
ATOM 6145 C C . LEU B 1 170 ? -19.438 43.625 13.289 1 94.19 170 LEU B C 1
ATOM 6147 O O . LEU B 1 170 ? -19.781 44.812 13.18 1 94.19 170 LEU B O 1
ATOM 6151 N N . VAL B 1 171 ? -19.688 42.938 14.367 1 92.75 171 VAL B N 1
ATOM 6152 C CA . VAL B 1 171 ? -20.422 43.5 15.5 1 92.75 171 VAL B CA 1
ATOM 6153 C C . VAL B 1 171 ? -19.547 44.5 16.25 1 92.75 171 VAL B C 1
ATOM 6155 O O . VAL B 1 171 ? -20.047 45.531 16.719 1 92.75 171 VAL B O 1
ATOM 6158 N N . LEU B 1 172 ? -18.281 44.188 16.266 1 91.5 172 LEU B N 1
ATOM 6159 C CA . LEU B 1 172 ? -17.375 45.062 17 1 91.5 172 LEU B CA 1
ATOM 6160 C C . LEU B 1 172 ? -17.078 46.344 16.203 1 91.5 172 LEU B C 1
ATOM 6162 O O . LEU B 1 172 ? -17.172 47.469 16.75 1 91.5 172 LEU B O 1
ATOM 6166 N N . SER B 1 173 ? -16.672 46.188 14.883 1 94.62 173 SER B N 1
ATOM 6167 C CA . SER B 1 173 ? -16.422 47.344 14.039 1 94.62 173 SER B CA 1
ATOM 6168 C C . SER B 1 173 ? -16.531 47 12.562 1 94.62 173 SER B C 1
ATOM 6170 O O . SER B 1 173 ? -15.625 46.375 12 1 94.62 173 SER B O 1
ATOM 6172 N N . PRO B 1 174 ? -17.531 47.344 11.914 1 94.06 174 PRO B N 1
ATOM 6173 C CA . PRO B 1 174 ? -17.672 47.062 10.484 1 94.06 174 PRO B CA 1
ATOM 6174 C C . PRO B 1 174 ? -16.594 47.75 9.633 1 94.06 174 PRO B C 1
ATOM 6176 O O . PRO B 1 174 ? -16.172 47.188 8.609 1 94.06 174 PRO B O 1
ATOM 6179 N N . LYS B 1 175 ? -16.109 48.969 10.094 1 93.75 175 LYS B N 1
ATOM 6180 C CA . LYS B 1 175 ? -15.102 49.688 9.336 1 93.75 175 LYS B CA 1
ATOM 6181 C C . LYS B 1 175 ? -13.781 48.906 9.289 1 93.75 175 LYS B C 1
ATOM 6183 O O . LYS B 1 175 ? -13.195 48.75 8.219 1 93.75 175 LYS B O 1
ATOM 6188 N N . LEU B 1 176 ? -13.367 48.469 10.469 1 94.31 176 LEU B N 1
ATOM 6189 C CA . LEU B 1 176 ? -12.117 47.688 10.523 1 94.31 176 LEU B CA 1
ATOM 6190 C C . LEU B 1 176 ? -12.258 46.344 9.82 1 94.31 176 LEU B C 1
ATOM 6192 O O . LEU B 1 176 ? -11.297 45.844 9.25 1 94.31 176 LEU B O 1
ATOM 6196 N N . THR B 1 177 ? -13.469 45.812 9.906 1 94.81 177 THR B N 1
ATOM 6197 C CA . THR B 1 177 ? -13.727 44.531 9.242 1 94.81 177 THR B CA 1
ATOM 6198 C C . THR B 1 177 ? -13.586 44.656 7.727 1 94.81 177 THR B C 1
ATOM 6200 O O . THR B 1 177 ? -13.062 43.781 7.059 1 94.81 177 THR B O 1
ATOM 6203 N N . LEU B 1 178 ? -14.008 45.719 7.203 1 94.12 178 LEU B N 1
ATOM 6204 C CA . LEU B 1 178 ? -13.914 46 5.77 1 94.12 178 LEU B CA 1
ATOM 6205 C C . LEU B 1 178 ? -12.461 46.094 5.324 1 94.12 178 LEU B C 1
ATOM 6207 O O . LEU B 1 178 ? -12.109 45.656 4.223 1 94.12 178 LEU B O 1
ATOM 6211 N N . VAL B 1 179 ? -11.578 46.625 6.176 1 92.75 179 VAL B N 1
ATOM 6212 C CA . VAL B 1 179 ? -10.156 46.75 5.867 1 92.75 179 VAL B CA 1
ATOM 6213 C C . VAL B 1 179 ? -9.547 45.375 5.703 1 92.75 179 VAL B C 1
ATOM 6215 O O . VAL B 1 179 ? -8.758 45.125 4.789 1 92.75 179 VAL B O 1
ATOM 6218 N N . VAL B 1 180 ? -9.938 44.438 6.566 1 92 180 VAL B N 1
ATOM 6219 C CA . VAL B 1 180 ? -9.422 43.094 6.527 1 92 180 VAL B CA 1
ATOM 6220 C C . VAL B 1 180 ? -9.984 42.344 5.312 1 92 180 VAL B C 1
ATOM 6222 O O . VAL B 1 180 ? -9.273 41.594 4.633 1 92 180 VAL B O 1
ATOM 6225 N N . LEU B 1 181 ? -11.258 42.562 4.973 1 91.69 181 LEU B N 1
ATOM 6226 C CA . LEU B 1 181 ? -11.945 41.875 3.889 1 91.69 181 LEU B CA 1
ATOM 6227 C C . LEU B 1 181 ? -11.422 42.344 2.531 1 91.69 181 LEU B C 1
ATOM 6229 O O . LEU B 1 181 ? -11.586 41.625 1.53 1 91.69 181 LEU B O 1
ATOM 6233 N N . LEU B 1 182 ? -10.773 43.469 2.49 1 92.06 182 LEU B N 1
ATOM 6234 C CA . LEU B 1 182 ? -10.234 43.969 1.236 1 92.06 182 LEU B CA 1
ATOM 6235 C C . LEU B 1 182 ? -9.086 43.094 0.746 1 92.06 182 LEU B C 1
ATOM 6237 O O . LEU B 1 182 ? -8.797 43.062 -0.453 1 92.06 182 LEU B O 1
ATOM 6241 N N . VAL B 1 183 ? -8.477 42.375 1.663 1 91.06 183 VAL B N 1
ATOM 6242 C CA . VAL B 1 183 ? -7.359 41.531 1.309 1 91.06 183 VAL B CA 1
ATOM 6243 C C . VAL B 1 183 ? -7.883 40.156 0.86 1 91.06 183 VAL B C 1
ATOM 6245 O O . VAL B 1 183 ? -7.184 39.406 0.171 1 91.06 183 VAL B O 1
ATOM 6248 N N . ALA B 1 184 ? -9.148 39.844 1.133 1 86.81 184 ALA B N 1
ATOM 6249 C CA . ALA B 1 184 ? -9.719 38.531 0.903 1 86.81 184 ALA B CA 1
ATOM 6250 C C . ALA B 1 184 ? -9.797 38.219 -0.588 1 86.81 184 ALA B C 1
ATOM 6252 O O . ALA B 1 184 ? -9.398 37.125 -1.019 1 86.81 184 ALA B O 1
ATOM 6253 N N . PRO B 1 185 ? -10.242 39.125 -1.454 1 88.12 185 PRO B N 1
ATOM 6254 C CA . PRO B 1 185 ? -10.281 38.844 -2.887 1 88.12 185 PRO B CA 1
ATOM 6255 C C . PRO B 1 185 ? -8.898 38.562 -3.473 1 88.12 185 PRO B C 1
ATOM 6257 O O . PRO B 1 185 ? -8.75 37.75 -4.367 1 88.12 185 PRO B O 1
ATOM 6260 N N . ILE B 1 186 ? -7.887 39.219 -2.939 1 90.75 186 ILE B N 1
ATOM 6261 C CA . ILE B 1 186 ? -6.523 39.031 -3.41 1 90.75 186 ILE B CA 1
ATOM 6262 C C . ILE B 1 186 ? -6.035 37.625 -2.992 1 90.75 186 ILE B C 1
ATOM 6264 O O . ILE B 1 186 ? -5.398 36.938 -3.779 1 90.75 186 ILE B O 1
ATOM 6268 N N . LEU B 1 187 ? -6.398 37.312 -1.824 1 87.25 187 LEU B N 1
ATOM 6269 C CA . LEU B 1 187 ? -6.027 36 -1.307 1 87.25 187 LEU B CA 1
ATOM 6270 C C . LEU B 1 187 ? -6.691 34.875 -2.117 1 87.25 187 LEU B C 1
ATOM 6272 O O . LEU B 1 187 ? -6.039 33.906 -2.482 1 87.25 187 LEU B O 1
ATOM 6276 N N . LEU B 1 188 ? -7.977 35.062 -2.43 1 84.38 188 LEU B N 1
ATOM 6277 C CA . LEU B 1 188 ? -8.719 34.031 -3.178 1 84.38 188 LEU B CA 1
ATOM 6278 C C . LEU B 1 188 ? -8.156 33.875 -4.586 1 84.38 188 LEU B C 1
ATOM 6280 O O . LEU B 1 188 ? -8.031 32.75 -5.09 1 84.38 188 LEU B O 1
ATOM 6284 N N . TRP B 1 189 ? -7.797 34.969 -5.102 1 89.62 189 TRP B N 1
ATOM 6285 C CA . TRP B 1 189 ? -7.227 34.938 -6.445 1 89.62 189 TRP B CA 1
ATOM 6286 C C . TRP B 1 189 ? -5.848 34.281 -6.434 1 89.62 189 TRP B C 1
ATOM 6288 O O . TRP B 1 189 ? -5.547 33.438 -7.285 1 89.62 189 TRP B O 1
ATOM 6298 N N . ALA B 1 190 ? -4.977 34.656 -5.543 1 89.25 190 ALA B N 1
ATOM 6299 C CA . ALA B 1 190 ? -3.625 34.125 -5.441 1 89.25 190 ALA B CA 1
ATOM 6300 C C . ALA B 1 190 ? -3.658 32.594 -5.176 1 89.25 190 ALA B C 1
ATOM 6302 O O . ALA B 1 190 ? -2.877 31.844 -5.758 1 89.25 190 ALA B O 1
ATOM 6303 N N . THR B 1 191 ? -4.523 32.219 -4.34 1 84.69 191 THR B N 1
ATOM 6304 C CA . THR B 1 191 ? -4.641 30.797 -4.016 1 84.69 191 THR B CA 1
ATOM 6305 C C . THR B 1 191 ? -5.148 30 -5.223 1 84.69 191 THR B C 1
ATOM 6307 O O . THR B 1 191 ? -4.684 28.891 -5.48 1 84.69 191 THR B O 1
ATOM 6310 N N . ALA B 1 192 ? -6.078 30.562 -5.945 1 87 192 ALA B N 1
ATOM 6311 C CA . ALA B 1 192 ? -6.598 29.891 -7.141 1 87 192 ALA B CA 1
ATOM 6312 C C . ALA B 1 192 ? -5.516 29.766 -8.211 1 87 192 ALA B C 1
ATOM 6314 O O . ALA B 1 192 ? -5.445 28.766 -8.922 1 87 192 ALA B O 1
ATOM 6315 N N . TRP B 1 193 ? -4.77 30.828 -8.25 1 91.5 193 TRP B N 1
ATOM 6316 C CA . TRP B 1 193 ? -3.68 30.844 -9.219 1 91.5 193 TRP B CA 1
ATOM 6317 C C . TRP B 1 193 ? -2.656 29.766 -8.914 1 91.5 193 TRP B C 1
ATOM 6319 O O . TRP B 1 193 ? -2.25 29.016 -9.805 1 91.5 193 TRP B O 1
ATOM 6329 N N . VAL B 1 194 ? -2.248 29.641 -7.73 1 90.25 194 VAL B N 1
ATOM 6330 C CA . VAL B 1 194 ? -1.277 28.641 -7.316 1 90.25 194 VAL B CA 1
ATOM 6331 C C . VAL B 1 194 ? -1.883 27.25 -7.469 1 90.25 194 VAL B C 1
ATOM 6333 O O . VAL B 1 194 ? -1.205 26.312 -7.902 1 90.25 194 VAL B O 1
ATOM 6336 N N . ARG B 1 195 ? -3.094 27.156 -7.145 1 84.62 195 ARG B N 1
ATOM 6337 C CA . ARG B 1 195 ? -3.779 25.859 -7.227 1 84.62 195 ARG B CA 1
ATOM 6338 C C . ARG B 1 195 ? -3.826 25.359 -8.664 1 84.62 195 ARG B C 1
ATOM 6340 O O . ARG B 1 195 ? -3.648 24.172 -8.922 1 84.62 195 ARG B O 1
ATOM 6347 N N . LYS B 1 196 ? -4.121 26.203 -9.539 1 89.88 196 LYS B N 1
ATOM 6348 C CA . LYS B 1 196 ? -4.145 25.828 -10.953 1 89.88 196 LYS B CA 1
ATOM 6349 C C . LYS B 1 196 ? -2.773 25.359 -11.422 1 89.88 196 LYS B C 1
ATOM 6351 O O . LYS B 1 196 ? -2.664 24.344 -12.102 1 89.88 196 LYS B O 1
ATOM 6356 N N . GLY B 1 197 ? -1.752 26.109 -11.039 1 91.81 197 GLY B N 1
ATOM 6357 C CA . GLY B 1 197 ? -0.398 25.688 -11.375 1 91.81 197 GLY B CA 1
ATOM 6358 C C . GLY B 1 197 ? -0.018 24.344 -10.781 1 91.81 197 GLY B C 1
ATOM 6359 O O . GLY B 1 197 ? 0.584 23.516 -11.453 1 91.81 197 GLY B O 1
ATOM 6360 N N . MET B 1 198 ? -0.42 24.141 -9.609 1 90.38 198 MET B N 1
ATOM 6361 C CA . MET B 1 198 ? -0.131 22.891 -8.914 1 90.38 198 MET B CA 1
ATOM 6362 C C . MET B 1 198 ? -0.851 21.719 -9.578 1 90.38 198 MET B C 1
ATOM 6364 O O . MET B 1 198 ? -0.285 20.641 -9.711 1 90.38 198 MET B O 1
ATOM 6368 N N . ARG B 1 199 ? -2.033 21.953 -9.961 1 86.88 199 ARG B N 1
ATOM 6369 C CA . ARG B 1 199 ? -2.83 20.906 -10.602 1 86.88 199 ARG B CA 1
ATOM 6370 C C . ARG B 1 199 ? -2.178 20.422 -11.891 1 86.88 199 ARG B C 1
ATOM 6372 O O . ARG B 1 199 ? -2.105 19.219 -12.148 1 86.88 199 ARG B O 1
ATOM 6379 N N . GLU B 1 200 ? -1.751 21.281 -12.641 1 92.25 200 GLU B N 1
ATOM 6380 C CA . GLU B 1 200 ? -1.099 20.938 -13.906 1 92.25 200 GLU B CA 1
ATOM 6381 C C . GLU B 1 200 ? 0.231 20.234 -13.664 1 92.25 200 GLU B C 1
ATOM 6383 O O . GLU B 1 200 ? 0.568 19.281 -14.375 1 92.25 200 GLU B O 1
ATOM 6388 N N . ALA B 1 201 ? 0.978 20.75 -12.742 1 93.19 201 ALA B N 1
ATOM 6389 C CA . ALA B 1 201 ? 2.262 20.141 -12.406 1 93.19 201 ALA B CA 1
ATOM 6390 C C . ALA B 1 201 ? 2.07 18.719 -11.875 1 93.19 201 ALA B C 1
ATOM 6392 O O . ALA B 1 201 ? 2.84 17.812 -12.219 1 93.19 201 ALA B O 1
ATOM 6393 N N . TYR B 1 202 ? 1.068 18.5 -11.141 1 90.44 202 TYR B N 1
ATOM 6394 C CA . TYR B 1 202 ? 0.783 17.188 -10.586 1 90.44 202 TYR B CA 1
ATOM 6395 C C . TYR B 1 202 ? 0.37 16.203 -11.688 1 90.44 202 TYR B C 1
ATOM 6397 O O . TYR B 1 202 ? 0.718 15.023 -11.633 1 90.44 202 TYR B O 1
ATOM 6405 N N . ARG B 1 203 ? -0.374 16.719 -12.578 1 89.12 203 ARG B N 1
ATOM 6406 C CA . ARG B 1 203 ? -0.78 15.875 -13.703 1 89.12 203 ARG B CA 1
ATOM 6407 C C . ARG B 1 203 ? 0.432 15.375 -14.484 1 89.12 203 ARG B C 1
ATOM 6409 O O . ARG B 1 203 ? 0.539 14.188 -14.781 1 89.12 203 ARG B O 1
ATOM 6416 N N . THR B 1 204 ? 1.275 16.266 -14.711 1 94 204 THR B N 1
ATOM 6417 C CA . THR B 1 204 ? 2.492 15.914 -15.438 1 94 204 THR B CA 1
ATOM 6418 C C . THR B 1 204 ? 3.338 14.938 -14.625 1 94 204 THR B C 1
ATOM 6420 O O . THR B 1 204 ? 3.863 13.961 -15.164 1 94 204 THR B O 1
ATOM 6423 N N . MET B 1 205 ? 3.48 15.164 -13.398 1 93.12 205 MET B N 1
ATOM 6424 C CA . MET B 1 205 ? 4.266 14.312 -12.516 1 93.12 205 MET B CA 1
ATOM 6425 C C . MET B 1 205 ? 3.682 12.906 -12.461 1 93.12 205 MET B C 1
ATOM 6427 O O . MET B 1 205 ? 4.422 11.914 -12.5 1 93.12 205 MET B O 1
ATOM 6431 N N . ARG B 1 206 ? 2.418 12.82 -12.445 1 89.06 206 ARG B N 1
ATOM 6432 C CA . ARG B 1 206 ? 1.753 11.523 -12.383 1 89.06 206 ARG B CA 1
ATOM 6433 C C . ARG B 1 206 ? 2.018 10.703 -13.641 1 89.06 206 ARG B C 1
ATOM 6435 O O . ARG B 1 206 ? 2.229 9.492 -13.57 1 89.06 206 ARG B O 1
ATOM 6442 N N . LEU B 1 207 ? 2.006 11.312 -14.734 1 91.56 207 LEU B N 1
ATOM 6443 C CA . LEU B 1 207 ? 2.301 10.641 -15.992 1 91.56 207 LEU B CA 1
ATOM 6444 C C . LEU B 1 207 ? 3.742 10.141 -16.016 1 91.56 207 LEU B C 1
ATOM 6446 O O . LEU B 1 207 ? 4.008 9.016 -16.438 1 91.56 207 LEU B O 1
ATOM 6450 N N . ARG B 1 208 ? 4.621 11.016 -15.602 1 94.44 208 ARG B N 1
ATOM 6451 C CA . ARG B 1 208 ? 6.031 10.633 -15.57 1 94.44 208 ARG B CA 1
ATOM 6452 C C . ARG B 1 208 ? 6.273 9.508 -14.57 1 94.44 208 ARG B C 1
ATOM 6454 O O . ARG B 1 208 ? 7.086 8.617 -14.812 1 94.44 208 ARG B O 1
ATOM 6461 N N . LEU B 1 209 ? 5.621 9.57 -13.492 1 92.44 209 LEU B N 1
ATOM 6462 C CA . LEU B 1 209 ? 5.734 8.531 -12.477 1 92.44 209 LEU B CA 1
ATOM 6463 C C . LEU B 1 209 ? 5.211 7.199 -13 1 92.44 209 LEU B C 1
ATOM 6465 O O . LEU B 1 209 ? 5.816 6.152 -12.766 1 92.44 209 LEU B O 1
ATOM 6469 N N . ALA B 1 210 ? 4.145 7.246 -13.695 1 88.75 210 ALA B N 1
ATOM 6470 C CA . ALA B 1 210 ? 3.576 6.043 -14.297 1 88.75 210 ALA B CA 1
ATOM 6471 C C . ALA B 1 210 ? 4.555 5.398 -15.273 1 88.75 210 ALA B C 1
ATOM 6473 O O . ALA B 1 210 ? 4.711 4.176 -15.297 1 88.75 210 ALA B O 1
ATOM 6474 N N . ARG B 1 211 ? 5.156 6.188 -16.016 1 92.31 211 ARG B N 1
ATOM 6475 C CA . ARG B 1 211 ? 6.141 5.699 -16.969 1 92.31 211 ARG B CA 1
ATOM 6476 C C . ARG B 1 211 ? 7.332 5.07 -16.266 1 92.31 211 ARG B C 1
ATOM 6478 O O . ARG B 1 211 ? 7.832 4.023 -16.688 1 92.31 211 ARG B O 1
ATOM 6485 N N . LEU B 1 212 ? 7.773 5.738 -15.266 1 93.75 212 LEU B N 1
ATOM 6486 C CA . LEU B 1 212 ? 8.906 5.215 -14.5 1 93.75 212 LEU B CA 1
ATOM 6487 C C . LEU B 1 212 ? 8.555 3.885 -13.844 1 93.75 212 LEU B C 1
ATOM 6489 O O . LEU B 1 212 ? 9.344 2.941 -13.883 1 93.75 212 LEU B O 1
ATOM 6493 N N . ASN B 1 213 ? 7.395 3.812 -13.242 1 91.25 213 ASN B N 1
ATOM 6494 C CA . ASN B 1 213 ? 6.949 2.58 -12.602 1 91.25 213 ASN B CA 1
ATOM 6495 C C . ASN B 1 213 ? 6.805 1.444 -13.609 1 91.25 213 ASN B C 1
ATOM 6497 O O . ASN B 1 213 ? 7.156 0.301 -13.32 1 91.25 213 ASN B O 1
ATOM 6501 N N . ALA B 1 214 ? 6.301 1.755 -14.719 1 89.38 214 ALA B N 1
ATOM 6502 C CA . ALA B 1 214 ? 6.172 0.758 -15.781 1 89.38 214 ALA B CA 1
ATOM 6503 C C . ALA B 1 214 ? 7.539 0.234 -16.203 1 89.38 214 ALA B C 1
ATOM 6505 O O . ALA B 1 214 ? 7.719 -0.971 -16.391 1 89.38 214 ALA B O 1
ATOM 6506 N N . ALA B 1 215 ? 8.422 1.116 -16.375 1 91.19 215 ALA B N 1
ATOM 6507 C CA . ALA B 1 215 ? 9.781 0.736 -16.766 1 91.19 215 ALA B CA 1
ATOM 6508 C C . ALA B 1 215 ? 10.445 -0.114 -15.68 1 91.19 215 ALA B C 1
ATOM 6510 O O . ALA B 1 215 ? 11.141 -1.085 -15.984 1 91.19 215 ALA B O 1
ATOM 6511 N N . LEU B 1 216 ? 10.258 0.343 -14.477 1 92.06 216 LEU B N 1
ATOM 6512 C CA . LEU B 1 216 ? 10.812 -0.411 -13.359 1 92.06 216 LEU B CA 1
ATOM 6513 C C . LEU B 1 216 ? 10.25 -1.828 -13.32 1 92.06 216 LEU B C 1
ATOM 6515 O O . LEU B 1 216 ? 11.008 -2.795 -13.18 1 92.06 216 LEU B O 1
ATOM 6519 N N . GLN B 1 217 ? 9.016 -1.96 -13.438 1 89.88 217 GLN B N 1
ATOM 6520 C CA . GLN B 1 217 ? 8.359 -3.262 -13.414 1 89.88 217 GLN B CA 1
ATOM 6521 C C . GLN B 1 217 ? 8.836 -4.141 -14.562 1 89.88 217 GLN B C 1
ATOM 6523 O O . GLN B 1 217 ? 9.117 -5.328 -14.375 1 89.88 217 GLN B O 1
ATOM 6528 N N . GLU B 1 218 ? 8.922 -3.625 -15.688 1 88.81 218 GLU B N 1
ATOM 6529 C CA . GLU B 1 218 ? 9.375 -4.348 -16.875 1 88.81 218 GLU B CA 1
ATOM 6530 C C . GLU B 1 218 ? 10.82 -4.82 -16.719 1 88.81 218 GLU B C 1
ATOM 6532 O O . GLU B 1 218 ? 11.148 -5.961 -17.031 1 88.81 218 GLU B O 1
ATOM 6537 N N . ASN B 1 219 ? 11.672 -3.955 -16.281 1 91.12 219 ASN B N 1
ATOM 6538 C CA . ASN B 1 219 ? 13.086 -4.285 -16.141 1 91.12 219 ASN B CA 1
ATOM 6539 C C . ASN B 1 219 ? 13.312 -5.332 -15.055 1 91.12 219 ASN B C 1
ATOM 6541 O O . ASN B 1 219 ? 14.18 -6.195 -15.188 1 91.12 219 ASN B O 1
ATOM 6545 N N . LEU B 1 220 ? 12.531 -5.246 -14.055 1 89.44 220 LEU B N 1
ATOM 6546 C CA . LEU B 1 220 ? 12.664 -6.227 -12.984 1 89.44 220 LEU B CA 1
ATOM 6547 C C . LEU B 1 220 ? 12.133 -7.586 -13.43 1 89.44 220 LEU B C 1
ATOM 6549 O O . LEU B 1 220 ? 12.719 -8.625 -13.102 1 89.44 220 LEU B O 1
ATOM 6553 N N . SER B 1 221 ? 11.062 -7.578 -14.148 1 86.5 221 SER B N 1
ATOM 6554 C CA . SER B 1 221 ? 10.5 -8.828 -14.656 1 86.5 221 SER B CA 1
ATOM 6555 C C . SER B 1 221 ? 11.398 -9.445 -15.719 1 86.5 221 SER B C 1
ATOM 6557 O O . SER B 1 221 ? 11.438 -10.672 -15.875 1 86.5 221 SER B O 1
ATOM 6559 N N . GLY B 1 222 ? 12.055 -8.648 -16.469 1 87.12 222 GLY B N 1
ATOM 6560 C CA . GLY B 1 222 ? 12.906 -9.117 -17.547 1 87.12 222 GLY B CA 1
ATOM 6561 C C . GLY B 1 222 ? 14.383 -9.055 -17.203 1 87.12 222 GLY B C 1
ATOM 6562 O O . GLY B 1 222 ? 15.227 -8.992 -18.109 1 87.12 222 GLY B O 1
ATOM 6563 N N . VAL B 1 223 ? 14.734 -9.07 -15.961 1 87.81 223 VAL B N 1
ATOM 6564 C CA . VAL B 1 223 ? 16.109 -8.844 -15.531 1 87.81 223 VAL B CA 1
ATOM 6565 C C . VAL B 1 223 ? 17.016 -9.945 -16.078 1 87.81 223 VAL B C 1
ATOM 6567 O O . VAL B 1 223 ?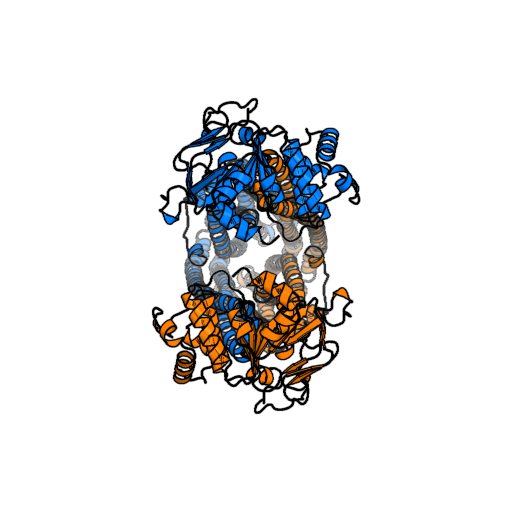 18.156 -9.688 -16.453 1 87.81 223 VAL B O 1
ATOM 6570 N N . GLU B 1 224 ? 16.531 -11.141 -16.078 1 83 224 GLU B N 1
ATOM 6571 C CA . GLU B 1 224 ? 17.312 -12.266 -16.594 1 83 224 GLU B CA 1
ATOM 6572 C C . GLU B 1 224 ? 17.719 -12.047 -18.047 1 83 224 GLU B C 1
ATOM 6574 O O . GLU B 1 224 ? 18.875 -12.281 -18.406 1 83 224 GLU B O 1
ATOM 6579 N N . THR B 1 225 ? 16.797 -11.602 -18.812 1 83.94 225 THR B N 1
ATOM 6580 C CA . THR B 1 225 ? 17.062 -11.328 -20.234 1 83.94 225 THR B CA 1
ATOM 6581 C C . THR B 1 225 ? 18.047 -10.18 -20.375 1 83.94 225 THR B C 1
ATOM 6583 O O . THR B 1 225 ? 18.953 -10.227 -21.219 1 83.94 225 THR B O 1
ATOM 6586 N N . ILE B 1 226 ? 17.953 -9.219 -19.578 1 87.5 226 ILE B N 1
ATOM 6587 C CA . ILE B 1 226 ? 18.828 -8.047 -19.641 1 87.5 226 ILE B CA 1
ATOM 6588 C C . ILE B 1 226 ? 20.266 -8.453 -19.328 1 87.5 226 ILE B C 1
ATOM 6590 O O . ILE B 1 226 ? 21.203 -8.031 -20 1 87.5 226 ILE B O 1
ATOM 6594 N N . GLN B 1 227 ? 20.406 -9.305 -18.422 1 82.06 227 GLN B N 1
ATOM 6595 C CA . GLN B 1 227 ? 21.734 -9.742 -18 1 82.06 227 GLN B CA 1
ATOM 6596 C C . GLN B 1 227 ? 22.344 -10.703 -19.016 1 82.06 227 GLN B C 1
ATOM 6598 O O . GLN B 1 227 ? 23.547 -10.664 -19.281 1 82.06 227 GLN B O 1
ATOM 6603 N N . LEU B 1 228 ? 21.453 -11.5 -19.516 1 80.25 228 LEU B N 1
ATOM 6604 C CA . LEU B 1 228 ? 21.906 -12.469 -20.5 1 80.25 228 LEU B CA 1
ATOM 6605 C C . LEU B 1 228 ? 22.5 -11.766 -21.734 1 80.25 228 LEU B C 1
ATOM 6607 O O . LEU B 1 228 ? 23.453 -12.258 -22.328 1 80.25 228 LEU B O 1
ATOM 6611 N N . PHE B 1 229 ? 21.969 -10.617 -21.984 1 82.44 229 PHE B N 1
ATOM 6612 C CA . PHE B 1 229 ? 22.406 -9.93 -23.188 1 82.44 229 PHE B CA 1
ATOM 6613 C C . PHE B 1 229 ? 23.25 -8.711 -22.844 1 82.44 229 PHE B C 1
ATOM 6615 O O . PHE B 1 229 ? 23.516 -7.863 -23.703 1 82.44 229 PHE B O 1
ATOM 6622 N N . ALA B 1 230 ? 23.656 -8.578 -21.656 1 80.69 230 ALA B N 1
ATOM 6623 C CA . ALA B 1 230 ? 24.562 -7.551 -21.156 1 80.69 230 ALA B CA 1
ATOM 6624 C C . ALA B 1 230 ? 24.062 -6.156 -21.531 1 80.69 230 ALA B C 1
ATOM 6626 O O . ALA B 1 230 ? 24.828 -5.355 -22.094 1 80.69 230 ALA B O 1
ATOM 6627 N N . ARG B 1 231 ? 22.797 -5.938 -21.312 1 84.44 231 ARG B N 1
ATOM 6628 C CA . ARG B 1 231 ? 22.203 -4.645 -21.656 1 84.44 231 ARG B CA 1
ATOM 6629 C C . ARG B 1 231 ? 21.922 -3.828 -20.406 1 84.44 231 ARG B C 1
ATOM 6631 O O . ARG B 1 231 ? 21.047 -2.949 -20.406 1 84.44 231 ARG B O 1
ATOM 6638 N N . GLU B 1 232 ? 22.594 -4.113 -19.359 1 86.56 232 GLU B N 1
ATOM 6639 C CA . GLU B 1 232 ? 22.359 -3.432 -18.078 1 86.56 232 GLU B CA 1
ATOM 6640 C C . GLU B 1 232 ? 22.641 -1.936 -18.203 1 86.56 232 GLU B C 1
ATOM 6642 O O . GLU B 1 232 ? 21.859 -1.114 -17.734 1 86.56 232 GLU B O 1
ATOM 6647 N N . GLY B 1 233 ? 23.734 -1.581 -18.922 1 86.19 233 GLY B N 1
ATOM 6648 C CA . GLY B 1 233 ? 24.109 -0.182 -19.062 1 86.19 233 GLY B CA 1
ATOM 6649 C C . GLY B 1 233 ? 23.078 0.633 -19.828 1 86.19 233 GLY B C 1
ATOM 6650 O O . GLY B 1 233 ? 22.75 1.749 -19.422 1 86.19 233 GLY B O 1
ATOM 6651 N N . ALA B 1 234 ? 22.578 0.05 -20.859 1 86.88 234 ALA B N 1
ATOM 6652 C CA . ALA B 1 234 ? 21.578 0.741 -21.672 1 86.88 234 ALA B CA 1
ATOM 6653 C C . ALA B 1 234 ? 20.281 0.944 -20.891 1 86.88 234 ALA B C 1
ATOM 6655 O O . ALA B 1 234 ? 19.641 1.997 -20.984 1 86.88 234 ALA B O 1
ATOM 6656 N N . ARG B 1 235 ? 19.875 -0.097 -20.203 1 88.88 235 ARG B N 1
ATOM 6657 C CA . ARG B 1 235 ? 18.641 -0.008 -19.438 1 88.88 235 ARG B CA 1
ATOM 6658 C C . ARG B 1 235 ? 18.781 0.957 -18.266 1 88.88 235 ARG B C 1
ATOM 6660 O O . ARG B 1 235 ? 17.844 1.669 -17.922 1 88.88 235 ARG B O 1
ATOM 6667 N N . GLU B 1 236 ? 19.969 0.964 -17.75 1 92.12 236 GLU B N 1
ATOM 6668 C CA . GLU B 1 236 ? 20.25 1.91 -16.672 1 92.12 236 GLU B CA 1
ATOM 6669 C C . GLU B 1 236 ? 20.188 3.352 -17.172 1 92.12 236 GLU B C 1
ATOM 6671 O O . GLU B 1 236 ? 19.625 4.219 -16.5 1 92.12 236 GLU B O 1
ATOM 6676 N N . ALA B 1 237 ? 20.766 3.596 -18.328 1 92.19 237 ALA B N 1
ATOM 6677 C CA . ALA B 1 237 ? 20.75 4.938 -18.906 1 92.19 237 ALA B CA 1
ATOM 6678 C C . ALA B 1 237 ? 19.328 5.395 -19.219 1 92.19 237 ALA B C 1
ATOM 6680 O O . ALA B 1 237 ? 18.969 6.551 -18.984 1 92.19 237 ALA B O 1
ATOM 6681 N N . LYS B 1 238 ? 18.547 4.469 -19.703 1 91.19 238 LYS B N 1
ATOM 6682 C CA . LYS B 1 238 ? 17.156 4.793 -19.984 1 91.19 238 LYS B CA 1
ATOM 6683 C C . LYS B 1 238 ? 16.375 5.094 -18.703 1 91.19 238 LYS B C 1
ATOM 6685 O O . LYS B 1 238 ? 15.578 6.031 -18.656 1 91.19 238 LYS B O 1
ATOM 6690 N N . PHE B 1 239 ? 16.625 4.32 -17.703 1 93.19 239 PHE B N 1
ATOM 6691 C CA . PHE B 1 239 ? 15.969 4.531 -16.422 1 93.19 239 PHE B CA 1
ATOM 6692 C C . PHE B 1 239 ? 16.375 5.867 -15.812 1 93.19 239 PHE B C 1
ATOM 6694 O O . PHE B 1 239 ? 15.547 6.566 -15.227 1 93.19 239 PHE B O 1
ATOM 6701 N N . ASP B 1 240 ? 17.609 6.199 -16.016 1 94.19 240 ASP B N 1
ATOM 6702 C CA . ASP B 1 240 ? 18.125 7.473 -15.5 1 94.19 240 ASP B CA 1
ATOM 6703 C C . ASP B 1 240 ? 17.406 8.648 -16.172 1 94.19 240 ASP B C 1
ATOM 6705 O O . ASP B 1 240 ? 17.109 9.656 -15.523 1 94.19 240 ASP B O 1
ATOM 6709 N N . ARG B 1 241 ? 17.172 8.484 -17.422 1 94.62 241 ARG B N 1
ATOM 6710 C CA . ARG B 1 241 ? 16.484 9.547 -18.156 1 94.62 241 ARG B CA 1
ATOM 6711 C C . ARG B 1 241 ? 15.039 9.688 -17.672 1 94.62 241 ARG B C 1
ATOM 6713 O O . ARG B 1 241 ? 14.547 10.805 -17.484 1 94.62 241 ARG B O 1
ATOM 6720 N N . LEU B 1 242 ? 14.406 8.594 -17.438 1 95 242 LEU B N 1
ATOM 6721 C CA . LEU B 1 242 ? 13.039 8.625 -16.938 1 95 242 LEU B CA 1
ATOM 6722 C C . LEU B 1 242 ? 12.984 9.211 -15.531 1 95 242 LEU B C 1
ATOM 6724 O O . LEU B 1 242 ? 12.078 9.977 -15.211 1 95 242 LEU B O 1
ATOM 6728 N N . ALA B 1 243 ? 13.953 8.828 -14.766 1 95.25 243 ALA B N 1
ATOM 6729 C CA . ALA B 1 243 ? 14.047 9.352 -13.406 1 95.25 243 ALA B CA 1
ATOM 6730 C C . ALA B 1 243 ? 14.305 10.852 -13.414 1 95.25 243 ALA B C 1
ATOM 6732 O O . ALA B 1 243 ? 13.781 11.586 -12.57 1 95.25 243 ALA B O 1
ATOM 6733 N N . GLN B 1 244 ? 15.148 11.328 -14.383 1 96.06 244 GLN B N 1
ATOM 6734 C CA . GLN B 1 244 ? 15.43 12.75 -14.516 1 96.06 244 GLN B CA 1
ATOM 6735 C C . GLN B 1 244 ? 14.18 13.523 -14.938 1 96.06 244 GLN B C 1
ATOM 6737 O O . GLN B 1 244 ? 13.945 14.633 -14.461 1 96.06 244 GLN B O 1
ATOM 6742 N N . ASP B 1 245 ? 13.445 12.906 -15.789 1 96 245 ASP B N 1
ATOM 6743 C CA . ASP B 1 245 ? 12.188 13.531 -16.203 1 96 245 ASP B CA 1
ATOM 6744 C C . ASP B 1 245 ? 11.227 13.656 -15.016 1 96 245 ASP B C 1
ATOM 6746 O O . ASP B 1 245 ? 10.539 14.672 -14.883 1 96 245 ASP B O 1
ATOM 6750 N N . LEU B 1 246 ? 11.195 12.648 -14.227 1 94.75 246 LEU B N 1
ATOM 6751 C CA . LEU B 1 246 ? 10.352 12.68 -13.031 1 94.75 246 LEU B CA 1
ATOM 6752 C C . LEU B 1 246 ? 10.836 13.75 -12.055 1 94.75 246 LEU B C 1
ATOM 6754 O O . LEU B 1 246 ? 10.023 14.469 -11.469 1 94.75 246 LEU B O 1
ATOM 6758 N N . LEU B 1 247 ? 12.148 13.867 -11.93 1 95.31 247 LEU B N 1
ATOM 6759 C CA . LEU B 1 247 ? 12.727 14.883 -11.055 1 95.31 247 LEU B CA 1
ATOM 6760 C C . LEU B 1 247 ? 12.328 16.281 -11.516 1 95.31 247 LEU B C 1
ATOM 6762 O O . LEU B 1 247 ? 11.922 17.109 -10.703 1 95.31 247 LEU B O 1
ATOM 6766 N N . ARG B 1 248 ? 12.375 16.516 -12.789 1 95.75 248 ARG B N 1
ATOM 6767 C CA . ARG B 1 248 ? 12.016 17.828 -13.328 1 95.75 248 ARG B CA 1
ATOM 6768 C C . ARG B 1 248 ? 10.547 18.141 -13.07 1 95.75 248 ARG B C 1
ATOM 6770 O O . ARG B 1 248 ? 10.195 19.281 -12.742 1 95.75 248 ARG B O 1
ATOM 6777 N N . ALA B 1 249 ? 9.734 17.125 -13.219 1 95.19 249 ALA B N 1
ATOM 6778 C CA . ALA B 1 249 ? 8.312 17.312 -12.945 1 95.19 249 ALA B CA 1
ATOM 6779 C C . ALA B 1 249 ? 8.07 17.594 -11.469 1 95.19 249 ALA B C 1
ATOM 6781 O O . ALA B 1 249 ? 7.242 18.453 -11.125 1 95.19 249 ALA B O 1
ATOM 6782 N N . TRP B 1 250 ? 8.781 16.922 -10.602 1 92.62 250 TRP B N 1
ATOM 6783 C CA . TRP B 1 250 ? 8.648 17.125 -9.164 1 92.62 250 TRP B CA 1
ATOM 6784 C C . TRP B 1 250 ? 9.125 18.531 -8.766 1 92.62 250 TRP B C 1
ATOM 6786 O O . TRP B 1 250 ? 8.539 19.156 -7.887 1 92.62 250 TRP B O 1
ATOM 6796 N N . VAL B 1 251 ? 10.211 19.016 -9.367 1 94.19 251 VAL B N 1
ATOM 6797 C CA . VAL B 1 251 ? 10.758 20.328 -9.047 1 94.19 251 VAL B CA 1
ATOM 6798 C C . VAL B 1 251 ? 9.742 21.406 -9.406 1 94.19 251 VAL B C 1
ATOM 6800 O O . VAL B 1 251 ? 9.641 22.422 -8.711 1 94.19 251 VAL B O 1
ATOM 6803 N N . GLU B 1 252 ? 8.945 21.156 -10.406 1 94.5 252 GLU B N 1
ATOM 6804 C CA . GLU B 1 252 ? 7.879 22.094 -10.758 1 94.5 252 GLU B CA 1
ATOM 6805 C C . GLU B 1 252 ? 6.812 22.156 -9.664 1 94.5 252 GLU B C 1
ATOM 6807 O O . GLU B 1 252 ? 6.305 23.219 -9.344 1 94.5 252 GLU B O 1
ATOM 6812 N N . ILE B 1 253 ? 6.52 21.031 -9.125 1 92.44 253 ILE B N 1
ATOM 6813 C CA . ILE B 1 253 ? 5.566 20.984 -8.016 1 92.44 253 ILE B CA 1
ATOM 6814 C C . ILE B 1 253 ? 6.145 21.703 -6.805 1 92.44 253 ILE B C 1
ATOM 6816 O O . ILE B 1 253 ? 5.441 22.469 -6.129 1 92.44 253 ILE B O 1
ATOM 6820 N N . VAL B 1 254 ? 7.445 21.469 -6.602 1 91.5 254 VAL B N 1
ATOM 6821 C CA . VAL B 1 254 ? 8.125 22.062 -5.457 1 91.5 254 VAL B CA 1
ATOM 6822 C C . VAL B 1 254 ? 8.07 23.578 -5.566 1 91.5 254 VAL B C 1
ATOM 6824 O O . VAL B 1 254 ? 7.875 24.281 -4.566 1 91.5 254 VAL B O 1
ATOM 6827 N N . ARG B 1 255 ? 8.148 24.141 -6.719 1 93.88 255 ARG B N 1
ATOM 6828 C CA . ARG B 1 255 ? 8.102 25.578 -6.945 1 93.88 255 ARG B CA 1
ATOM 6829 C C . ARG B 1 255 ? 6.75 26.156 -6.527 1 93.88 255 ARG B C 1
ATOM 6831 O O . ARG B 1 255 ? 6.688 27.172 -5.84 1 93.88 255 ARG B O 1
ATOM 6838 N N . TRP B 1 256 ? 5.727 25.469 -6.891 1 90.94 256 TRP B N 1
ATOM 6839 C CA . TRP B 1 256 ? 4.383 25.922 -6.551 1 90.94 256 TRP B CA 1
ATOM 6840 C C . TRP B 1 256 ? 4.086 25.703 -5.074 1 90.94 256 TRP B C 1
ATOM 6842 O O . TRP B 1 256 ? 3.484 26.547 -4.418 1 90.94 256 TRP B O 1
ATOM 6852 N N . PHE B 1 257 ? 4.543 24.609 -4.586 1 86.06 257 PHE B N 1
ATOM 6853 C CA . PHE B 1 257 ? 4.305 24.25 -3.193 1 86.06 257 PHE B CA 1
ATOM 6854 C C . PHE B 1 257 ? 5 25.234 -2.258 1 86.06 257 PHE B C 1
ATOM 6856 O O . PHE B 1 257 ? 4.422 25.672 -1.263 1 86.06 257 PHE B O 1
ATOM 6863 N N . ALA B 1 258 ? 6.219 25.547 -2.613 1 90.56 258 ALA B N 1
ATOM 6864 C CA . ALA B 1 258 ? 7.02 26.453 -1.785 1 90.56 258 ALA B CA 1
ATOM 6865 C C . ALA B 1 258 ? 6.418 27.859 -1.758 1 90.56 258 ALA B C 1
ATOM 6867 O O . ALA B 1 258 ? 6.652 28.625 -0.819 1 90.56 258 ALA B O 1
ATOM 6868 N N . LEU B 1 259 ? 5.57 28.125 -2.766 1 91.19 259 LEU B N 1
ATOM 6869 C CA . LEU B 1 259 ? 5 29.453 -2.898 1 91.19 259 LEU B CA 1
ATOM 6870 C C . LEU B 1 259 ? 3.693 29.578 -2.119 1 91.19 259 LEU B C 1
ATOM 6872 O O . LEU B 1 259 ? 3.332 30.656 -1.66 1 91.19 259 LEU B O 1
ATOM 6876 N N . PHE B 1 260 ? 3.018 28.547 -1.869 1 86 260 PHE B N 1
ATOM 6877 C CA . PHE B 1 260 ? 1.637 28.578 -1.405 1 86 260 PHE B CA 1
ATOM 6878 C C . PHE B 1 260 ? 1.559 29.109 0.022 1 86 260 PHE B C 1
ATOM 6880 O O . PHE B 1 260 ? 0.943 30.156 0.272 1 86 260 PHE B O 1
ATOM 6887 N N . PHE B 1 261 ? 2.256 28.469 0.988 1 82.69 261 PHE B N 1
ATOM 6888 C CA . PHE B 1 261 ? 2.092 28.797 2.398 1 82.69 261 PHE B CA 1
ATOM 6889 C C . PHE B 1 261 ? 2.684 30.172 2.703 1 82.69 261 PHE B C 1
ATOM 6891 O O . PHE B 1 261 ? 2.039 31 3.346 1 82.69 261 PHE B O 1
ATOM 6898 N N . PRO B 1 262 ? 3.877 30.484 2.135 1 87.56 262 PRO B N 1
ATOM 6899 C CA . PRO B 1 262 ? 4.422 31.828 2.379 1 87.56 262 PRO B CA 1
ATOM 6900 C C . PRO B 1 262 ? 3.576 32.938 1.754 1 87.56 262 PRO B C 1
ATOM 6902 O O . PRO B 1 262 ? 3.482 34.031 2.307 1 87.56 262 PRO B O 1
ATOM 6905 N N . LEU B 1 263 ? 2.936 32.594 0.638 1 89.5 263 LEU B N 1
ATOM 6906 C CA . LEU B 1 263 ? 2.088 33.594 -0.015 1 89.5 263 LEU B CA 1
ATOM 6907 C C . LEU B 1 263 ? 0.843 33.875 0.817 1 89.5 263 LEU B C 1
ATOM 6909 O O . LEU B 1 263 ? 0.466 35.031 1.001 1 89.5 263 LEU B O 1
ATOM 6913 N N . VAL B 1 264 ? 0.246 32.906 1.308 1 86.25 264 VAL B N 1
ATOM 6914 C CA . VAL B 1 264 ? -0.93 33.062 2.156 1 86.25 264 VAL B CA 1
ATOM 6915 C C . VAL B 1 264 ? -0.546 33.812 3.438 1 86.25 264 VAL B C 1
ATOM 6917 O O . VAL B 1 264 ? -1.269 34.688 3.889 1 86.25 264 VAL B O 1
ATOM 6920 N N . GLY B 1 265 ? 0.622 33.375 4.055 1 87.62 265 GLY B N 1
ATOM 6921 C CA . GLY B 1 265 ? 1.114 34.062 5.234 1 87.62 265 GLY B CA 1
ATOM 6922 C C . GLY B 1 265 ? 1.362 35.562 4.996 1 87.62 265 GLY B C 1
ATOM 6923 O O . GLY B 1 265 ? 0.986 36.375 5.816 1 87.62 265 GLY B O 1
ATOM 6924 N N . PHE B 1 266 ? 1.891 35.875 3.887 1 91 266 PHE B N 1
ATOM 6925 C CA . PHE B 1 266 ? 2.213 37.25 3.541 1 91 266 PHE B CA 1
ATOM 6926 C C . PHE B 1 266 ? 0.943 38.062 3.359 1 91 266 PHE B C 1
ATOM 6928 O O . PHE B 1 266 ? 0.879 39.219 3.789 1 91 266 PHE B O 1
ATOM 6935 N N . LEU B 1 267 ? -0.007 37.531 2.727 1 90.69 267 LEU B N 1
ATOM 6936 C CA . LEU B 1 267 ? -1.269 38.219 2.535 1 90.69 267 LEU B CA 1
ATOM 6937 C C . LEU B 1 267 ? -1.982 38.438 3.865 1 90.69 267 LEU B C 1
ATOM 6939 O O . LEU B 1 267 ? -2.631 39.469 4.074 1 90.69 267 LEU B O 1
ATOM 6943 N N . GLY B 1 268 ? -1.897 37.438 4.766 1 89.12 268 GLY B N 1
ATOM 6944 C CA . GLY B 1 268 ? -2.387 37.656 6.117 1 89.12 268 GLY B CA 1
ATOM 6945 C C . GLY B 1 268 ? -1.684 38.781 6.836 1 89.12 268 GLY B C 1
ATOM 6946 O O . GLY B 1 268 ? -2.324 39.594 7.516 1 89.12 268 GLY B O 1
ATOM 6947 N N . ASP B 1 269 ? -0.396 38.844 6.605 1 91.75 269 ASP B N 1
ATOM 6948 C CA . ASP B 1 269 ? 0.392 39.906 7.223 1 91.75 269 ASP B CA 1
ATOM 6949 C C . ASP B 1 269 ? 0.075 41.25 6.59 1 91.75 269 ASP B C 1
ATOM 6951 O O . ASP B 1 269 ? 0.133 42.281 7.262 1 91.75 269 ASP B O 1
ATOM 6955 N N . LEU B 1 270 ? -0.241 41.219 5.352 1 93.25 270 LEU B N 1
ATOM 6956 C CA . LEU B 1 270 ? -0.686 42.469 4.688 1 93.25 270 LEU B CA 1
ATOM 6957 C C . LEU B 1 270 ? -1.963 43 5.332 1 93.25 270 LEU B C 1
ATOM 6959 O O . LEU B 1 270 ? -2.121 44.188 5.496 1 93.25 270 LEU B O 1
ATOM 6963 N N . ALA B 1 271 ? -2.818 42.094 5.688 1 93.25 271 ALA B N 1
ATOM 6964 C CA . ALA B 1 271 ? -4.043 42.469 6.379 1 93.25 271 ALA B CA 1
ATOM 6965 C C . ALA B 1 271 ? -3.73 43.094 7.742 1 93.25 271 ALA B C 1
ATOM 6967 O O . ALA B 1 271 ? -4.324 44.094 8.133 1 93.25 271 ALA B O 1
ATOM 6968 N N . VAL B 1 272 ? -2.814 42.531 8.414 1 92.31 272 VAL B N 1
ATOM 6969 C CA . VAL B 1 272 ? -2.424 43 9.734 1 92.31 272 VAL B CA 1
ATOM 6970 C C . VAL B 1 272 ? -1.776 44.375 9.609 1 92.31 272 VAL B C 1
ATOM 6972 O O . VAL B 1 272 ? -2.057 45.281 10.406 1 92.31 272 VAL B O 1
ATOM 6975 N N . ALA B 1 273 ? -0.875 44.531 8.633 1 93.44 273 ALA B N 1
ATOM 6976 C CA . ALA B 1 273 ? -0.23 45.812 8.398 1 93.44 273 ALA B CA 1
ATOM 6977 C C . ALA B 1 273 ? -1.261 46.906 8.07 1 93.44 273 ALA B C 1
ATOM 6979 O O . ALA B 1 273 ? -1.139 48.031 8.523 1 93.44 273 ALA B O 1
ATOM 6980 N N . SER B 1 274 ? -2.238 46.531 7.273 1 93.25 274 SER B N 1
ATOM 6981 C CA . SER B 1 274 ? -3.303 47.469 6.926 1 93.25 274 SER B CA 1
ATOM 6982 C C . SER B 1 274 ? -4.109 47.875 8.156 1 93.25 274 SER B C 1
ATOM 6984 O O . SER B 1 274 ? -4.488 49.031 8.305 1 93.25 274 SER B O 1
ATOM 6986 N N . LEU B 1 275 ? -4.309 46.906 9.031 1 93.06 275 LEU B N 1
ATOM 6987 C CA . LEU B 1 275 ? -5.02 47.188 10.281 1 93.06 275 LEU B CA 1
ATOM 6988 C C . LEU B 1 275 ? -4.207 48.094 11.18 1 93.06 275 LEU B C 1
ATOM 6990 O O . LEU B 1 275 ? -4.766 48.969 11.852 1 93.06 275 LEU B O 1
ATOM 6994 N N . LEU B 1 276 ? -2.945 47.844 11.203 1 91.25 276 LEU B N 1
ATOM 6995 C CA . LEU B 1 276 ? -2.076 48.656 12.031 1 91.25 276 LEU B CA 1
ATOM 6996 C C . LEU B 1 276 ? -2.088 50.125 11.555 1 91.25 276 LEU B C 1
ATOM 6998 O O . LEU B 1 276 ? -2.111 51.031 12.367 1 91.25 276 LEU B O 1
ATOM 7002 N N . TYR B 1 277 ? -2.094 50.281 10.312 1 91.44 277 TYR B N 1
ATOM 7003 C CA . TYR B 1 277 ? -2.061 51.625 9.773 1 91.44 277 TYR B CA 1
ATOM 7004 C C . TYR B 1 277 ? -3.428 52.281 9.875 1 91.44 277 TYR B C 1
ATOM 7006 O O . TYR B 1 277 ? -3.568 53.344 10.508 1 91.44 277 TYR B O 1
ATOM 7014 N N . PHE B 1 278 ? -4.441 51.656 9.312 1 91.62 278 PHE B N 1
ATOM 7015 C CA . PHE B 1 278 ? -5.77 52.281 9.281 1 91.62 278 PHE B CA 1
ATOM 7016 C C . PHE B 1 278 ? -6.422 52.219 10.656 1 91.62 278 PHE B C 1
ATOM 7018 O O . PHE B 1 278 ? -7.02 53.188 11.109 1 91.62 278 PHE B O 1
ATOM 7025 N N . GLY B 1 279 ? -6.348 51.031 11.289 1 90.88 279 GLY B N 1
ATOM 7026 C CA . GLY B 1 279 ? -6.887 50.906 12.633 1 90.88 279 GLY B CA 1
ATOM 7027 C C . GLY B 1 279 ? -6.129 51.75 13.656 1 90.88 279 GLY B C 1
ATOM 7028 O O . GLY B 1 279 ? -6.734 52.344 14.531 1 90.88 279 GLY B O 1
ATOM 7029 N N . GLY B 1 280 ? -4.805 51.719 13.539 1 90.69 280 GLY B N 1
ATOM 7030 C CA . GLY B 1 280 ? -3.998 52.594 14.398 1 90.69 280 GLY B CA 1
ATOM 7031 C C . GLY B 1 280 ? -4.293 54.062 14.227 1 90.69 280 GLY B C 1
ATOM 7032 O O . GLY B 1 280 ? -4.285 54.812 15.203 1 90.69 280 GLY B O 1
ATOM 7033 N N . GLY B 1 281 ? -4.535 54.469 13 1 89.62 281 GLY B N 1
ATOM 7034 C CA . GLY B 1 281 ? -4.934 55.844 12.742 1 89.62 281 GLY B CA 1
ATOM 7035 C C . GLY B 1 281 ? -6.234 56.219 13.422 1 89.62 281 GLY B C 1
ATOM 7036 O O . GLY B 1 281 ? -6.371 57.344 13.938 1 89.62 281 GLY B O 1
ATOM 7037 N N . GLU B 1 282 ? -7.125 55.312 13.516 1 91.25 282 GLU B N 1
ATOM 7038 C CA . GLU B 1 282 ? -8.406 55.562 14.172 1 91.25 282 GLU B CA 1
ATOM 7039 C C . GLU B 1 282 ? -8.242 55.625 15.688 1 91.25 282 GLU B C 1
ATOM 7041 O O . GLU B 1 282 ? -8.969 56.344 16.375 1 91.25 282 GLU B O 1
ATOM 7046 N N . VAL B 1 283 ? -7.316 54.938 16.172 1 88.88 283 VAL B N 1
ATOM 7047 C CA . VAL B 1 283 ? -7.039 54.969 17.609 1 88.88 283 VAL B CA 1
ATOM 7048 C C . VAL B 1 283 ? -6.438 56.344 17.984 1 88.88 283 VAL B C 1
ATOM 7050 O O . VAL B 1 283 ? -6.809 56.938 19 1 88.88 283 VAL B O 1
ATOM 7053 N N . VAL B 1 284 ? -5.527 56.844 17.156 1 87 284 VAL B N 1
ATOM 7054 C CA . VAL B 1 284 ? -4.871 58.125 17.406 1 87 284 VAL B CA 1
ATOM 7055 C C . VAL B 1 284 ? -5.895 59.25 17.359 1 87 284 VAL B C 1
ATOM 7057 O O . VAL B 1 284 ? -5.797 60.219 18.109 1 87 284 VAL B O 1
ATOM 7060 N N . ARG B 1 285 ? -6.883 59.062 16.484 1 87.31 285 ARG B N 1
ATOM 7061 C CA . ARG B 1 285 ? -7.934 60.062 16.359 1 87.31 285 ARG B CA 1
ATOM 7062 C C . ARG B 1 285 ? -8.992 59.875 17.438 1 87.31 285 ARG B C 1
ATOM 7064 O O . ARG B 1 285 ? -9.875 60.719 17.594 1 87.31 285 ARG B O 1
ATOM 7071 N N . GLY B 1 286 ? -8.984 58.812 18.219 1 84.5 286 GLY B N 1
ATOM 7072 C CA . GLY B 1 286 ? -9.898 58.562 19.328 1 84.5 286 GLY B CA 1
ATOM 7073 C C . GLY B 1 286 ? -11.188 57.906 18.906 1 84.5 286 GLY B C 1
ATOM 7074 O O . GLY B 1 286 ? -12.133 57.781 19.688 1 84.5 286 GLY B O 1
ATOM 7075 N N . ALA B 1 287 ? -11.211 57.438 17.719 1 86.94 287 ALA B N 1
ATOM 7076 C CA . ALA B 1 287 ? -12.438 56.844 17.203 1 86.94 287 ALA B CA 1
ATOM 7077 C C . ALA B 1 287 ? -12.57 55.375 17.641 1 86.94 287 ALA B C 1
ATOM 7079 O O . ALA B 1 287 ? -13.68 54.844 17.703 1 86.94 287 ALA B O 1
ATOM 7080 N N . VAL B 1 288 ? -11.43 54.719 17.812 1 89.25 288 VAL B N 1
ATOM 7081 C CA . VAL B 1 288 ? -11.406 53.312 18.188 1 89.25 288 VAL B CA 1
ATOM 7082 C C . VAL B 1 288 ? -10.469 53.094 19.375 1 89.25 288 VAL B C 1
ATOM 7084 O O . VAL B 1 288 ? -9.484 53.844 19.531 1 89.25 288 VAL B O 1
ATOM 7087 N N . SER B 1 289 ? -10.836 52.219 20.203 1 89.81 289 SER B N 1
ATOM 7088 C CA . SER B 1 289 ? -9.992 51.938 21.375 1 89.81 289 SER B CA 1
ATOM 7089 C C . SER B 1 289 ? -8.797 51.062 21 1 89.81 289 SER B C 1
ATOM 7091 O O . SER B 1 289 ? -8.836 50.344 20 1 89.81 289 SER B O 1
ATOM 7093 N N . LEU B 1 290 ? -7.707 51.188 21.75 1 89.75 290 LEU B N 1
ATOM 7094 C CA . LEU B 1 290 ? -6.512 50.406 21.531 1 89.75 290 LEU B CA 1
ATOM 7095 C C . LEU B 1 290 ? -6.812 48.906 21.703 1 89.75 290 LEU B C 1
ATOM 7097 O O . LEU B 1 290 ? -6.301 48.062 20.969 1 89.75 290 LEU B O 1
ATOM 7101 N N . GLY B 1 291 ? -7.617 48.594 22.672 1 89.5 291 GLY B N 1
ATOM 7102 C CA . GLY B 1 291 ? -8 47.219 22.891 1 89.5 291 GLY B CA 1
ATOM 7103 C C . GLY B 1 291 ? -8.719 46.625 21.703 1 89.5 291 GLY B C 1
ATOM 7104 O O . GLY B 1 291 ? -8.516 45.438 21.375 1 89.5 291 GLY B O 1
ATOM 7105 N N . LEU B 1 292 ? -9.547 47.375 21.094 1 91.88 292 LEU B N 1
ATOM 7106 C CA . LEU B 1 292 ? -10.266 46.906 19.906 1 91.88 292 LEU B CA 1
ATOM 7107 C C . LEU B 1 292 ? -9.305 46.625 18.766 1 91.88 292 LEU B C 1
ATOM 7109 O O . LEU B 1 292 ? -9.477 45.625 18.047 1 91.88 292 LEU B O 1
ATOM 7113 N N . LEU B 1 293 ? -8.328 47.438 18.609 1 91.62 293 LEU B N 1
ATOM 7114 C CA . LEU B 1 293 ? -7.34 47.219 17.562 1 91.62 293 LEU B CA 1
ATOM 7115 C C . LEU B 1 293 ? -6.559 45.938 17.797 1 91.62 293 LEU B C 1
ATOM 7117 O O . LEU B 1 293 ? -6.359 45.156 16.875 1 91.62 293 LEU B O 1
ATOM 7121 N N . VAL B 1 294 ? -6.117 45.688 19.031 1 90.62 294 VAL B N 1
ATOM 7122 C CA . VAL B 1 294 ? -5.355 44.5 19.359 1 90.62 294 VAL B CA 1
ATOM 7123 C C . VAL B 1 294 ? -6.219 43.25 19.156 1 90.62 294 VAL B C 1
ATOM 7125 O O . VAL B 1 294 ? -5.742 42.25 18.625 1 90.62 294 VAL B O 1
ATOM 7128 N N . ALA B 1 295 ? -7.414 43.375 19.484 1 91.56 295 ALA B N 1
ATOM 7129 C CA . ALA B 1 295 ? -8.336 42.25 19.266 1 91.56 295 ALA B CA 1
ATOM 7130 C C . ALA B 1 295 ? -8.5 41.969 17.781 1 91.56 295 ALA B C 1
ATOM 7132 O O . ALA B 1 295 ? -8.555 40.812 17.359 1 91.56 295 ALA B O 1
ATOM 7133 N N . PHE B 1 296 ? -8.617 43 16.984 1 92.81 296 PHE B N 1
ATOM 7134 C CA . PHE B 1 296 ? -8.812 42.844 15.547 1 92.81 296 PHE B CA 1
ATOM 7135 C C . PHE B 1 296 ? -7.59 42.188 14.906 1 92.81 296 PHE B C 1
ATOM 7137 O O . PHE B 1 296 ? -7.715 41.438 13.945 1 92.81 296 PHE B O 1
ATOM 7144 N N . VAL B 1 297 ? -6.426 42.5 15.375 1 90.88 297 VAL B N 1
ATOM 7145 C CA . VAL B 1 297 ? -5.211 41.875 14.875 1 90.88 297 VAL B CA 1
ATOM 7146 C C . VAL B 1 297 ? -5.258 40.375 15.133 1 90.88 297 VAL B C 1
ATOM 7148 O O . VAL B 1 297 ? -4.93 39.562 14.258 1 90.88 297 VAL B O 1
ATOM 7151 N N . ASP B 1 298 ? -5.652 40 16.266 1 90.25 298 ASP B N 1
ATOM 7152 C CA . ASP B 1 298 ? -5.766 38.594 16.625 1 90.25 298 ASP B CA 1
ATOM 7153 C C . ASP B 1 298 ? -6.812 37.906 15.766 1 90.25 298 ASP B C 1
ATOM 7155 O O . ASP B 1 298 ? -6.578 36.781 15.281 1 90.25 298 ASP B O 1
ATOM 7159 N N . TYR B 1 299 ? -7.969 38.562 15.602 1 91.31 299 TYR B N 1
ATOM 7160 C CA . TYR B 1 299 ? -9.031 38 14.773 1 91.31 299 TYR B CA 1
ATOM 7161 C C . TYR B 1 299 ? -8.555 37.781 13.344 1 91.31 299 TYR B C 1
ATOM 7163 O O . TYR B 1 299 ? -8.859 36.75 12.734 1 91.31 299 TYR B O 1
ATOM 7171 N N . THR B 1 300 ? -7.848 38.719 12.875 1 89.75 300 THR B N 1
ATOM 7172 C CA . THR B 1 300 ? -7.363 38.656 11.5 1 89.75 300 THR B CA 1
ATOM 7173 C C . THR B 1 300 ? -6.422 37.469 11.328 1 89.75 300 THR B C 1
ATOM 7175 O O . THR B 1 300 ? -6.5 36.75 10.328 1 89.75 300 THR B O 1
ATOM 7178 N N . ARG B 1 301 ? -5.582 37.188 12.281 1 86.25 301 ARG B N 1
ATOM 7179 C CA . ARG B 1 301 ? -4.652 36.062 12.219 1 86.25 301 ARG B CA 1
ATOM 7180 C C . ARG B 1 301 ? -5.402 34.75 12.234 1 86.25 301 ARG B C 1
ATOM 7182 O O . ARG B 1 301 ? -5.031 33.812 11.531 1 86.25 301 ARG B O 1
ATOM 7189 N N . GLN B 1 302 ? -6.402 34.688 12.992 1 85.62 302 GLN B N 1
ATOM 7190 C CA . GLN B 1 302 ? -7.191 33.469 13.109 1 85.62 302 GLN B CA 1
ATOM 7191 C C . GLN B 1 302 ? -8.016 33.219 11.852 1 85.62 302 GLN B C 1
ATOM 7193 O O . GLN B 1 302 ? -8.281 32.062 11.492 1 85.62 302 GLN B O 1
ATOM 7198 N N . LEU B 1 303 ? -8.43 34.25 11.203 1 84.88 303 LEU B N 1
ATOM 7199 C CA . LEU B 1 303 ? -9.32 34.188 10.055 1 84.88 303 LEU B CA 1
ATOM 7200 C C . LEU B 1 303 ? -8.617 33.531 8.867 1 84.88 303 LEU B C 1
ATOM 7202 O O . LEU B 1 303 ? -9.258 32.875 8.039 1 84.88 303 LEU B O 1
ATOM 7206 N N . PHE B 1 304 ? -7.352 33.594 8.789 1 77.75 304 PHE B N 1
ATOM 7207 C CA . PHE B 1 304 ? -6.641 33.156 7.602 1 77.75 304 PHE B CA 1
ATOM 7208 C C . PHE B 1 304 ? -6.207 31.688 7.754 1 77.75 304 PHE B C 1
ATOM 7210 O O . PHE B 1 304 ? -5.848 31.031 6.773 1 77.75 304 PHE B O 1
ATOM 7217 N N . GLN B 1 305 ? -6.34 31.109 8.906 1 76.19 305 GLN B N 1
ATOM 7218 C CA . GLN B 1 305 ? -5.891 29.75 9.156 1 76.19 305 GLN B CA 1
ATOM 7219 C C . GLN B 1 305 ? -6.789 28.734 8.445 1 76.19 305 GLN B C 1
ATOM 7221 O O . GLN B 1 305 ? -6.297 27.844 7.746 1 76.19 305 GLN B O 1
ATOM 7226 N N . PRO B 1 306 ? -8.156 28.844 8.539 1 74.56 306 PRO B N 1
ATOM 7227 C CA . PRO B 1 306 ? -9.039 27.875 7.883 1 74.56 306 PRO B CA 1
ATOM 7228 C C . PRO B 1 306 ? -8.875 27.859 6.363 1 74.56 306 PRO B C 1
ATOM 7230 O O . PRO B 1 306 ? -9.133 26.828 5.723 1 74.56 306 PRO B O 1
ATOM 7233 N N . LEU B 1 307 ? -8.406 28.875 5.793 1 72.75 307 LEU B N 1
ATOM 7234 C CA . LEU B 1 307 ? -8.266 28.984 4.344 1 72.75 307 LEU B CA 1
ATOM 7235 C C . LEU B 1 307 ? -7.113 28.109 3.85 1 72.75 307 LEU B C 1
ATOM 7237 O O . LEU B 1 307 ? -7.129 27.641 2.709 1 72.75 307 LEU B O 1
ATOM 7241 N N . GLN B 1 308 ? -6.207 27.797 4.738 1 70.12 308 GLN B N 1
ATOM 7242 C CA . GLN B 1 308 ? -5.059 26.969 4.395 1 70.12 308 GLN B CA 1
ATOM 7243 C C . GLN B 1 308 ? -5.426 25.484 4.441 1 70.12 308 GLN B C 1
ATOM 7245 O O . GLN B 1 308 ? -4.852 24.672 3.707 1 70.12 308 GLN B O 1
ATOM 7250 N N . ASP B 1 309 ? -6.391 25.125 5.23 1 73.5 309 ASP B N 1
ATOM 7251 C CA . ASP B 1 309 ? -6.738 23.734 5.492 1 73.5 309 ASP B CA 1
ATOM 7252 C C . ASP B 1 309 ? -7.598 23.156 4.371 1 73.5 309 ASP B C 1
ATOM 7254 O O . ASP B 1 309 ? -7.68 21.938 4.203 1 73.5 309 ASP B O 1
ATOM 7258 N N . LEU B 1 310 ? -8.156 24 3.539 1 69.25 310 LEU B N 1
ATOM 7259 C CA . LEU B 1 310 ? -9.18 23.578 2.586 1 69.25 310 LEU B CA 1
ATOM 7260 C C . LEU B 1 310 ? -8.594 22.641 1.534 1 69.25 310 LEU B C 1
ATOM 7262 O O . LEU B 1 310 ? -9.258 21.703 1.094 1 69.25 310 LEU B O 1
ATOM 7266 N N . SER B 1 311 ? -7.328 22.828 1.172 1 66.69 311 SER B N 1
ATOM 7267 C CA . SER B 1 311 ? -6.703 22 0.151 1 66.69 311 SER B CA 1
ATOM 7268 C C . SER B 1 311 ? -6.566 20.547 0.626 1 66.69 311 SER B C 1
ATOM 7270 O O . SER B 1 311 ? -6.82 19.609 -0.136 1 66.69 311 SER B O 1
ATOM 7272 N N . ASP B 1 312 ? -6.176 20.344 1.874 1 73.81 312 ASP B N 1
ATOM 7273 C CA . ASP B 1 312 ? -6.016 19 2.441 1 73.81 312 ASP B CA 1
ATOM 7274 C C . ASP B 1 312 ? -7.355 18.281 2.521 1 73.81 312 ASP B C 1
ATOM 7276 O O . ASP B 1 312 ? -7.426 17.062 2.287 1 73.81 312 ASP B O 1
ATOM 7280 N N . LYS B 1 313 ? -8.414 19 2.758 1 80.06 313 LYS B N 1
ATOM 7281 C CA . LYS B 1 313 ? -9.75 18.406 2.873 1 80.06 313 LYS B CA 1
ATOM 7282 C C . LYS B 1 313 ? -10.234 17.891 1.525 1 80.06 313 LYS B C 1
ATOM 7284 O O . LYS B 1 313 ? -10.938 16.875 1.463 1 80.06 313 LYS B O 1
ATOM 7289 N N . PHE B 1 314 ? -9.797 18.594 0.567 1 76.25 314 PHE B N 1
ATOM 7290 C CA . PHE B 1 314 ? -10.188 18.172 -0.77 1 76.25 314 PHE B CA 1
ATOM 7291 C C . PHE B 1 314 ? -9.531 16.844 -1.128 1 76.25 314 PHE B C 1
ATOM 7293 O O . PHE B 1 314 ? -10.164 15.984 -1.752 1 76.25 314 PHE B O 1
ATOM 7300 N N . ASN B 1 315 ? -8.359 16.641 -0.717 1 73.62 315 ASN B N 1
ATOM 7301 C CA . ASN B 1 315 ? -7.656 15.383 -0.959 1 73.62 315 ASN B CA 1
ATOM 7302 C C . ASN B 1 315 ? -8.32 14.219 -0.227 1 73.62 315 ASN B C 1
ATOM 7304 O O . ASN B 1 315 ? -8.453 13.125 -0.78 1 73.62 315 ASN B O 1
ATOM 7308 N N . LEU B 1 316 ? -8.703 14.477 0.962 1 84.19 316 LEU B N 1
ATOM 7309 C CA . LEU B 1 316 ? -9.398 13.453 1.742 1 84.19 316 LEU B CA 1
ATOM 7310 C C . LEU B 1 316 ? -10.727 13.078 1.092 1 84.19 316 LEU B C 1
ATOM 7312 O O . LEU B 1 316 ? -11.086 11.898 1.052 1 84.19 316 LEU B O 1
ATOM 7316 N N . PHE B 1 317 ? -11.359 14.086 0.539 1 85.25 317 PHE B N 1
ATOM 7317 C CA . PHE B 1 317 ? -12.641 13.859 -0.108 1 85.25 317 PHE B CA 1
ATOM 7318 C C . PHE B 1 317 ? -12.484 12.992 -1.352 1 85.25 317 PHE B C 1
ATOM 7320 O O . PHE B 1 317 ? -13.227 12.031 -1.547 1 85.25 317 PHE B O 1
ATOM 7327 N N . GLN B 1 318 ? -11.562 13.328 -2.104 1 81.19 318 GLN B N 1
ATOM 7328 C CA . GLN B 1 318 ? -11.344 12.586 -3.34 1 81.19 318 GLN B CA 1
ATOM 7329 C C . GLN B 1 318 ? -10.961 11.133 -3.053 1 81.19 318 GLN B C 1
ATOM 7331 O O . GLN B 1 318 ? -11.445 10.219 -3.717 1 81.19 318 GLN B O 1
ATOM 7336 N N . GLY B 1 319 ? -10.094 10.984 -2.127 1 83.62 319 GLY B N 1
ATOM 7337 C CA . GLY B 1 319 ? -9.711 9.641 -1.734 1 83.62 319 GLY B CA 1
ATOM 7338 C C . GLY B 1 319 ? -10.875 8.812 -1.215 1 83.62 319 GLY B C 1
ATOM 7339 O O . GLY B 1 319 ? -11.016 7.641 -1.562 1 83.62 319 GLY B O 1
ATOM 7340 N N . ALA B 1 320 ? -11.711 9.43 -0.481 1 89 320 ALA B N 1
ATOM 7341 C CA . ALA B 1 320 ? -12.875 8.758 0.086 1 89 320 ALA B CA 1
ATOM 7342 C C . ALA B 1 320 ? -13.875 8.367 -1.005 1 89 320 ALA B C 1
ATOM 7344 O O . ALA B 1 320 ? -14.492 7.305 -0.937 1 89 320 ALA B O 1
ATOM 7345 N N . MET B 1 321 ? -14 9.203 -2.021 1 88.06 321 MET B N 1
ATOM 7346 C CA . MET B 1 321 ? -14.93 8.914 -3.115 1 88.06 321 MET B CA 1
ATOM 7347 C C . MET B 1 321 ? -14.445 7.715 -3.93 1 88.06 321 MET B C 1
ATOM 7349 O O . MET B 1 321 ? -15.242 6.852 -4.305 1 88.06 321 MET B O 1
ATOM 7353 N N . ALA B 1 322 ? -13.234 7.676 -4.125 1 86.81 322 ALA B N 1
ATOM 7354 C CA . ALA B 1 322 ? -12.664 6.539 -4.844 1 86.81 322 ALA B CA 1
ATOM 7355 C C . ALA B 1 322 ? -12.852 5.242 -4.059 1 86.81 322 ALA B C 1
ATOM 7357 O O . ALA B 1 322 ? -13.234 4.215 -4.621 1 86.81 322 ALA B O 1
ATOM 7358 N N . SER B 1 323 ? -12.57 5.316 -2.822 1 91.12 323 SER B N 1
ATOM 7359 C CA . SER B 1 323 ? -12.734 4.156 -1.955 1 91.12 323 SER B CA 1
ATOM 7360 C C . SER B 1 323 ? -14.195 3.754 -1.835 1 91.12 323 SER B C 1
ATOM 7362 O O . SER B 1 323 ? -14.523 2.564 -1.798 1 91.12 323 SER B O 1
ATOM 7364 N N . ALA B 1 324 ? -15.031 4.766 -1.779 1 92.56 324 ALA B N 1
ATOM 7365 C CA . ALA B 1 324 ? -16.469 4.504 -1.678 1 92.56 324 ALA B CA 1
ATOM 7366 C C . ALA B 1 324 ? -16.969 3.746 -2.9 1 92.56 324 ALA B C 1
ATOM 7368 O O . ALA B 1 324 ? -17.797 2.84 -2.775 1 92.56 324 ALA B O 1
ATOM 7369 N N . GLU B 1 325 ? -16.516 4.094 -3.973 1 91.12 325 GLU B N 1
ATOM 7370 C CA . GLU B 1 325 ? -16.906 3.406 -5.203 1 91.12 325 GLU B CA 1
ATOM 7371 C C . GLU B 1 325 ? -16.531 1.928 -5.148 1 91.12 325 GLU B C 1
ATOM 7373 O O . GLU B 1 325 ? -17.328 1.066 -5.535 1 91.12 325 GLU B O 1
ATOM 7378 N N . ARG B 1 326 ? -15.406 1.679 -4.676 1 90.38 326 ARG B N 1
ATOM 7379 C CA . ARG B 1 326 ? -14.922 0.304 -4.594 1 90.38 326 ARG B CA 1
ATOM 7380 C C . ARG B 1 326 ? -15.688 -0.482 -3.531 1 90.38 326 ARG B C 1
ATOM 7382 O O . ARG B 1 326 ? -16.078 -1.631 -3.762 1 90.38 326 ARG B O 1
ATOM 7389 N N . ILE B 1 327 ? -15.883 0.105 -2.453 1 93.12 327 ILE B N 1
ATOM 7390 C CA . ILE B 1 327 ? -16.562 -0.539 -1.335 1 93.12 327 ILE B CA 1
ATOM 7391 C C . ILE B 1 327 ? -18.016 -0.839 -1.718 1 93.12 327 ILE B C 1
ATOM 7393 O O . ILE B 1 327 ? -18.484 -1.964 -1.542 1 93.12 327 ILE B O 1
ATOM 7397 N N . PHE B 1 328 ? -18.688 0.115 -2.258 1 92 328 PHE B N 1
ATOM 7398 C CA . PHE B 1 328 ? -20.094 -0.067 -2.584 1 92 328 PHE B CA 1
ATOM 7399 C C . PHE B 1 328 ? -20.25 -0.941 -3.822 1 92 328 PHE B C 1
ATOM 7401 O O . PHE B 1 328 ? -21.312 -1.544 -4.031 1 92 328 PHE B O 1
ATOM 7408 N N . GLY B 1 329 ? -19.188 -1.056 -4.625 1 88.69 329 GLY B N 1
ATOM 7409 C CA . GLY B 1 329 ? -19.188 -2.051 -5.688 1 88.69 329 GLY B CA 1
ATOM 7410 C C . GLY B 1 329 ? -19.281 -3.473 -5.168 1 88.69 329 GLY B C 1
ATOM 7411 O O . GLY B 1 329 ? -19.984 -4.301 -5.758 1 88.69 329 GLY B O 1
ATOM 7412 N N . VAL B 1 330 ? -18.672 -3.686 -4.047 1 90.38 330 VAL B N 1
ATOM 7413 C CA . VAL B 1 330 ? -18.734 -5 -3.42 1 90.38 330 VAL B CA 1
ATOM 7414 C C . VAL B 1 330 ? -20.078 -5.184 -2.719 1 90.38 330 VAL B C 1
ATOM 7416 O O . VAL B 1 330 ? -20.719 -6.227 -2.857 1 90.38 330 VAL B O 1
ATOM 7419 N N . LEU B 1 331 ? -20.531 -4.203 -2.029 1 91.69 331 LEU B N 1
ATOM 7420 C CA . LEU B 1 331 ? -21.766 -4.289 -1.251 1 91.69 331 LEU B CA 1
ATOM 7421 C C . LEU B 1 331 ? -22.984 -4.406 -2.166 1 91.69 331 LEU B C 1
ATOM 7423 O O . LEU B 1 331 ? -23.984 -5.004 -1.792 1 91.69 331 LEU B O 1
ATOM 7427 N N . ASP B 1 332 ? -22.797 -3.869 -3.389 1 89.19 332 ASP B N 1
ATOM 7428 C CA . ASP B 1 332 ? -23.922 -3.879 -4.324 1 89.19 332 ASP B CA 1
ATOM 7429 C C . ASP B 1 332 ? -23.828 -5.074 -5.273 1 89.19 332 ASP B C 1
ATOM 7431 O O . ASP B 1 332 ? -24.719 -5.285 -6.098 1 89.19 332 ASP B O 1
ATOM 7435 N N . ALA B 1 333 ? -22.75 -5.781 -5.117 1 85.44 333 ALA B N 1
ATOM 7436 C CA . ALA B 1 333 ? -22.656 -6.957 -5.973 1 85.44 333 ALA B CA 1
ATOM 7437 C C . ALA B 1 333 ? -23.812 -7.91 -5.746 1 85.44 333 ALA B C 1
ATOM 7439 O O . ALA B 1 333 ? -24.25 -8.109 -4.609 1 85.44 333 ALA B O 1
ATOM 7440 N N . GLU B 1 334 ? -24.453 -8.305 -6.77 1 79.44 334 GLU B N 1
ATOM 7441 C CA . GLU B 1 334 ? -25.641 -9.164 -6.676 1 79.44 334 GLU B CA 1
ATOM 7442 C C . GLU B 1 334 ? -25.266 -10.555 -6.168 1 79.44 334 GLU B C 1
ATOM 7444 O O . GLU B 1 334 ? -24.25 -11.117 -6.582 1 79.44 334 GLU B O 1
ATOM 7449 N N . GLU B 1 335 ? -26 -10.93 -5.172 1 79.44 335 GLU B N 1
ATOM 7450 C CA . GLU B 1 335 ? -25.875 -12.32 -4.723 1 79.44 335 GLU B CA 1
ATOM 7451 C C . GLU B 1 335 ? -26.516 -13.273 -5.727 1 79.44 335 GLU B C 1
ATOM 7453 O O . GLU B 1 335 ? -27.703 -13.18 -6.023 1 79.44 335 GLU B O 1
ATOM 7458 N N . GLU B 1 336 ? -25.719 -13.914 -6.465 1 72.12 336 GLU B N 1
ATOM 7459 C CA . GLU B 1 336 ? -26.172 -14.711 -7.594 1 72.12 336 GLU B CA 1
ATOM 7460 C C . GLU B 1 336 ? -27.172 -15.766 -7.156 1 72.12 336 GLU B C 1
ATOM 7462 O O . GLU B 1 336 ? -28.109 -16.094 -7.898 1 72.12 336 GLU B O 1
ATOM 7467 N N . LEU B 1 337 ? -27.031 -16.281 -5.957 1 77.88 337 LEU B N 1
ATOM 7468 C CA . LEU B 1 337 ? -27.953 -17.328 -5.52 1 77.88 337 LEU B CA 1
ATOM 7469 C C . LEU B 1 337 ? -28.891 -16.828 -4.426 1 77.88 337 LEU B C 1
ATOM 7471 O O . LEU B 1 337 ? -28.438 -16.234 -3.445 1 77.88 337 LEU B O 1
ATOM 7475 N N . LYS B 1 338 ? -30.188 -16.766 -4.711 1 80.81 338 LYS B N 1
ATOM 7476 C CA . LYS B 1 338 ? -31.188 -16.391 -3.725 1 80.81 338 LYS B CA 1
ATOM 7477 C C . LYS B 1 338 ? -32.062 -17.578 -3.322 1 80.81 338 LYS B C 1
ATOM 7479 O O . LYS B 1 338 ? -32.406 -18.406 -4.164 1 80.81 338 LYS B O 1
ATOM 7484 N N . ASP B 1 339 ? -32.188 -17.719 -2.121 1 86.38 339 ASP B N 1
ATOM 7485 C CA . ASP B 1 339 ? -33.094 -18.75 -1.631 1 86.38 339 ASP B CA 1
ATOM 7486 C C . ASP B 1 339 ? -34.531 -18.484 -2.039 1 86.38 339 ASP B C 1
ATOM 7488 O O . ASP B 1 339 ? -34.938 -17.312 -2.154 1 86.38 339 ASP B O 1
ATOM 7492 N N . PRO B 1 340 ? -35.25 -19.516 -2.379 1 88.06 340 PRO B N 1
ATOM 7493 C CA . PRO B 1 340 ? -36.656 -19.328 -2.691 1 88.06 340 PRO B CA 1
ATOM 7494 C C . PRO B 1 340 ? -37.469 -18.797 -1.504 1 88.06 340 PRO B C 1
ATOM 7496 O O . PRO B 1 340 ? -37.031 -18.906 -0.358 1 88.06 340 PRO B O 1
ATOM 7499 N N . GLU B 1 341 ? -38.531 -18.047 -1.802 1 88.75 341 GLU B N 1
ATOM 7500 C CA . GLU B 1 341 ? -39.375 -17.469 -0.76 1 88.75 341 GLU B CA 1
ATOM 7501 C C . GLU B 1 341 ? -39.938 -18.547 0.18 1 88.75 341 GLU B C 1
ATOM 7503 O O . GLU B 1 341 ? -39.969 -18.344 1.396 1 88.75 341 GLU B O 1
ATOM 7508 N N . ASN B 1 342 ? -40.25 -19.656 -0.452 1 90.88 342 ASN B N 1
ATOM 7509 C CA . ASN B 1 342 ? -40.75 -20.797 0.33 1 90.88 342 ASN B CA 1
ATOM 7510 C C . ASN B 1 342 ? -39.938 -22.062 0.052 1 90.88 342 ASN B C 1
ATOM 7512 O O . ASN B 1 342 ? -40.375 -22.906 -0.725 1 90.88 342 ASN B O 1
ATOM 7516 N N . PRO B 1 343 ? -38.875 -22.203 0.807 1 91.25 343 PRO B N 1
ATOM 7517 C CA . PRO B 1 343 ? -38 -23.375 0.558 1 91.25 343 PRO B CA 1
ATOM 7518 C C . PRO B 1 343 ? -38.625 -24.672 1.06 1 91.25 343 PRO B C 1
ATOM 7520 O O . PRO B 1 343 ? -39.281 -24.688 2.105 1 91.25 343 PRO B O 1
ATOM 7523 N N . LYS B 1 344 ? -38.406 -25.656 0.329 1 92.06 344 LYS B N 1
ATOM 7524 C CA . LYS B 1 344 ? -38.812 -26.984 0.74 1 92.06 344 LYS B CA 1
ATOM 7525 C C . LYS B 1 344 ? -37.906 -27.531 1.839 1 92.06 344 LYS B C 1
ATOM 7527 O O . LYS B 1 344 ? -36.688 -27.484 1.719 1 92.06 344 LYS B O 1
ATOM 7532 N N . PRO B 1 345 ? -38.5 -27.984 2.904 1 90.44 345 PRO B N 1
ATOM 7533 C CA . PRO B 1 345 ? -37.656 -28.531 3.986 1 90.44 345 PRO B CA 1
ATOM 7534 C C . PRO B 1 345 ? -37 -29.859 3.613 1 90.44 345 PRO B C 1
ATOM 7536 O O . PRO B 1 345 ? -37.594 -30.656 2.893 1 90.44 345 PRO B O 1
ATOM 7539 N N . ILE B 1 346 ? -35.812 -30 4.105 1 86.81 346 ILE B N 1
ATOM 7540 C CA . ILE B 1 346 ? -35.062 -31.234 3.857 1 86.81 346 ILE B CA 1
ATOM 7541 C C . ILE B 1 346 ? -34.906 -32 5.164 1 86.81 346 ILE B C 1
ATOM 7543 O O . ILE B 1 346 ? -34.281 -31.5 6.102 1 86.81 346 ILE B O 1
ATOM 7547 N N . ALA B 1 347 ? -35.531 -33.094 5.332 1 80.75 347 ALA B N 1
ATOM 7548 C CA . ALA B 1 347 ? -35.25 -33.969 6.484 1 80.75 347 ALA B CA 1
ATOM 7549 C C . ALA B 1 347 ? -34.062 -34.844 6.223 1 80.75 347 ALA B C 1
ATOM 7551 O O . ALA B 1 347 ? -33.031 -34.781 6.926 1 80.75 347 ALA B O 1
ATOM 7552 N N . ARG B 1 348 ? -34.156 -35.719 5.203 1 84.69 348 ARG B N 1
ATOM 7553 C CA . ARG B 1 348 ? -33.062 -36.594 4.723 1 84.69 348 ARG B CA 1
ATOM 7554 C C . ARG B 1 348 ? -33.188 -36.844 3.223 1 84.69 348 ARG B C 1
ATOM 7556 O O . ARG B 1 348 ? -34.312 -36.875 2.686 1 84.69 348 ARG B O 1
ATOM 7563 N N . PHE B 1 349 ? -32.094 -36.875 2.656 1 88 349 PHE B N 1
ATOM 7564 C CA . PHE B 1 349 ? -32.125 -37.25 1.244 1 88 349 PHE B CA 1
ATOM 7565 C C . PHE B 1 349 ? -31.938 -38.75 1.065 1 88 349 PHE B C 1
ATOM 7567 O O . PHE B 1 349 ? -31.172 -39.375 1.799 1 88 349 PHE B O 1
ATOM 7574 N N . ARG B 1 350 ? -32.625 -39.281 0.124 1 89.81 350 ARG B N 1
ATOM 7575 C CA . ARG B 1 350 ? -32.312 -40.625 -0.328 1 89.81 350 ARG B CA 1
ATOM 7576 C C . ARG B 1 350 ? -31 -40.656 -1.104 1 89.81 350 ARG B C 1
ATOM 7578 O O . ARG B 1 350 ? -30.281 -41.656 -1.064 1 89.81 350 ARG B O 1
ATOM 7585 N N . GLY B 1 351 ? -30.688 -39.562 -1.734 1 92.38 351 GLY B N 1
ATOM 7586 C CA . GLY B 1 351 ? -29.406 -39.469 -2.43 1 92.38 351 GLY B CA 1
ATOM 7587 C C . GLY B 1 351 ? -29.531 -39.656 -3.932 1 92.38 351 GLY B C 1
ATOM 7588 O O . GLY B 1 351 ? -28.547 -39.969 -4.605 1 92.38 351 GLY B O 1
ATOM 7589 N N . GLU B 1 352 ? -30.734 -39.531 -4.461 1 95.19 352 GLU B N 1
ATOM 7590 C CA . GLU B 1 352 ? -30.938 -39.594 -5.902 1 95.19 352 GLU B CA 1
ATOM 7591 C C . GLU B 1 352 ? -30.578 -38.25 -6.578 1 95.19 352 GLU B C 1
ATOM 7593 O O . GLU B 1 352 ? -31 -37.188 -6.141 1 95.19 352 GLU B O 1
ATOM 7598 N N . VAL B 1 353 ? -29.766 -38.312 -7.602 1 96.69 353 VAL B N 1
ATOM 7599 C CA . VAL B 1 353 ? -29.344 -37.094 -8.328 1 96.69 353 VAL B CA 1
ATOM 7600 C C . VAL B 1 353 ? -29.656 -37.281 -9.812 1 96.69 353 VAL B C 1
ATOM 7602 O O . VAL B 1 353 ? -29.375 -38.312 -10.398 1 96.69 353 VAL B O 1
ATOM 7605 N N . ALA B 1 354 ? -30.266 -36.281 -10.398 1 97.56 354 ALA B N 1
ATOM 7606 C CA . ALA B 1 354 ? -30.594 -36.344 -11.82 1 97.56 354 ALA B CA 1
ATOM 7607 C C . ALA B 1 354 ? -30.312 -35.031 -12.516 1 97.56 354 ALA B C 1
ATOM 7609 O O . ALA B 1 354 ? -30.594 -33.938 -11.969 1 97.56 354 ALA B O 1
ATOM 7610 N N . PHE B 1 355 ? -29.625 -35.094 -13.555 1 97.56 355 PHE B N 1
ATOM 7611 C CA . PHE B 1 355 ? -29.422 -33.969 -14.469 1 97.56 355 PHE B CA 1
ATOM 7612 C C . PHE B 1 355 ? -30.344 -34.094 -15.68 1 97.56 355 PHE B C 1
ATOM 7614 O O . PHE B 1 355 ? -30.406 -35.125 -16.312 1 97.56 355 PHE B O 1
ATOM 7621 N N . ARG B 1 356 ? -31.078 -33.031 -15.977 1 97.5 356 ARG B N 1
ATOM 7622 C CA . ARG B 1 356 ? -31.969 -33.031 -17.141 1 97.5 356 ARG B CA 1
ATOM 7623 C C . ARG B 1 356 ? -31.594 -31.891 -18.078 1 97.5 356 ARG B C 1
ATOM 7625 O O . ARG B 1 356 ? -32.031 -30.75 -17.891 1 97.5 356 ARG B O 1
ATOM 7632 N N . ASP B 1 357 ? -30.906 -32.188 -19.156 1 96.88 357 ASP B N 1
ATOM 7633 C CA . ASP B 1 357 ? -30.531 -31.25 -20.219 1 96.88 357 ASP B CA 1
ATOM 7634 C C . ASP B 1 357 ? -29.891 -29.984 -19.641 1 96.88 357 ASP B C 1
ATOM 7636 O O . ASP B 1 357 ? -30.344 -28.875 -19.922 1 96.88 357 ASP B O 1
ATOM 7640 N N . VAL B 1 358 ? -28.969 -30.219 -18.891 1 96.94 358 VAL B N 1
ATOM 7641 C CA . VAL B 1 358 ? -28.391 -29.125 -18.109 1 96.94 358 VAL B CA 1
ATOM 7642 C C . VAL B 1 358 ? -27.344 -28.406 -18.938 1 96.94 358 VAL B C 1
ATOM 7644 O O . VAL B 1 358 ? -26.453 -29.047 -19.531 1 96.94 358 VAL B O 1
ATOM 7647 N N . TRP B 1 359 ? -27.406 -27.062 -18.984 1 95.5 359 TRP B N 1
ATOM 7648 C CA . TRP B 1 359 ? -26.438 -26.172 -19.609 1 95.5 359 TRP B CA 1
ATOM 7649 C C . TRP B 1 359 ? -25.875 -25.172 -18.594 1 95.5 359 TRP B C 1
ATOM 7651 O O . TRP B 1 359 ? -26.625 -24.594 -17.812 1 95.5 359 TRP B O 1
ATOM 7661 N N . LEU B 1 360 ? -24.594 -25.047 -18.547 1 93.94 360 LEU B N 1
ATOM 7662 C CA . LE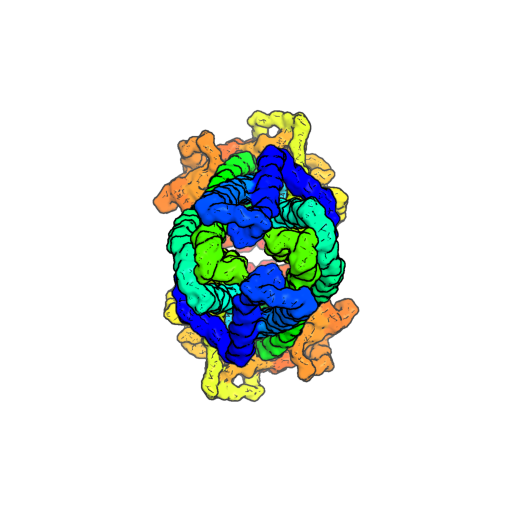U B 1 360 ? -23.984 -24.125 -17.594 1 93.94 360 LEU B CA 1
ATOM 7663 C C . LEU B 1 360 ? -22.875 -23.328 -18.25 1 93.94 360 LEU B C 1
ATOM 7665 O O . LEU B 1 360 ? -22.047 -23.875 -18.984 1 93.94 360 LEU B O 1
ATOM 7669 N N . ALA B 1 361 ? -22.906 -22.047 -18.156 1 90.94 361 ALA B N 1
ATOM 7670 C CA . ALA B 1 361 ? -21.828 -21.141 -18.547 1 90.94 361 ALA B CA 1
ATOM 7671 C C . ALA B 1 361 ? -21.484 -20.188 -17.406 1 90.94 361 ALA B C 1
ATOM 7673 O O . ALA B 1 361 ? -22.344 -19.797 -16.625 1 90.94 361 ALA B O 1
ATOM 7674 N N . TYR B 1 362 ? -20.188 -19.922 -17.219 1 82.31 362 TYR B N 1
ATOM 7675 C CA . TYR B 1 362 ? -19.75 -19.047 -16.156 1 82.31 362 TYR B CA 1
ATOM 7676 C C . TYR B 1 362 ? -19.797 -17.578 -16.594 1 82.31 362 TYR B C 1
ATOM 7678 O O . TYR B 1 362 ? -18.859 -16.812 -16.328 1 82.31 362 TYR B O 1
ATOM 7686 N N . THR B 1 363 ? -20.719 -17.203 -17.266 1 80.5 363 THR B N 1
ATOM 7687 C CA . THR B 1 363 ? -20.875 -15.812 -17.688 1 80.5 363 THR B CA 1
ATOM 7688 C C . THR B 1 363 ? -21.578 -15 -16.609 1 80.5 363 THR B C 1
ATOM 7690 O O . THR B 1 363 ? -22.422 -15.516 -15.883 1 80.5 363 THR B O 1
ATOM 7693 N N . PRO B 1 364 ? -21.141 -13.734 -16.438 1 71.94 364 PRO B N 1
ATOM 7694 C CA . PRO B 1 364 ? -21.812 -12.883 -15.453 1 71.94 364 PRO B CA 1
ATOM 7695 C C . PRO B 1 364 ? -23.312 -12.719 -15.727 1 71.94 364 PRO B C 1
ATOM 7697 O O . PRO B 1 364 ? -23.766 -12.93 -16.859 1 71.94 364 PRO B O 1
ATOM 7700 N N . LYS B 1 365 ? -24.031 -12.375 -14.672 1 68.62 365 LYS B N 1
ATOM 7701 C CA . LYS B 1 365 ? -25.484 -12.195 -14.805 1 68.62 365 LYS B CA 1
ATOM 7702 C C . LYS B 1 365 ? -25.812 -11.086 -15.797 1 68.62 365 LYS B C 1
ATOM 7704 O O . LYS B 1 365 ? -25.188 -10.016 -15.766 1 68.62 365 LYS B O 1
ATOM 7709 N N . GLY B 1 366 ? -26.594 -11.352 -16.641 1 68.38 366 GLY B N 1
ATOM 7710 C CA . GLY B 1 366 ? -27.078 -10.383 -17.609 1 68.38 366 GLY B CA 1
ATOM 7711 C C . GLY B 1 366 ? -26.438 -10.555 -18.984 1 68.38 366 GLY B C 1
ATOM 7712 O O . GLY B 1 366 ? -26.906 -9.969 -19.969 1 68.38 366 GLY B O 1
ATOM 7713 N N . VAL B 1 367 ? -25.359 -11.312 -19.047 1 75.94 367 VAL B N 1
ATOM 7714 C CA . VAL B 1 367 ? -24.703 -11.555 -20.312 1 75.94 367 VAL B CA 1
ATOM 7715 C C . VAL B 1 367 ? -25.078 -12.938 -20.844 1 75.94 367 VAL B C 1
ATOM 7717 O O . VAL B 1 367 ? -24.891 -13.945 -20.156 1 75.94 367 VAL B O 1
ATOM 7720 N N . GLU B 1 368 ? -25.656 -12.984 -21.938 1 81.19 368 GLU B N 1
ATOM 7721 C CA . GLU B 1 368 ? -26.016 -14.258 -22.547 1 81.19 368 GLU B CA 1
ATOM 7722 C C . GLU B 1 368 ? -24.781 -15.016 -23.016 1 81.19 368 GLU B C 1
ATOM 7724 O O . GLU B 1 368 ? -23.922 -14.445 -23.703 1 81.19 368 GLU B O 1
ATOM 7729 N N . PRO B 1 369 ? -24.688 -16.219 -22.531 1 86.75 369 PRO B N 1
ATOM 7730 C CA . PRO B 1 369 ? -23.5 -16.984 -22.922 1 86.75 369 PRO B CA 1
ATOM 7731 C C . PRO B 1 369 ? -23.453 -17.281 -24.422 1 86.75 369 PRO B C 1
ATOM 7733 O O . PRO B 1 369 ? -24.5 -17.484 -25.047 1 86.75 369 PRO B O 1
ATOM 7736 N N . THR B 1 370 ? -22.266 -17.156 -24.984 1 84.38 370 THR B N 1
ATOM 7737 C CA . THR B 1 370 ? -22.016 -17.562 -26.359 1 84.38 370 THR B CA 1
ATOM 7738 C C . THR B 1 370 ? -21.703 -19.062 -26.438 1 84.38 370 THR B C 1
ATOM 7740 O O . THR B 1 370 ? -21.5 -19.703 -25.406 1 84.38 370 THR B O 1
ATOM 7743 N N . GLU B 1 371 ? -21.703 -19.594 -27.641 1 81.69 371 GLU B N 1
ATOM 7744 C CA . GLU B 1 371 ? -21.469 -21.016 -27.828 1 81.69 371 GLU B CA 1
ATOM 7745 C C . GLU B 1 371 ? -20.141 -21.453 -27.188 1 81.69 371 GLU B C 1
ATOM 7747 O O . GLU B 1 371 ? -20.047 -22.562 -26.656 1 81.69 371 GLU B O 1
ATOM 7752 N N . LYS B 1 372 ? -19.25 -20.578 -27.141 1 81.38 372 LYS B N 1
ATOM 7753 C CA . LYS B 1 372 ? -17.922 -20.922 -26.625 1 81.38 372 LYS B CA 1
ATOM 7754 C C . LYS B 1 372 ? -17.875 -20.797 -25.109 1 81.38 372 LYS B C 1
ATOM 7756 O O . LYS B 1 372 ? -16.969 -21.328 -24.469 1 81.38 372 LYS B O 1
ATOM 7761 N N . ASP B 1 373 ? -18.969 -20.297 -24.609 1 86.75 373 ASP B N 1
ATOM 7762 C CA . ASP B 1 373 ? -18.953 -20.031 -23.172 1 86.75 373 ASP B CA 1
ATOM 7763 C C . ASP B 1 373 ? -19.516 -21.219 -22.406 1 86.75 373 ASP B C 1
ATOM 7765 O O . ASP B 1 373 ? -19.312 -21.344 -21.188 1 86.75 373 ASP B O 1
ATOM 7769 N N . TRP B 1 374 ? -20.172 -22.109 -23.141 1 91.19 374 TRP B N 1
ATOM 7770 C CA . TRP B 1 374 ? -20.844 -23.219 -22.453 1 91.19 374 TRP B CA 1
ATOM 7771 C C . TRP B 1 374 ? -19.828 -24.234 -21.969 1 91.19 374 TRP B C 1
ATOM 7773 O O . TRP B 1 374 ? -19.047 -24.781 -22.766 1 91.19 374 TRP B O 1
ATOM 7783 N N . VAL B 1 375 ? -19.781 -24.422 -20.719 1 91.69 375 VAL B N 1
ATOM 7784 C CA . VAL B 1 375 ? -18.922 -25.438 -20.125 1 91.69 375 VAL B CA 1
ATOM 7785 C C . VAL B 1 375 ? -19.625 -26.797 -20.125 1 91.69 375 VAL B C 1
ATOM 7787 O O . VAL B 1 375 ? -18.984 -27.828 -20.328 1 91.69 375 VAL B O 1
ATOM 7790 N N . LEU B 1 376 ? -20.891 -26.812 -19.781 1 94.94 376 LEU B N 1
ATOM 7791 C CA . LEU B 1 376 ? -21.734 -27.984 -19.922 1 94.94 376 LEU B CA 1
ATOM 7792 C C . LEU B 1 376 ? -22.781 -27.766 -21.016 1 94.94 376 LEU B C 1
ATOM 7794 O O . LEU B 1 376 ? -23.375 -26.688 -21.109 1 94.94 376 LEU B O 1
ATOM 7798 N N . LYS B 1 377 ? -22.922 -28.75 -21.844 1 95.75 377 LYS B N 1
ATOM 7799 C CA . LYS B 1 377 ? -23.797 -28.641 -23 1 95.75 377 LYS B CA 1
ATOM 7800 C C . LYS B 1 377 ? -24.828 -29.75 -23.016 1 95.75 377 LYS B C 1
ATOM 7802 O O . LYS B 1 377 ? -24.641 -30.781 -23.688 1 95.75 377 LYS B O 1
ATOM 7807 N N . GLY B 1 378 ? -25.906 -29.516 -22.5 1 95.06 378 GLY B N 1
ATOM 7808 C CA . GLY B 1 378 ? -27.016 -30.438 -22.547 1 95.06 378 GLY B CA 1
ATOM 7809 C C . GLY B 1 378 ? -26.719 -31.781 -21.891 1 95.06 378 GLY B C 1
ATOM 7810 O O . GLY B 1 378 ? -26.953 -32.844 -22.484 1 95.06 378 GLY B O 1
ATOM 7811 N N . VAL B 1 379 ? -26.266 -31.781 -20.719 1 96.12 379 VAL B N 1
ATOM 7812 C CA . VAL B 1 379 ? -25.859 -32.969 -20 1 96.12 379 VAL B CA 1
ATOM 7813 C C . VAL B 1 379 ? -27.062 -33.594 -19.266 1 96.12 379 VAL B C 1
ATOM 7815 O O . VAL B 1 379 ? -27.781 -32.875 -18.562 1 96.12 379 VAL B O 1
ATOM 7818 N N . SER B 1 380 ? -27.281 -34.875 -19.516 1 97.44 380 SER B N 1
ATOM 7819 C CA . SER B 1 380 ? -28.344 -35.562 -18.828 1 97.44 380 SER B CA 1
ATOM 7820 C C . SER B 1 380 ? -27.859 -36.906 -18.297 1 97.44 380 SER B C 1
ATOM 7822 O O . SER B 1 380 ? -27.203 -37.688 -19.016 1 97.44 380 SER B O 1
ATOM 7824 N N . PHE B 1 381 ? -28.125 -37.188 -17 1 96.81 381 PHE B N 1
ATOM 7825 C CA . PHE B 1 381 ? -27.828 -38.469 -16.406 1 96.81 381 PHE B CA 1
ATOM 7826 C C . PHE B 1 381 ? -28.594 -38.656 -15.102 1 96.81 381 PHE B C 1
ATOM 7828 O O . PHE B 1 381 ? -29.219 -37.719 -14.609 1 96.81 381 PHE B O 1
ATOM 7835 N N . HIS B 1 382 ? -28.641 -39.844 -14.633 1 96.88 382 HIS B N 1
ATOM 7836 C CA . HIS B 1 382 ? -29.359 -40.188 -13.406 1 96.88 382 HIS B CA 1
ATOM 7837 C C . HIS B 1 382 ? -28.516 -41.094 -12.508 1 96.88 382 HIS B C 1
ATOM 7839 O O . HIS B 1 382 ? -27.938 -42.094 -12.969 1 96.88 382 HIS B O 1
ATOM 7845 N N . ILE B 1 383 ? -28.406 -40.688 -11.273 1 96.5 383 ILE B N 1
ATOM 7846 C CA . ILE B 1 383 ? -27.672 -41.438 -10.273 1 96.5 383 ILE B CA 1
ATOM 7847 C C . ILE B 1 383 ? -28.656 -41.969 -9.219 1 96.5 383 ILE B C 1
ATOM 7849 O O . ILE B 1 383 ? -29.391 -41.188 -8.609 1 96.5 383 ILE B O 1
ATOM 7853 N N . ARG B 1 384 ? -28.578 -43.25 -8.961 1 95.5 384 ARG B N 1
ATOM 7854 C CA . ARG B 1 384 ? -29.484 -43.875 -8 1 95.5 384 ARG B CA 1
ATOM 7855 C C . ARG B 1 384 ? -28.969 -43.688 -6.578 1 95.5 384 ARG B C 1
ATOM 7857 O O . ARG B 1 384 ? -27.766 -43.469 -6.367 1 95.5 384 ARG B O 1
ATOM 7864 N N . PRO B 1 385 ? -29.922 -43.812 -5.613 1 95 385 PRO B N 1
ATOM 7865 C CA . PRO B 1 385 ? -29.484 -43.719 -4.215 1 95 385 PRO B CA 1
ATOM 7866 C C . PRO B 1 385 ? -28.453 -44.781 -3.846 1 95 385 PRO B C 1
ATOM 7868 O O . PRO B 1 385 ? -28.641 -45.969 -4.137 1 95 385 PRO B O 1
ATOM 7871 N N . GLY B 1 386 ? -27.344 -44.281 -3.277 1 92.75 386 GLY B N 1
ATOM 7872 C CA . GLY B 1 386 ? -26.312 -45.188 -2.795 1 92.75 386 GLY B CA 1
ATOM 7873 C C . GLY B 1 386 ? -25.297 -45.594 -3.865 1 92.75 386 GLY B C 1
ATOM 7874 O O . GLY B 1 386 ? -24.328 -46.281 -3.588 1 92.75 386 GLY B O 1
ATOM 7875 N N . GLU B 1 387 ? -25.531 -45.125 -5.051 1 94.81 387 GLU B N 1
ATOM 7876 C CA . GLU B 1 387 ? -24.641 -45.438 -6.168 1 94.81 387 GLU B CA 1
ATOM 7877 C C . GLU B 1 387 ? -23.328 -44.656 -6.09 1 94.81 387 GLU B C 1
ATOM 7879 O O . GLU B 1 387 ? -23.328 -43.5 -5.707 1 94.81 387 GLU B O 1
ATOM 7884 N N . LYS B 1 388 ? -22.25 -45.375 -6.383 1 94.81 388 LYS B N 1
ATOM 7885 C CA . LYS B 1 388 ? -20.938 -44.719 -6.492 1 94.81 388 LYS B CA 1
ATOM 7886 C C . LYS B 1 388 ? -20.578 -44.469 -7.953 1 94.81 388 LYS B C 1
ATOM 7888 O O . LYS B 1 388 ? -20.406 -45.406 -8.734 1 94.81 388 LYS B O 1
ATOM 7893 N N . VAL B 1 389 ? -20.438 -43.188 -8.305 1 94.56 389 VAL B N 1
ATOM 7894 C CA . VAL B 1 389 ? -20.219 -42.812 -9.703 1 94.56 389 VAL B CA 1
ATOM 7895 C C . VAL B 1 389 ? -18.938 -42 -9.844 1 94.56 389 VAL B C 1
ATOM 7897 O O . VAL B 1 389 ? -18.656 -41.125 -9.016 1 94.56 389 VAL B O 1
ATOM 7900 N N . ALA B 1 390 ? -18.172 -42.312 -10.828 1 92.81 390 ALA B N 1
ATOM 7901 C CA . ALA B 1 390 ? -16.938 -41.562 -11.117 1 92.81 390 ALA B CA 1
ATOM 7902 C 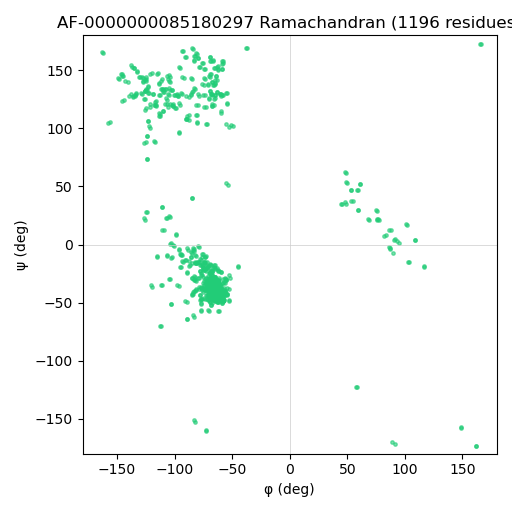C . ALA B 1 390 ? -17.109 -40.688 -12.375 1 92.81 390 ALA B C 1
ATOM 7904 O O . ALA B 1 390 ? -17.703 -41.125 -13.359 1 92.81 390 ALA B O 1
ATOM 7905 N N . LEU B 1 391 ? -16.688 -39.5 -12.258 1 92.12 391 LEU B N 1
ATOM 7906 C CA . LEU B 1 391 ? -16.594 -38.625 -13.422 1 92.12 391 LEU B CA 1
ATOM 7907 C C . LEU B 1 391 ? -15.188 -38.625 -13.992 1 92.12 391 LEU B C 1
ATOM 7909 O O . LEU B 1 391 ? -14.219 -38.312 -13.289 1 92.12 391 LEU B O 1
ATOM 7913 N N . VAL B 1 392 ? -15.086 -39 -15.242 1 86.94 392 VAL B N 1
ATOM 7914 C CA . VAL B 1 392 ? -13.781 -39.062 -15.898 1 86.94 392 VAL B CA 1
ATOM 7915 C C . VAL B 1 392 ? -13.789 -38.219 -17.172 1 86.94 392 VAL B C 1
ATOM 7917 O O . VAL B 1 392 ? -14.812 -38.125 -17.844 1 86.94 392 VAL B O 1
ATOM 7920 N N . GLY B 1 393 ? -12.734 -37.625 -17.422 1 82.31 393 GLY B N 1
ATOM 7921 C CA . GLY B 1 393 ? -12.57 -36.781 -18.594 1 82.31 393 GLY B CA 1
ATOM 7922 C C . GLY B 1 393 ? -11.352 -35.875 -18.516 1 82.31 393 GLY B C 1
ATOM 7923 O O . GLY B 1 393 ? -10.711 -35.781 -17.469 1 82.31 393 GLY B O 1
ATOM 7924 N N . ALA B 1 394 ? -11.117 -35.25 -19.609 1 75.69 394 ALA B N 1
ATOM 7925 C CA . ALA B 1 394 ? -9.977 -34.344 -19.656 1 75.69 394 ALA B CA 1
ATOM 7926 C C . ALA B 1 394 ? -10.227 -33.125 -18.781 1 75.69 394 ALA B C 1
ATOM 7928 O O . ALA B 1 394 ? -11.359 -32.875 -18.344 1 75.69 394 ALA B O 1
ATOM 7929 N N . THR B 1 395 ? -9.148 -32.5 -18.391 1 74.69 395 THR B N 1
ATOM 7930 C CA . THR B 1 395 ? -9.273 -31.234 -17.641 1 74.69 395 THR B CA 1
ATOM 7931 C C . THR B 1 395 ? -10.133 -30.234 -18.406 1 74.69 395 THR B C 1
ATOM 7933 O O . THR B 1 395 ? -9.961 -30.062 -19.609 1 74.69 395 THR B O 1
ATOM 7936 N N . GLY B 1 396 ? -11.031 -29.688 -17.812 1 76.94 396 GLY B N 1
ATOM 7937 C CA . GLY B 1 396 ? -11.891 -28.719 -18.453 1 76.94 396 GLY B CA 1
ATOM 7938 C C . GLY B 1 396 ? -13.125 -29.328 -19.094 1 76.94 396 GLY B C 1
ATOM 7939 O O . GLY B 1 396 ? -13.914 -28.625 -19.719 1 76.94 396 GLY B O 1
ATOM 7940 N N . ALA B 1 397 ? -13.227 -30.594 -18.875 1 83.5 397 ALA B N 1
ATOM 7941 C CA . ALA B 1 397 ? -14.328 -31.297 -19.531 1 83.5 397 ALA B CA 1
ATOM 7942 C C . ALA B 1 397 ? -15.656 -31 -18.844 1 83.5 397 ALA B C 1
ATOM 7944 O O . ALA B 1 397 ? -16.719 -31.344 -19.375 1 83.5 397 ALA B O 1
ATOM 7945 N N . GLY B 1 398 ? -15.641 -30.328 -17.703 1 87.81 398 GLY B N 1
ATOM 7946 C CA . GLY B 1 398 ? -16.875 -29.953 -17.047 1 87.81 398 GLY B CA 1
ATOM 7947 C C . GLY B 1 398 ? -17.156 -30.734 -15.781 1 87.81 398 GLY B C 1
ATOM 7948 O O . GLY B 1 398 ? -18.203 -30.578 -15.164 1 87.81 398 GLY B O 1
ATOM 7949 N N . LYS B 1 399 ? -16.297 -31.547 -15.391 1 89.25 399 LYS B N 1
ATOM 7950 C CA . LYS B 1 399 ? -16.484 -32.406 -14.234 1 89.25 399 LYS B CA 1
ATOM 7951 C C . LYS B 1 399 ? -16.75 -31.609 -12.969 1 89.25 399 LYS B C 1
ATOM 7953 O O . LYS B 1 399 ? -17.703 -31.891 -12.25 1 89.25 399 LYS B O 1
ATOM 7958 N N . THR B 1 400 ? -15.938 -30.578 -12.742 1 87.31 400 THR B N 1
ATOM 7959 C CA . THR B 1 400 ? -16.078 -29.75 -11.547 1 87.31 400 THR B CA 1
ATOM 7960 C C . THR B 1 400 ? -17.375 -28.953 -11.578 1 87.31 400 THR B C 1
ATOM 7962 O O . THR B 1 400 ? -17.984 -28.703 -10.531 1 87.31 400 THR B O 1
ATOM 7965 N N . SER B 1 401 ? -17.797 -28.641 -12.742 1 91.06 401 SER B N 1
ATOM 7966 C CA . SER B 1 401 ? -19.047 -27.922 -12.906 1 91.06 401 SER B CA 1
ATOM 7967 C C . SER B 1 401 ? -20.234 -28.781 -12.469 1 91.06 401 SER B C 1
ATOM 7969 O O . SER B 1 401 ? -21.203 -28.266 -11.898 1 91.06 401 SER B O 1
ATOM 7971 N N . VAL B 1 402 ? -20.109 -30.047 -12.766 1 93.25 402 VAL B N 1
ATOM 7972 C CA . VAL B 1 402 ? -21.172 -30.953 -12.352 1 93.25 402 VAL B CA 1
ATOM 7973 C C . VAL B 1 402 ? -21.281 -30.953 -10.836 1 93.25 402 VAL B C 1
ATOM 7975 O O . VAL B 1 402 ? -22.391 -30.828 -10.289 1 93.25 402 VAL B O 1
ATOM 7978 N N . VAL B 1 403 ? -20.203 -31.031 -10.195 1 90.25 403 VAL B N 1
ATOM 7979 C CA . VAL B 1 403 ? -20.156 -31.031 -8.734 1 90.25 403 VAL B CA 1
ATOM 7980 C C . VAL B 1 403 ? -20.672 -29.703 -8.188 1 90.25 403 VAL B C 1
ATOM 7982 O O . VAL B 1 403 ? -21.438 -29.688 -7.219 1 90.25 403 VAL B O 1
ATOM 7985 N N . SER B 1 404 ? -20.359 -28.672 -8.82 1 88.69 404 SER B N 1
ATOM 7986 C CA . SER B 1 404 ? -20.75 -27.344 -8.391 1 88.69 404 SER B CA 1
ATOM 7987 C C . SER B 1 404 ? -22.266 -27.156 -8.492 1 88.69 404 SER B C 1
ATOM 7989 O O . SER B 1 404 ? -22.875 -26.438 -7.688 1 88.69 404 SER B O 1
ATOM 7991 N N . LEU B 1 405 ? -22.812 -27.766 -9.469 1 92.06 405 LEU B N 1
ATOM 7992 C CA . LEU B 1 405 ? -24.25 -27.656 -9.68 1 92.06 405 LEU B CA 1
ATOM 7993 C C . LEU B 1 405 ? -25 -28.484 -8.648 1 92.06 405 LEU B C 1
ATOM 7995 O O . LEU B 1 405 ? -26.062 -28.062 -8.18 1 92.06 405 LEU B O 1
ATOM 7999 N N . ILE B 1 406 ? -24.453 -29.609 -8.328 1 93 406 ILE B N 1
ATOM 8000 C CA . ILE B 1 406 ? -25.109 -30.469 -7.332 1 93 406 ILE B CA 1
ATOM 8001 C C . ILE B 1 406 ? -25.125 -29.766 -5.98 1 93 406 ILE B C 1
ATOM 8003 O O . ILE B 1 406 ? -26.141 -29.766 -5.285 1 93 406 ILE B O 1
ATOM 8007 N N . ALA B 1 407 ? -24.031 -29.094 -5.691 1 88.75 407 ALA B N 1
ATOM 8008 C CA . ALA B 1 407 ? -23.938 -28.359 -4.438 1 88.75 407 ALA B CA 1
ATOM 8009 C C . ALA B 1 407 ? -24.578 -26.984 -4.559 1 88.75 407 ALA B C 1
ATOM 8011 O O . ALA B 1 407 ? -24.594 -26.203 -3.596 1 88.75 407 ALA B O 1
ATOM 8012 N N . ARG B 1 408 ? -25.047 -26.609 -5.676 1 89.56 408 ARG B N 1
ATOM 8013 C CA . ARG B 1 408 ? -25.719 -25.375 -6.035 1 89.56 408 ARG B CA 1
ATOM 8014 C C . ARG B 1 408 ? -24.844 -24.156 -5.754 1 89.56 408 ARG B C 1
ATOM 8016 O O . ARG B 1 408 ? -25.266 -23.219 -5.09 1 89.56 408 ARG B O 1
ATOM 8023 N N . PHE B 1 409 ? -23.703 -24.266 -6.152 1 83.88 409 PHE B N 1
ATOM 8024 C CA . PHE B 1 409 ? -22.859 -23.094 -6.195 1 83.88 409 PHE B CA 1
ATOM 8025 C C . PHE B 1 409 ? -23.203 -22.203 -7.387 1 83.88 409 PHE B C 1
ATOM 8027 O O . PHE B 1 409 ? -22.922 -21 -7.383 1 83.88 409 PHE B O 1
ATOM 8034 N N . TYR B 1 410 ? -23.75 -22.875 -8.32 1 85.38 410 TYR B N 1
ATOM 8035 C CA . TYR B 1 410 ? -24.266 -22.219 -9.516 1 85.38 410 TYR B CA 1
ATOM 8036 C C . TYR B 1 410 ? -25.641 -22.766 -9.891 1 85.38 410 TYR B C 1
ATOM 8038 O O . TYR B 1 410 ? -25.984 -23.891 -9.547 1 85.38 410 TYR B O 1
ATOM 8046 N N . ASP B 1 411 ? -26.344 -21.891 -10.516 1 89.62 411 ASP B N 1
ATOM 8047 C CA . ASP B 1 411 ? -27.594 -22.344 -11.125 1 89.62 411 ASP B CA 1
ATOM 8048 C C . ASP B 1 411 ? -27.438 -22.531 -12.625 1 89.62 411 ASP B C 1
ATOM 8050 O O . ASP B 1 411 ? -26.75 -21.75 -13.289 1 89.62 411 ASP B O 1
ATOM 8054 N N . PRO B 1 412 ? -27.922 -23.656 -13.047 1 92 412 PRO B N 1
ATOM 8055 C CA . PRO B 1 412 ? -27.859 -23.828 -14.5 1 92 412 PRO B CA 1
ATOM 8056 C C . PRO B 1 412 ? -28.703 -22.812 -15.266 1 92 412 PRO B C 1
ATOM 8058 O O . PRO B 1 412 ? -29.75 -22.406 -14.781 1 92 412 PRO B O 1
ATOM 8061 N N . GLN B 1 413 ? -28.234 -22.406 -16.422 1 91.12 413 GLN B N 1
ATOM 8062 C CA . GLN B 1 413 ? -28.969 -21.469 -17.25 1 91.12 413 GLN B CA 1
ATOM 8063 C C . GLN B 1 413 ? -30.125 -22.156 -17.969 1 91.12 413 GLN B C 1
ATOM 8065 O O . GLN B 1 413 ? -31.188 -21.562 -18.172 1 91.12 413 GLN B O 1
ATOM 8070 N N . ARG B 1 414 ? -29.844 -23.391 -18.422 1 93.56 414 ARG B N 1
ATOM 8071 C CA . ARG B 1 414 ? -30.844 -24.25 -19.031 1 93.56 414 ARG B CA 1
ATOM 8072 C C . ARG B 1 414 ? -30.875 -25.625 -18.375 1 93.56 414 ARG B C 1
ATOM 8074 O O . ARG B 1 414 ? -29.844 -26.125 -17.922 1 93.56 414 ARG B O 1
ATOM 8081 N N . GLY B 1 415 ? -32.094 -26.141 -18.281 1 95.38 415 GLY B N 1
ATOM 8082 C CA . GLY B 1 415 ? -32.25 -27.453 -17.688 1 95.38 415 GLY B CA 1
ATOM 8083 C C . GLY B 1 415 ? -32.438 -27.422 -16.188 1 95.38 415 GLY B C 1
ATOM 8084 O O . GLY B 1 415 ? -32.75 -26.359 -15.617 1 95.38 415 GLY B O 1
ATOM 8085 N N . GLN B 1 416 ? -32.375 -28.625 -15.562 1 96.56 416 GLN B N 1
ATOM 8086 C CA . GLN B 1 416 ? -32.625 -28.688 -14.117 1 96.56 416 GLN B CA 1
ATOM 8087 C C . GLN B 1 416 ? -31.75 -29.766 -13.477 1 96.56 416 GLN B C 1
ATOM 8089 O O . GLN B 1 416 ? -31.453 -30.781 -14.094 1 96.56 416 GLN B O 1
ATOM 8094 N N . VAL B 1 417 ? -31.344 -29.484 -12.312 1 96.38 417 VAL B N 1
ATOM 8095 C CA . VAL B 1 417 ? -30.656 -30.453 -11.453 1 96.38 417 VAL B CA 1
ATOM 8096 C C . VAL B 1 417 ? -31.594 -30.859 -10.312 1 96.38 417 VAL B C 1
ATOM 8098 O O . VAL B 1 417 ? -32.062 -30.016 -9.547 1 96.38 417 VAL B O 1
ATOM 8101 N N . LEU B 1 418 ? -31.797 -32.156 -10.328 1 96.69 418 LEU B N 1
ATOM 8102 C CA . LEU B 1 418 ? -32.75 -32.656 -9.344 1 96.69 418 LEU B CA 1
ATOM 8103 C C . LEU B 1 418 ? -32.062 -33.531 -8.297 1 96.69 418 LEU B C 1
ATOM 8105 O O . LEU B 1 418 ? -31.156 -34.312 -8.625 1 96.69 418 LEU B O 1
ATOM 8109 N N . ILE B 1 419 ? -32.469 -33.344 -7.051 1 95.44 419 ILE B N 1
ATOM 8110 C CA . ILE B 1 419 ? -32.094 -34.219 -5.957 1 95.44 419 ILE B CA 1
ATOM 8111 C C . ILE B 1 419 ? -33.375 -34.812 -5.32 1 95.44 419 ILE B C 1
ATOM 8113 O O . ILE B 1 419 ? -34.219 -34.062 -4.812 1 95.44 419 ILE B O 1
ATOM 8117 N N . ASP B 1 420 ? -33.469 -36.062 -5.379 1 94.81 420 ASP B N 1
ATOM 8118 C CA . ASP B 1 420 ? -34.656 -36.75 -4.914 1 94.81 420 ASP B CA 1
ATOM 8119 C C . ASP B 1 420 ? -35.906 -36.219 -5.586 1 94.81 420 ASP B C 1
ATOM 8121 O O . ASP B 1 420 ? -36.906 -35.938 -4.914 1 94.81 420 ASP B O 1
ATOM 8125 N N . GLY B 1 421 ? -35.781 -35.906 -6.789 1 93 421 GLY B N 1
ATOM 8126 C CA . GLY B 1 421 ? -36.906 -35.531 -7.613 1 93 421 GLY B CA 1
ATOM 8127 C C . GLY B 1 421 ? -37.25 -34.062 -7.551 1 93 421 GLY B C 1
ATOM 8128 O O . GLY B 1 421 ? -38.094 -33.594 -8.281 1 93 421 GLY B O 1
ATOM 8129 N N . GLU B 1 422 ? -36.562 -33.344 -6.723 1 94.62 422 GLU B N 1
ATOM 8130 C CA . GLU B 1 422 ? -36.812 -31.922 -6.562 1 94.62 422 GLU B CA 1
ATOM 8131 C C . GLU B 1 422 ? -35.656 -31.078 -7.094 1 94.62 422 GLU B C 1
ATOM 8133 O O . GLU B 1 422 ? -34.5 -31.422 -6.871 1 94.62 422 GLU B O 1
ATOM 8138 N N . ASP B 1 423 ? -36.094 -29.984 -7.715 1 95.25 423 ASP B N 1
ATOM 8139 C CA . ASP B 1 423 ? -35.062 -29.062 -8.227 1 95.25 423 ASP B CA 1
ATOM 8140 C C . ASP B 1 423 ? -34.281 -28.438 -7.09 1 95.25 423 ASP B C 1
ATOM 8142 O O . ASP B 1 423 ? -34.844 -28.016 -6.082 1 95.25 423 ASP B O 1
ATOM 8146 N N . VAL B 1 424 ? -33.031 -28.375 -7.281 1 93.75 424 VAL B N 1
ATOM 8147 C CA . VAL B 1 424 ? -32.125 -27.875 -6.234 1 93.75 424 VAL B CA 1
ATOM 8148 C C . VAL B 1 424 ? -32.469 -26.406 -5.93 1 93.75 424 VAL B C 1
ATOM 8150 O O . VAL B 1 424 ? -32.125 -25.906 -4.855 1 93.75 424 VAL B O 1
ATOM 8153 N N . ARG B 1 425 ? -33.094 -25.609 -6.75 1 92.75 425 ARG B N 1
ATOM 8154 C CA . ARG B 1 425 ? -33.438 -24.188 -6.598 1 92.75 425 ARG B CA 1
ATOM 8155 C C . ARG B 1 425 ? -34.594 -24.016 -5.602 1 92.75 425 ARG B C 1
ATOM 8157 O O . ARG B 1 425 ? -34.812 -22.906 -5.113 1 92.75 425 ARG B O 1
ATOM 8164 N N . ASN B 1 426 ? -35.125 -25.156 -5.32 1 93.81 426 ASN B N 1
ATOM 8165 C CA . ASN B 1 426 ? -36.281 -25.078 -4.41 1 93.81 426 ASN B CA 1
ATOM 8166 C C . ASN B 1 426 ? -35.844 -25.312 -2.963 1 93.81 426 ASN B C 1
ATOM 8168 O O . ASN B 1 426 ? -36.656 -25.156 -2.041 1 93.81 426 ASN B O 1
ATOM 8172 N N . TYR B 1 427 ? -34.688 -25.672 -2.717 1 92.44 427 TYR B N 1
ATOM 8173 C CA . TYR B 1 427 ? -34.156 -25.891 -1.368 1 92.44 427 TYR B CA 1
ATOM 8174 C C . TYR B 1 427 ? -33.438 -24.656 -0.855 1 92.44 427 TYR B C 1
ATOM 8176 O O . TYR B 1 427 ? -32.969 -23.828 -1.645 1 92.44 427 TYR B O 1
ATOM 8184 N N . ARG B 1 428 ? -33.469 -24.547 0.452 1 90.88 428 ARG B N 1
ATOM 8185 C CA . ARG B 1 428 ? -32.594 -23.562 1.064 1 90.88 428 ARG B CA 1
ATOM 8186 C C . ARG B 1 428 ? -31.125 -23.984 0.938 1 90.88 428 ARG B C 1
ATOM 8188 O O . ARG B 1 428 ? -30.781 -25.125 1.229 1 90.88 428 ARG B O 1
ATOM 8195 N N . GLN B 1 429 ? -30.297 -23.078 0.509 1 87.31 429 GLN B N 1
ATOM 8196 C CA . GLN B 1 429 ? -28.891 -23.391 0.223 1 87.31 429 GLN B CA 1
ATOM 8197 C C . GLN B 1 429 ? -28.203 -24 1.444 1 87.31 429 GLN B C 1
ATOM 8199 O O . GLN B 1 429 ? -27.484 -24.984 1.332 1 87.31 429 GLN B O 1
ATOM 8204 N N . GLU B 1 430 ? -28.453 -23.422 2.582 1 84.38 430 GLU B N 1
ATOM 8205 C CA . GLU B 1 430 ? -27.797 -23.875 3.809 1 84.38 430 GLU B CA 1
ATOM 8206 C C . GLU B 1 430 ? -28.188 -25.312 4.148 1 84.38 430 GLU B C 1
ATOM 8208 O O . GLU B 1 430 ? -27.344 -26.125 4.516 1 84.38 430 GLU B O 1
ATOM 8213 N N . GLU B 1 431 ? -29.438 -25.562 3.996 1 86.94 431 GLU B N 1
ATOM 8214 C CA . GLU B 1 431 ? -29.938 -26.906 4.305 1 86.94 431 GLU B CA 1
ATOM 8215 C C . GLU B 1 431 ? -29.438 -27.922 3.285 1 86.94 431 GLU B C 1
ATOM 8217 O O . GLU B 1 431 ? -29.094 -29.047 3.646 1 86.94 431 GLU B O 1
ATOM 8222 N N . LEU B 1 432 ? -29.469 -27.531 2.088 1 89.94 432 LEU B N 1
ATOM 8223 C CA . LEU B 1 432 ? -28.984 -2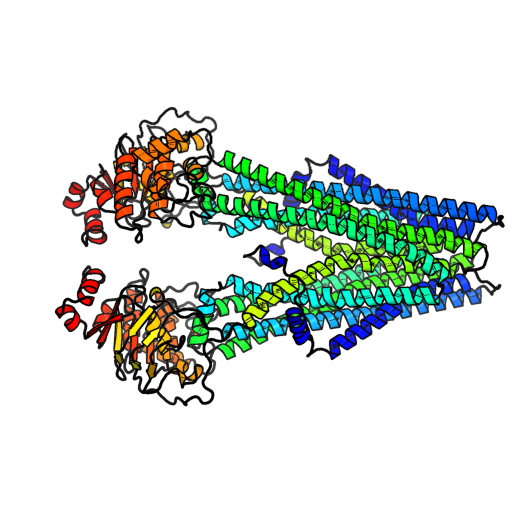8.406 1.025 1 89.94 432 LEU B CA 1
ATOM 8224 C C . LEU B 1 432 ? -27.531 -28.797 1.269 1 89.94 432 LEU B C 1
ATOM 8226 O O . LEU B 1 432 ? -27.172 -29.969 1.223 1 89.94 432 LEU B O 1
ATOM 8230 N N . ARG B 1 433 ? -26.719 -27.859 1.564 1 86.56 433 ARG B N 1
ATOM 8231 C CA . ARG B 1 433 ? -25.281 -28.062 1.7 1 86.56 433 ARG B CA 1
ATOM 8232 C C . ARG B 1 433 ? -24.969 -28.828 2.982 1 86.56 433 ARG B C 1
ATOM 8234 O O . ARG B 1 433 ? -23.906 -29.453 3.086 1 86.56 433 ARG B O 1
ATOM 8241 N N . ARG B 1 434 ? -25.875 -28.812 3.885 1 84.56 434 ARG B N 1
ATOM 8242 C CA . ARG B 1 434 ? -25.703 -29.609 5.102 1 84.56 434 ARG B CA 1
ATOM 8243 C C . ARG B 1 434 ? -25.797 -31.094 4.809 1 84.56 434 ARG B C 1
ATOM 8245 O O . ARG B 1 434 ? -25.188 -31.922 5.504 1 84.56 434 ARG B O 1
ATOM 8252 N N . HIS B 1 435 ? -26.469 -31.359 3.768 1 89.62 435 HIS B N 1
ATOM 8253 C CA . HIS B 1 435 ? -26.703 -32.75 3.447 1 89.62 435 HIS B CA 1
ATOM 8254 C C . HIS B 1 435 ? -25.75 -33.25 2.355 1 89.62 435 HIS B C 1
ATOM 8256 O O . HIS B 1 435 ? -25.797 -34.406 1.961 1 89.62 435 HIS B O 1
ATOM 8262 N N . ILE B 1 436 ? -24.969 -32.312 1.947 1 89.81 436 ILE B N 1
ATOM 8263 C CA . ILE B 1 436 ? -24 -32.656 0.923 1 89.81 436 ILE B CA 1
ATOM 8264 C C . ILE B 1 436 ? -22.578 -32.469 1.469 1 89.81 436 ILE B C 1
ATOM 8266 O O . ILE B 1 436 ? -22.25 -31.375 1.928 1 89.81 436 ILE B O 1
ATOM 8270 N N . GLY B 1 437 ? -21.781 -33.531 1.495 1 88.69 437 GLY B N 1
ATOM 8271 C CA . GLY B 1 437 ? -20.375 -33.438 1.856 1 88.69 437 GLY B CA 1
ATOM 8272 C C . GLY B 1 437 ? -19.453 -33.281 0.657 1 88.69 437 GLY B C 1
ATOM 8273 O O . GLY B 1 437 ? -19.641 -33.938 -0.368 1 88.69 437 GLY B O 1
ATOM 8274 N N . ILE B 1 438 ? -18.609 -32.312 0.742 1 87.56 438 ILE B N 1
ATOM 8275 C CA . ILE B 1 438 ? -17.719 -32.094 -0.39 1 87.56 438 ILE B CA 1
ATOM 8276 C C . ILE B 1 438 ? -16.266 -32.125 0.079 1 87.56 438 ILE B C 1
ATOM 8278 O O . ILE B 1 438 ? -15.93 -31.562 1.124 1 87.56 438 ILE B O 1
ATOM 8282 N N . VAL B 1 439 ? -15.484 -32.844 -0.63 1 87.19 439 VAL B N 1
ATOM 8283 C CA . VAL B 1 439 ? -14.039 -32.875 -0.429 1 87.19 439 VAL B CA 1
ATOM 8284 C C . VAL B 1 439 ? -13.344 -32.25 -1.639 1 87.19 439 VAL B C 1
ATOM 8286 O O . VAL B 1 439 ? -13.344 -32.844 -2.727 1 87.19 439 VAL B O 1
ATOM 8289 N N . LEU B 1 440 ? -12.742 -31.141 -1.41 1 83.81 440 LEU B N 1
ATOM 8290 C CA . LEU B 1 440 ? -12.109 -30.406 -2.494 1 83.81 440 LEU B CA 1
ATOM 8291 C C . LEU B 1 440 ? -10.742 -30.984 -2.838 1 83.81 440 LEU B C 1
ATOM 8293 O O . LEU B 1 440 ? -10.172 -31.75 -2.049 1 83.81 440 LEU B O 1
ATOM 8297 N N . GLN B 1 441 ? -10.297 -30.547 -4.043 1 76.31 441 GLN B N 1
ATOM 8298 C CA . GLN B 1 441 ? -8.992 -30.984 -4.508 1 76.31 441 GLN B CA 1
ATOM 8299 C C . GLN B 1 441 ? -7.875 -30.438 -3.613 1 76.31 441 GLN B C 1
ATOM 8301 O O . GLN B 1 441 ? -6.949 -31.172 -3.258 1 76.31 441 GLN B O 1
ATOM 8306 N N . ASP B 1 442 ? -7.988 -29.203 -3.303 1 79.25 442 ASP B N 1
ATOM 8307 C CA . ASP B 1 442 ? -7.062 -28.562 -2.383 1 79.25 442 ASP B CA 1
ATOM 8308 C C . ASP B 1 442 ? -7.789 -28.062 -1.137 1 79.25 442 ASP B C 1
ATOM 8310 O O . ASP B 1 442 ? -8.172 -26.891 -1.062 1 79.25 442 ASP B O 1
ATOM 8314 N N . PRO B 1 443 ? -7.812 -29.062 -0.186 1 84.38 443 PRO B N 1
ATOM 8315 C CA . PRO B 1 443 ? -8.578 -28.688 1.004 1 84.38 443 PRO B CA 1
ATOM 8316 C C . PRO B 1 443 ? -7.918 -27.562 1.802 1 84.38 443 PRO B C 1
ATOM 8318 O O . PRO B 1 443 ? -6.691 -27.516 1.917 1 84.38 443 PRO B O 1
ATOM 8321 N N . PHE B 1 444 ? -8.695 -26.719 2.26 1 86.62 444 PHE B N 1
ATOM 8322 C CA . PHE B 1 444 ? -8.227 -25.578 3.045 1 86.62 444 PHE B CA 1
ATOM 8323 C C . PHE B 1 444 ? -8.367 -25.859 4.535 1 86.62 444 PHE B C 1
ATOM 8325 O O . PHE B 1 444 ? -9.414 -26.312 4.988 1 86.62 444 PHE B O 1
ATOM 8332 N N . LEU B 1 445 ? -7.27 -25.641 5.277 1 88.12 445 LEU B N 1
ATOM 8333 C CA . LEU B 1 445 ? -7.309 -25.75 6.73 1 88.12 445 LEU B CA 1
ATOM 8334 C C . LEU B 1 445 ? -7.129 -24.375 7.375 1 88.12 445 LEU B C 1
ATOM 8336 O O . LEU B 1 445 ? -6.281 -23.594 6.945 1 88.12 445 LEU B O 1
ATOM 8340 N N . PHE B 1 446 ? -7.957 -24.125 8.305 1 88.56 446 PHE B N 1
ATOM 8341 C CA . PHE B 1 446 ? -7.906 -22.859 9.023 1 88.56 446 PHE B CA 1
ATOM 8342 C C . PHE B 1 446 ? -6.867 -22.891 10.133 1 88.56 446 PHE B C 1
ATOM 8344 O O . PHE B 1 446 ? -6.449 -23.984 10.555 1 88.56 446 PHE B O 1
ATOM 8351 N N . SER B 1 447 ? -6.488 -21.672 10.586 1 87.38 447 SER B N 1
ATOM 8352 C CA . SER B 1 447 ? -5.594 -21.609 11.734 1 87.38 447 SER B CA 1
ATOM 8353 C C . SER B 1 447 ? -6.297 -22.078 13 1 87.38 447 SER B C 1
ATOM 8355 O O . SER B 1 447 ? -7.457 -21.734 13.242 1 87.38 447 SER B O 1
ATOM 8357 N N . GLY B 1 448 ? -5.664 -22.984 13.703 1 87.31 448 GLY B N 1
ATOM 8358 C CA . GLY B 1 448 ? -6.23 -23.578 14.906 1 87.31 448 GLY B CA 1
ATOM 8359 C C . GLY B 1 448 ? -5.781 -25.016 15.125 1 87.31 448 GLY B C 1
ATOM 8360 O O . GLY B 1 448 ? -4.73 -25.422 14.617 1 87.31 448 GLY B O 1
ATOM 8361 N N . THR B 1 449 ? -6.559 -25.688 15.852 1 91.12 449 THR B N 1
ATOM 8362 C CA . THR B 1 449 ? -6.219 -27.078 16.125 1 91.12 449 THR B CA 1
ATOM 8363 C C . THR B 1 449 ? -6.844 -28 15.078 1 91.12 449 THR B C 1
ATOM 8365 O O . THR B 1 449 ? -7.746 -27.594 14.344 1 91.12 449 THR B O 1
ATOM 8368 N N . ILE B 1 450 ? -6.309 -29.188 15.008 1 92.44 450 ILE B N 1
ATOM 8369 C CA . ILE B 1 450 ? -6.875 -30.188 14.117 1 92.44 450 ILE B CA 1
ATOM 8370 C C . ILE B 1 450 ? -8.336 -30.438 14.484 1 92.44 450 ILE B C 1
ATOM 8372 O O . ILE B 1 450 ? -9.195 -30.531 13.602 1 92.44 450 ILE B O 1
ATOM 8376 N N . LEU B 1 451 ? -8.578 -30.453 15.766 1 92.88 451 LEU B N 1
ATOM 8377 C CA . LEU B 1 451 ? -9.938 -30.672 16.25 1 92.88 451 LEU B CA 1
ATOM 8378 C C . LEU B 1 451 ? -10.875 -29.562 15.773 1 92.88 451 LEU B C 1
ATOM 8380 O O . LEU B 1 451 ? -11.977 -29.828 15.297 1 92.88 451 LEU B O 1
ATOM 8384 N N . GLU B 1 452 ? -10.477 -28.375 15.875 1 90.06 452 GLU B N 1
ATOM 8385 C CA . GLU B 1 452 ? -11.273 -27.219 15.453 1 90.06 452 GLU B CA 1
ATOM 8386 C C . GLU B 1 452 ? -11.523 -27.25 13.953 1 90.06 452 GLU B C 1
ATOM 8388 O O . GLU B 1 452 ? -12.602 -26.859 13.484 1 90.06 452 GLU B O 1
ATOM 8393 N N . ASN B 1 453 ? -10.508 -27.656 13.219 1 90.75 453 ASN B N 1
ATOM 8394 C CA . ASN B 1 453 ? -10.625 -27.75 11.773 1 90.75 453 ASN B CA 1
ATOM 8395 C C . ASN B 1 453 ? -11.609 -28.844 11.352 1 90.75 453 ASN B C 1
ATOM 8397 O O . ASN B 1 453 ? -12.359 -28.672 10.391 1 90.75 453 ASN B O 1
ATOM 8401 N N . LEU B 1 454 ? -11.547 -29.906 12.094 1 92.12 454 LEU B N 1
ATOM 8402 C CA . LEU B 1 454 ? -12.438 -31.016 11.766 1 92.12 454 LEU B CA 1
ATOM 8403 C C . LEU B 1 454 ? -13.883 -30.656 12.078 1 92.12 454 LEU B C 1
ATOM 8405 O O . LEU B 1 454 ? -14.789 -30.953 11.297 1 92.12 454 LEU B O 1
ATOM 8409 N N . ARG B 1 455 ? -14.078 -29.969 13.18 1 89.44 455 ARG B N 1
ATOM 8410 C CA . ARG B 1 455 ? -15.422 -29.562 13.578 1 89.44 455 ARG B CA 1
ATOM 8411 C C . ARG B 1 455 ? -15.836 -28.281 12.867 1 89.44 455 ARG B C 1
ATOM 8413 O O . ARG B 1 455 ? -16.984 -27.844 12.984 1 89.44 455 ARG B O 1
ATOM 8420 N N . LEU B 1 456 ? -14.938 -27.688 12.125 1 84.94 456 LEU B N 1
ATOM 8421 C CA . LEU B 1 456 ? -15.109 -26.391 11.484 1 84.94 456 LEU B CA 1
ATOM 8422 C C . LEU B 1 456 ? -15.719 -25.375 12.461 1 84.94 456 LEU B C 1
ATOM 8424 O O . LEU B 1 456 ? -16.703 -24.703 12.133 1 84.94 456 LEU B O 1
ATOM 8428 N N . PHE B 1 457 ? -15.367 -25.484 13.711 1 75.88 457 PHE B N 1
ATOM 8429 C CA . PHE B 1 457 ? -15.625 -24.547 14.797 1 75.88 457 PHE B CA 1
ATOM 8430 C C . PHE B 1 457 ? -17.078 -24.641 15.242 1 75.88 457 PHE B C 1
ATOM 8432 O O . PHE B 1 457 ? -17.656 -23.641 15.68 1 75.88 457 PHE B O 1
ATOM 8439 N N . ASN B 1 458 ? -17.672 -25.812 14.906 1 81.31 458 ASN B N 1
ATOM 8440 C CA . ASN B 1 458 ? -18.969 -26.125 15.484 1 81.31 458 ASN B CA 1
ATOM 8441 C C . ASN B 1 458 ? -18.844 -26.828 16.828 1 81.31 458 ASN B C 1
ATOM 8443 O O . ASN B 1 458 ? -18.562 -28.031 16.891 1 81.31 458 ASN B O 1
ATOM 8447 N N . PRO B 1 459 ? -19.141 -26.109 17.797 1 79.75 459 PRO B N 1
ATOM 8448 C CA . PRO B 1 459 ? -18.953 -26.703 19.125 1 79.75 459 PRO B CA 1
ATOM 8449 C C . PRO B 1 459 ? -20 -27.766 19.438 1 79.75 459 PRO B C 1
ATOM 8451 O O . PRO B 1 459 ? -19.828 -28.547 20.391 1 79.75 459 PRO B O 1
ATOM 8454 N N . GLU B 1 460 ? -20.938 -27.891 18.703 1 83.12 460 GLU B N 1
ATOM 8455 C CA . GLU B 1 460 ? -22.016 -28.844 18.953 1 83.12 460 GLU B CA 1
ATOM 8456 C C . GLU B 1 460 ? -21.578 -30.266 18.641 1 83.12 460 GLU B C 1
ATOM 8458 O O . GLU B 1 460 ? -22.172 -31.234 19.125 1 83.12 460 GLU B O 1
ATOM 8463 N N . ILE B 1 461 ? -20.562 -30.406 17.812 1 88.75 461 ILE B N 1
ATOM 8464 C CA . ILE B 1 461 ? -20.047 -31.734 17.484 1 88.75 461 ILE B CA 1
ATOM 8465 C C . ILE B 1 461 ? -19.109 -32.188 18.594 1 88.75 461 ILE B C 1
ATOM 8467 O O . ILE B 1 461 ? -18.047 -31.625 18.797 1 88.75 461 ILE B O 1
ATOM 8471 N N . PRO B 1 462 ? -19.453 -33.125 19.312 1 91.38 462 PRO B N 1
ATOM 8472 C CA . PRO B 1 462 ? -18.594 -33.625 20.391 1 91.38 462 PRO B CA 1
ATOM 8473 C C . PRO B 1 462 ? -17.297 -34.25 19.891 1 91.38 462 PRO B C 1
ATOM 8475 O O . PRO B 1 462 ? -17.25 -34.781 18.781 1 91.38 462 PRO B O 1
ATOM 8478 N N . GLU B 1 463 ? -16.312 -34.188 20.719 1 92.19 463 GLU B N 1
ATOM 8479 C CA . GLU B 1 463 ? -15.008 -34.75 20.375 1 92.19 463 GLU B CA 1
ATOM 8480 C C . GLU B 1 463 ? -15.078 -36.25 20.156 1 92.19 463 GLU B C 1
ATOM 8482 O O . GLU B 1 463 ? -14.359 -36.781 19.312 1 92.19 463 GLU B O 1
ATOM 8487 N N . GLU B 1 464 ? -15.922 -36.844 20.875 1 93 464 GLU B N 1
ATOM 8488 C CA . GLU B 1 464 ? -16.078 -38.281 20.75 1 93 464 GLU B CA 1
ATOM 8489 C C . GLU B 1 464 ? -16.531 -38.656 19.344 1 93 464 GLU B C 1
ATOM 8491 O O . GLU B 1 464 ? -16.078 -39.656 18.797 1 93 464 GLU B O 1
ATOM 8496 N N . LYS B 1 465 ? -17.375 -37.906 18.812 1 93.69 465 LYS B N 1
ATOM 8497 C CA . LYS B 1 465 ? -17.875 -38.188 17.469 1 93.69 465 LYS B CA 1
ATOM 8498 C C . LYS B 1 465 ? -16.766 -38 16.422 1 93.69 465 LYS B C 1
ATOM 8500 O O . LYS B 1 465 ? -16.688 -38.75 15.453 1 93.69 465 LYS B O 1
ATOM 8505 N N . VAL B 1 466 ? -15.961 -37.062 16.656 1 94.81 466 VAL B N 1
ATOM 8506 C CA . VAL B 1 466 ? -14.844 -36.812 15.766 1 94.81 466 VAL B CA 1
ATOM 8507 C C . VAL B 1 466 ? -13.898 -38 15.766 1 94.81 466 VAL B C 1
ATOM 8509 O O . VAL B 1 466 ? -13.469 -38.469 14.703 1 94.81 466 VAL B O 1
ATOM 8512 N N . VAL B 1 467 ? -13.617 -38.5 16.969 1 94.88 467 VAL B N 1
ATOM 8513 C CA . VAL B 1 467 ? -12.711 -39.625 17.109 1 94.88 467 VAL B CA 1
ATOM 8514 C C . VAL B 1 467 ? -13.32 -40.875 16.469 1 94.88 467 VAL B C 1
ATOM 8516 O O . VAL B 1 467 ? -12.617 -41.656 15.828 1 94.88 467 VAL B O 1
ATOM 8519 N N . GLU B 1 468 ? -14.547 -41 16.609 1 94.12 468 GLU B N 1
ATOM 8520 C CA . GLU B 1 468 ? -15.258 -42.125 16.016 1 94.12 468 GLU B CA 1
ATOM 8521 C C . GLU B 1 468 ? -15.148 -42.125 14.5 1 94.12 468 GLU B C 1
ATOM 8523 O O . GLU B 1 468 ? -14.828 -43.156 13.891 1 94.12 468 GLU B O 1
ATOM 8528 N N . VAL B 1 469 ? -15.414 -41.031 13.914 1 93.44 469 VAL B N 1
ATOM 8529 C CA . VAL B 1 469 ? -15.383 -40.906 12.461 1 93.44 469 VAL B CA 1
ATOM 8530 C C . VAL B 1 469 ? -13.945 -41.062 11.961 1 93.44 469 VAL B C 1
ATOM 8532 O O . VAL B 1 469 ? -13.703 -41.719 10.945 1 93.44 469 VAL B O 1
ATOM 8535 N N . ALA B 1 470 ? -13.023 -40.531 12.68 1 94.81 470 ALA B N 1
ATOM 8536 C CA . ALA B 1 470 ? -11.617 -40.656 12.32 1 94.81 470 ALA B CA 1
ATOM 8537 C C . ALA B 1 470 ? -11.164 -42.125 12.383 1 94.81 470 ALA B C 1
ATOM 8539 O O . ALA B 1 470 ? -10.391 -42.562 11.531 1 94.81 470 ALA B O 1
ATOM 8540 N N . ARG B 1 471 ? -11.609 -42.781 13.422 1 93.88 471 ARG B N 1
ATOM 8541 C CA . ARG B 1 471 ? -11.297 -44.219 13.555 1 93.88 471 ARG B CA 1
ATOM 8542 C C . ARG B 1 471 ? -11.922 -45 12.422 1 93.88 471 ARG B C 1
ATOM 8544 O O . ARG B 1 471 ? -11.289 -45.906 11.875 1 93.88 471 ARG B O 1
ATOM 8551 N N . PHE B 1 472 ? -13.102 -44.688 12.148 1 91.62 472 PHE B N 1
ATOM 8552 C CA . PHE B 1 472 ? -13.812 -45.344 11.07 1 91.62 472 PHE B CA 1
ATOM 8553 C C . PHE B 1 472 ? -13.055 -45.219 9.758 1 91.62 472 PHE B C 1
ATOM 8555 O O . PHE B 1 472 ? -12.906 -46.188 9.016 1 91.62 472 PHE B O 1
ATOM 8562 N N . LEU B 1 473 ? -12.484 -44.031 9.531 1 91.69 473 LEU B N 1
ATOM 8563 C CA . LEU B 1 473 ? -11.805 -43.781 8.266 1 91.69 473 LEU B CA 1
ATOM 8564 C C . LEU B 1 473 ? -10.336 -44.188 8.344 1 91.69 473 LEU B C 1
ATOM 8566 O O . LEU B 1 473 ? -9.617 -44.094 7.352 1 91.69 473 LEU B O 1
ATOM 8570 N N . GLY B 1 474 ? -9.898 -44.625 9.5 1 88.38 474 GLY B N 1
ATOM 8571 C CA . GLY B 1 474 ? -8.523 -45.062 9.664 1 88.38 474 GLY B CA 1
ATOM 8572 C C . GLY B 1 474 ? -7.527 -43.938 9.758 1 88.38 474 GLY B C 1
ATOM 8573 O O . GLY B 1 474 ? -6.367 -44.094 9.367 1 88.38 474 GLY B O 1
ATOM 8574 N N . VAL B 1 475 ? -7.996 -42.812 10.117 1 90 475 VAL B N 1
ATOM 8575 C CA . VAL B 1 475 ? -7.141 -41.625 10.156 1 90 475 VAL B CA 1
ATOM 8576 C C . VAL B 1 475 ? -6.758 -41.312 11.594 1 90 475 VAL B C 1
ATOM 8578 O O . VAL B 1 475 ? -5.852 -40.5 11.844 1 90 475 VAL B O 1
ATOM 8581 N N . HIS B 1 476 ? -7.344 -41.906 12.531 1 92.62 476 HIS B N 1
ATOM 8582 C CA . HIS B 1 476 ? -7.184 -41.625 13.953 1 92.62 476 HIS B CA 1
ATOM 8583 C C . HIS B 1 476 ? -5.723 -41.75 14.383 1 92.62 476 HIS B C 1
ATOM 8585 O O . HIS B 1 476 ? -5.191 -40.844 15.039 1 92.62 476 HIS B O 1
ATOM 8591 N N . GLU B 1 477 ? -5.09 -42.844 13.969 1 89 477 GLU B N 1
ATOM 8592 C CA . GLU B 1 477 ? -3.705 -43.062 14.367 1 89 477 GLU B CA 1
ATOM 8593 C C . GLU B 1 477 ? -2.771 -42.031 13.75 1 89 477 GLU B C 1
ATOM 8595 O O . GLU B 1 477 ? -1.799 -41.594 14.383 1 89 477 GLU B O 1
ATOM 8600 N N . ALA B 1 478 ? -3.066 -41.656 12.578 1 86.44 478 ALA B N 1
ATOM 8601 C CA . ALA B 1 478 ? -2.252 -40.625 11.914 1 86.44 478 ALA B CA 1
ATOM 8602 C C . ALA B 1 478 ? -2.342 -39.281 12.641 1 86.44 478 ALA B C 1
ATOM 8604 O O . ALA B 1 478 ? -1.354 -38.562 12.727 1 86.44 478 ALA B O 1
ATOM 8605 N N . ILE B 1 479 ? -3.49 -39 13.156 1 91.12 479 ILE B N 1
ATOM 8606 C CA . ILE B 1 479 ? -3.703 -37.75 13.891 1 91.12 479 ILE B CA 1
ATOM 8607 C C . ILE B 1 479 ? -2.967 -37.812 15.227 1 91.12 479 ILE B C 1
ATOM 8609 O O . ILE B 1 479 ? -2.361 -36.812 15.648 1 91.12 479 ILE B O 1
ATOM 8613 N N . LEU B 1 480 ? -3 -38.938 15.836 1 91.5 480 LEU B N 1
ATOM 8614 C CA . LEU B 1 480 ? -2.365 -39.094 17.141 1 91.5 480 LEU B CA 1
ATOM 8615 C C . LEU B 1 480 ? -0.847 -39 17.016 1 91.5 480 LEU B C 1
ATOM 8617 O O . LEU B 1 480 ? -0.16 -38.719 18 1 91.5 480 LEU B O 1
ATOM 8621 N N . ARG B 1 481 ? -0.332 -39.25 15.844 1 86.56 481 ARG B N 1
ATOM 8622 C CA . ARG B 1 481 ? 1.109 -39.188 15.625 1 86.56 481 ARG B CA 1
ATOM 8623 C C . ARG B 1 481 ? 1.594 -37.75 15.523 1 86.56 481 ARG B C 1
ATOM 8625 O O . ARG B 1 481 ? 2.789 -37.469 15.648 1 86.56 481 ARG B O 1
ATOM 8632 N N . LEU B 1 482 ? 0.722 -36.938 15.305 1 88.12 482 LEU B N 1
ATOM 8633 C CA . LEU B 1 482 ? 1.102 -35.531 15.312 1 88.12 482 LEU B CA 1
ATOM 8634 C C . LEU B 1 482 ? 1.521 -35.094 16.719 1 88.12 482 LEU B C 1
ATOM 8636 O O . LEU B 1 482 ? 1.141 -35.719 17.703 1 88.12 482 LEU B O 1
ATOM 8640 N N . PRO B 1 483 ? 2.299 -34.031 16.891 1 86.69 483 PRO B N 1
ATOM 8641 C CA . PRO B 1 483 ? 2.896 -33.625 18.172 1 86.69 483 PRO B CA 1
ATOM 8642 C C . PRO B 1 483 ? 1.863 -33.5 19.297 1 86.69 483 PRO B C 1
ATOM 8644 O O . PRO B 1 483 ? 2.121 -33.875 20.422 1 86.69 483 PRO B O 1
ATOM 8647 N N . GLN B 1 484 ? 0.647 -33 19.062 1 92.19 484 GLN B N 1
ATOM 8648 C CA . GLN B 1 484 ? -0.378 -32.812 20.078 1 92.19 484 GLN B CA 1
ATOM 8649 C C . GLN B 1 484 ? -1.688 -33.5 19.672 1 92.19 484 GLN B C 1
ATOM 8651 O O . GLN B 1 484 ? -2.766 -33.062 20.078 1 92.19 484 GLN B O 1
ATOM 8656 N N . GLY B 1 485 ? -1.498 -34.438 18.781 1 92.25 485 GLY B N 1
ATOM 8657 C CA . GLY B 1 485 ? -2.686 -35.156 18.344 1 92.25 485 GLY B CA 1
ATOM 8658 C C . GLY B 1 485 ? -3.748 -34.25 17.75 1 92.25 485 GLY B C 1
ATOM 8659 O O . GLY B 1 485 ? -3.459 -33.438 16.875 1 92.25 485 GLY B O 1
ATOM 8660 N N . TYR B 1 486 ? -4.941 -34.344 18.391 1 93.06 486 TYR B N 1
ATOM 8661 C CA . TYR B 1 486 ? -6.074 -33.562 17.906 1 93.06 486 TYR B CA 1
ATOM 8662 C C . TYR B 1 486 ? -5.91 -32.094 18.281 1 93.06 486 TYR B C 1
ATOM 8664 O O . TYR B 1 486 ? -6.551 -31.234 17.672 1 93.06 486 TYR B O 1
ATOM 8672 N N . GLN B 1 487 ? -5.023 -31.875 19.172 1 92.44 487 GLN B N 1
ATOM 8673 C CA . GLN B 1 487 ? -4.824 -30.5 19.625 1 92.44 487 GLN B CA 1
ATOM 8674 C C . GLN B 1 487 ? -3.629 -29.859 18.938 1 92.44 487 GLN B C 1
ATOM 8676 O O . GLN B 1 487 ? -3.242 -28.734 19.266 1 92.44 487 GLN B O 1
ATOM 8681 N N . THR B 1 488 ? -3.146 -30.594 17.953 1 91.44 488 THR B N 1
ATOM 8682 C CA . THR B 1 488 ? -2.027 -30.047 17.203 1 91.44 488 THR B CA 1
ATOM 8683 C C . THR B 1 488 ? -2.449 -28.766 16.484 1 91.44 488 THR B C 1
ATOM 8685 O O . THR B 1 488 ? -3.496 -28.734 15.836 1 91.44 488 THR B O 1
ATOM 8688 N N . ARG B 1 489 ? -1.683 -27.75 16.609 1 89.06 489 ARG B N 1
ATOM 8689 C CA . ARG B 1 489 ? -1.986 -26.469 15.977 1 89.06 489 ARG B CA 1
ATOM 8690 C C . ARG B 1 489 ? -1.465 -26.438 14.547 1 89.06 489 ARG B C 1
ATOM 8692 O O . ARG B 1 489 ? -0.336 -26.859 14.281 1 89.06 489 ARG B O 1
ATOM 8699 N N . VAL B 1 490 ? -2.357 -26.062 13.625 1 84.94 490 VAL B N 1
ATOM 8700 C CA . VAL B 1 490 ? -1.992 -25.906 12.219 1 84.94 490 VAL B CA 1
ATOM 8701 C C . VAL B 1 490 ? -1.899 -24.422 11.875 1 84.94 490 VAL B C 1
ATOM 8703 O O . VAL B 1 490 ? -2.699 -23.609 12.359 1 84.94 490 VAL B O 1
ATOM 8706 N N . GLY B 1 491 ? -0.798 -24.094 11.297 1 77.06 491 GLY B N 1
ATOM 8707 C CA . GLY B 1 491 ? -0.614 -22.703 10.883 1 77.06 491 GLY B CA 1
ATOM 8708 C C . GLY B 1 491 ? -1.452 -22.328 9.68 1 77.06 491 GLY B C 1
ATOM 8709 O O . GLY B 1 491 ? -2.395 -23.031 9.32 1 77.06 491 GLY B O 1
ATOM 8710 N N . GLU B 1 492 ? -1.005 -21.25 9.039 1 72.31 492 GLU B N 1
ATOM 8711 C CA . GLU B 1 492 ? -1.74 -20.734 7.887 1 72.31 492 GLU B CA 1
ATOM 8712 C C . GLU B 1 492 ? -1.724 -21.734 6.73 1 72.31 492 GLU B C 1
ATOM 8714 O O . GLU B 1 492 ? -0.686 -22.328 6.43 1 72.31 492 GLU B O 1
ATOM 8719 N N . ARG B 1 493 ? -2.885 -22.031 6.199 1 68.62 493 ARG B N 1
ATOM 8720 C CA . ARG B 1 493 ? -3.123 -22.891 5.043 1 68.62 493 ARG B CA 1
ATOM 8721 C C . ARG B 1 493 ? -2.586 -24.297 5.289 1 68.62 493 ARG B C 1
ATOM 8723 O O . ARG B 1 493 ? -2.084 -24.953 4.371 1 68.62 493 ARG B O 1
ATOM 8730 N N . GLY B 1 494 ? -2.584 -24.703 6.559 1 70.69 494 GLY B N 1
ATOM 8731 C CA . GLY B 1 494 ? -2.191 -26.078 6.883 1 70.69 494 GLY B CA 1
ATOM 8732 C C . GLY B 1 494 ? -0.695 -26.297 6.789 1 70.69 494 GLY B C 1
ATOM 8733 O O . GLY B 1 494 ? -0.249 -27.406 6.457 1 70.69 494 GLY B O 1
ATOM 8734 N N . ALA B 1 495 ? 0.005 -25.266 7.047 1 69.62 495 ALA B N 1
ATOM 8735 C CA . ALA B 1 495 ? 1.46 -25.375 6.973 1 69.62 495 ALA B CA 1
ATOM 8736 C C . ALA B 1 495 ? 1.964 -26.516 7.863 1 69.62 495 ALA B C 1
ATOM 8738 O O . ALA B 1 495 ? 1.542 -26.641 9.016 1 69.62 495 ALA B O 1
ATOM 8739 N N . GLY B 1 496 ? 2.658 -27.484 7.246 1 67.94 496 GLY B N 1
ATOM 8740 C CA . GLY B 1 496 ? 3.236 -28.578 8 1 67.94 496 GLY B CA 1
ATOM 8741 C C . GLY B 1 496 ? 2.658 -29.938 7.629 1 67.94 496 GLY B C 1
ATOM 8742 O O . GLY B 1 496 ? 3.217 -30.969 7.984 1 67.94 496 GLY B O 1
ATOM 8743 N N . LEU B 1 497 ? 1.455 -29.891 6.969 1 79.06 497 LEU B N 1
ATOM 8744 C CA . LEU B 1 497 ? 0.819 -31.141 6.574 1 79.06 497 LEU B CA 1
ATOM 8745 C C . LEU B 1 497 ? 0.969 -31.375 5.078 1 79.06 497 LEU B C 1
ATOM 8747 O O . LEU B 1 497 ? 0.987 -30.422 4.293 1 79.06 497 LEU B O 1
ATOM 8751 N N . SER B 1 498 ? 1.192 -32.531 4.75 1 76 498 SER B N 1
ATOM 8752 C CA . SER B 1 498 ? 1.234 -32.875 3.332 1 76 498 SER B CA 1
ATOM 8753 C C . SER B 1 498 ? -0.148 -32.781 2.697 1 76 498 SER B C 1
ATOM 8755 O O . SER B 1 498 ? -1.159 -32.719 3.402 1 76 498 SER B O 1
ATOM 8757 N N . THR B 1 499 ? -0.231 -32.688 1.396 1 77.75 499 THR B N 1
ATOM 8758 C CA . THR B 1 499 ? -1.488 -32.625 0.661 1 77.75 499 THR B CA 1
ATOM 8759 C C . THR B 1 499 ? -2.375 -33.812 0.973 1 77.75 499 THR B C 1
ATOM 8761 O O . THR B 1 499 ? -3.592 -33.688 1.116 1 77.75 499 THR B O 1
ATOM 8764 N N . GLY B 1 500 ? -1.737 -34.969 1.054 1 78.44 500 GLY B N 1
ATOM 8765 C CA . GLY B 1 500 ? -2.488 -36.156 1.377 1 78.44 500 GLY B CA 1
ATOM 8766 C C . GLY B 1 500 ? -3.098 -36.125 2.766 1 78.44 500 GLY B C 1
ATOM 8767 O O . GLY B 1 500 ? -4.234 -36.562 2.959 1 78.44 500 GLY B O 1
ATOM 8768 N N . GLU B 1 501 ? -2.352 -35.656 3.691 1 82.19 501 GLU B N 1
ATOM 8769 C CA . GLU B 1 501 ? -2.848 -35.531 5.059 1 82.19 501 GLU B CA 1
ATOM 8770 C C . GLU B 1 501 ? -4.016 -34.531 5.133 1 82.19 501 GLU B C 1
ATOM 8772 O O . GLU B 1 501 ? -4.992 -34.781 5.844 1 82.19 501 GLU B O 1
ATOM 8777 N N . LYS B 1 502 ? -3.926 -33.469 4.426 1 87.56 502 LYS B N 1
ATOM 8778 C CA . LYS B 1 502 ? -5.008 -32.5 4.387 1 87.56 502 LYS B CA 1
ATOM 8779 C C . LYS B 1 502 ? -6.281 -33.125 3.805 1 87.56 502 LYS B C 1
ATOM 8781 O O . LYS B 1 502 ? -7.383 -32.812 4.273 1 87.56 502 LYS B O 1
ATOM 8786 N N . GLN B 1 503 ? -6.074 -33.906 2.836 1 85.69 503 GLN B N 1
ATOM 8787 C CA . GLN B 1 503 ? -7.219 -34.562 2.195 1 85.69 503 GLN B CA 1
ATOM 8788 C C . GLN B 1 503 ? -7.898 -35.531 3.148 1 85.69 503 GLN B C 1
ATOM 8790 O O . GLN B 1 503 ? -9.125 -35.656 3.148 1 85.69 503 GLN B O 1
ATOM 8795 N N . LEU B 1 504 ? -7.066 -36.25 3.861 1 87.5 504 LEU B N 1
ATOM 8796 C CA . LEU B 1 504 ? -7.621 -37.188 4.848 1 87.5 504 LEU B CA 1
ATOM 8797 C C . LEU B 1 504 ? -8.461 -36.438 5.879 1 87.5 504 LEU B C 1
ATOM 8799 O O . LEU B 1 504 ? -9.555 -36.875 6.23 1 87.5 504 LEU B O 1
ATOM 8803 N N . LEU B 1 505 ? -7.895 -35.344 6.324 1 89.88 505 LEU B N 1
ATOM 8804 C CA . LEU B 1 505 ? -8.609 -34.531 7.305 1 89.88 505 LEU B CA 1
ATOM 8805 C C . LEU B 1 505 ? -9.898 -33.969 6.707 1 89.88 505 LEU B C 1
ATOM 8807 O O . LEU B 1 505 ? -10.922 -33.906 7.391 1 89.88 505 LEU B O 1
ATOM 8811 N N . ALA B 1 506 ? -9.828 -33.594 5.453 1 89.62 506 ALA B N 1
ATOM 8812 C CA . ALA B 1 506 ? -11.008 -33.062 4.766 1 89.62 506 ALA B CA 1
ATOM 8813 C C . ALA B 1 506 ? -12.094 -34.125 4.637 1 89.62 506 ALA B C 1
ATOM 8815 O O . ALA B 1 506 ? -13.281 -33.812 4.703 1 89.62 506 ALA B O 1
ATOM 8816 N N . LEU B 1 507 ? -11.633 -35.312 4.441 1 89.62 507 LEU B N 1
ATOM 8817 C CA . LEU B 1 507 ? -12.578 -36.438 4.352 1 89.62 507 LEU B CA 1
ATOM 8818 C C . LEU B 1 507 ? -13.289 -36.656 5.684 1 89.62 507 LEU B C 1
ATOM 8820 O O . LEU B 1 507 ? -14.5 -36.875 5.715 1 89.62 507 LEU B O 1
ATOM 8824 N N . VAL B 1 508 ? -12.547 -36.625 6.77 1 91.81 508 VAL B N 1
ATOM 8825 C CA . VAL B 1 508 ? -13.125 -36.75 8.102 1 91.81 508 VAL B CA 1
ATOM 8826 C C . VAL B 1 508 ? -14.141 -35.625 8.328 1 91.81 508 VAL B C 1
ATOM 8828 O O . VAL B 1 508 ? -15.258 -35.875 8.797 1 91.81 508 VAL B O 1
ATOM 8831 N N . ARG B 1 509 ? -13.781 -34.469 7.98 1 90.94 509 ARG B N 1
ATOM 8832 C CA . ARG B 1 509 ? -14.641 -33.312 8.117 1 90.94 509 ARG B CA 1
ATOM 8833 C C . ARG B 1 509 ? -15.953 -33.5 7.355 1 90.94 509 ARG B C 1
ATOM 8835 O O . ARG B 1 509 ? -17.031 -33.219 7.883 1 90.94 509 ARG B O 1
ATOM 8842 N N . ALA B 1 510 ? -15.82 -33.906 6.16 1 89.25 510 ALA B N 1
ATOM 8843 C CA . ALA B 1 510 ? -16.984 -34.094 5.312 1 89.25 510 ALA B CA 1
ATOM 8844 C C . ALA B 1 510 ? -17.938 -35.125 5.914 1 89.25 510 ALA B C 1
ATOM 8846 O O . ALA B 1 510 ? -19.156 -35 5.848 1 89.25 510 ALA B O 1
ATOM 8847 N N . LEU B 1 511 ? -17.438 -36.125 6.539 1 90.56 511 LEU B N 1
ATOM 8848 C CA . LEU B 1 511 ? -18.25 -37.219 7.059 1 90.56 511 LEU B CA 1
ATOM 8849 C C . LEU B 1 511 ? -18.875 -36.844 8.406 1 90.56 511 LEU B C 1
ATOM 8851 O O . LEU B 1 511 ? -19.891 -37.406 8.805 1 90.56 511 LEU B O 1
ATOM 8855 N N . LEU B 1 512 ? -18.156 -36.031 9.125 1 89.88 512 LEU B N 1
ATOM 8856 C CA . LEU B 1 512 ? -18.672 -35.594 10.422 1 89.88 512 LEU B CA 1
ATOM 8857 C C . LEU B 1 512 ? -20.047 -34.938 10.273 1 89.88 512 LEU B C 1
ATOM 8859 O O . LEU B 1 512 ? -20.875 -35 11.18 1 89.88 512 LEU B O 1
ATOM 8863 N N . ALA B 1 513 ? -20.266 -34.344 9.164 1 80.75 513 ALA B N 1
ATOM 8864 C CA . ALA B 1 513 ? -21.547 -33.688 8.922 1 80.75 513 ALA B CA 1
ATOM 8865 C C . ALA B 1 513 ? -22.609 -34.719 8.516 1 80.75 513 ALA B C 1
ATOM 8867 O O . ALA B 1 513 ? -23.781 -34.375 8.391 1 80.75 513 ALA B O 1
ATOM 8868 N N . SER B 1 514 ? -22.234 -36 8.414 1 78.5 514 SER B N 1
ATOM 8869 C CA . SER B 1 514 ? -23.109 -37.094 8.039 1 78.5 514 SER B CA 1
ATOM 8870 C C . SER B 1 514 ? -23.922 -36.75 6.793 1 78.5 514 SER B C 1
ATOM 8872 O O . SER B 1 514 ? -25.156 -36.781 6.828 1 78.5 514 SER B O 1
ATOM 8874 N N . PRO B 1 515 ? -23.25 -36.531 5.75 1 86.25 515 PRO B N 1
ATOM 8875 C CA . PRO B 1 515 ? -23.938 -36.156 4.512 1 86.25 515 PRO B CA 1
ATOM 8876 C C . PRO B 1 515 ? -24.641 -37.344 3.855 1 86.25 515 PRO B C 1
ATOM 8878 O O . PRO B 1 515 ? -24.234 -38.5 4.043 1 86.25 515 PRO B O 1
ATOM 8881 N N . ASP B 1 516 ? -25.688 -37.062 3.158 1 89.94 516 ASP B N 1
ATOM 8882 C CA . ASP B 1 516 ? -26.406 -38.062 2.385 1 89.94 516 ASP B CA 1
ATOM 8883 C C . ASP B 1 516 ? -25.75 -38.281 1.021 1 89.94 516 ASP B C 1
ATOM 8885 O O . ASP B 1 516 ? -25.844 -39.375 0.451 1 89.94 516 ASP B O 1
ATOM 8889 N N . ILE B 1 517 ? -25.172 -37.25 0.601 1 91.19 517 ILE B N 1
ATOM 8890 C CA . ILE B 1 517 ? -24.484 -37.281 -0.683 1 91.19 517 ILE B CA 1
ATOM 8891 C C . ILE B 1 517 ? -23.047 -36.812 -0.5 1 91.19 517 ILE B C 1
ATOM 8893 O O . ILE B 1 517 ? -22.781 -35.812 0.195 1 91.19 517 ILE B O 1
ATOM 8897 N N . LEU B 1 518 ? -22.172 -37.562 -1.054 1 88.19 518 LEU B N 1
ATOM 8898 C CA . LEU B 1 518 ? -20.766 -37.25 -0.91 1 88.19 518 LEU B CA 1
ATOM 8899 C C . LEU B 1 518 ? -20.141 -36.906 -2.262 1 88.19 518 LEU B C 1
ATOM 8901 O O . LEU B 1 518 ? -20.25 -37.688 -3.209 1 88.19 518 LEU B O 1
ATOM 8905 N N . LEU B 1 519 ? -19.641 -35.719 -2.34 1 85.75 519 LEU B N 1
ATOM 8906 C CA . LEU B 1 519 ? -18.938 -35.281 -3.533 1 85.75 519 LEU B CA 1
ATOM 8907 C C . LEU B 1 519 ? -17.438 -35.188 -3.279 1 85.75 519 LEU B C 1
ATOM 8909 O O . LEU B 1 519 ? -17.016 -34.5 -2.34 1 85.75 519 LEU B O 1
ATOM 8913 N N . ILE B 1 520 ? -16.672 -35.844 -4.109 1 76.88 520 ILE B N 1
ATOM 8914 C CA . ILE B 1 520 ? -15.234 -35.906 -3.883 1 76.88 520 ILE B CA 1
ATOM 8915 C C . ILE B 1 520 ? -14.5 -35.438 -5.129 1 76.88 520 ILE B C 1
ATOM 8917 O O . ILE B 1 520 ? -14.719 -35.938 -6.227 1 76.88 520 ILE B O 1
ATOM 8921 N N . LEU B 1 521 ? -13.781 -34.344 -4.992 1 72.94 521 LEU B N 1
ATOM 8922 C CA . LEU B 1 521 ? -12.898 -33.875 -6.059 1 72.94 521 LEU B CA 1
ATOM 8923 C C . LEU B 1 521 ? -11.469 -34.344 -5.82 1 72.94 521 LEU B C 1
ATOM 8925 O O . LEU B 1 521 ? -10.812 -33.906 -4.875 1 72.94 521 LEU B O 1
ATOM 8929 N N . ASP B 1 522 ? -11.055 -35.531 -6.492 1 63.16 522 ASP B N 1
ATOM 8930 C CA . ASP B 1 522 ? -9.773 -36.188 -6.246 1 63.16 522 ASP B CA 1
ATOM 8931 C C . ASP B 1 522 ? -8.68 -35.594 -7.148 1 63.16 522 ASP B C 1
ATOM 8933 O O . ASP B 1 522 ? -8.953 -35.219 -8.281 1 63.16 522 ASP B O 1
ATOM 8937 N N . GLU B 1 523 ? -7.688 -34.875 -6.645 1 57.94 523 GLU B N 1
ATOM 8938 C CA . GLU B 1 523 ? -6.551 -34.625 -7.523 1 57.94 523 GLU B CA 1
ATOM 8939 C C . GLU B 1 523 ? -5.582 -35.812 -7.531 1 57.94 523 GLU B C 1
ATOM 8941 O O . GLU B 1 523 ? -5.387 -36.469 -6.504 1 57.94 523 GLU B O 1
ATOM 8946 N N . ALA B 1 524 ? -5.152 -36.219 -8.719 1 48.78 524 ALA B N 1
ATOM 8947 C CA . ALA B 1 524 ? -4.027 -37.125 -8.945 1 48.78 524 ALA B CA 1
ATOM 8948 C C . ALA B 1 524 ? -2.762 -36.594 -8.273 1 48.78 524 ALA B C 1
ATOM 8950 O O . ALA B 1 524 ? -2.17 -35.625 -8.727 1 48.78 524 ALA B O 1
ATOM 8951 N N . THR B 1 525 ? -2.781 -36.281 -7.016 1 49.81 525 THR B N 1
ATOM 8952 C CA . THR B 1 525 ? -1.683 -35.531 -6.418 1 49.81 525 THR B CA 1
ATOM 8953 C C . THR B 1 525 ? -0.346 -36.188 -6.695 1 49.81 525 THR B C 1
ATOM 8955 O O . THR B 1 525 ? -0.162 -37.375 -6.367 1 49.81 525 THR B O 1
ATOM 8958 N N . ALA B 1 526 ? 0.412 -35.781 -7.574 1 49.19 526 ALA B N 1
ATOM 8959 C CA . ALA B 1 526 ? 1.77 -36.156 -7.965 1 49.19 526 ALA B CA 1
ATOM 8960 C C . ALA B 1 526 ? 2.672 -36.312 -6.746 1 49.19 526 ALA B C 1
ATOM 8962 O O . ALA B 1 526 ? 3.619 -37.094 -6.762 1 49.19 526 ALA B O 1
ATOM 8963 N N . ASN B 1 527 ? 2.295 -35.75 -5.594 1 52.12 527 ASN B N 1
ATOM 8964 C CA . ASN B 1 527 ? 3.354 -35.688 -4.594 1 52.12 527 ASN B CA 1
ATOM 8965 C C . ASN B 1 527 ? 2.924 -36.344 -3.285 1 52.12 527 ASN B C 1
ATOM 8967 O O . ASN B 1 527 ? 3.363 -35.938 -2.207 1 52.12 527 ASN B O 1
ATOM 8971 N N . VAL B 1 528 ? 2.004 -37.312 -3.422 1 59.62 528 VAL B N 1
ATOM 8972 C CA . VAL B 1 528 ? 1.612 -38 -2.191 1 59.62 528 VAL B CA 1
ATOM 8973 C C . VAL B 1 528 ? 2.402 -39.312 -2.043 1 59.62 528 VAL B C 1
ATOM 8975 O O . VAL B 1 528 ? 2.596 -40.031 -3.018 1 59.62 528 VAL B O 1
ATOM 8978 N N . ASP B 1 529 ? 2.996 -39.438 -0.92 1 62.91 529 ASP B N 1
ATOM 8979 C CA . ASP B 1 529 ? 3.715 -40.688 -0.661 1 62.91 529 ASP B CA 1
ATOM 8980 C C . ASP B 1 529 ? 2.777 -41.875 -0.75 1 62.91 529 ASP B C 1
ATOM 8982 O O . ASP B 1 529 ? 1.567 -41.75 -0.558 1 62.91 529 ASP B O 1
ATOM 8986 N N . THR B 1 530 ? 3.348 -43.031 -1.045 1 65.25 530 THR B N 1
ATOM 8987 C CA . THR B 1 530 ? 2.623 -44.25 -1.331 1 65.25 530 THR B CA 1
ATOM 8988 C C . THR B 1 530 ? 1.795 -44.688 -0.125 1 65.25 530 THR B C 1
ATOM 8990 O O . THR B 1 530 ? 0.664 -45.156 -0.276 1 65.25 530 THR B O 1
ATOM 8993 N N . GLU B 1 531 ? 2.338 -44.5 1.041 1 71.06 531 GLU B N 1
ATOM 8994 C CA . GLU B 1 531 ? 1.614 -44.938 2.238 1 71.06 531 GLU B CA 1
ATOM 8995 C C . GLU B 1 531 ? 0.374 -44.062 2.461 1 71.06 531 GLU B C 1
ATOM 8997 O O . GLU B 1 531 ? -0.707 -44.594 2.746 1 71.06 531 GLU B O 1
ATOM 9002 N N . THR B 1 532 ? 0.585 -42.875 2.412 1 76.88 532 THR B N 1
ATOM 9003 C CA . THR B 1 532 ? -0.528 -41.938 2.58 1 76.88 532 THR B CA 1
ATOM 9004 C C . THR B 1 532 ? -1.568 -42.156 1.481 1 76.88 532 THR B C 1
ATOM 9006 O O . THR B 1 532 ? -2.771 -42.031 1.731 1 76.88 532 THR B O 1
ATOM 9009 N N . GLU B 1 533 ? -1.022 -42.5 0.34 1 76.25 533 GLU B N 1
ATOM 9010 C CA . GLU B 1 533 ? -1.934 -42.75 -0.773 1 76.25 533 GLU B CA 1
ATOM 9011 C C . GLU B 1 533 ? -2.83 -43.969 -0.496 1 76.25 533 GLU B C 1
ATOM 9013 O O . GLU B 1 533 ? -4.027 -43.938 -0.795 1 76.25 533 GLU B O 1
ATOM 9018 N N . ARG B 1 534 ? -2.234 -44.906 0.015 1 76.94 534 ARG B N 1
ATOM 9019 C CA . ARG B 1 534 ? -3 -46.125 0.338 1 76.94 534 ARG B CA 1
ATOM 9020 C C . ARG B 1 534 ? -4.059 -45.812 1.396 1 76.94 534 ARG B C 1
ATOM 9022 O O . ARG B 1 534 ? -5.207 -46.25 1.271 1 76.94 534 ARG B O 1
ATOM 9029 N N . ARG B 1 535 ? -3.691 -45.125 2.395 1 80.62 535 ARG B N 1
ATOM 9030 C CA . ARG B 1 535 ? -4.617 -44.781 3.459 1 80.62 535 ARG B CA 1
ATOM 9031 C C . ARG B 1 535 ? -5.762 -43.906 2.918 1 80.62 535 ARG B C 1
ATOM 9033 O O . ARG B 1 535 ? -6.914 -44.094 3.328 1 80.62 535 ARG B O 1
ATOM 9040 N N . LEU B 1 536 ? -5.371 -43.062 2.078 1 83.81 536 LEU B N 1
ATOM 9041 C CA . LEU B 1 536 ? -6.359 -42.188 1.474 1 83.81 536 LEU B CA 1
ATOM 9042 C C . LEU B 1 536 ? -7.367 -42.969 0.649 1 83.81 536 LEU B C 1
ATOM 9044 O O . LEU B 1 536 ? -8.57 -42.719 0.703 1 83.81 536 LEU B O 1
ATOM 9048 N N . GLN B 1 537 ? -6.832 -43.906 -0.059 1 82.19 537 GLN B N 1
ATOM 9049 C CA . GLN B 1 537 ? -7.707 -44.75 -0.887 1 82.19 537 GLN B CA 1
ATOM 9050 C C . GLN B 1 537 ? -8.664 -45.562 -0.027 1 82.19 537 GLN B C 1
ATOM 9052 O O . GLN B 1 537 ? -9.852 -45.688 -0.337 1 82.19 537 GLN B O 1
ATOM 9057 N N . GLU B 1 538 ? -8.18 -46.094 0.989 1 85.31 538 GLU B N 1
ATOM 9058 C CA . GLU B 1 538 ? -9.008 -46.875 1.898 1 85.31 538 GLU B CA 1
ATOM 9059 C C . GLU B 1 538 ? -10.07 -46.031 2.564 1 85.31 538 GLU B C 1
ATOM 9061 O O . GLU B 1 538 ? -11.227 -46.438 2.682 1 85.31 538 GLU B O 1
ATOM 9066 N N . ALA B 1 539 ? -9.648 -44.938 3.014 1 88.31 539 ALA B N 1
ATOM 9067 C CA . ALA B 1 539 ? -10.57 -44 3.658 1 88.31 539 ALA B CA 1
ATOM 9068 C C . ALA B 1 539 ? -11.664 -43.562 2.693 1 88.31 539 ALA B C 1
ATOM 9070 O O . ALA B 1 539 ? -12.828 -43.438 3.084 1 88.31 539 ALA B O 1
ATOM 9071 N N . LEU B 1 540 ? -11.281 -43.344 1.52 1 87.25 540 LEU B N 1
ATOM 9072 C CA . LEU B 1 540 ? -12.227 -42.906 0.49 1 87.25 540 LEU B CA 1
ATOM 9073 C C . LEU B 1 540 ? -13.297 -43.969 0.263 1 87.25 540 LEU B C 1
ATOM 9075 O O . LEU B 1 540 ? -14.484 -43.656 0.158 1 87.25 540 LEU B O 1
ATOM 9079 N N . TYR B 1 541 ? -12.867 -45.188 0.218 1 87.94 541 TYR B N 1
ATOM 9080 C CA . TYR B 1 541 ? -13.805 -46.281 -0.025 1 87.94 541 TYR B CA 1
ATOM 9081 C C . TYR B 1 541 ? -14.773 -46.438 1.139 1 87.94 541 TYR B C 1
ATOM 9083 O O . TYR B 1 541 ? -15.969 -46.656 0.931 1 87.94 541 TYR B O 1
ATOM 9091 N N . LYS B 1 542 ? -14.242 -46.312 2.254 1 89.5 542 LYS B N 1
ATOM 9092 C CA . LYS B 1 542 ? -15.094 -46.406 3.439 1 89.5 542 LYS B CA 1
ATOM 9093 C C . LYS B 1 542 ? -16.094 -45.281 3.492 1 89.5 542 LYS B C 1
ATOM 9095 O O . LYS B 1 542 ? -17.25 -45.469 3.869 1 89.5 542 LYS B O 1
ATOM 9100 N N . ALA B 1 543 ? -15.641 -44.125 3.166 1 90.12 543 ALA B N 1
ATOM 9101 C CA . ALA B 1 543 ? -16.484 -42.938 3.205 1 90.12 543 ALA B CA 1
ATOM 9102 C C . ALA B 1 543 ? -17.641 -43.062 2.217 1 90.12 543 ALA B C 1
ATOM 9104 O O . ALA B 1 543 ? -18.734 -42.531 2.457 1 90.12 543 ALA B O 1
ATOM 9105 N N . MET B 1 544 ? -17.391 -43.719 1.188 1 90 544 MET B N 1
ATOM 9106 C CA . MET B 1 544 ? -18.391 -43.844 0.123 1 90 544 MET B CA 1
ATOM 9107 C C . MET B 1 544 ? -19.406 -44.906 0.438 1 90 544 MET B C 1
ATOM 9109 O O . MET B 1 544 ? -20.469 -45 -0.19 1 90 544 MET B O 1
ATOM 9113 N N . GLU B 1 545 ? -19.125 -45.719 1.352 1 87.38 545 GLU B N 1
ATOM 9114 C CA . GLU B 1 545 ? -20 -46.844 1.649 1 87.38 545 GLU B CA 1
ATOM 9115 C C . GLU B 1 545 ? -21.359 -46.375 2.17 1 87.38 545 GLU B C 1
ATOM 9117 O O . GLU B 1 545 ? -21.422 -45.594 3.113 1 87.38 545 GLU B O 1
ATOM 9122 N N . GLY B 1 546 ? -22.406 -46.812 1.555 1 85.38 546 GLY B N 1
ATOM 9123 C CA . GLY B 1 546 ? -23.766 -46.594 2.033 1 85.38 546 GLY B CA 1
ATOM 9124 C C . GLY B 1 546 ? -24.328 -45.219 1.649 1 85.38 546 GLY B C 1
ATOM 9125 O O . GLY B 1 546 ? -25.344 -44.781 2.189 1 85.38 546 GLY B O 1
ATOM 9126 N N . ARG B 1 547 ? -23.641 -44.531 0.879 1 90.81 547 ARG B N 1
ATOM 9127 C CA . ARG B 1 547 ? -24.094 -43.219 0.484 1 90.81 547 ARG B CA 1
ATOM 9128 C C . ARG B 1 547 ? -23.891 -42.969 -1.009 1 90.81 547 ARG B C 1
ATOM 9130 O O . ARG B 1 547 ? -23.031 -43.625 -1.626 1 90.81 547 ARG B O 1
ATOM 9137 N N . THR B 1 548 ? -24.719 -42.125 -1.558 1 94.25 548 THR B N 1
ATOM 9138 C CA . THR B 1 548 ? -24.5 -41.688 -2.939 1 94.25 548 THR B CA 1
ATOM 9139 C C . THR B 1 548 ? -23.219 -40.875 -3.064 1 94.25 548 THR B C 1
ATOM 9141 O O . THR B 1 548 ? -23.016 -39.906 -2.342 1 94.25 548 THR B O 1
ATOM 9144 N N . SER B 1 549 ? -22.344 -41.344 -3.857 1 93.88 549 SER B N 1
ATOM 9145 C CA . SER B 1 549 ? -21.047 -40.719 -3.947 1 93.88 549 SER B CA 1
ATOM 9146 C C . SER B 1 549 ? -20.672 -40.406 -5.398 1 93.88 549 SER B C 1
ATOM 9148 O O . SER B 1 549 ? -20.891 -41.25 -6.281 1 93.88 549 SER B O 1
ATOM 9150 N N . ILE B 1 550 ? -20.281 -39.219 -5.629 1 93.75 550 ILE B N 1
ATOM 9151 C CA . ILE B 1 550 ? -19.781 -38.781 -6.926 1 93.75 550 ILE B CA 1
ATOM 9152 C C . ILE B 1 550 ? -18.312 -38.375 -6.793 1 93.75 550 ILE B C 1
ATOM 9154 O O . ILE B 1 550 ? -17.984 -37.469 -5.996 1 93.75 550 ILE B O 1
ATOM 9158 N N . ILE B 1 551 ? -17.453 -38.969 -7.555 1 91.06 551 ILE B N 1
ATOM 9159 C CA . ILE B 1 551 ? -16.016 -38.719 -7.406 1 91.06 551 ILE B CA 1
ATOM 9160 C C . ILE B 1 551 ? -15.422 -38.312 -8.758 1 91.06 551 ILE B C 1
ATOM 9162 O O . ILE B 1 551 ? -15.719 -38.938 -9.773 1 91.06 551 ILE B O 1
ATOM 9166 N N . ILE B 1 552 ? -14.781 -37.219 -8.789 1 88.5 552 ILE B N 1
ATOM 9167 C CA . ILE B 1 552 ? -13.938 -36.906 -9.938 1 88.5 552 ILE B CA 1
ATOM 9168 C C . ILE B 1 552 ? -12.609 -37.625 -9.82 1 88.5 552 ILE B C 1
ATOM 9170 O O . ILE B 1 552 ? -11.758 -37.281 -9 1 88.5 552 ILE B O 1
ATOM 9174 N N . ALA B 1 553 ? -12.414 -38.656 -10.562 1 77.62 553 ALA B N 1
ATOM 9175 C CA . ALA B 1 553 ? -11.297 -39.594 -10.352 1 77.62 553 ALA B CA 1
ATOM 9176 C C . ALA B 1 553 ? -10.203 -39.344 -11.398 1 77.62 553 ALA B C 1
ATOM 9178 O O . ALA B 1 553 ? -10.5 -39.188 -12.586 1 77.62 553 ALA B O 1
ATOM 9179 N N . HIS B 1 554 ? -9.141 -39.312 -10.844 1 69.12 554 HIS B N 1
ATOM 9180 C CA . HIS B 1 554 ? -7.977 -39.25 -11.719 1 69.12 554 HIS B CA 1
ATOM 9181 C C . HIS B 1 554 ? -7.109 -40.5 -11.594 1 69.12 554 HIS B C 1
ATOM 9183 O O . HIS B 1 554 ? -6.285 -40.75 -12.469 1 69.12 554 HIS B O 1
ATOM 9189 N N . ARG B 1 555 ? -7.453 -41.25 -10.578 1 69.81 555 ARG B N 1
ATOM 9190 C CA . ARG B 1 555 ? -6.664 -42.469 -10.344 1 69.81 555 ARG B CA 1
ATOM 9191 C C . ARG B 1 555 ? -7.422 -43.719 -10.781 1 69.81 555 ARG B C 1
ATOM 9193 O O . ARG B 1 555 ? -8.641 -43.812 -10.602 1 69.81 555 ARG B O 1
ATOM 9200 N N . LEU B 1 556 ? -6.688 -44.625 -11.25 1 69.88 556 LEU B N 1
ATOM 9201 C CA . LEU B 1 556 ? -7.27 -45.875 -11.758 1 69.88 556 LEU B CA 1
ATOM 9202 C C . LEU B 1 556 ? -7.883 -46.688 -10.625 1 69.88 556 LEU B C 1
ATOM 9204 O O . LEU B 1 556 ? -8.938 -47.312 -10.789 1 69.88 556 LEU B O 1
ATOM 9208 N N . SER B 1 557 ? -7.246 -46.75 -9.555 1 72.5 557 SER B N 1
ATOM 9209 C CA . SER B 1 557 ? -7.715 -47.531 -8.422 1 72.5 557 SER B CA 1
ATOM 9210 C C . SER B 1 557 ? -9.102 -47.094 -7.969 1 72.5 557 SER B C 1
ATOM 9212 O O . SER B 1 557 ? -9.922 -47.938 -7.578 1 72.5 557 SER B O 1
ATOM 9214 N N . THR B 1 558 ? -9.344 -45.875 -8.102 1 76.75 558 THR B N 1
ATOM 9215 C CA . THR B 1 558 ? -10.633 -45.344 -7.715 1 76.75 558 THR B CA 1
ATOM 9216 C C . THR B 1 558 ? -11.695 -45.656 -8.758 1 76.75 558 THR B C 1
ATOM 9218 O O . THR B 1 558 ? -12.828 -46 -8.414 1 76.75 558 THR B O 1
ATOM 9221 N N . ILE B 1 559 ? -11.305 -45.625 -9.938 1 80.06 559 ILE B N 1
ATOM 9222 C CA . ILE B 1 559 ? -12.219 -45.812 -11.055 1 80.06 559 ILE B CA 1
ATOM 9223 C C . ILE B 1 559 ? -12.703 -47.25 -11.07 1 80.06 559 ILE B C 1
ATOM 9225 O O . ILE B 1 559 ? -13.859 -47.531 -11.414 1 80.06 559 ILE B O 1
ATOM 9229 N N . ARG B 1 560 ? -11.867 -48.156 -10.656 1 81.38 560 ARG B N 1
ATOM 9230 C CA . ARG B 1 560 ? -12.188 -49.594 -10.719 1 81.38 560 ARG B CA 1
ATOM 9231 C C . ARG B 1 560 ? -13.172 -49.969 -9.617 1 81.38 560 ARG B C 1
ATOM 9233 O O . ARG B 1 560 ? -13.875 -50.969 -9.734 1 81.38 560 ARG B O 1
ATOM 9240 N N . LYS B 1 561 ? -13.312 -49.188 -8.641 1 82.88 561 LYS B N 1
ATOM 9241 C CA . LYS B 1 561 ? -14.102 -49.594 -7.477 1 82.88 561 LYS B CA 1
ATOM 9242 C C . LYS B 1 561 ? -15.469 -48.938 -7.488 1 82.88 561 LYS B C 1
ATOM 9244 O O . LYS B 1 561 ? -16.297 -49.156 -6.598 1 82.88 561 LYS B O 1
ATOM 9249 N N . VAL B 1 562 ? -15.758 -48.188 -8.445 1 90.75 562 VAL B N 1
ATOM 9250 C CA . VAL B 1 562 ? -17.047 -47.5 -8.5 1 90.75 562 VAL B CA 1
ATOM 9251 C C . VAL B 1 562 ? -18.047 -48.344 -9.289 1 90.75 562 VAL B C 1
ATOM 9253 O O . VAL B 1 562 ? -17.656 -49.25 -10.008 1 90.75 562 VAL B O 1
ATOM 9256 N N . ASP B 1 563 ? -19.328 -47.969 -9.172 1 92.88 563 ASP B N 1
ATOM 9257 C CA . ASP B 1 563 ? -20.406 -48.719 -9.812 1 92.88 563 ASP B CA 1
ATOM 9258 C C . ASP B 1 563 ? -20.547 -48.344 -11.281 1 92.88 563 ASP B C 1
ATOM 9260 O O . ASP B 1 563 ? -20.906 -49.156 -12.125 1 92.88 563 ASP B O 1
ATOM 9264 N N . ARG B 1 564 ? -20.391 -47.094 -11.5 1 94.62 564 ARG B N 1
ATOM 9265 C CA . ARG B 1 564 ? -20.594 -46.531 -12.836 1 94.62 564 ARG B CA 1
ATOM 9266 C C . ARG B 1 564 ? -19.656 -45.375 -13.117 1 94.62 564 ARG B C 1
ATOM 9268 O O . ARG B 1 564 ? -19.312 -44.625 -12.203 1 94.62 564 ARG B O 1
ATOM 9275 N N . ILE B 1 565 ? -19.281 -45.281 -14.367 1 94.12 565 ILE B N 1
ATOM 9276 C CA . ILE B 1 565 ? -18.391 -44.219 -14.789 1 94.12 565 ILE B CA 1
ATOM 9277 C C . ILE B 1 565 ? -19.078 -43.344 -15.828 1 94.12 565 ILE B C 1
ATOM 9279 O O . ILE B 1 565 ? -19.703 -43.844 -16.766 1 94.12 565 ILE B O 1
ATOM 9283 N N . LEU B 1 566 ? -19.047 -42.062 -15.602 1 94.69 566 LEU B N 1
ATOM 9284 C CA . LEU B 1 566 ? -19.531 -41.094 -16.562 1 94.69 566 LEU B CA 1
ATOM 9285 C C . LEU B 1 566 ? -18.359 -40.375 -17.25 1 94.69 566 LEU B C 1
ATOM 9287 O O . LEU B 1 566 ? -17.562 -39.719 -16.594 1 94.69 566 LEU B O 1
ATOM 9291 N N . VAL B 1 567 ? -18.281 -40.531 -18.547 1 93.44 567 VAL B N 1
ATOM 9292 C CA . VAL B 1 567 ? -17.156 -39.969 -19.297 1 93.44 567 VAL B CA 1
ATOM 9293 C C . VAL B 1 567 ? -17.562 -38.688 -19.984 1 93.44 567 VAL B C 1
ATOM 9295 O O . VAL B 1 567 ? -18.484 -38.656 -20.797 1 93.44 567 VAL B O 1
ATOM 9298 N N . PHE B 1 568 ? -16.812 -37.656 -19.578 1 91.94 568 PHE B N 1
ATOM 9299 C CA . PHE B 1 568 ? -17.109 -36.344 -20.094 1 91.94 568 PHE B CA 1
ATOM 9300 C C . PHE B 1 568 ? -16.078 -35.906 -21.125 1 91.94 568 PHE B C 1
ATOM 9302 O O . PHE B 1 568 ? -14.883 -36.188 -20.969 1 91.94 568 PHE B O 1
ATOM 9309 N N . ARG B 1 569 ? -16.531 -35.219 -22.156 1 89.81 569 ARG B N 1
ATOM 9310 C CA . ARG B 1 569 ? -15.68 -34.594 -23.172 1 89.81 569 ARG B CA 1
ATOM 9311 C C . ARG B 1 569 ? -16.25 -33.281 -23.641 1 89.81 569 ARG B C 1
ATOM 9313 O O . ARG B 1 569 ? -17.391 -33.219 -24.125 1 89.81 569 ARG B O 1
ATOM 9320 N N . LYS B 1 570 ? -15.5 -32.219 -23.547 1 88.88 570 LYS B N 1
ATOM 9321 C CA . LYS B 1 570 ? -15.844 -30.875 -24.031 1 88.88 570 LYS B CA 1
ATOM 9322 C C . LYS B 1 570 ? -17.234 -30.469 -23.562 1 88.88 570 LYS B C 1
ATOM 9324 O O . LYS B 1 570 ? -18.047 -30 -24.359 1 88.88 570 LYS B O 1
ATOM 9329 N N . GLY B 1 571 ? -17.578 -30.891 -22.391 1 92.5 571 GLY B N 1
ATOM 9330 C CA . GLY B 1 571 ? -18.812 -30.406 -21.766 1 92.5 571 GLY B CA 1
ATOM 9331 C C . GLY B 1 571 ? -20 -31.328 -22 1 92.5 571 GLY B C 1
ATOM 9332 O O . GLY B 1 571 ? -21.109 -31.016 -21.578 1 92.5 571 GLY B O 1
ATOM 9333 N N . ARG B 1 572 ? -19.781 -32.438 -22.688 1 94.38 572 ARG B N 1
ATOM 9334 C CA . ARG B 1 572 ? -20.859 -33.375 -22.984 1 94.38 572 ARG B CA 1
ATOM 9335 C C . ARG B 1 572 ? -20.578 -34.75 -22.375 1 94.38 572 ARG B C 1
ATOM 9337 O O . ARG B 1 572 ? -19.406 -35.125 -22.203 1 94.38 572 ARG B O 1
ATOM 9344 N N . LEU B 1 573 ? -21.625 -35.375 -22.016 1 95.12 573 LEU B N 1
ATOM 9345 C CA . LEU B 1 573 ? -21.516 -36.75 -21.578 1 95.12 573 LEU B CA 1
ATOM 9346 C C . LEU B 1 573 ? -21.469 -37.688 -22.781 1 95.12 573 LEU B C 1
ATOM 9348 O O . LEU B 1 573 ? -22.438 -37.781 -23.547 1 95.12 573 LEU B O 1
ATOM 9352 N N . LEU B 1 574 ? -20.422 -38.438 -22.938 1 93 574 LEU B N 1
ATOM 9353 C CA . LEU B 1 574 ? -20.203 -39.219 -24.141 1 93 574 LEU B CA 1
ATOM 9354 C C . LEU B 1 574 ? -20.531 -40.688 -23.891 1 93 574 LEU B C 1
ATOM 9356 O O . LEU B 1 574 ? -21.109 -41.375 -24.766 1 93 574 LEU B O 1
ATOM 9360 N N . GLU B 1 575 ? -19.922 -41.188 -22.797 1 94.12 575 GLU B N 1
ATOM 9361 C CA . GLU B 1 575 ? -20.062 -42.625 -22.469 1 94.12 575 GLU B CA 1
ATOM 9362 C C . GLU B 1 575 ? -20.406 -42.812 -21 1 94.12 575 GLU B C 1
ATOM 9364 O O . GLU B 1 575 ? -20.078 -41.969 -20.156 1 94.12 575 GLU B O 1
ATOM 9369 N N . GLU B 1 576 ? -21.156 -43.875 -20.719 1 94.88 576 GLU B N 1
ATOM 9370 C CA . GLU B 1 576 ? -21.422 -44.25 -19.344 1 94.88 576 GLU B CA 1
ATOM 9371 C C . GLU B 1 576 ? -21.438 -45.781 -19.203 1 94.88 576 GLU B C 1
ATOM 9373 O O . GLU B 1 576 ? -21.859 -46.5 -20.109 1 94.88 576 GLU B O 1
ATOM 9378 N N . GLY B 1 577 ? -20.922 -46.281 -18.172 1 93.5 577 GLY B N 1
ATOM 9379 C CA . GLY B 1 577 ? -20.891 -47.688 -17.906 1 93.5 577 GLY B CA 1
ATOM 9380 C C . GLY B 1 577 ? -19.875 -48.094 -16.875 1 93.5 577 GLY B C 1
ATOM 9381 O O . GLY B 1 577 ? -19.328 -47.25 -16.172 1 93.5 577 GLY B O 1
ATOM 9382 N N . ARG B 1 578 ? -19.688 -49.406 -16.672 1 92.75 578 ARG B N 1
ATOM 9383 C CA . ARG B 1 578 ? -18.672 -49.938 -15.766 1 92.75 578 ARG B CA 1
ATOM 9384 C C . ARG B 1 578 ? -17.297 -49.938 -16.422 1 92.75 578 ARG B C 1
ATOM 9386 O O . ARG B 1 578 ? -17.188 -49.875 -17.641 1 92.75 578 ARG B O 1
ATOM 9393 N N . HIS B 1 579 ? -16.312 -50 -15.609 1 89.69 579 HIS B N 1
ATOM 9394 C CA . HIS B 1 579 ? -14.93 -49.938 -16.078 1 89.69 579 HIS B CA 1
ATOM 9395 C C . HIS B 1 579 ? -14.672 -50.969 -17.172 1 89.69 579 HIS B C 1
ATOM 9397 O O . HIS B 1 579 ? -14.227 -50.625 -18.266 1 89.69 579 HIS B O 1
ATOM 9403 N N . GLU B 1 580 ? -15.102 -52.219 -16.922 1 87.81 580 GLU B N 1
ATOM 9404 C CA . GLU B 1 580 ? -14.82 -53.281 -17.859 1 87.81 580 GLU B CA 1
ATOM 9405 C C . GLU B 1 580 ? -15.633 -53.125 -19.141 1 87.81 580 GLU B C 1
ATOM 9407 O O . GLU B 1 580 ? -15.125 -53.406 -20.234 1 87.81 580 GLU B O 1
ATOM 9412 N N . GLU B 1 581 ? -16.828 -52.656 -19 1 92.06 581 GLU B N 1
ATOM 9413 C CA . GLU B 1 581 ? -17.703 -52.469 -20.156 1 92.06 581 GLU B CA 1
ATOM 9414 C C . GLU B 1 581 ? -17.188 -51.344 -21.062 1 92.06 581 GLU B C 1
ATOM 9416 O O . GLU B 1 581 ? -17.234 -51.469 -22.281 1 92.06 581 GLU B O 1
ATOM 9421 N N . LEU B 1 582 ? -16.719 -50.375 -20.453 1 90.88 582 LEU B N 1
ATOM 9422 C CA . LEU B 1 582 ? -16.266 -49.219 -21.219 1 90.88 582 LEU B CA 1
ATOM 9423 C C . LEU B 1 582 ? -14.945 -49.5 -21.922 1 90.88 582 LEU B C 1
ATOM 9425 O O . LEU B 1 582 ? -14.688 -49 -23.016 1 90.88 582 LEU B O 1
ATOM 9429 N N . LEU B 1 583 ? -14.164 -50.25 -21.281 1 87.81 583 LEU B N 1
ATOM 9430 C CA . LEU B 1 583 ? -12.914 -50.656 -21.906 1 87.81 583 LEU B CA 1
ATOM 9431 C C . LEU B 1 583 ? -13.18 -51.562 -23.125 1 87.81 583 LEU B C 1
ATOM 9433 O O . LEU B 1 583 ? -12.508 -51.438 -24.141 1 87.81 583 LEU B O 1
ATOM 9437 N N . ALA B 1 584 ? -14.156 -52.406 -22.984 1 88.38 584 ALA B N 1
ATOM 9438 C CA . ALA B 1 584 ? -14.5 -53.344 -24.047 1 88.38 584 ALA B CA 1
ATOM 9439 C C . ALA B 1 584 ? -15.109 -52.625 -25.25 1 88.38 584 ALA B C 1
ATOM 9441 O O . ALA B 1 584 ? -14.953 -53.062 -26.391 1 88.38 584 ALA B O 1
ATOM 9442 N N . LYS B 1 585 ? -15.734 -51.562 -24.984 1 89.75 585 LYS B N 1
ATOM 9443 C CA . LYS B 1 585 ? -16.391 -50.781 -26.047 1 89.75 585 LYS B CA 1
ATOM 9444 C C . LYS B 1 585 ? -15.375 -50.062 -26.906 1 89.75 585 LYS B C 1
ATOM 9446 O O . LYS B 1 585 ? -15.664 -49.719 -28.047 1 89.75 585 LYS B O 1
ATOM 9451 N N . GLY B 1 586 ? -14.172 -49.781 -26.469 1 83.06 586 GLY B N 1
ATOM 9452 C CA . GLY B 1 586 ? -13.086 -49.156 -27.219 1 83.06 586 GLY B CA 1
ATOM 9453 C C . GLY B 1 586 ? -13.352 -47.719 -27.562 1 83.06 586 GLY B C 1
ATOM 9454 O O . GLY B 1 586 ? -12.867 -47.219 -28.594 1 83.06 586 GLY B O 1
ATOM 9455 N N . GLY B 1 587 ? -14.188 -47.156 -26.844 1 87 587 GLY B N 1
ATOM 9456 C CA . GLY B 1 587 ? -14.531 -45.781 -27.141 1 87 587 GLY B CA 1
ATOM 9457 C C . GLY B 1 587 ? -13.562 -44.781 -26.547 1 87 587 GLY B C 1
ATOM 9458 O O . GLY B 1 587 ? -12.359 -45.031 -26.469 1 87 587 GLY B O 1
ATOM 9459 N N . TYR B 1 588 ? -14.047 -43.594 -26.25 1 84.5 588 TYR B N 1
ATOM 9460 C CA . TYR B 1 588 ? -13.227 -42.5 -25.75 1 84.5 588 TYR B CA 1
ATOM 9461 C C . TYR B 1 588 ? -12.609 -42.875 -24.406 1 84.5 588 TYR B C 1
ATOM 9463 O O . TYR B 1 588 ? -11.453 -42.531 -24.125 1 84.5 588 TYR B O 1
ATOM 9471 N N . TYR B 1 589 ? -13.266 -43.469 -23.625 1 86.56 589 TYR B N 1
ATOM 9472 C CA . TYR B 1 589 ? -12.773 -43.906 -22.312 1 86.56 589 TYR B CA 1
ATOM 9473 C C . TYR B 1 589 ? -11.539 -44.812 -22.469 1 86.56 589 TYR B C 1
ATOM 9475 O O . TYR B 1 589 ? -10.555 -44.625 -21.734 1 86.56 589 TYR B O 1
ATOM 9483 N N . ALA B 1 590 ? -11.656 -45.719 -23.312 1 82.06 590 ALA B N 1
ATOM 9484 C CA . ALA B 1 590 ? -10.547 -46.625 -23.547 1 82.06 590 ALA B CA 1
ATOM 9485 C C . ALA B 1 590 ? -9.297 -45.875 -24.016 1 82.06 590 ALA B C 1
ATOM 9487 O O . ALA B 1 590 ? -8.18 -46.219 -23.609 1 82.06 590 ALA B O 1
ATOM 9488 N N . THR B 1 591 ? -9.594 -44.969 -24.781 1 76.12 591 THR B N 1
ATOM 9489 C CA . THR B 1 591 ? -8.484 -44.156 -25.266 1 76.12 591 THR B CA 1
ATOM 9490 C C . THR B 1 591 ? -7.84 -43.375 -24.125 1 76.12 591 THR B C 1
ATOM 9492 O O . THR B 1 591 ? -6.613 -43.312 -24.031 1 76.12 591 THR B 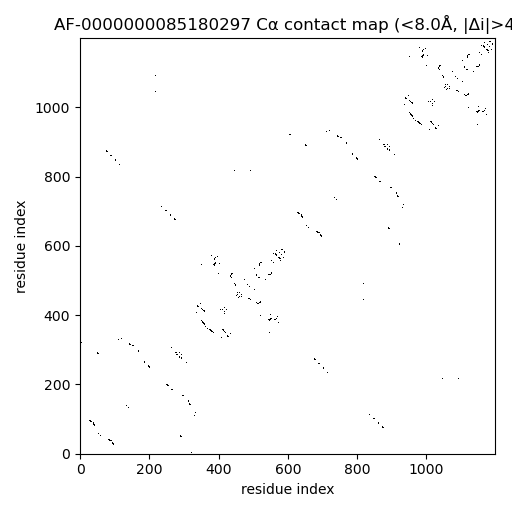O 1
ATOM 9495 N N . LEU B 1 592 ? -8.68 -42.812 -23.312 1 73.94 592 LEU B N 1
ATOM 9496 C CA . LEU B 1 592 ? -8.18 -42.062 -22.156 1 73.94 592 LEU B CA 1
ATOM 9497 C C . LEU B 1 592 ? -7.41 -43 -21.219 1 73.94 592 LEU B C 1
ATOM 9499 O O . LEU B 1 592 ? -6.379 -42.594 -20.656 1 73.94 592 LEU B O 1
ATOM 9503 N N . TYR B 1 593 ? -7.984 -44.125 -21.047 1 71.56 593 TYR B N 1
ATOM 9504 C CA . TYR B 1 593 ? -7.395 -45.125 -20.156 1 71.56 593 TYR B CA 1
ATOM 9505 C C . TYR B 1 593 ? -6.008 -45.531 -20.641 1 71.56 593 TYR B C 1
ATOM 9507 O O . TYR B 1 593 ? -5.078 -45.656 -19.844 1 71.56 593 TYR B O 1
ATOM 9515 N N . ARG B 1 594 ? -5.961 -45.75 -21.875 1 63.03 594 ARG B N 1
ATOM 9516 C CA . ARG B 1 594 ? -4.695 -46.156 -22.469 1 63.03 594 ARG B CA 1
ATOM 9517 C C . ARG B 1 594 ? -3.65 -45.062 -22.359 1 63.03 594 ARG B C 1
ATOM 9519 O O . ARG B 1 594 ? -2.475 -45.344 -22.109 1 63.03 594 ARG B O 1
ATOM 9526 N N . LEU B 1 595 ? -4.227 -43.875 -22.469 1 54.41 595 LEU B N 1
ATOM 9527 C CA . LEU B 1 595 ? -3.322 -42.75 -22.422 1 54.41 595 LEU B CA 1
ATOM 9528 C C . LEU B 1 595 ? -2.877 -42.469 -20.984 1 54.41 595 LEU B C 1
ATOM 9530 O O . LEU B 1 595 ? -1.714 -42.125 -20.75 1 54.41 595 LEU B O 1
ATOM 9534 N N . GLN B 1 596 ? -3.865 -42.469 -20.172 1 54.94 596 GLN B N 1
ATOM 9535 C CA . GLN B 1 596 ? -3.605 -42.031 -18.812 1 54.94 596 GLN B CA 1
ATOM 9536 C C . GLN B 1 596 ? -3.062 -43.156 -17.953 1 54.94 596 GLN B C 1
ATOM 9538 O O . GLN B 1 596 ? -2.193 -42.938 -17.109 1 54.94 596 GLN B O 1
ATOM 9543 N N . TYR B 1 597 ? -3.67 -44.5 -18.062 1 51.84 597 TYR B N 1
ATOM 9544 C CA . TYR B 1 597 ? -3.406 -45.562 -17.094 1 51.84 597 TYR B CA 1
ATOM 9545 C C . TYR B 1 597 ? -2.574 -46.688 -17.703 1 51.84 597 TYR B C 1
ATOM 9547 O O . TYR B 1 597 ? -2.002 -47.5 -16.984 1 51.84 597 TYR B O 1
ATOM 9555 N N . ALA B 1 598 ? -2.791 -46.969 -18.984 1 42.97 598 ALA B N 1
ATOM 9556 C CA . ALA B 1 598 ? -2.082 -48.125 -19.531 1 42.97 598 ALA B CA 1
ATOM 9557 C C . ALA B 1 598 ? -0.584 -48.031 -19.25 1 42.97 598 ALA B C 1
ATOM 9559 O O . ALA B 1 598 ? 0.149 -49 -19.422 1 42.97 598 ALA B O 1
ATOM 9560 N N . GLU B 1 599 ? -0.106 -46.938 -19.156 1 36.12 599 GLU B N 1
ATOM 9561 C CA . GLU B 1 599 ? 1.333 -47.062 -18.938 1 36.12 599 GLU B CA 1
ATOM 9562 C C . GLU B 1 599 ? 1.642 -47.625 -17.562 1 36.12 599 GLU B C 1
ATOM 9564 O O . GLU B 1 599 ? 2.801 -47.875 -17.234 1 36.12 599 GLU B O 1
ATOM 9569 N N . HIS B 1 600 ? 0.629 -47.594 -16.547 1 34.75 600 HIS B N 1
ATOM 9570 C CA . HIS B 1 600 ? 1.001 -48.312 -15.328 1 34.75 600 HIS B CA 1
ATOM 9571 C C . HIS B 1 600 ? 0.464 -49.75 -15.336 1 34.75 600 HIS B C 1
ATOM 9573 O O . HIS B 1 600 ? -0.697 -49.969 -15.688 1 34.75 600 HIS B O 1
#

Organism: NCBI:txid751945

pLDDT: mean 86.6, std 10.27, range [28.69, 97.56]

Nearest PDB structures (foldseek):
  5mkk-assembly1_A  TM=9.503E-01  e=1.806E-68  Thermus thermophilus HB27
  6rah-assembly1_A  TM=7.594E-01  e=1.309E-65  Thermus thermophilus
  5och-assembly2_D  TM=7.294E-01  e=5.239E-37  Homo sapiens
  6ujn-assembly1_A  TM=8.480E-01  e=1.608E-31  Mus musculus
  6ujw-assembly1_A  TM=7.730E-01  e=1.124E-31  Mus musculus

Sequence (1200 aa):
MTEDAYSKTFDRVLFARILAYVRPYRLQVGLALLFLLLGTLTAAATPLFFKWAIDGALVPQSPKPLDERFAFLLWVSLGFLLVRALNFAATYGQTYLIQWVGQRVLFDLRTALFAKLMRLHPGFYDRNPVGRLMTRVTSDVDAINQFITGGLVGVIADFFTLFGLLAFMLVLSPKLTLVVLLVAPILLWATAWVRKGMREAYRTMRLRLARLNAALQENLSGVETIQLFAREGAREAKFDRLAQDLLRAWVEIVRWFALFFPLVGFLGDLAVASLLYFGGGEVVRGAVSLGLLVAFVDYTRQLFQPLQDLSDKFNLFQGAMASAERIFGVLDAEEELKDPENPKPIARFRGEVAFRDVWLAYTPKGVEPTEKDWVLKGVSFHIRPGEKVALVGATGAGKTSVVSLIARFYDPQRGQVLIDGEDVRNYRQEELRRHIGIVLQDPFLFSGTILENLRLFNPEIPEEKVVEVARFLGVHEAILRLPQGYQTRVGERGAGLSTGEKQLLALVRALLASPDILLILDEATANVDTETERRLQEALYKAMEGRTSIIIAHRLSTIRKVDRILVFRKGRLLEEGRHEELLAKGGYYATLYRLQYAEHMTEDAYSKTFDRVLFARILAYVRPYRLQVGLALLFLLLGTLTAAATPLFFKWAIDGALVPQSPKPLDERFAFLLWVSLGFLLVRALNFAATYGQTYLIQWVGQRVLFDLRTALFAKLMRLHPGFYDRNPVGRLMTRVTSDVDAINQFITGGLVGVIADFFTLFGLLAFMLVLSPKLTLVVLLVAPILLWATAWVRKGMREAYRTMRLRLARLNAALQENLSGVETIQLFAREGAREAKFDRLAQDLLRAWVEIVRWFALFFPLVGFLGDLAVASLLYFGGGEVVRGAVSLGLLVAFVDYTRQLFQPLQDLSDKFNLFQGAMASAERIFGVLDAEEELKDPENPKPIARFRGEVAFRDVWLAYTPKGVEPTEKDWVLKGVSFHIRPGEKVALVGATGAGKTSVVSLIARFYDPQRGQVLIDGEDVRNYRQEELRRHIGIVLQDPFLFSGTILENLRLFNPEIPEEKVVEVARFLGVHEAILRLPQGYQTRVGERGAGLSTGEKQLLALVRALLASPDILLILDEATANVDTETERRLQEALYKAMEGRTSIIIAHRLSTIRKVDRILVFRKGRLLEEGRHEELLAKGGYYATLYRLQYAEH

Secondary structure (DSSP, 8-state):
--STTTT----HHHHHHHHHTTGGGHHHHHHHHHHHHHHHHHHHHHHHHHHHHIIIIIS-SS---HHHHHHHHHHHHHHHHHHHHHHHHHHHHHHHHHHHHHHHHHHHHHHHHHHHHHHS-HHHHHHS-HHHHHHHHTHHHHHHHHIIIIIIHHHHHHHHHHHHHHHHHHHH-HHHHHHHHTTHHHHHHHHHHHHHHHHHHHHHHHHHHHHHHHHHHHHHHTHHHHHHTT-HHHHHHHHHHHHHHHHHHHHHHHHHHHHHHHHHHHHHHHHHHHIIIIIHHHHHTTSS-HHHHHHHHHHHHHHTHHHHHHHHHHHHHHHHHHHHHHHHHHHTS--S----SSPBP-S-----EEEEEEEEE-PPTTPPPPGGGEEEEEEEEEE-TT-EEEEEE-TTSSHHHHHHHHTTSS--SEEEEEETTEEGGGB-HHHHHHTEEEE-SS----SEEHHHHHHTT-TTS-HHHHHHHHHHTT-HHHHHTSTTGGG-EE-GGGTTS-HHHHHHHHHHHHHHT--SEEEEE----TT--HHHHHHHHHHHHHHHTTSEEEEE--SHHHHHTSSEEEEEETTEEEEEE-HHHHHHHTSHHHHHHHHHTTT-/--STTTT----HHHHHHHHHTTGGGHHHHHHHHHHHHHHHHHHHHHHHHHHHHIIIIIS-SS---HHHHHHHHHHHHHHHHHHHHHHHHHHHHHHHHHHHHHHHHHHHHHHHHHHHHHHS-HHHHHHS-HHHHHHHHTHHHHHHHHIIIIIIHHHHHHHHHHHHHHHHHHHH-HHHHHHHHTTHHHHHHHHHHHHHHHHHHHHHHHHHHHHHHHHHHHHHHTHHHHHHTT-HHHHHHHHHHHHHHHHHHHHHHHHHHHHHHHHHHHHHHHHHHHIIIIIHHHHHTTSS-HHHHHHHHHHHHHHTHHHHHHHHHHHHHHHHHHHHHHHHHHHTS--S----SSPBP-S-----EEEEEEEEE-PPTTPPPPGGGEEEEEEEEEE-TT-EEEEEESTTSSHHHHHHHHTTSS--SEEEEEETTEEGGGB-HHHHHHTEEEE-SS----SEEHHHHHHTT-TTS-HHHHHHHHHHTT-HHHHHTSTTGGG-EE-GGGTTS-HHHHHHHHHHHHHHT--SEEEEE----TT--HHHHHHHHHHHHHHHTTSEEEEE--SHHHHHTSSEEEEEETTEEEEEE-HHHHHHHTSHHHHHHHHHTTT-

Foldseek 3Di:
DVPPLLPDDDDPVLVVVLVVLLVVVVVLLVLLVVLLLLLLLLVLCLLVLLLCLCDPQVVDPDDDDNVVSVVSNVVSVVVNVVSVVSSVVSVVSNLVSQLVSLVVSLVVLLVLLVVLVVLAFPLVCVVPPPVNSVCLNPVLSVLSSCLSNPFPVLVVSLVSNLVVLLVSLCVLPVVLSVLLCVLVVVLVVVLVVLVVQLVVLVVQLVVLVVVLVVLVVVCVVCVVVCVVVVVPVVSVVVSVVSVVSNVVSVVSNVVSVVCNPVVLVVSLVVSLVSLCVVVVVCVVVVNDPPSSSSSVNVSSVSNSVSVVCNVVSVVSVSSNSSSSVVSVCSSVPDRQADADPAADDDDAFLFKKWWAQFWAFPDDPPDDDDPLRTLAGGATDIDGWLFFEEEEEDVSLCQVVVVCVQLPSDDTPDTAMDTNRHGPSRHDSVNSNLQEFEQAQQAFADWFFLLCRLQVNDPVQDPVLLLVLCVLLPNQVVQCPPPNRRRDTADGRRPPDDRLNSRSSSLSSRCSSVHQEYEYEHDPPPDDDPVSVVSSLSSVVSSSGRHHYYYHDLDPVSLQPGAKYFYGGSNYTDDMDHPVVVCVVVDPSVVCCCVRPVVD/DVPPLLPDDDDPVLVVVLVVLLVVVVVLLVLLVVLLLLLLLLVLCLLVLLLCLCDPQVVDPDDDDNVVSVVSNVVSVVVNVVSVVSSVVSVVSNLVSQLVSLVVSLVVLLVLLVVLVVLAFPLVCVVPPPVNSVCLNPVLSVLSSCLSNPFPVLVVSLVSNLVVLLVSLCVLPVVLSVLLCVLVVVLVVVLVVLVVQLVVLVVQLVVLVVVLVVLVVVCVVCVVVCVVVVVPVVSVVVSVVSVVSNVVSVVSNVVSVVCNPVVLVVSLVVSLVSLCVVVVVCVVVVNDPPSSSSSSNVSSVSNSVSVVCNVVSVVSVSSNSSSSVVSVCSSVPDRQADADPAADDDDAFLAKKWWAQFWAFPDDPPDDDDPLRTLAGGATDIDGWLFFEEEDEDVSLCQVVVVCVQLPSDDTPDTAMDTNRHGPSRHDSVNSNLQEFEQAQQAFADWFFLLCRLQVNPPVQDPVLLLVLCVLLPNQVVQCPPPNRRRDTADGRRPPDDRLNSRSSSLSSRCSSVHQEYEYEHDPPPDDDPVSVVSSLSSVVSSSGRHHYYYHDLDPSSLQPGAKYFYGGSNYTDDMGHPVVVCVVVDPVVVCCCVRPVVD

Radius of gyration: 39.05 Å; Cα contacts (8 Å, |Δi|>4): 1821; chains: 2; bounding box: 83×119×86 Å